Protein AF-0000000087810406 (afdb_homodimer)

Organism: Mandrillus leucophaeus (NCBI:txid9568)

InterPro domains:
  IPR002495 Glycosyl transferase, family 8 [PF01501] (15-250)
  IPR029044 Nucleotide-diphospho-sugar transferases [G3DSA:3.90.550.10] (6-270)
  IPR029044 Nucleotide-diphospho-sugar transferases [SSF53448] (5-276)
  IPR051292 Alpha-1,3-xylosyltransferase/Beta-1,3-glucuronyltransferase [PTHR12270] (10-615)

Sequence (1254 aa):
LLHVAIVCAGHNSSREVITLVKSMLFYRKNPLHLHLVTDAVARNILEMLFHTWMVPAVRVSFYNADELKSQVSWIPNKHYSGLYGLMKLVLPSALPAELAHVIVLDTDVTFASDISELWALFAHFSDTQAIGLVENQSDWYLGNLWKNHRPWPALGRGFNTGVILLRLDRLRQAGWEQMWRLTARRELLTLPATSLADQDIFNAVIKEHPGLVQPLPCVWNVQLSDHTLAERCYSAASDLKVIHWNSPKKLQVKNKHVEFFRNFYLTFLEYDGNLLRRELFGCPSQPPPGAEQLQQALAQLDEEDPCFEFRQQQLTVHRVHVTFLPHEPPPPRPHDVTLVAQLSMDRLQMLEALCRHWPGPMSLALYLTDAEAQQFLRFIEASPVLAARQDVAYHVVYREGPLYPVNQLRNVALAQALTPYVFLSDIDFLPAYSLYDYLRASIEQLGLGSQRKAALVVPAFETLHYRFSFPHSKVELLALLDVGALYTFRYHEWPRGHAPTDYARWREAQAPYRVQWAADYEPYVVVPRDCPRYDPRFVGFGWNKVAHIVELDAQEYELLVLPEAFTIHLPHAPSLDISRFRSSPTYRDCLQALKDEFHQDLSRHHGAAALKYLPALQQPQSPARDGLLHVAIVCAGHNSSREVITLVKSMLFYRKNPLHLHLVTDAVARNILEMLFHTWMVPAVRVSFYNADELKSQVSWIPNKHYSGLYGLMKLVLPSALPAELAHVIVLDTDVTFASDISELWALFAHFSDTQAIGLVENQSDWYLGNLWKNHRPWPALGRGFNTGVILLRLDRLRQAGWEQMWRLTARRELLTLPATSLADQDIFNAVIKEHPGLVQPLPCVWNVQLSDHTLAERCYSAASDLKVIHWNSPKKLQVKNKHVEFFRNFYLTFLEYDGNLLRRELFGCPSQPPPGAEQLQQALAQLDEEDPCFEFRQQQLTVHRVHVTFLPHEPPPPRPHDVTLVAQLSMDRLQMLEALCRHWPGPMSLALYLTDAEAQQFLRFIEASPVLAARQDVAYHVVYREGPLYPVNQLRNVALAQALTPYVFLSDIDFLPAYSLYDYLRASIEQLGLGSQRKAALVVPAFETLHYRFSFPHSKVELLALLDVGALYTFRYHEWPRGHAPTDYARWREAQAPYRVQWAADYEPYVVVPRDCPRYDPRFVGFGWNKVAHIVELDAQEYELLVLPEAFTIHLPHAPSLDISRFRSSPTYRDCLQALKDEFHQDLSRHHGAAALKYLPALQQPQSPARDG

Foldseek 3Di:
DAEAEEEAEDLVLLLLLQLAVLLQLVAAQAQYEYEYEYAPHSCVQVVQQCQLLQAFRYHYDYFYNVVVQVLQVVAAEPEPVPSSLQSVLCCLVRDDVPDFKYKYAYSQKGFPHHCVVVVVCVVVADPQAFKEFAAAQFQLQVQVPDDPRHAAHADGSATDVRIMMGRSNNCVVVVSSVQLVVQSVVSCVPPVHHHSHNSSSVRSSCVVVVSHYDYDQNLQEQEQEQRGNSCVRVVPDPDRTMYGQPYPCRLNHDDPPSVVVVVVSVCSLQDFSSVSSDDNPPDDGDGRPPVVVLVVQLVPQDPPDLCSQLSNQLSRRWRKRKQSDAADADDADALAEEEFEEDEPQLLVLVLLQVQQDVHAYFYEYAEGSNVSVVSVVVQVVDPSNVPDRRYIYMYTYDDGDFAQGLVSRQVRLVPDDYQKYWYDYSQKHWASCQRVVSSVLCVVVVCPPPAFAWEFFFEKEAPDQDDDDDNWLVRVVVCVVVPRMGRPCVPNCCQQDCQLPVVCLNVDPAKDWTDDDQNHQTTTMGTSPQDGFNSSDTFDDCRRVLSVLVSVLVPHTYIYGNTIHMYGYDDDDDPRVVCVVPPPSSVVSVVVVVVVSLVVSCVVRPPSSVCRDPVNNPPPPDPPDD/DAEAEEEAEDQVLLLLLQLAVLLQLVAAQAQYEYEYEYAPHSCVQVVQQCQLLQAFRYHYDYFYNVVQQVLQVVFAEPEPVPSSLQSVLCCLVRDDVPDFKYKYAYSQKGFPHHCVVVVVCVVVADPQAFKEFAAAQFQLQVQVPDDPRHAAHADGSATDVRIMMGRSNNCVVVVSSVQLVVQSVVSCVPPVHHHSHNSSSVRSSCVVVVSHYDYDQNLQEQEQEQRGNSCVRVVPDPDRTMYGQPYPCRLNHDDPPSVVVVVVSVCSLQDFSSVSSDDNPPDDGDGRPPVVVLVVQLVPQDPPDLCSQLSNQLSRRWRKRKQSDAADADDADALAEEEFEEDEPQLLVLVLLQVQQAVHAYFYEYAEGSNVSVVSVVVQVVDPSNVVDRRYIYMYTYDDGDFAQGLVSRQVRLVPDDYQKYWYDYSQKHWASCQRVVSSVLCVVVVCPPPAFAWEFFFEKEAPDQDDDDDNWLVRVVVCVVVPRMGRPCVPNCCQQDCQLPVVCLNVDPAKDWTDDDQNHQTTTMGTSPQDGFNSSDTFDDCRRVLSVLVSVLVPHTYIYGSTIHMYGYDDDDDPRVVCVVPPPSSVVSVVVVVVVSLVVSCVVRPPSSVCRDPVNNDDPPDPPDD

Nearest PDB structures (foldseek):
  7zvj-assembly1_B  TM=9.824E-01  e=1.538E-93  Homo sapiens
  7ui7-assembly1_B  TM=9.796E-01  e=6.333E-95  Homo sapiens
  7zvj-assembly1_A  TM=9.728E-01  e=2.092E-92  Homo sapiens
  4wnh-assembly1_A  TM=7.777E-01  e=7.224E-18  Mus musculus
  4wlg-assembly1_A  TM=7.661E-01  e=1.290E-17  Mus musculus

Radius of gyration: 34.07 Å; Cα contacts (8 Å, |Δi|>4): 2274; chains: 2; bounding box: 94×104×87 Å

Solvent-accessible surface area (backbone atoms only — not comparable to full-atom values): 66733 Å² total; per-residue (Å²): 124,44,43,38,35,35,68,34,54,40,41,68,38,51,56,42,33,49,34,22,49,46,23,37,62,71,42,42,81,64,43,39,37,38,40,36,35,16,36,73,63,18,40,55,28,49,51,48,24,54,62,35,49,50,40,45,42,56,44,79,44,81,40,62,38,72,79,51,41,78,80,51,67,83,56,51,56,69,29,93,61,44,73,64,41,37,49,72,71,48,41,71,75,72,46,65,87,84,50,44,61,35,38,36,41,46,42,55,34,38,40,65,40,39,57,64,66,63,59,54,51,62,76,72,50,54,95,65,31,32,38,32,29,22,61,30,46,35,54,60,37,64,30,70,77,49,91,88,41,78,54,57,58,35,54,68,43,25,48,37,66,53,38,31,40,36,32,31,52,55,35,60,74,70,38,45,68,59,51,48,51,53,48,44,55,57,50,48,74,80,36,87,52,33,66,58,31,31,36,34,46,54,21,38,41,35,50,78,40,60,62,31,54,38,82,42,65,50,40,58,47,36,41,47,34,89,66,43,51,33,63,68,47,51,55,70,32,79,63,69,32,20,42,25,48,70,27,98,56,40,87,66,46,86,49,99,56,38,65,44,55,43,28,56,52,47,52,37,51,38,39,60,68,76,50,60,51,34,75,56,56,76,49,92,56,70,65,40,89,65,45,61,61,49,50,54,56,56,67,67,55,51,86,82,41,88,47,32,68,56,57,52,55,51,67,56,72,57,35,33,39,53,45,61,46,73,62,53,74,70,79,89,53,88,55,31,52,23,41,27,24,41,46,44,78,92,49,56,77,39,52,59,58,39,55,71,26,41,86,55,40,34,18,33,14,32,51,28,47,45,47,48,49,52,53,48,51,52,51,38,68,72,29,68,69,52,58,67,51,39,35,46,35,39,24,39,35,40,64,71,79,92,59,52,52,52,22,49,34,40,39,57,12,50,72,66,53,84,39,58,22,28,33,51,52,58,55,57,42,42,52,32,66,57,34,61,64,48,50,32,50,49,42,60,72,66,56,59,52,95,83,49,57,51,30,40,32,39,50,56,25,28,35,81,53,88,78,71,85,80,54,87,42,63,68,48,42,50,53,35,41,73,73,62,60,33,40,59,41,49,56,90,78,46,38,55,32,49,50,59,71,38,65,75,55,41,76,71,36,87,53,68,44,77,48,66,90,52,82,61,34,45,74,35,35,35,32,52,57,84,52,84,71,48,55,48,75,32,44,44,59,61,61,39,57,26,55,36,45,51,50,42,48,71,72,59,37,41,39,31,39,40,44,80,39,40,31,36,33,55,68,63,49,83,52,72,44,51,53,43,48,74,70,29,67,64,51,48,50,39,51,51,52,51,50,52,51,47,52,52,51,42,30,71,74,56,40,76,74,35,52,72,74,40,70,90,65,51,65,77,77,73,80,78,76,81,125,123,45,43,38,34,35,66,34,53,39,42,67,40,53,55,42,32,48,34,23,50,47,24,37,60,72,42,43,80,65,42,39,37,40,38,35,35,16,37,72,63,18,41,57,28,49,52,47,24,54,63,36,49,50,40,46,42,57,44,80,45,81,40,63,38,73,79,52,41,78,79,52,67,85,56,51,55,69,29,92,61,44,73,65,43,39,47,72,72,48,42,72,75,72,46,64,87,85,51,43,63,36,36,36,39,47,42,55,32,39,42,64,40,39,59,64,64,64,59,56,52,62,75,72,51,55,94,66,34,32,37,31,28,22,61,32,48,35,55,60,39,64,30,70,77,48,93,89,42,77,52,56,58,36,55,68,42,25,47,38,66,53,38,30,40,37,31,32,54,55,35,59,72,69,38,46,68,59,49,49,52,54,47,45,55,57,50,47,73,79,35,86,52,33,66,59,32,31,35,37,47,53,21,38,42,35,52,77,40,58,62,31,55,38,82,43,65,50,41,58,45,36,42,47,33,90,66,42,50,34,61,69,46,53,55,72,31,77,63,70,34,21,43,25,48,70,26,98,55,40,88,67,46,87,47,98,58,39,65,44,54,44,28,55,52,48,52,39,50,39,40,60,69,75,50,60,50,35,75,58,57,76,49,91,55,70,66,39,89,64,44,61,60,48,50,54,56,55,66,67,55,52,83,82,40,88,46,32,68,55,56,52,55,51,68,57,72,58,34,33,40,52,45,63,47,73,62,52,73,71,79,89,54,89,55,30,50,25,40,28,23,41,44,43,78,93,48,57,76,40,51,58,56,38,54,72,25,41,84,56,40,34,18,34,16,32,51,28,47,45,45,48,49,53,53,49,51,52,52,37,68,71,30,71,70,53,58,67,50,38,37,46,36,38,24,40,34,40,64,74,79,92,59,51,54,52,22,50,33,39,39,57,12,49,72,68,50,82,40,60,22,29,32,51,52,57,55,59,43,42,52,30,68,58,35,61,64,48,49,31,50,48,43,62,72,67,57,54,56,96,82,48,55,51,30,39,32,39,49,55,25,27,34,82,53,89,77,74,87,80,55,86,42,64,71,48,41,51,52,34,40,73,74,62,62,33,39,60,40,49,55,88,79,45,39,54,31,50,52,61,72,38,64,74,55,40,76,70,36,86,55,68,44,77,47,67,92,53,81,62,34,46,76,36,35,34,33,51,58,85,51,85,72,48,55,49,72,34,43,43,58,62,62,41,57,27,55,38,44,52,51,42,47,72,72,58,38,42,38,31,37,41,43,80,40,39,31,36,34,55,67,63,48,81,50,72,44,51,53,42,47,73,70,30,67,66,50,48,50,40,52,50,52,51,52,52,52,48,53,51,52,43,30,70,74,55,41,76,75,36,53,72,73,39,71,90,63,50,68,78,78,73,79,78,79,77,126

Secondary structure (DSSP, 8-state):
-EEEEEEE-HHHHHHHHHHHHHHHHHH--S-EEEEEEE-HHHHHHHHHHHHHH--TTEEEEEEEHHHHGGGTTTS-B-STTGGGGGGGGGHHHHS-TT--EEEEE-TTEEESS-HHHHHGGGGG--SS--EEEEEPSSSGGGT-SSTT--PPP-STT-EEEEEEEEEHHHHHHHTHHHHHHHHHHHHHTT-SSBSSTHHHHHHHHHHH-GGGEEEEPGGGSEE--TT--THHHHHH-S---EEE--STTGGGS--TTHHHHHHHHHHHHHS-GGGG----TT---PPPTTHHHHHHHHHT--TT-TTHHHHHHHH----EESS-S---PPPP-TT-EEEEEEE-GGGTTHHHHHHHH--S-EEEEEEE-HHHHHHHHHHHHH-HHHHH--SEEEEEEE--SSS--HHHHHHHHHHT--SSEEEE--TTEEE-TTHHHHHHHHHHHHT-SSS--EEEEE-EEE-S-SS-PPPSSHHHHHHHHHTTS-EETTTTT-GGGTGGG-HHHHHH-SS-EEE---TT---EEEEETTSPPPPTT--SSSSTTHHHHHHHHHTT-EEEE-TT--EEEPP-PPPHHHHHHHH-HHHHHHHHHHHHHHHHHHHHHHGGGGGGGSGGG----------/-EEEEEEE-HHHHHHHHHHHHHHHHHH--S-EEEEEEE-HHHHHHHHHHHHHH--TTEEEEEEEHHHHGGGTTTS-B-STTGGGGGGGGGHHHHS-TT--EEEEE-TTEEESS-HHHHHGGGGG--SS--EEEEEPSSSGGGT-SSTT--PPP-STT-EEEEEEEEEHHHHHHHTHHHHHHHHHHHHHTT-SSBSSTHHHHHHHHHHH-GGGEEEEPGGGSEE--TT--THHHHHH-S---EEE--STTGGGS--TTHHHHHHHHHHHHHS-GGGG--PPTT---PPPTTHHHHHHHHHT--TT-TTHHHHHHHH----EESS-S---PPPP-TT-EEEEEEE-GGGTTHHHHHHHH--S-EEEEEEE-HHHHHHHHHHHHH-HHHHH--SEEEEEEE--SSS--HHHHHHHHHHT--SSEEEE--TTEEE-TTHHHHHHHHHHHHT-SSS--EEEEE-EEE-S-SS-PPPSSHHHHHHHHHTTS-EETTTTT-GGGTGGG-HHHHHH-SS-EEE---TT---EEEEETTSPPPPTT--SSSSTTHHHHHHHHHTT-EEEE-TT--EEEPP-PPPHHHHHHHH-HHHHHHHHHHHHHHHHHHHHHHGGGGGGGSGGG----------

Structure (mmCIF, N/CA/C/O backbone):
data_AF-0000000087810406-model_v1
#
loop_
_entity.id
_entity.type
_entity.pdbx_description
1 polymer 'LARGE xylosyl- and glucuronyltransferase 2'
#
loop_
_atom_site.group_PDB
_atom_site.id
_atom_site.type_symbol
_atom_site.label_atom_id
_atom_site.label_alt_id
_atom_site.label_comp_id
_atom_site.label_asym_id
_atom_site.label_entity_id
_atom_site.label_seq_id
_atom_site.pdbx_PDB_ins_code
_atom_site.Cartn_x
_atom_site.Cartn_y
_atom_site.Cartn_z
_atom_site.occupancy
_atom_site.B_iso_or_equiv
_atom_site.auth_seq_id
_atom_site.auth_comp_id
_atom_site.auth_asym_id
_atom_site.auth_atom_id
_atom_site.pdbx_PDB_model_num
ATOM 1 N N . LEU A 1 1 ? 4.438 -32.656 -3.123 1 94.06 1 LEU A N 1
ATOM 2 C CA . LEU A 1 1 ? 5.574 -31.75 -3.322 1 94.06 1 LEU A CA 1
ATOM 3 C C . LEU A 1 1 ? 5.812 -31.5 -4.805 1 94.06 1 LEU A C 1
ATOM 5 O O . LEU A 1 1 ? 5.945 -32.438 -5.59 1 94.06 1 LEU A O 1
ATOM 9 N N . LEU A 1 2 ? 5.691 -30.219 -5.152 1 97.31 2 LEU A N 1
ATOM 10 C CA . LEU A 1 2 ? 5.926 -29.844 -6.539 1 97.31 2 LEU A CA 1
ATOM 11 C C . LEU A 1 2 ? 7.289 -29.172 -6.699 1 97.31 2 LEU A C 1
ATOM 13 O O . LEU A 1 2 ? 7.734 -28.438 -5.812 1 97.31 2 LEU A O 1
ATOM 17 N N . HIS A 1 3 ? 7.961 -29.469 -7.793 1 98.62 3 HIS A N 1
ATOM 18 C CA . HIS A 1 3 ? 9.297 -28.938 -8.055 1 98.62 3 HIS A CA 1
ATOM 19 C C . HIS A 1 3 ? 9.266 -27.906 -9.188 1 98.62 3 HIS A C 1
ATOM 21 O O . HIS A 1 3 ? 8.695 -28.172 -10.25 1 98.62 3 HIS A O 1
ATOM 27 N N . VAL A 1 4 ? 9.859 -26.75 -8.953 1 98.88 4 VAL A N 1
ATOM 28 C CA . VAL A 1 4 ? 9.898 -25.672 -9.922 1 98.88 4 VAL A CA 1
ATOM 29 C C . VAL A 1 4 ? 11.336 -25.188 -10.109 1 98.88 4 VAL A C 1
ATOM 31 O O . VAL A 1 4 ? 12.031 -24.891 -9.133 1 98.88 4 VAL A O 1
ATOM 34 N N . ALA A 1 5 ? 11.805 -25.078 -11.344 1 98.81 5 ALA A N 1
ATOM 35 C CA . ALA A 1 5 ? 13.148 -24.562 -11.641 1 98.81 5 ALA A CA 1
ATOM 36 C C . ALA A 1 5 ? 13.078 -23.219 -12.336 1 98.81 5 ALA A C 1
ATOM 38 O O . ALA A 1 5 ? 12.25 -23 -13.219 1 98.81 5 ALA A O 1
ATOM 39 N N . ILE A 1 6 ? 13.945 -22.297 -11.938 1 98.44 6 ILE A N 1
ATOM 40 C CA . ILE A 1 6 ? 14.016 -20.953 -12.508 1 98.44 6 ILE A CA 1
ATOM 41 C C . ILE A 1 6 ? 15.477 -20.516 -12.648 1 98.44 6 ILE A C 1
ATOM 43 O O . ILE A 1 6 ? 16.266 -20.688 -11.719 1 98.44 6 ILE A O 1
ATOM 47 N N . VAL A 1 7 ? 15.82 -20.047 -13.805 1 97.38 7 VAL A N 1
ATOM 48 C CA . VAL A 1 7 ? 17.125 -19.422 -14.016 1 97.38 7 VAL A CA 1
ATOM 49 C C . VAL A 1 7 ? 17.047 -17.938 -13.727 1 97.38 7 VAL A C 1
ATOM 51 O O . VAL A 1 7 ? 16.25 -17.219 -14.328 1 97.38 7 VAL A O 1
ATOM 54 N N . CYS A 1 8 ? 17.75 -17.484 -12.773 1 94.81 8 CYS A N 1
ATOM 55 C CA . CYS A 1 8 ? 17.734 -16.078 -12.344 1 94.81 8 CYS A CA 1
ATOM 56 C C . CYS A 1 8 ? 19.141 -15.547 -12.148 1 94.81 8 CYS A C 1
ATOM 58 O O . CYS A 1 8 ? 19.891 -16.031 -11.289 1 94.81 8 CYS A O 1
ATOM 60 N N . ALA A 1 9 ? 19.531 -14.562 -12.898 1 93.44 9 ALA A N 1
ATOM 61 C CA . ALA A 1 9 ? 20.875 -14 -12.789 1 93.44 9 ALA A CA 1
ATOM 62 C C . ALA A 1 9 ? 20.828 -12.477 -12.773 1 93.44 9 ALA A C 1
ATOM 64 O O . ALA A 1 9 ? 20.094 -11.859 -13.555 1 93.44 9 ALA A O 1
ATOM 65 N N . GLY A 1 10 ? 21.625 -11.945 -11.875 1 92.88 10 GLY A N 1
ATOM 66 C CA . GLY A 1 10 ? 21.75 -10.5 -11.812 1 92.88 10 GLY A CA 1
ATOM 67 C C . GLY A 1 10 ? 20.688 -9.852 -10.945 1 92.88 10 GLY A C 1
ATOM 68 O O . GLY A 1 10 ? 19.828 -10.539 -10.375 1 92.88 10 GLY A O 1
ATOM 69 N N . HIS A 1 11 ? 20.75 -8.477 -10.836 1 93.81 11 HIS A N 1
ATOM 70 C CA . HIS A 1 11 ? 19.875 -7.699 -9.961 1 93.81 11 HIS A CA 1
ATOM 71 C C . HIS A 1 11 ? 18.453 -7.613 -10.539 1 93.81 11 HIS A C 1
ATOM 73 O O . HIS A 1 11 ? 17.469 -7.816 -9.82 1 93.81 11 HIS A O 1
ATOM 79 N N . ASN A 1 12 ? 18.344 -7.387 -11.781 1 92.19 12 ASN A N 1
ATOM 80 C CA . ASN A 1 12 ? 17.031 -7.168 -12.414 1 92.19 12 ASN A CA 1
ATOM 81 C C . ASN A 1 12 ? 16.172 -8.422 -12.359 1 92.19 12 ASN A C 1
ATOM 83 O O . ASN A 1 12 ? 15 -8.359 -12 1 92.19 12 ASN A O 1
ATOM 87 N N . SER A 1 13 ? 16.812 -9.531 -12.703 1 93.75 13 SER A N 1
ATOM 88 C CA . SER A 1 13 ? 16.062 -10.789 -12.68 1 93.75 13 SER A CA 1
ATOM 89 C C . SER A 1 13 ? 15.648 -11.156 -11.258 1 93.75 13 SER A C 1
ATOM 91 O O . SER A 1 13 ? 14.594 -11.758 -11.055 1 93.75 13 SER A O 1
ATOM 93 N N . SER A 1 14 ? 16.516 -10.805 -10.305 1 96.19 14 SER A N 1
ATOM 94 C CA . SER A 1 14 ? 16.203 -11.086 -8.906 1 96.19 14 SER A CA 1
ATOM 95 C C . SER A 1 14 ? 15 -10.289 -8.43 1 96.19 14 SER A C 1
ATOM 97 O O . SER A 1 14 ? 14.242 -10.75 -7.582 1 96.19 14 SER A O 1
ATOM 99 N N . ARG A 1 15 ? 14.789 -9.117 -8.984 1 95.19 15 ARG A N 1
ATOM 100 C CA . ARG A 1 15 ? 13.609 -8.328 -8.672 1 95.19 15 ARG A CA 1
ATOM 101 C C . ARG A 1 15 ? 12.375 -8.875 -9.375 1 95.19 15 ARG A C 1
ATOM 103 O O . ARG A 1 15 ? 11.297 -8.961 -8.773 1 95.19 15 ARG A O 1
ATOM 110 N N . GLU A 1 16 ? 12.57 -9.328 -10.586 1 93.25 16 GLU A N 1
ATOM 111 C CA . GLU A 1 16 ? 11.461 -9.773 -11.422 1 93.25 16 GLU A CA 1
ATOM 112 C C . GLU A 1 16 ? 10.883 -11.086 -10.906 1 93.25 16 GLU A C 1
ATOM 114 O O . GLU A 1 16 ? 9.664 -11.289 -10.938 1 93.25 16 GLU A O 1
ATOM 119 N N . VAL A 1 17 ? 11.719 -11.938 -10.461 1 97.44 17 VAL A N 1
ATOM 120 C CA . VAL A 1 17 ? 11.289 -13.273 -10.07 1 97.44 17 VAL A CA 1
ATOM 121 C C . VAL A 1 17 ? 10.367 -13.18 -8.859 1 97.44 17 VAL A C 1
ATOM 123 O O . VAL A 1 17 ? 9.555 -14.078 -8.609 1 97.44 17 VAL A O 1
ATOM 126 N N . ILE A 1 18 ? 10.445 -12.102 -8.094 1 97.44 18 ILE A N 1
ATOM 127 C CA . ILE A 1 18 ? 9.656 -11.945 -6.875 1 97.44 18 ILE A CA 1
ATOM 128 C C . ILE A 1 18 ? 8.172 -11.883 -7.223 1 97.44 18 ILE A C 1
ATOM 130 O O . ILE A 1 18 ? 7.34 -12.484 -6.531 1 97.44 18 ILE A O 1
ATOM 134 N N . THR A 1 19 ? 7.789 -11.156 -8.289 1 97.06 19 THR A N 1
ATOM 135 C CA . THR A 1 19 ? 6.398 -11.07 -8.719 1 97.06 19 THR A CA 1
ATOM 136 C C . THR A 1 19 ? 5.875 -12.445 -9.125 1 97.06 19 THR A C 1
ATOM 138 O O . THR A 1 19 ? 4.746 -12.812 -8.789 1 97.06 19 THR A O 1
ATOM 141 N N . LEU A 1 20 ? 6.711 -13.195 -9.82 1 98.06 20 LEU A N 1
ATOM 142 C CA . LEU A 1 20 ? 6.367 -14.57 -10.18 1 98.06 20 LEU A CA 1
ATOM 143 C C . LEU A 1 20 ? 6.117 -15.414 -8.93 1 98.06 20 LEU A C 1
ATOM 145 O O . LEU A 1 20 ? 5.09 -16.078 -8.828 1 98.06 20 LEU A O 1
ATOM 149 N N . VAL A 1 21 ? 7.023 -15.328 -8.016 1 98.5 21 VAL A N 1
ATOM 150 C CA . VAL A 1 21 ? 6.938 -16.141 -6.816 1 98.5 21 VAL A CA 1
ATOM 151 C C . VAL A 1 21 ? 5.691 -15.773 -6.02 1 98.5 21 VAL A C 1
ATOM 153 O O . VAL A 1 21 ? 4.984 -16.641 -5.512 1 98.5 21 VAL A O 1
ATOM 156 N N . LYS A 1 22 ? 5.398 -14.484 -5.902 1 98.25 22 LYS A N 1
ATOM 157 C CA . LYS A 1 22 ? 4.207 -14.031 -5.184 1 98.25 22 LYS A CA 1
ATOM 158 C C . LYS A 1 22 ? 2.938 -14.602 -5.816 1 98.25 22 LYS A C 1
ATOM 160 O O . LYS A 1 22 ? 2.062 -15.109 -5.109 1 98.25 22 LYS A O 1
ATOM 165 N N . SER A 1 23 ? 2.84 -14.477 -7.141 1 98.19 23 SER A N 1
ATOM 166 C CA . SER A 1 23 ? 1.651 -14.977 -7.824 1 98.19 23 SER A CA 1
ATOM 167 C C . SER A 1 23 ? 1.507 -16.484 -7.652 1 98.19 23 SER A C 1
ATOM 169 O O . SER A 1 23 ? 0.401 -16.984 -7.445 1 98.19 23 SER A O 1
ATOM 171 N N . MET A 1 24 ? 2.613 -17.203 -7.703 1 98.12 24 MET A N 1
ATOM 172 C CA . MET A 1 24 ? 2.615 -18.641 -7.523 1 98.12 24 MET A CA 1
ATOM 173 C C . MET A 1 24 ? 2.18 -19.016 -6.109 1 98.12 24 MET A C 1
ATOM 175 O O . MET A 1 24 ? 1.326 -19.891 -5.926 1 98.12 24 MET A O 1
ATOM 179 N N . LEU A 1 25 ? 2.748 -18.328 -5.098 1 97.31 25 LEU A N 1
ATOM 180 C CA . LEU A 1 25 ? 2.449 -18.609 -3.699 1 97.31 25 LEU A CA 1
ATOM 181 C C . LEU A 1 25 ? 1.004 -18.25 -3.369 1 97.31 25 LEU A C 1
ATOM 183 O O . LEU A 1 25 ? 0.372 -18.906 -2.537 1 97.31 25 LEU A O 1
ATOM 187 N N . PHE A 1 26 ? 0.492 -17.25 -4 1 96.5 26 PHE A N 1
ATOM 188 C CA . PHE A 1 26 ? -0.864 -16.797 -3.725 1 96.5 26 PHE A CA 1
ATOM 189 C C . PHE A 1 26 ? -1.877 -17.891 -4.008 1 96.5 26 PHE A C 1
ATOM 191 O O . PHE A 1 26 ? -2.82 -18.094 -3.242 1 96.5 26 PHE A O 1
ATOM 198 N N . TYR A 1 27 ? -1.645 -18.641 -5.09 1 94.88 27 TYR A N 1
ATOM 199 C CA . TYR A 1 27 ? -2.646 -19.609 -5.539 1 94.88 27 TYR A CA 1
ATOM 200 C C . TYR A 1 27 ? -2.281 -21.016 -5.098 1 94.88 27 TYR A C 1
ATOM 202 O O . TYR A 1 27 ? -3.09 -21.938 -5.223 1 94.88 27 TYR A O 1
ATOM 210 N N . ARG A 1 28 ? -1.14 -21.219 -4.578 1 93.25 28 ARG A N 1
ATOM 211 C CA . ARG A 1 28 ? -0.635 -22.578 -4.375 1 93.25 28 ARG A CA 1
ATOM 212 C C . ARG A 1 28 ? -1.446 -23.312 -3.314 1 93.25 28 ARG A C 1
ATOM 214 O O . ARG A 1 28 ? -1.893 -22.703 -2.338 1 93.25 28 ARG A O 1
ATOM 221 N N . LYS A 1 29 ? -1.551 -24.578 -3.5 1 90.56 29 LYS A N 1
ATOM 222 C CA . LYS A 1 29 ? -2.209 -25.438 -2.523 1 90.56 29 LYS A CA 1
ATOM 223 C C . LYS A 1 29 ? -1.301 -26.594 -2.115 1 90.56 29 LYS A C 1
ATOM 225 O O . LYS A 1 29 ? -1.695 -27.453 -1.317 1 90.56 29 LYS A O 1
ATOM 230 N N . ASN A 1 30 ? -0.065 -26.562 -2.656 1 92.88 30 ASN A N 1
ATOM 231 C CA . ASN A 1 30 ? 0.911 -27.609 -2.398 1 92.88 30 ASN A CA 1
ATOM 232 C C . ASN A 1 30 ? 2.256 -27.047 -1.966 1 92.88 30 ASN A C 1
ATOM 234 O O . ASN A 1 30 ? 2.562 -25.875 -2.254 1 92.88 30 ASN A O 1
ATOM 238 N N . PRO A 1 31 ? 3.012 -27.812 -1.147 1 94.69 31 PRO A N 1
ATOM 239 C CA . PRO A 1 31 ? 4.391 -27.391 -0.899 1 94.69 31 PRO A CA 1
ATOM 240 C C . PRO A 1 31 ? 5.219 -27.297 -2.18 1 94.69 31 PRO A C 1
ATOM 242 O O . PRO A 1 31 ? 4.961 -28.016 -3.145 1 94.69 31 PRO A O 1
ATOM 245 N N . LEU A 1 32 ? 6.176 -26.438 -2.158 1 96.75 32 LEU A N 1
ATOM 246 C CA . LEU A 1 32 ? 7.004 -26.203 -3.334 1 96.75 32 LEU A CA 1
ATOM 247 C C . LEU A 1 32 ? 8.484 -26.344 -2.996 1 96.75 32 LEU A C 1
ATOM 249 O O . LEU A 1 32 ? 8.906 -26.031 -1.882 1 96.75 32 LEU A O 1
ATOM 253 N N . HIS A 1 33 ? 9.211 -26.922 -3.842 1 97.5 33 HIS A N 1
ATOM 254 C CA . HIS A 1 33 ? 10.672 -26.859 -3.842 1 97.5 33 HIS A CA 1
ATOM 255 C C . HIS A 1 33 ? 11.195 -26.094 -5.047 1 97.5 33 HIS A C 1
ATOM 257 O O . HIS A 1 33 ? 11.086 -26.547 -6.184 1 97.5 33 HIS A O 1
ATOM 263 N N . LEU A 1 34 ? 11.742 -24.938 -4.789 1 98.5 34 LEU A N 1
ATOM 264 C CA . LEU A 1 34 ? 12.297 -24.078 -5.84 1 98.5 34 LEU A CA 1
ATOM 265 C C . LEU A 1 34 ? 13.766 -24.422 -6.098 1 98.5 34 LEU A C 1
ATOM 267 O O . LEU A 1 34 ? 14.57 -24.438 -5.168 1 98.5 34 LEU A O 1
ATOM 271 N N . HIS A 1 35 ? 14.039 -24.766 -7.301 1 98.69 35 HIS A N 1
ATOM 272 C CA . HIS A 1 35 ? 15.406 -24.969 -7.773 1 98.69 35 HIS A CA 1
ATOM 273 C C . HIS A 1 35 ? 15.898 -23.766 -8.57 1 98.69 35 HIS A C 1
ATOM 275 O O . HIS A 1 35 ? 15.578 -23.625 -9.758 1 98.69 35 HIS A O 1
ATOM 281 N N . LEU A 1 36 ? 16.766 -22.938 -7.934 1 98.56 36 LEU A N 1
ATOM 282 C CA . LEU A 1 36 ? 17.172 -21.672 -8.555 1 98.56 36 LEU A CA 1
ATOM 283 C C . LEU A 1 36 ? 18.609 -21.766 -9.086 1 98.56 36 LEU A C 1
ATOM 285 O O . LEU A 1 36 ? 19.547 -22.031 -8.328 1 98.56 36 LEU A O 1
ATOM 289 N N . VAL A 1 37 ? 18.734 -21.625 -10.398 1 98 37 VAL A N 1
ATOM 290 C CA . VAL A 1 37 ? 20.062 -21.5 -11.016 1 98 37 VAL A CA 1
ATOM 291 C C . VAL A 1 37 ? 20.469 -20.016 -11.039 1 98 37 VAL A C 1
ATOM 293 O O . VAL A 1 37 ? 19.875 -19.219 -11.773 1 98 37 VAL A O 1
ATOM 296 N N . THR A 1 38 ? 21.469 -19.672 -10.258 1 97.44 38 THR A N 1
ATOM 297 C CA . THR A 1 38 ? 21.75 -18.25 -10.047 1 97.44 38 THR A CA 1
ATOM 298 C C . THR A 1 38 ? 23.25 -17.969 -10.195 1 97.44 38 THR A C 1
ATOM 300 O O . THR A 1 38 ? 24.062 -18.891 -10.086 1 97.44 38 THR A O 1
ATOM 303 N N . ASP A 1 39 ? 23.625 -16.75 -10.578 1 95.75 39 ASP A N 1
ATOM 304 C CA . ASP A 1 39 ? 24.984 -16.281 -10.367 1 95.75 39 ASP A CA 1
ATOM 305 C C . ASP A 1 39 ? 25.188 -15.836 -8.922 1 95.75 39 ASP A C 1
ATOM 307 O O . ASP A 1 39 ? 24.312 -16.031 -8.07 1 95.75 39 ASP A O 1
ATOM 311 N N . ALA A 1 40 ? 26.344 -15.32 -8.641 1 95.19 40 ALA A N 1
ATOM 312 C CA . ALA A 1 40 ? 26.688 -14.961 -7.262 1 95.19 40 ALA A CA 1
ATOM 313 C C . ALA A 1 40 ? 25.781 -13.836 -6.75 1 95.19 40 ALA A C 1
ATOM 315 O O . ALA A 1 40 ? 25.359 -13.859 -5.598 1 95.19 40 ALA A O 1
ATOM 316 N N . VAL A 1 41 ? 25.516 -12.883 -7.547 1 95.06 41 VAL A N 1
ATOM 317 C CA . VAL A 1 41 ? 24.719 -11.719 -7.184 1 95.06 41 VAL A CA 1
ATOM 318 C C . VAL A 1 41 ? 23.297 -12.156 -6.824 1 95.06 41 VAL A C 1
ATOM 320 O O . VAL A 1 41 ? 22.812 -11.836 -5.742 1 95.06 41 VAL A O 1
ATOM 323 N N . ALA A 1 42 ? 22.672 -12.859 -7.691 1 97.19 42 ALA A N 1
ATOM 324 C CA . ALA A 1 42 ? 21.312 -13.312 -7.473 1 97.19 42 ALA A CA 1
ATOM 325 C C . ALA A 1 42 ? 21.234 -14.25 -6.27 1 97.19 42 ALA A C 1
ATOM 327 O O . ALA A 1 42 ? 20.25 -14.219 -5.516 1 97.19 42 ALA A O 1
ATOM 328 N N . ARG A 1 43 ? 22.203 -15.086 -6.145 1 97.88 43 ARG A N 1
ATOM 329 C CA . ARG A 1 43 ? 22.219 -16 -5.004 1 97.88 43 ARG A CA 1
ATOM 330 C C . ARG A 1 43 ? 22.188 -15.234 -3.688 1 97.88 43 ARG A C 1
ATOM 332 O O . ARG A 1 43 ? 21.391 -15.562 -2.797 1 97.88 43 ARG A O 1
ATOM 339 N N . ASN A 1 44 ? 23.047 -14.25 -3.598 1 96.69 44 ASN A N 1
ATOM 340 C CA . ASN A 1 44 ? 23.094 -13.453 -2.377 1 96.69 44 ASN A CA 1
ATOM 341 C C . ASN A 1 44 ? 21.766 -12.781 -2.088 1 96.69 44 ASN A C 1
ATOM 343 O O . ASN A 1 44 ? 21.281 -12.789 -0.95 1 96.69 44 ASN A O 1
ATOM 347 N N . ILE A 1 45 ? 21.172 -12.219 -3.045 1 98.12 45 ILE A N 1
ATOM 348 C CA . ILE A 1 45 ? 19.922 -11.484 -2.912 1 98.12 45 ILE A CA 1
ATOM 349 C C . ILE A 1 45 ? 18.797 -12.445 -2.518 1 98.12 45 ILE A C 1
ATOM 351 O O . ILE A 1 45 ? 18.109 -12.219 -1.528 1 98.12 45 ILE A O 1
ATOM 355 N N . LEU A 1 46 ? 18.672 -13.555 -3.268 1 98.56 46 LEU A N 1
ATOM 356 C CA . LEU A 1 46 ? 17.531 -14.445 -3.109 1 98.56 46 LEU A CA 1
ATOM 357 C C . LEU A 1 46 ? 17.672 -15.297 -1.854 1 98.56 46 LEU A C 1
ATOM 359 O O . LEU A 1 46 ? 16.672 -15.633 -1.207 1 98.56 46 LEU A O 1
ATOM 363 N N . GLU A 1 47 ? 18.891 -15.641 -1.549 1 97.81 47 GLU A N 1
ATOM 364 C CA . GLU A 1 47 ? 19.094 -16.359 -0.293 1 97.81 47 GLU A CA 1
ATOM 365 C C . GLU A 1 47 ? 18.641 -15.523 0.899 1 97.81 47 GLU A C 1
ATOM 367 O O . GLU A 1 47 ? 17.922 -16.016 1.774 1 97.81 47 GLU A O 1
ATOM 372 N N . MET A 1 48 ? 19.047 -14.273 0.918 1 97.62 48 MET A N 1
ATOM 373 C CA . MET A 1 48 ? 18.625 -13.367 1.979 1 97.62 48 MET A CA 1
ATOM 374 C C . MET A 1 48 ? 17.109 -13.188 1.969 1 97.62 48 MET A C 1
ATOM 376 O O . MET A 1 48 ? 16.469 -13.25 3.018 1 97.62 48 MET A O 1
ATOM 380 N N . LEU A 1 49 ? 16.578 -13.016 0.833 1 98.31 49 LEU A N 1
ATOM 381 C CA . LEU A 1 49 ? 15.148 -12.758 0.693 1 98.31 49 LEU A CA 1
ATOM 382 C C . LEU A 1 49 ? 14.328 -13.938 1.205 1 98.31 49 LEU A C 1
ATOM 384 O O . LEU A 1 49 ? 13.43 -13.766 2.029 1 98.31 49 LEU A O 1
ATOM 388 N N . PHE A 1 50 ? 14.602 -15.148 0.757 1 97.81 50 PHE A N 1
ATOM 389 C CA . PHE A 1 50 ? 13.805 -16.312 1.13 1 97.81 50 PHE A CA 1
ATOM 390 C C . PHE A 1 50 ? 14.023 -16.672 2.594 1 97.81 50 PHE A C 1
ATOM 392 O O . PHE A 1 50 ? 13.094 -17.125 3.273 1 97.81 50 PHE A O 1
ATOM 399 N N . HIS A 1 51 ? 15.258 -16.453 3.025 1 96.25 51 HIS A N 1
ATOM 400 C CA . HIS A 1 51 ? 15.539 -16.734 4.43 1 96.25 51 HIS A CA 1
ATOM 401 C C . HIS A 1 51 ? 14.703 -15.836 5.344 1 96.25 51 HIS A C 1
ATOM 403 O O . HIS A 1 51 ? 14.148 -16.312 6.336 1 96.25 51 HIS A O 1
ATOM 409 N N . THR A 1 52 ? 14.625 -14.609 5.016 1 96.88 52 THR A N 1
ATOM 410 C CA . THR A 1 52 ? 13.906 -13.656 5.855 1 96.88 52 THR A CA 1
ATOM 411 C C . THR A 1 52 ? 12.406 -13.711 5.574 1 96.88 52 THR A C 1
ATOM 413 O O . THR A 1 52 ? 11.594 -13.328 6.418 1 96.88 52 THR A O 1
ATOM 416 N N . TRP A 1 53 ? 11.977 -14.148 4.379 1 96.5 53 TRP A N 1
ATOM 417 C CA . TRP A 1 53 ? 10.57 -14.242 4.004 1 96.5 53 TRP A CA 1
ATOM 418 C C . TRP A 1 53 ? 9.867 -15.336 4.793 1 96.5 53 TRP A C 1
ATOM 420 O O . TRP A 1 53 ? 8.695 -15.203 5.141 1 96.5 53 TRP A O 1
ATOM 430 N N . MET A 1 54 ? 10.531 -16.391 5.082 1 94.12 54 MET A N 1
ATOM 431 C CA . MET A 1 54 ? 10.094 -17.484 5.949 1 94.12 54 MET A CA 1
ATOM 432 C C . MET A 1 54 ? 8.734 -18.016 5.52 1 94.12 54 MET A C 1
ATOM 434 O O . MET A 1 54 ? 7.824 -18.141 6.344 1 94.12 54 MET A O 1
ATOM 438 N N . VAL A 1 55 ? 8.523 -18.234 4.27 1 94.56 55 VAL A N 1
ATOM 439 C CA . VAL A 1 55 ? 7.273 -18.812 3.785 1 94.56 55 VAL A CA 1
ATOM 440 C C . VAL A 1 55 ? 7.219 -20.297 4.137 1 94.56 55 VAL A C 1
ATOM 442 O O . VAL A 1 55 ? 8.117 -21.047 3.781 1 94.56 55 VAL A O 1
ATOM 445 N N . PRO A 1 56 ? 6.184 -20.688 4.828 1 91.94 56 PRO A N 1
ATOM 446 C CA . PRO A 1 56 ? 6.082 -22.094 5.18 1 91.94 56 PRO A CA 1
ATOM 447 C C . PRO A 1 56 ? 5.945 -23 3.957 1 91.94 56 PRO A C 1
ATOM 449 O O . PRO A 1 56 ? 5.352 -22.594 2.953 1 91.94 56 PRO A O 1
ATOM 452 N N . ALA A 1 57 ? 6.484 -24.188 4.035 1 93.25 57 ALA A N 1
ATOM 453 C CA . ALA A 1 57 ? 6.32 -25.25 3.047 1 93.25 57 ALA A CA 1
ATOM 454 C C . ALA A 1 57 ? 6.945 -24.859 1.71 1 93.25 57 ALA A C 1
ATOM 456 O O . ALA A 1 57 ? 6.414 -25.188 0.649 1 93.25 57 ALA A O 1
ATOM 457 N N . VAL A 1 58 ? 7.98 -24.016 1.732 1 95.5 58 VAL A N 1
ATOM 458 C CA . VAL A 1 58 ? 8.773 -23.688 0.554 1 95.5 58 VAL A CA 1
ATOM 459 C C . VAL A 1 58 ? 10.25 -23.969 0.826 1 95.5 58 VAL A C 1
ATOM 461 O O . VAL A 1 58 ? 10.82 -23.453 1.781 1 95.5 58 VAL A O 1
ATOM 464 N N . ARG A 1 59 ? 10.766 -24.797 0.067 1 95.31 59 ARG A N 1
ATOM 465 C CA . ARG A 1 59 ? 12.195 -25.062 0.106 1 95.31 59 ARG A CA 1
ATOM 466 C C . ARG A 1 59 ? 12.898 -24.469 -1.109 1 95.31 59 ARG A C 1
ATOM 468 O O . ARG A 1 59 ? 12.352 -24.484 -2.215 1 95.31 59 ARG A O 1
ATOM 475 N N . VAL A 1 60 ? 14.125 -23.969 -0.842 1 97.25 60 VAL A N 1
ATOM 476 C CA . VAL A 1 60 ? 14.867 -23.344 -1.937 1 97.25 60 VAL A CA 1
ATOM 477 C C . VAL A 1 60 ? 16.266 -23.953 -2.029 1 97.25 60 VAL A C 1
ATOM 479 O O . VAL A 1 60 ? 16.969 -24.031 -1.027 1 97.25 60 VAL A O 1
ATOM 482 N N . SER A 1 61 ? 16.578 -24.438 -3.178 1 98.19 61 SER A N 1
ATOM 483 C CA . SER A 1 61 ? 17.922 -24.906 -3.482 1 98.19 61 SER A CA 1
ATOM 484 C C . SER A 1 61 ? 18.578 -24.047 -4.559 1 98.19 61 SER A C 1
ATOM 486 O O . SER A 1 61 ? 17.922 -23.625 -5.508 1 98.19 61 SER A O 1
ATOM 488 N N . PHE A 1 62 ? 19.844 -23.797 -4.348 1 98.25 62 PHE A N 1
ATOM 489 C CA . PHE A 1 62 ? 20.562 -22.953 -5.281 1 98.25 62 PHE A CA 1
ATOM 490 C C . PHE A 1 62 ? 21.594 -23.75 -6.07 1 98.25 62 PHE A C 1
ATOM 492 O O . PHE A 1 62 ? 22.25 -24.641 -5.523 1 98.25 62 PHE A O 1
ATOM 499 N N . TYR A 1 63 ? 21.672 -23.469 -7.355 1 97.94 63 TYR A N 1
ATOM 500 C CA . TYR A 1 63 ? 22.656 -24.047 -8.273 1 97.94 63 TYR A CA 1
ATOM 501 C C . TYR A 1 63 ? 23.5 -22.953 -8.93 1 97.94 63 TYR A C 1
ATOM 503 O O . TYR A 1 63 ? 22.953 -21.953 -9.414 1 97.94 63 TYR A O 1
ATOM 511 N N . ASN A 1 64 ? 24.766 -23.156 -8.953 1 96.62 64 ASN A N 1
ATOM 512 C CA . ASN A 1 64 ? 25.688 -22.141 -9.43 1 96.62 64 ASN A CA 1
ATOM 513 C C . ASN A 1 64 ? 25.734 -22.078 -10.953 1 96.62 64 ASN A C 1
ATOM 515 O O . ASN A 1 64 ? 26.312 -22.969 -11.586 1 96.62 64 ASN A O 1
ATOM 519 N N . ALA A 1 65 ? 25.266 -21.016 -11.484 1 95.38 65 ALA A N 1
ATOM 520 C CA . ALA A 1 65 ? 25.203 -20.859 -12.938 1 95.38 65 ALA A CA 1
ATOM 521 C C . ALA A 1 65 ? 26.609 -20.828 -13.539 1 95.38 65 ALA A C 1
ATOM 523 O O . ALA A 1 65 ? 26.812 -21.266 -14.672 1 95.38 65 ALA A O 1
ATOM 524 N N . ASP A 1 66 ? 27.578 -20.312 -12.812 1 92.25 66 ASP A N 1
ATOM 525 C CA . ASP A 1 66 ? 28.938 -20.188 -13.32 1 92.25 66 ASP A CA 1
ATOM 526 C C . ASP A 1 66 ? 29.547 -21.562 -13.609 1 92.25 66 ASP A C 1
ATOM 528 O O . ASP A 1 66 ? 30.359 -21.703 -14.523 1 92.25 66 ASP A O 1
ATOM 532 N N . GLU A 1 67 ? 29.141 -22.484 -12.922 1 93.56 67 GLU A N 1
ATOM 533 C CA . GLU A 1 67 ? 29.625 -23.844 -13.133 1 93.56 67 GLU A CA 1
ATOM 534 C C . GLU A 1 67 ? 29.016 -24.469 -14.391 1 93.56 67 GLU A C 1
ATOM 536 O O . GLU A 1 67 ? 29.562 -25.422 -14.953 1 93.56 67 GLU A O 1
ATOM 541 N N . LEU A 1 68 ? 27.922 -23.938 -14.828 1 94.75 68 LEU A N 1
ATOM 542 C CA . LEU A 1 68 ? 27.188 -24.484 -15.969 1 94.75 68 LEU A CA 1
ATOM 543 C C . LEU A 1 68 ? 27.516 -23.719 -17.25 1 94.75 68 LEU A C 1
ATOM 545 O O . LEU A 1 68 ? 27.234 -24.188 -18.344 1 94.75 68 LEU A O 1
ATOM 549 N N . LYS A 1 69 ? 28.156 -22.578 -17.125 1 92.75 69 LYS A N 1
ATOM 550 C CA . LYS A 1 69 ? 28.406 -21.672 -18.234 1 92.75 69 LYS A CA 1
ATOM 551 C C . LYS A 1 69 ? 29.219 -22.344 -19.328 1 92.75 69 LYS A C 1
ATOM 553 O O . LYS A 1 69 ? 28.984 -22.125 -20.516 1 92.75 69 LYS A O 1
ATOM 558 N N . SER A 1 70 ? 30.156 -23.156 -18.969 1 92.81 70 SER A N 1
ATOM 559 C CA . SER A 1 70 ? 31.062 -23.781 -19.922 1 92.81 70 SER A CA 1
ATOM 560 C C . SER A 1 70 ? 30.297 -24.734 -20.859 1 92.81 70 SER A C 1
ATOM 562 O O . SER A 1 70 ? 30.75 -24.984 -21.969 1 92.81 70 SER A O 1
ATOM 564 N N . GLN A 1 71 ? 29.203 -25.188 -20.453 1 94.94 71 GLN A N 1
ATOM 565 C CA . GLN A 1 71 ? 28.438 -26.141 -21.234 1 94.94 71 GLN A CA 1
ATOM 566 C C . GLN A 1 71 ? 27.688 -25.453 -22.375 1 94.94 71 GLN A C 1
ATOM 568 O O . GLN A 1 71 ? 27.312 -26.094 -23.359 1 94.94 71 GLN A O 1
ATOM 573 N N . VAL A 1 72 ? 27.5 -24.125 -22.266 1 95.69 72 VAL A N 1
ATOM 574 C CA . VAL A 1 72 ? 26.656 -23.484 -23.266 1 95.69 72 VAL A CA 1
ATOM 575 C C . VAL A 1 72 ? 27.391 -22.297 -23.891 1 95.69 72 VAL A C 1
ATOM 577 O O . VAL A 1 72 ? 26.953 -21.734 -24.891 1 95.69 72 VAL A O 1
ATOM 580 N N . SER A 1 73 ? 28.547 -21.891 -23.422 1 94.31 73 SER A N 1
ATOM 581 C CA . SER A 1 73 ? 29.25 -20.656 -23.812 1 94.31 73 SER A CA 1
ATOM 582 C C . SER A 1 73 ? 29.688 -20.719 -25.266 1 94.31 73 SER A C 1
ATOM 584 O O . SER A 1 73 ? 29.953 -19.688 -25.891 1 94.31 73 SER A O 1
ATOM 586 N N . TRP A 1 74 ? 29.734 -21.922 -25.812 1 94.69 74 TRP A N 1
ATOM 587 C CA . TRP A 1 74 ? 30.188 -22.078 -27.203 1 94.69 74 TRP A CA 1
ATOM 588 C C . TRP A 1 74 ? 29.078 -21.703 -28.172 1 94.69 74 TRP A C 1
ATOM 590 O O . TRP A 1 74 ? 29.328 -21.578 -29.375 1 94.69 74 TRP A O 1
ATOM 600 N N . ILE A 1 75 ? 27.922 -21.484 -27.766 1 96.38 75 ILE A N 1
ATOM 601 C CA . ILE A 1 75 ? 26.781 -21.141 -28.609 1 96.38 75 ILE A CA 1
ATOM 602 C C . ILE A 1 75 ? 26.656 -19.625 -28.719 1 96.38 75 ILE A C 1
ATOM 604 O O . ILE A 1 75 ? 26.297 -18.953 -27.75 1 96.38 75 ILE A O 1
ATOM 608 N N . PRO A 1 76 ? 26.891 -19.047 -29.828 1 94.75 76 PRO A N 1
ATOM 609 C CA . PRO A 1 76 ? 26.625 -17.625 -30 1 94.75 76 PRO A CA 1
ATOM 610 C C . PRO A 1 76 ? 25.141 -17.281 -29.859 1 94.75 76 PRO A C 1
ATOM 612 O O . PRO A 1 76 ? 24.297 -18.016 -30.375 1 94.75 76 PRO A O 1
ATOM 615 N N . ASN A 1 77 ? 24.859 -16.203 -29.141 1 91.88 77 ASN A N 1
ATOM 616 C CA . ASN A 1 77 ? 23.469 -15.859 -28.828 1 91.88 77 ASN A CA 1
ATOM 617 C C . ASN A 1 77 ? 23.234 -14.352 -28.906 1 91.88 77 ASN A C 1
ATOM 619 O O . ASN A 1 77 ? 24 -13.57 -28.344 1 91.88 77 ASN A O 1
ATOM 623 N N . LYS A 1 78 ? 22.219 -13.891 -29.562 1 87.38 78 LYS A N 1
ATOM 624 C CA . LYS A 1 78 ? 21.891 -12.477 -29.734 1 87.38 78 LYS A CA 1
ATOM 625 C C . LYS A 1 78 ? 20.781 -12.055 -28.766 1 87.38 78 LYS A C 1
ATOM 627 O O . LYS A 1 78 ? 20.438 -10.875 -28.703 1 87.38 78 LYS A O 1
ATOM 632 N N . HIS A 1 79 ? 20.266 -12.969 -28.078 1 85.56 79 HIS A N 1
ATOM 633 C CA . HIS A 1 79 ? 19.172 -12.695 -27.141 1 85.56 79 HIS A CA 1
ATOM 634 C C . HIS A 1 79 ? 19.641 -11.82 -25.984 1 85.56 79 HIS A C 1
ATOM 636 O O . HIS A 1 79 ? 20.781 -11.938 -25.531 1 85.56 79 HIS A O 1
ATOM 642 N N . TYR A 1 80 ? 18.766 -10.977 -25.469 1 75.5 80 TYR A N 1
ATOM 643 C CA . TYR A 1 80 ? 19.094 -10.016 -24.422 1 75.5 80 TYR A CA 1
ATOM 644 C C . TYR A 1 80 ? 19.438 -10.719 -23.125 1 75.5 80 TYR A C 1
ATOM 646 O O . TYR A 1 80 ? 20.094 -10.133 -22.25 1 75.5 80 TYR A O 1
ATOM 654 N N . SER A 1 81 ? 19.016 -11.984 -22.922 1 77.38 81 SER A N 1
ATOM 655 C CA . SER A 1 81 ? 19.297 -12.727 -21.703 1 77.38 81 SER A CA 1
ATOM 656 C C . SER A 1 81 ? 20.719 -13.273 -21.688 1 77.38 81 SER A C 1
ATOM 658 O O . SER A 1 81 ? 21.172 -13.82 -20.688 1 77.38 81 SER A O 1
ATOM 660 N N . GLY A 1 82 ? 21.391 -13.219 -22.797 1 80.88 82 GLY A N 1
ATOM 661 C CA . GLY A 1 82 ? 22.766 -13.688 -22.875 1 80.88 82 GLY A CA 1
ATOM 662 C C . GLY A 1 82 ? 22.891 -15.188 -22.656 1 80.88 82 GLY A C 1
ATOM 663 O O . GLY A 1 82 ? 22.078 -15.961 -23.156 1 80.88 82 GLY A O 1
ATOM 664 N N . LEU A 1 83 ? 23.875 -15.531 -21.969 1 87.12 83 LEU A N 1
ATOM 665 C CA . LEU A 1 83 ? 24.188 -16.938 -21.75 1 87.12 83 LEU A CA 1
ATOM 666 C C . LEU A 1 83 ? 23.141 -17.594 -20.859 1 87.12 83 LEU A C 1
ATOM 668 O O . LEU A 1 83 ? 22.875 -18.797 -20.969 1 87.12 83 LEU A O 1
ATOM 672 N N . TYR A 1 84 ? 22.5 -16.828 -20.047 1 88.44 84 TYR A N 1
ATOM 673 C CA . TYR A 1 84 ? 21.547 -17.375 -19.078 1 88.44 84 TYR A CA 1
ATOM 674 C C . TYR A 1 84 ? 20.281 -17.859 -19.766 1 88.44 84 TYR A C 1
ATOM 676 O O . TYR A 1 84 ? 19.594 -18.75 -19.25 1 88.44 84 TYR A O 1
ATOM 684 N N . GLY A 1 85 ? 20.047 -17.328 -20.922 1 90.5 85 GLY A N 1
ATOM 685 C CA . GLY A 1 85 ? 18.906 -17.781 -21.703 1 90.5 85 GLY A CA 1
ATOM 686 C C . GLY A 1 85 ? 19.078 -19.188 -22.25 1 90.5 85 GLY A C 1
ATOM 687 O O . GLY A 1 85 ? 18.109 -19.828 -22.641 1 90.5 85 GLY A O 1
ATOM 688 N N . LEU A 1 86 ? 20.328 -19.688 -22.25 1 95.81 86 LEU A N 1
ATOM 689 C CA . LEU A 1 86 ? 20.641 -21 -22.781 1 95.81 86 LEU A CA 1
ATOM 690 C C . LEU A 1 86 ? 20.656 -22.047 -21.688 1 95.81 86 LEU A C 1
ATOM 692 O O . LEU A 1 86 ? 20.688 -23.25 -21.953 1 95.81 86 LEU A O 1
ATOM 696 N N . MET A 1 87 ? 20.5 -21.641 -20.469 1 95.56 87 MET A N 1
ATOM 697 C CA . MET A 1 87 ? 20.812 -22.5 -19.328 1 95.56 87 MET A CA 1
ATOM 698 C C . MET A 1 87 ? 19.719 -23.547 -19.125 1 95.56 87 MET A C 1
ATOM 700 O O . MET A 1 87 ? 19.922 -24.562 -18.453 1 95.56 87 MET A O 1
ATOM 704 N N . LYS A 1 88 ? 18.562 -23.312 -19.672 1 97.25 88 LYS A N 1
ATOM 705 C CA . LYS A 1 88 ? 17.5 -24.312 -19.531 1 97.25 88 LYS A CA 1
ATOM 706 C C . LYS A 1 88 ? 17.906 -25.625 -20.203 1 97.25 88 LYS A C 1
ATOM 708 O O . LYS A 1 88 ? 17.406 -26.688 -19.844 1 97.25 88 LYS A O 1
ATOM 713 N N . LEU A 1 89 ? 18.828 -25.547 -21.188 1 97.94 89 LEU A N 1
ATOM 714 C CA . LEU A 1 89 ? 19.297 -26.719 -21.922 1 97.94 89 LEU A CA 1
ATOM 715 C C . LEU A 1 89 ? 20.016 -27.703 -21 1 97.94 89 LEU A C 1
ATOM 717 O O . LEU A 1 89 ? 19.984 -28.922 -21.234 1 97.94 89 LEU A O 1
ATOM 721 N N . VAL A 1 90 ? 20.594 -27.156 -19.953 1 97.62 90 VAL A N 1
ATOM 722 C CA . VAL A 1 90 ? 21.484 -28 -19.156 1 97.62 90 VAL A CA 1
ATOM 723 C C . VAL A 1 90 ? 20.797 -28.375 -17.859 1 97.62 90 VAL A C 1
ATOM 725 O O . VAL A 1 90 ? 21.391 -29.062 -17.016 1 97.62 90 VAL A O 1
ATOM 728 N N . LEU A 1 91 ? 19.531 -28.031 -17.625 1 97.94 91 LEU A N 1
ATOM 729 C CA . LEU A 1 91 ? 18.812 -28.312 -16.391 1 97.94 91 LEU A CA 1
ATOM 730 C C . LEU A 1 91 ? 18.75 -29.812 -16.109 1 97.94 91 LEU A C 1
ATOM 732 O O . LEU A 1 91 ? 18.938 -30.234 -14.969 1 97.94 91 LEU A O 1
ATOM 736 N N . PRO A 1 92 ? 18.5 -30.672 -17.125 1 97.69 92 PRO A N 1
ATOM 737 C CA . PRO A 1 92 ? 18.438 -32.125 -16.844 1 97.69 92 PRO A CA 1
ATOM 738 C C . PRO A 1 92 ? 19.719 -32.656 -16.234 1 97.69 92 PRO A C 1
ATOM 740 O O . PRO A 1 92 ? 19.672 -33.594 -15.438 1 97.69 92 PRO A O 1
ATOM 743 N N . SER A 1 93 ? 20.828 -32.094 -16.594 1 95.81 93 SER A N 1
ATOM 744 C CA . SER A 1 93 ? 22.094 -32.562 -16.031 1 95.81 93 SER A CA 1
ATOM 745 C C . SER A 1 93 ? 22.406 -31.828 -14.727 1 95.81 93 SER A C 1
ATOM 747 O O . SER A 1 93 ? 23.078 -32.375 -13.844 1 95.81 93 SER A O 1
ATOM 749 N N . ALA A 1 94 ? 22.016 -30.594 -14.547 1 96.81 94 ALA A N 1
ATOM 750 C CA . ALA A 1 94 ? 22.375 -29.75 -13.414 1 96.81 94 ALA A CA 1
ATOM 751 C C . ALA A 1 94 ? 21.547 -30.125 -12.18 1 96.81 94 ALA A C 1
ATOM 753 O O . ALA A 1 94 ? 22.047 -30.031 -11.047 1 96.81 94 ALA A O 1
ATOM 754 N N . LEU A 1 95 ? 20.281 -30.531 -12.312 1 98.25 95 LEU A N 1
ATOM 755 C CA . LEU A 1 95 ? 19.375 -30.812 -11.203 1 98.25 95 LEU A CA 1
ATOM 756 C C . LEU A 1 95 ? 19.641 -32.188 -10.633 1 98.25 95 LEU A C 1
ATOM 758 O O . LEU A 1 95 ? 20.25 -33.031 -11.305 1 98.25 95 LEU A O 1
ATOM 762 N N . PRO A 1 96 ? 19.219 -32.5 -9.43 1 97.62 96 PRO A N 1
ATOM 763 C CA . PRO A 1 96 ? 19.484 -33.781 -8.789 1 97.62 96 PRO A CA 1
ATOM 764 C C . PRO A 1 96 ? 18.969 -34.969 -9.609 1 97.62 96 PRO A C 1
ATOM 766 O O . PRO A 1 96 ? 17.891 -34.906 -10.188 1 97.62 96 PRO A O 1
ATOM 769 N N . ALA A 1 97 ? 19.656 -36.062 -9.562 1 96.19 97 ALA A N 1
ATOM 770 C CA . ALA A 1 97 ? 19.375 -37.25 -10.383 1 96.19 97 ALA A CA 1
ATOM 771 C C . ALA A 1 97 ? 18.047 -37.875 -9.961 1 96.19 97 ALA A C 1
ATOM 773 O O . ALA A 1 97 ? 17.359 -38.5 -10.781 1 96.19 97 ALA A O 1
ATOM 774 N N . GLU A 1 98 ? 17.672 -37.656 -8.766 1 96.5 98 GLU A N 1
ATOM 775 C CA . GLU A 1 98 ? 16.469 -38.312 -8.242 1 96.5 98 GLU A CA 1
ATOM 776 C C . GLU A 1 98 ? 15.219 -37.562 -8.672 1 96.5 98 GLU A C 1
ATOM 778 O O . GLU A 1 98 ? 14.102 -38.094 -8.562 1 96.5 98 GLU A O 1
ATOM 783 N N . LEU A 1 99 ? 15.406 -36.344 -9.133 1 97.62 99 LEU A N 1
ATOM 784 C CA . LEU A 1 99 ? 14.258 -35.531 -9.547 1 97.62 99 LEU A CA 1
ATOM 785 C C . LEU A 1 99 ? 13.727 -36.031 -10.891 1 97.62 99 LEU A C 1
ATOM 787 O O . LEU A 1 99 ? 14.43 -35.969 -11.898 1 97.62 99 LEU A O 1
ATOM 791 N N . ALA A 1 100 ? 12.508 -36.438 -10.969 1 97.44 100 ALA A N 1
ATOM 792 C CA . ALA A 1 100 ? 11.938 -37 -12.188 1 97.44 100 ALA A CA 1
ATOM 793 C C . ALA A 1 100 ? 11.172 -35.969 -12.977 1 97.44 100 ALA A C 1
ATOM 795 O O . ALA A 1 100 ? 11.117 -36 -14.211 1 97.44 100 ALA A O 1
ATOM 796 N N . HIS A 1 101 ? 10.43 -35.062 -12.305 1 97.44 101 HIS A N 1
ATOM 797 C CA . HIS A 1 101 ? 9.594 -34.031 -12.898 1 97.44 101 HIS A CA 1
ATOM 798 C C . HIS A 1 101 ? 9.984 -32.656 -12.398 1 97.44 101 HIS A C 1
ATOM 800 O O . HIS A 1 101 ? 10.344 -32.469 -11.234 1 97.44 101 HIS A O 1
ATOM 806 N N . VAL A 1 102 ? 9.891 -31.75 -13.312 1 98.81 102 VAL A N 1
ATOM 807 C CA . VAL A 1 102 ? 10.109 -30.375 -12.875 1 98.81 102 VAL A CA 1
ATOM 808 C C . VAL A 1 102 ? 9.383 -29.406 -13.805 1 98.81 102 VAL A C 1
ATOM 810 O O . VAL A 1 102 ? 9.281 -29.672 -15.008 1 98.81 102 VAL A O 1
ATOM 813 N N . ILE A 1 103 ? 8.75 -28.391 -13.273 1 98.88 103 ILE A N 1
ATOM 814 C CA . ILE A 1 103 ? 8.242 -27.266 -14.047 1 98.88 103 ILE A CA 1
ATOM 815 C C . ILE A 1 103 ? 9.312 -26.188 -14.164 1 98.88 103 ILE A C 1
ATOM 817 O O . ILE A 1 103 ? 9.93 -25.797 -13.164 1 98.88 103 ILE A O 1
ATOM 821 N N . VAL A 1 104 ? 9.617 -25.766 -15.383 1 98.81 104 VAL A N 1
ATOM 822 C CA . VAL A 1 104 ? 10.602 -24.703 -15.617 1 98.81 104 VAL A CA 1
ATOM 823 C C . VAL A 1 104 ? 9.891 -23.406 -16.016 1 98.81 104 VAL A C 1
ATOM 825 O O . VAL A 1 104 ? 9.055 -23.406 -16.922 1 98.81 104 VAL A O 1
ATOM 828 N N . LEU A 1 105 ? 10.242 -22.312 -15.328 1 98.56 105 LEU A N 1
ATOM 829 C CA . LEU A 1 105 ? 9.555 -21.047 -15.57 1 98.56 105 LEU A CA 1
ATOM 830 C C . LEU A 1 105 ? 10.555 -19.938 -15.867 1 98.56 105 LEU A C 1
ATOM 832 O O . LEU A 1 105 ? 11.625 -19.875 -15.258 1 98.56 105 LEU A O 1
ATOM 836 N N . ASP A 1 106 ? 10.211 -19.047 -16.859 1 96.38 106 ASP A N 1
ATOM 837 C CA . ASP A 1 106 ? 10.891 -17.75 -16.969 1 96.38 106 ASP A CA 1
ATOM 838 C C . ASP A 1 106 ? 10.586 -16.875 -15.758 1 96.38 106 ASP A C 1
ATOM 840 O O . ASP A 1 106 ? 9.641 -17.125 -15.016 1 96.38 106 ASP A O 1
ATOM 844 N N . THR A 1 107 ? 11.383 -15.875 -15.57 1 95.62 107 THR A N 1
ATOM 845 C CA . THR A 1 107 ? 11.211 -14.984 -14.43 1 95.62 107 THR A CA 1
ATOM 846 C C . THR A 1 107 ? 10.047 -14.023 -14.664 1 95.62 107 THR A C 1
ATOM 848 O O . THR A 1 107 ? 9.508 -13.453 -13.719 1 95.62 107 THR A O 1
ATOM 851 N N . ASP A 1 108 ? 9.641 -13.812 -15.938 1 93.94 108 ASP A N 1
ATOM 852 C CA . ASP A 1 108 ? 8.648 -12.789 -16.25 1 93.94 108 ASP A CA 1
ATOM 853 C C . ASP A 1 108 ? 7.293 -13.422 -16.562 1 93.94 108 ASP A C 1
ATOM 855 O O . ASP A 1 108 ? 6.629 -13.031 -17.516 1 93.94 108 ASP A O 1
ATOM 859 N N . VAL A 1 109 ? 6.906 -14.438 -15.852 1 96.44 109 VAL A N 1
ATOM 860 C CA . VAL A 1 109 ? 5.566 -15.008 -15.93 1 96.44 109 VAL A CA 1
ATOM 861 C C . VAL A 1 109 ? 4.812 -14.75 -14.625 1 96.44 109 VAL A C 1
ATOM 863 O O . VAL A 1 109 ? 5.43 -14.562 -13.578 1 96.44 109 VAL A O 1
ATOM 866 N N . THR A 1 110 ? 3.514 -14.625 -14.68 1 96.62 110 THR A N 1
ATOM 867 C CA . THR A 1 110 ? 2.643 -14.445 -13.523 1 96.62 110 THR A CA 1
ATOM 868 C C . THR A 1 110 ? 1.523 -15.484 -13.523 1 96.62 110 THR A C 1
ATOM 870 O O . THR A 1 110 ? 0.865 -15.695 -14.547 1 96.62 110 THR A O 1
ATOM 873 N N . PHE A 1 111 ? 1.333 -16.125 -12.414 1 97.69 111 PHE A N 1
ATOM 874 C CA . PHE A 1 111 ? 0.31 -17.156 -12.281 1 97.69 111 PHE A CA 1
ATOM 875 C C . PHE A 1 111 ? -1.049 -16.531 -11.977 1 97.69 111 PHE A C 1
ATOM 877 O O . PHE A 1 111 ? -1.137 -15.555 -11.242 1 97.69 111 PHE A O 1
ATOM 884 N N . ALA A 1 112 ? -2.076 -17.094 -12.523 1 94.81 112 ALA A N 1
ATOM 885 C CA . ALA A 1 112 ? -3.463 -16.75 -12.219 1 94.81 112 ALA A CA 1
ATOM 886 C C . ALA A 1 112 ? -4.238 -17.969 -11.742 1 94.81 112 ALA A C 1
ATOM 888 O O . ALA A 1 112 ? -5.473 -17.984 -11.75 1 94.81 112 ALA A O 1
ATOM 889 N N . SER A 1 113 ? -3.543 -19.031 -11.477 1 94.62 113 SER A N 1
ATOM 890 C CA . SER A 1 113 ? -4.125 -20.281 -11.016 1 94.62 113 SER A CA 1
ATOM 891 C C . SER A 1 113 ? -3.121 -21.094 -10.211 1 94.62 113 SER A C 1
ATOM 893 O O . SER A 1 113 ? -1.945 -20.75 -10.125 1 94.62 113 SER A O 1
ATOM 895 N N . ASP A 1 114 ? -3.611 -22.141 -9.586 1 95.19 114 ASP A N 1
ATOM 896 C CA . ASP A 1 114 ? -2.764 -23.031 -8.797 1 95.19 114 ASP A CA 1
ATOM 897 C C . ASP A 1 114 ? -1.786 -23.797 -9.688 1 95.19 114 ASP A C 1
ATOM 899 O O . ASP A 1 114 ? -2.195 -24.453 -10.641 1 95.19 114 ASP A O 1
ATOM 903 N N . ILE A 1 115 ? -0.55 -23.75 -9.398 1 97.94 115 ILE A N 1
ATOM 904 C CA . ILE A 1 115 ? 0.506 -24.391 -10.18 1 97.94 115 ILE A CA 1
ATOM 905 C C . ILE A 1 115 ? 0.299 -25.906 -10.188 1 97.94 115 ILE A C 1
ATOM 907 O O . ILE A 1 115 ? 0.81 -26.609 -11.07 1 97.94 115 ILE A O 1
ATOM 911 N N . SER A 1 116 ? -0.448 -26.453 -9.242 1 96.62 116 SER A N 1
ATOM 912 C CA . SER A 1 116 ? -0.708 -27.891 -9.203 1 96.62 116 SER A CA 1
ATOM 913 C C . SER A 1 116 ? -1.512 -28.344 -10.422 1 96.62 116 SER A C 1
ATOM 915 O O . SER A 1 116 ? -1.404 -29.484 -10.852 1 96.62 116 SER A O 1
ATOM 917 N N . GLU A 1 117 ? -2.344 -27.391 -10.961 1 96.94 117 GLU A N 1
ATOM 918 C CA . GLU A 1 117 ? -3.076 -27.703 -12.188 1 96.94 117 GLU A CA 1
ATOM 919 C C . GLU A 1 117 ? -2.123 -27.922 -13.359 1 96.94 117 GLU A C 1
ATOM 921 O O . GLU A 1 117 ? -2.361 -28.781 -14.211 1 96.94 117 GLU A O 1
ATOM 926 N N . LEU A 1 118 ? -1.111 -27.109 -13.43 1 98.25 118 LEU A N 1
ATOM 927 C CA . LEU A 1 118 ? -0.083 -27.281 -14.453 1 98.25 118 LEU A CA 1
ATOM 928 C C . LEU A 1 118 ? 0.68 -28.594 -14.234 1 98.25 118 LEU A C 1
ATOM 930 O O . LEU A 1 118 ? 0.937 -29.328 -15.18 1 98.25 118 LEU A O 1
ATOM 934 N N . TRP A 1 119 ? 1.042 -28.891 -12.992 1 98.44 119 TRP A N 1
ATOM 935 C CA . TRP A 1 119 ? 1.746 -30.109 -12.617 1 98.44 119 TRP A CA 1
ATOM 936 C C . TRP A 1 119 ? 0.948 -31.344 -13.023 1 98.44 119 TRP A C 1
ATOM 938 O O . TRP A 1 119 ? 1.521 -32.344 -13.445 1 98.44 119 TRP A O 1
ATOM 948 N N . ALA A 1 120 ? -0.331 -31.25 -12.953 1 97.88 120 ALA A N 1
ATOM 949 C CA . ALA A 1 120 ? -1.219 -32.375 -13.234 1 97.88 120 ALA A CA 1
ATOM 950 C C . ALA A 1 120 ? -1.154 -32.781 -14.703 1 97.88 120 ALA A C 1
ATOM 952 O O . ALA A 1 120 ? -1.499 -33.906 -15.07 1 97.88 120 ALA A O 1
ATOM 953 N N . LEU A 1 121 ? -0.67 -31.906 -15.516 1 98.25 121 LEU A N 1
ATOM 954 C CA . LEU A 1 121 ? -0.618 -32.188 -16.938 1 98.25 121 LEU A CA 1
ATOM 955 C C . LEU A 1 121 ? 0.456 -33.219 -17.266 1 98.25 121 LEU A C 1
ATOM 957 O O . LEU A 1 121 ? 0.467 -33.812 -18.344 1 98.25 121 LEU A O 1
ATOM 961 N N . PHE A 1 122 ? 1.415 -33.531 -16.375 1 98.19 122 PHE A N 1
ATOM 962 C CA . PHE A 1 122 ? 2.395 -34.594 -16.562 1 98.19 122 PHE A CA 1
ATOM 963 C C . PHE A 1 122 ? 1.702 -35.938 -16.797 1 98.19 122 PHE A C 1
ATOM 965 O O . PHE A 1 122 ? 2.217 -36.812 -17.531 1 98.19 122 PHE A O 1
ATOM 972 N N . ALA A 1 123 ? 0.547 -36.031 -16.219 1 97.06 123 ALA A N 1
ATOM 973 C CA . ALA A 1 123 ? -0.192 -37.281 -16.297 1 97.06 123 ALA A CA 1
ATOM 974 C C . ALA A 1 123 ? -0.653 -37.562 -17.719 1 97.06 123 ALA A C 1
ATOM 976 O O . ALA A 1 123 ? -0.972 -38.719 -18.078 1 97.06 123 ALA A O 1
ATOM 977 N N . HIS A 1 124 ? -0.645 -36.562 -18.531 1 97.06 124 HIS A N 1
ATOM 978 C CA . HIS A 1 124 ? -1.15 -36.719 -19.891 1 97.06 124 HIS A CA 1
ATOM 979 C C . HIS A 1 124 ? -0.025 -37.031 -20.859 1 97.06 124 HIS A C 1
ATOM 981 O O . HIS A 1 124 ? -0.263 -37.219 -22.062 1 97.06 124 HIS A O 1
ATOM 987 N N . PHE A 1 125 ? 1.225 -37.156 -20.375 1 97.62 125 PHE A N 1
ATOM 988 C CA . PHE A 1 125 ? 2.357 -37.5 -21.234 1 97.62 125 PHE A CA 1
ATOM 989 C C . PHE A 1 125 ? 2.295 -38.938 -21.656 1 97.62 125 PHE A C 1
ATOM 991 O O . PHE A 1 125 ? 1.974 -39.812 -20.844 1 97.62 125 PHE A O 1
ATOM 998 N N . SER A 1 126 ? 2.516 -39.156 -22.938 1 95.62 126 SER A N 1
ATOM 999 C CA . SER A 1 126 ? 2.752 -40.531 -23.359 1 95.62 126 SER A CA 1
ATOM 1000 C C . SER A 1 126 ? 4.121 -41.031 -22.906 1 95.62 126 SER A C 1
ATOM 1002 O O . SER A 1 126 ? 4.875 -40.281 -22.266 1 95.62 126 SER A O 1
ATOM 1004 N N . ASP A 1 127 ? 4.449 -42.25 -23.266 1 92.38 127 ASP A N 1
ATOM 1005 C CA . ASP A 1 127 ? 5.695 -42.875 -22.828 1 92.38 127 ASP A CA 1
ATOM 1006 C C . ASP A 1 127 ? 6.898 -42.25 -23.547 1 92.38 127 ASP A C 1
ATOM 1008 O O . ASP A 1 127 ? 8.023 -42.344 -23.047 1 92.38 127 ASP A O 1
ATOM 1012 N N . THR A 1 128 ? 6.625 -41.625 -24.641 1 93.25 128 THR A N 1
ATOM 1013 C CA . THR A 1 128 ? 7.734 -41.094 -25.422 1 93.25 128 THR A CA 1
ATOM 1014 C C . THR A 1 128 ? 7.895 -39.594 -25.172 1 93.25 128 THR A C 1
ATOM 1016 O O . THR A 1 128 ? 8.961 -39.031 -25.406 1 93.25 128 THR A O 1
ATOM 1019 N N . GLN A 1 129 ? 6.828 -38.969 -24.688 1 97.81 129 GLN A N 1
ATOM 1020 C CA . GLN A 1 129 ? 6.855 -37.531 -24.5 1 97.81 129 GLN A CA 1
ATOM 1021 C C . GLN A 1 129 ? 7.633 -37.156 -23.234 1 97.81 129 GLN A C 1
ATOM 1023 O O . GLN A 1 129 ? 7.543 -37.844 -22.219 1 97.81 129 GLN A O 1
ATOM 1028 N N . ALA A 1 130 ? 8.461 -36.094 -23.344 1 98.44 130 ALA A N 1
ATOM 1029 C CA . ALA A 1 130 ? 9.312 -35.719 -22.219 1 98.44 130 ALA A CA 1
ATOM 1030 C C . ALA A 1 130 ? 9.32 -34.219 -22 1 98.44 130 ALA A C 1
ATOM 1032 O O . ALA A 1 130 ? 9.789 -33.719 -20.969 1 98.44 130 ALA A O 1
ATOM 1033 N N . ILE A 1 131 ? 8.82 -33.469 -22.938 1 98.75 131 ILE A N 1
ATOM 1034 C CA . ILE A 1 131 ? 8.844 -32 -22.859 1 98.75 131 ILE A CA 1
ATOM 1035 C C . ILE A 1 131 ? 7.441 -31.453 -23.109 1 98.75 131 ILE A C 1
ATOM 1037 O O . ILE A 1 131 ? 6.863 -31.688 -24.188 1 98.75 131 ILE A O 1
ATOM 1041 N N . GLY A 1 132 ? 6.871 -30.781 -22.125 1 98.81 132 GLY A N 1
ATOM 1042 C CA . GLY A 1 132 ? 5.621 -30.062 -22.328 1 98.81 132 GLY A CA 1
ATOM 1043 C C . GLY A 1 132 ? 5.816 -28.578 -22.594 1 98.81 132 GLY A C 1
ATOM 1044 O O . GLY A 1 132 ? 6.48 -27.891 -21.812 1 98.81 132 GLY A O 1
ATOM 1045 N N . LEU A 1 133 ? 5.25 -28.109 -23.719 1 98.69 133 LEU A N 1
ATOM 1046 C CA . LEU A 1 133 ? 5.426 -26.703 -24.094 1 98.69 133 LEU A CA 1
ATOM 1047 C C . LEU A 1 133 ? 4.137 -26.141 -24.688 1 98.69 133 LEU A C 1
ATOM 1049 O O . LEU A 1 133 ? 3.275 -26.891 -25.141 1 98.69 133 LEU A O 1
ATOM 1053 N N . VAL A 1 134 ? 4.047 -24.812 -24.594 1 97.94 134 VAL A N 1
ATOM 1054 C CA . VAL A 1 134 ? 2.967 -24.094 -25.266 1 97.94 134 VAL A CA 1
ATOM 1055 C C . VAL A 1 134 ? 3.461 -23.562 -26.609 1 97.94 134 VAL A C 1
ATOM 1057 O O . VAL A 1 134 ? 4.586 -23.078 -26.719 1 97.94 134 VAL A O 1
ATOM 1060 N N . GLU A 1 135 ? 2.648 -23.688 -27.625 1 97.12 135 GLU A N 1
ATOM 1061 C CA . GLU A 1 135 ? 2.994 -23.172 -28.953 1 97.12 135 GLU A CA 1
ATOM 1062 C C . GLU A 1 135 ? 3.371 -21.703 -28.891 1 97.12 135 GLU A C 1
ATOM 1064 O O . GLU A 1 135 ? 2.779 -20.938 -28.125 1 97.12 135 GLU A O 1
ATOM 1069 N N . ASN A 1 136 ? 4.359 -21.391 -29.641 1 95.75 136 ASN A N 1
ATOM 1070 C CA . ASN A 1 136 ? 4.734 -19.984 -29.781 1 95.75 136 ASN A CA 1
ATOM 1071 C C . ASN A 1 136 ? 3.602 -19.156 -30.391 1 95.75 136 ASN A C 1
ATOM 1073 O O . ASN A 1 136 ? 3.066 -19.516 -31.438 1 95.75 136 ASN A O 1
ATOM 1077 N N . GLN A 1 137 ? 3.227 -18.109 -29.781 1 93.12 137 GLN A N 1
ATOM 1078 C CA . GLN A 1 137 ? 2.07 -17.328 -30.219 1 93.12 137 GLN A CA 1
ATOM 1079 C C . GLN A 1 137 ? 2.494 -16.156 -31.078 1 93.12 137 GLN A C 1
ATOM 1081 O O . GLN A 1 137 ? 2.066 -15.016 -30.844 1 93.12 137 GLN A O 1
ATOM 1086 N N . SER A 1 138 ? 3.383 -16.359 -31.953 1 91.69 138 SER A N 1
ATOM 1087 C CA . SER A 1 138 ? 3.801 -15.484 -33.031 1 91.69 138 SER A CA 1
ATOM 1088 C C . SER A 1 138 ? 4.27 -16.281 -34.25 1 91.69 138 SER A C 1
ATOM 1090 O O . SER A 1 138 ? 4.504 -17.484 -34.156 1 91.69 138 SER A O 1
ATOM 1092 N N . ASP A 1 139 ? 4.438 -15.664 -35.375 1 92.56 139 ASP A N 1
ATOM 1093 C CA . ASP A 1 139 ? 4.852 -16.359 -36.594 1 92.56 139 ASP A CA 1
ATOM 1094 C C . ASP A 1 139 ? 6.367 -16.312 -36.781 1 92.56 139 ASP A C 1
ATOM 1096 O O . ASP A 1 139 ? 6.879 -16.375 -37.906 1 92.56 139 ASP A O 1
ATOM 1100 N N . TRP A 1 140 ? 7.059 -16.188 -35.656 1 93 140 TRP A N 1
ATOM 1101 C CA . TRP A 1 140 ? 8.516 -16.062 -35.656 1 93 140 TRP A CA 1
ATOM 1102 C C . TRP A 1 140 ? 9.156 -17.219 -36.438 1 93 140 TRP A C 1
ATOM 1104 O O . TRP A 1 140 ? 9.961 -16.984 -37.344 1 93 140 TRP A O 1
ATOM 1114 N N . TYR A 1 141 ? 8.812 -18.453 -36.219 1 95.38 141 TYR A N 1
ATOM 1115 C CA . TYR A 1 141 ? 9.5 -19.625 -36.75 1 95.38 141 TYR A CA 1
ATOM 1116 C C . TYR A 1 141 ? 9.016 -19.938 -38.156 1 95.38 141 TYR A C 1
ATOM 1118 O O . TYR A 1 141 ? 9.609 -20.781 -38.875 1 95.38 141 TYR A O 1
ATOM 1126 N N . LEU A 1 142 ? 7.992 -19.234 -38.562 1 94 142 LEU A N 1
ATOM 1127 C CA . LEU A 1 142 ? 7.504 -19.438 -39.938 1 94 142 LEU A CA 1
ATOM 1128 C C . LEU A 1 142 ? 8.352 -18.656 -40.938 1 94 142 LEU A C 1
ATOM 1130 O O . LEU A 1 142 ? 8.289 -18.906 -42.125 1 94 142 LEU A O 1
ATOM 1134 N N . GLY A 1 143 ? 9.125 -17.719 -40.438 1 91.19 143 GLY A N 1
ATOM 1135 C CA . GLY A 1 143 ? 10.078 -17 -41.25 1 91.19 143 GLY A CA 1
ATOM 1136 C C . GLY A 1 143 ? 9.445 -15.891 -42.062 1 91.19 143 GLY A C 1
ATOM 1137 O O . GLY A 1 143 ? 10.047 -15.398 -43.031 1 91.19 143 GLY A O 1
ATOM 1138 N N . ASN A 1 144 ? 8.227 -15.484 -41.719 1 86.31 144 ASN A N 1
ATOM 1139 C CA . ASN A 1 144 ? 7.52 -14.516 -42.562 1 86.31 144 ASN A CA 1
ATOM 1140 C C . ASN A 1 144 ? 7.258 -13.219 -41.812 1 86.31 144 ASN A C 1
ATOM 1142 O O . ASN A 1 144 ? 6.363 -12.445 -42.156 1 86.31 144 ASN A O 1
ATOM 1146 N N . LEU A 1 145 ? 7.918 -12.977 -40.688 1 85.5 145 LEU A N 1
ATOM 1147 C CA . LEU A 1 145 ? 7.707 -11.742 -39.938 1 85.5 145 LEU A CA 1
ATOM 1148 C C . LEU A 1 145 ? 8.289 -10.547 -40.656 1 85.5 145 LEU A C 1
ATOM 1150 O O . LEU A 1 145 ? 7.68 -9.469 -40.688 1 85.5 145 LEU A O 1
ATOM 1154 N N . TRP A 1 146 ? 9.508 -10.703 -41.156 1 85.56 146 TRP A N 1
ATOM 1155 C CA . TRP A 1 146 ? 10.125 -9.656 -41.969 1 85.56 146 TRP A CA 1
ATOM 1156 C C . TRP A 1 146 ? 10.852 -10.25 -43.156 1 85.56 146 TRP A C 1
ATOM 1158 O O . TRP A 1 146 ? 11.016 -11.469 -43.25 1 85.56 146 TRP A O 1
ATOM 1168 N N . LYS A 1 147 ? 11.258 -9.297 -44.094 1 84.5 147 LYS A N 1
ATOM 1169 C CA . LYS A 1 147 ? 12 -9.703 -45.281 1 84.5 147 LYS A CA 1
ATOM 1170 C C . LYS A 1 147 ? 13.336 -10.328 -44.906 1 84.5 147 LYS A C 1
ATOM 1172 O O . LYS A 1 147 ? 14.062 -9.797 -44.062 1 84.5 147 LYS A O 1
ATOM 1177 N N . ASN A 1 148 ? 13.789 -11.555 -45.312 1 84.19 148 ASN A N 1
ATOM 1178 C CA . ASN A 1 148 ? 15.055 -12.25 -45.125 1 84.19 148 ASN A CA 1
ATOM 1179 C C . ASN A 1 148 ? 15.156 -12.836 -43.719 1 84.19 148 ASN A C 1
ATOM 1181 O O . ASN A 1 148 ? 16.266 -13.031 -43.219 1 84.19 148 ASN A O 1
ATOM 1185 N N . HIS A 1 149 ? 14.016 -12.859 -43.094 1 88.12 149 HIS A N 1
ATOM 1186 C CA . HIS A 1 149 ? 13.977 -13.5 -41.781 1 88.12 149 HIS A CA 1
ATOM 1187 C C . HIS A 1 149 ? 14.227 -15 -41.875 1 88.12 149 HIS A C 1
ATOM 1189 O O . HIS A 1 149 ? 13.5 -15.703 -42.562 1 88.12 149 HIS A O 1
ATOM 1195 N N . ARG A 1 150 ? 15.344 -15.461 -41.375 1 89.94 150 ARG A N 1
ATOM 1196 C CA . ARG A 1 150 ? 15.672 -16.891 -41.375 1 89.94 150 ARG A CA 1
ATOM 1197 C C . ARG A 1 150 ? 15.711 -17.422 -39.938 1 89.94 150 ARG A C 1
ATOM 1199 O O . ARG A 1 150 ? 16.766 -17.422 -39.312 1 89.94 150 ARG A O 1
ATOM 1206 N N . PRO A 1 151 ? 14.602 -17.938 -39.438 1 94.62 151 PRO A N 1
ATOM 1207 C CA . PRO A 1 151 ? 14.57 -18.469 -38.062 1 94.62 151 PRO A CA 1
ATOM 1208 C C . PRO A 1 151 ? 15.172 -19.875 -37.969 1 94.62 151 PRO A C 1
ATOM 1210 O O . PRO A 1 151 ? 15.406 -20.516 -39 1 94.62 151 PRO A O 1
ATOM 1213 N N . TRP A 1 152 ? 15.516 -20.312 -36.812 1 97 152 TRP A N 1
ATOM 1214 C CA . TRP A 1 152 ? 15.875 -21.703 -36.531 1 97 152 TRP A CA 1
ATOM 1215 C C . TRP A 1 152 ? 14.727 -22.641 -36.875 1 97 152 TRP A C 1
ATOM 1217 O O . TRP A 1 152 ? 13.57 -22.234 -36.938 1 97 152 TRP A O 1
ATOM 1227 N N . PRO A 1 153 ? 15.047 -23.906 -37.219 1 96.75 153 PRO A N 1
ATOM 1228 C CA . PRO A 1 153 ? 13.992 -24.844 -37.562 1 96.75 153 PRO A CA 1
ATOM 1229 C C . PRO A 1 153 ? 13.023 -25.109 -36.438 1 96.75 153 PRO A C 1
ATOM 1231 O O . PRO A 1 153 ? 13.438 -25.172 -35.25 1 96.75 153 PRO A O 1
ATOM 1234 N N . ALA A 1 154 ? 11.781 -25.297 -36.781 1 98 154 ALA A N 1
ATOM 1235 C CA . ALA A 1 154 ? 10.75 -25.594 -35.781 1 98 154 ALA A CA 1
ATOM 1236 C C . ALA A 1 154 ? 9.562 -26.312 -36.406 1 98 154 ALA A C 1
ATOM 1238 O O . ALA A 1 154 ? 9.367 -26.234 -37.625 1 98 154 ALA A O 1
ATOM 1239 N N . LEU A 1 155 ? 8.906 -27.062 -35.688 1 96.94 155 LEU A N 1
ATOM 1240 C CA . LEU A 1 155 ? 7.633 -27.641 -36.094 1 96.94 155 LEU A CA 1
ATOM 1241 C C . LEU A 1 155 ? 6.523 -26.594 -36.094 1 96.94 155 LEU A C 1
ATOM 1243 O O . LEU A 1 155 ? 6.18 -26.062 -35.031 1 96.94 155 LEU A O 1
ATOM 1247 N N . GLY A 1 156 ? 6 -26.297 -37.281 1 95.25 156 GLY A N 1
ATOM 1248 C CA . GLY A 1 156 ? 4.969 -25.281 -37.344 1 95.25 156 GLY A CA 1
ATOM 1249 C C . GLY A 1 156 ? 5.434 -23.938 -36.812 1 95.25 156 GLY A C 1
ATOM 1250 O O . GLY A 1 156 ? 6.465 -23.422 -37.219 1 95.25 156 GLY A O 1
ATOM 1251 N N . ARG A 1 157 ? 4.703 -23.328 -35.812 1 95.5 157 ARG A N 1
ATOM 1252 C CA . ARG A 1 157 ? 5.051 -22.047 -35.188 1 95.5 157 ARG A CA 1
ATOM 1253 C C . ARG A 1 157 ? 6.066 -22.234 -34.094 1 95.5 157 ARG A C 1
ATOM 1255 O O . ARG A 1 157 ? 6.512 -21.25 -33.469 1 95.5 157 ARG A O 1
ATOM 1262 N N . GLY A 1 158 ? 6.418 -23.453 -33.875 1 97.75 158 GLY A N 1
ATOM 1263 C CA . GLY A 1 158 ? 7.336 -23.719 -32.781 1 97.75 158 GLY A CA 1
ATOM 1264 C C . GLY A 1 158 ? 6.684 -23.625 -31.422 1 97.75 158 GLY A C 1
ATOM 1265 O O . GLY A 1 158 ? 5.461 -23.5 -31.312 1 97.75 158 GLY A O 1
ATOM 1266 N N . PHE A 1 159 ? 7.523 -23.688 -30.391 1 98.25 159 PHE A N 1
ATOM 1267 C CA . PHE A 1 159 ? 7.066 -23.641 -29.016 1 98.25 159 PHE A CA 1
ATOM 1268 C C . PHE A 1 159 ? 7.844 -22.594 -28.219 1 98.25 159 PHE A C 1
ATOM 1270 O O . PHE A 1 159 ? 8.992 -22.281 -28.547 1 98.25 159 PHE A O 1
ATOM 1277 N N . ASN A 1 160 ? 7.145 -21.969 -27.266 1 97.31 160 ASN A N 1
ATOM 1278 C CA . ASN A 1 160 ? 7.773 -21 -26.375 1 97.31 160 ASN A CA 1
ATOM 1279 C C . ASN A 1 160 ? 8.273 -21.656 -25.094 1 97.31 160 ASN A C 1
ATOM 1281 O O . ASN A 1 160 ? 7.598 -22.5 -24.531 1 97.31 160 ASN A O 1
ATOM 1285 N N . THR A 1 161 ? 9.391 -21.266 -24.641 1 97.81 161 THR A N 1
ATOM 1286 C CA . THR A 1 161 ? 10.023 -21.953 -23.516 1 97.81 161 THR A CA 1
ATOM 1287 C C . THR A 1 161 ? 9.875 -21.141 -22.234 1 97.81 161 THR A C 1
ATOM 1289 O O . THR A 1 161 ? 10.688 -21.281 -21.312 1 97.81 161 THR A O 1
ATOM 1292 N N . GLY A 1 162 ? 8.898 -20.266 -22.141 1 97.25 162 GLY A N 1
ATOM 1293 C CA . GLY A 1 162 ? 8.664 -19.531 -20.906 1 97.25 162 GLY A CA 1
ATOM 1294 C C . GLY A 1 162 ? 8.07 -20.375 -19.797 1 97.25 162 GLY A C 1
ATOM 1295 O O . GLY A 1 162 ? 8.25 -20.062 -18.609 1 97.25 162 GLY A O 1
ATOM 1296 N N . VAL A 1 163 ? 7.324 -21.375 -20.203 1 98.62 163 VAL A N 1
ATOM 1297 C CA . VAL A 1 163 ? 6.758 -22.391 -19.312 1 98.62 163 VAL A CA 1
ATOM 1298 C C . VAL A 1 163 ? 7.027 -23.781 -19.875 1 98.62 163 VAL A C 1
ATOM 1300 O O . VAL A 1 163 ? 6.59 -24.109 -20.984 1 98.62 163 VAL A O 1
ATOM 1303 N N . ILE A 1 164 ? 7.746 -24.625 -19.109 1 98.81 164 ILE A N 1
ATOM 1304 C CA . ILE A 1 164 ? 8.125 -25.953 -19.609 1 98.81 164 ILE A CA 1
ATOM 1305 C C . ILE A 1 164 ? 7.797 -27.016 -18.562 1 98.81 164 ILE A C 1
ATOM 1307 O O . ILE A 1 164 ? 8.031 -26.812 -17.375 1 98.81 164 ILE A O 1
ATOM 1311 N N . LEU A 1 165 ? 7.215 -28.062 -18.969 1 98.88 165 LEU A N 1
ATOM 1312 C CA . LEU A 1 165 ? 7.191 -29.297 -18.188 1 98.88 165 LEU A CA 1
ATOM 1313 C C . LEU A 1 165 ? 8.281 -30.25 -18.656 1 98.88 165 LEU A C 1
ATOM 1315 O O . LEU A 1 165 ? 8.312 -30.641 -19.828 1 98.88 165 LEU A O 1
ATOM 1319 N N . LEU A 1 166 ? 9.164 -30.703 -17.766 1 98.75 166 LEU A N 1
ATOM 1320 C CA . LEU A 1 166 ? 10.242 -31.609 -18.141 1 98.75 166 LEU A CA 1
ATOM 1321 C C . LEU A 1 166 ? 10.148 -32.906 -17.359 1 98.75 166 LEU A C 1
ATOM 1323 O O . LEU A 1 166 ? 10.141 -32.906 -16.125 1 98.75 166 LEU A O 1
ATOM 1327 N N . ARG A 1 167 ? 10.031 -33.938 -18.078 1 98.5 167 ARG A N 1
ATOM 1328 C CA . ARG A 1 167 ? 10.32 -35.25 -17.516 1 98.5 167 ARG A CA 1
ATOM 1329 C C . ARG A 1 167 ? 11.82 -35.531 -17.531 1 98.5 167 ARG A C 1
ATOM 1331 O O . ARG A 1 167 ? 12.336 -36.125 -18.469 1 98.5 167 ARG A O 1
ATOM 1338 N N . LEU A 1 168 ? 12.422 -35.281 -16.422 1 98.31 168 LEU A N 1
ATOM 1339 C CA . LEU A 1 168 ? 13.875 -35.312 -16.344 1 98.31 168 LEU A CA 1
ATOM 1340 C C . LEU A 1 168 ? 14.375 -36.75 -16.484 1 98.31 168 LEU A C 1
ATOM 1342 O O . LEU A 1 168 ? 15.398 -37 -17.141 1 98.31 168 LEU A O 1
ATOM 1346 N N . ASP A 1 169 ? 13.766 -37.656 -15.93 1 97.06 169 ASP A N 1
ATOM 1347 C CA . ASP A 1 169 ? 14.148 -39.062 -16.016 1 97.06 169 ASP A CA 1
ATOM 1348 C C . ASP A 1 169 ? 14.188 -39.562 -17.469 1 97.06 169 ASP A C 1
ATOM 1350 O O . ASP A 1 169 ? 15.172 -40.156 -17.906 1 97.06 169 ASP A O 1
ATOM 1354 N N . ARG A 1 170 ? 13.195 -39.125 -18.234 1 97.5 170 ARG A N 1
ATOM 1355 C CA . ARG A 1 170 ? 13.094 -39.562 -19.625 1 97.5 170 ARG A CA 1
ATOM 1356 C C . ARG A 1 170 ? 14.125 -38.844 -20.484 1 97.5 170 ARG A C 1
ATOM 1358 O O . ARG A 1 170 ? 14.695 -39.406 -21.406 1 97.5 170 ARG A O 1
ATOM 1365 N N . LEU A 1 171 ? 14.312 -37.625 -20.203 1 98 171 LEU A N 1
ATOM 1366 C CA . LEU A 1 171 ? 15.297 -36.844 -20.953 1 98 171 LEU A CA 1
ATOM 1367 C C . LEU A 1 171 ? 16.703 -37.406 -20.719 1 98 171 LEU A C 1
ATOM 1369 O O . LEU A 1 171 ? 17.5 -37.5 -21.672 1 98 171 LEU A O 1
ATOM 1373 N N . ARG A 1 172 ? 16.969 -37.719 -19.5 1 97.38 172 ARG A N 1
ATOM 1374 C CA . ARG A 1 172 ? 18.266 -38.312 -19.172 1 97.38 172 ARG A CA 1
ATOM 1375 C C . ARG A 1 172 ? 18.438 -39.656 -19.859 1 97.38 172 ARG A C 1
ATOM 1377 O O . ARG A 1 172 ? 19.5 -39.938 -20.438 1 97.38 172 ARG A O 1
ATOM 1384 N N . GLN A 1 173 ? 17.469 -40.438 -19.828 1 95.88 173 GLN A N 1
ATOM 1385 C CA . GLN A 1 173 ? 17.516 -41.75 -20.469 1 95.88 173 GLN A CA 1
ATOM 1386 C C . GLN A 1 173 ? 17.672 -41.625 -21.984 1 95.88 173 GLN A C 1
ATOM 1388 O O . GLN A 1 173 ? 18.375 -42.438 -22.594 1 95.88 173 GLN A O 1
ATOM 1393 N N . ALA A 1 174 ? 17.078 -40.625 -22.562 1 95.75 174 ALA A N 1
ATOM 1394 C CA . ALA A 1 174 ? 17.109 -40.406 -24.016 1 95.75 174 ALA A CA 1
ATOM 1395 C C . ALA A 1 174 ? 18.422 -39.781 -24.438 1 95.75 174 ALA A C 1
ATOM 1397 O O . ALA A 1 174 ? 18.688 -39.656 -25.641 1 95.75 174 ALA A O 1
ATOM 1398 N N . GLY A 1 175 ? 19.25 -39.344 -23.516 1 96.44 175 GLY A N 1
ATOM 1399 C CA . GLY A 1 175 ? 20.5 -38.688 -23.844 1 96.44 175 GLY A CA 1
ATOM 1400 C C . GLY A 1 175 ? 20.312 -37.281 -24.328 1 96.44 175 GLY A C 1
ATOM 1401 O O . GLY A 1 175 ? 20.844 -36.875 -25.375 1 96.44 175 GLY A O 1
ATOM 1402 N N . TRP A 1 176 ? 19.516 -36.531 -23.688 1 97.75 176 TRP A N 1
ATOM 1403 C CA . TRP A 1 176 ? 19.156 -35.156 -24.031 1 97.75 176 TRP A CA 1
ATOM 1404 C C . TRP A 1 176 ? 20.406 -34.312 -24.281 1 97.75 176 TRP A C 1
ATOM 1406 O O . TRP A 1 176 ? 20.469 -33.531 -25.234 1 97.75 176 TRP A O 1
ATOM 1416 N N . GLU A 1 177 ? 21.438 -34.406 -23.453 1 96.69 177 GLU A N 1
ATOM 1417 C CA . GLU A 1 177 ? 22.656 -33.594 -23.578 1 96.69 177 GLU A CA 1
ATOM 1418 C C . GLU A 1 177 ? 23.312 -33.812 -24.938 1 96.69 177 GLU A C 1
ATOM 1420 O O . GLU A 1 177 ? 23.688 -32.812 -25.594 1 96.69 177 GLU A O 1
ATOM 1425 N N . GLN A 1 178 ? 23.422 -35 -25.297 1 97.19 178 GLN A N 1
ATOM 1426 C CA . GLN A 1 178 ? 24 -35.281 -26.594 1 97.19 178 GLN A CA 1
ATOM 1427 C C . GLN A 1 178 ? 23.094 -34.844 -27.734 1 97.19 178 GLN A C 1
ATOM 1429 O O . GLN A 1 178 ? 23.562 -34.281 -28.734 1 97.19 178 GLN A O 1
ATOM 1434 N N . MET A 1 179 ? 21.875 -35.031 -27.5 1 97.31 179 MET A N 1
ATOM 1435 C CA . MET A 1 179 ? 20.875 -34.719 -28.516 1 97.31 179 MET A CA 1
ATOM 1436 C C . MET A 1 179 ? 20.891 -33.25 -28.859 1 97.31 179 MET A C 1
ATOM 1438 O O . MET A 1 179 ? 21 -32.875 -30.016 1 97.31 179 MET A O 1
ATOM 1442 N N . TRP A 1 180 ? 20.734 -32.344 -27.844 1 98.25 180 TRP A N 1
ATOM 1443 C CA . TRP A 1 180 ? 20.609 -30.906 -28.141 1 98.25 180 TRP A CA 1
ATOM 1444 C C . TRP A 1 180 ? 21.953 -30.344 -28.594 1 98.25 180 TRP A C 1
ATOM 1446 O O . TRP A 1 180 ? 21.984 -29.422 -29.422 1 98.25 180 TRP A O 1
ATOM 1456 N N . ARG A 1 181 ? 23.125 -30.891 -28.109 1 97.75 181 ARG A N 1
ATOM 1457 C CA . ARG A 1 181 ? 24.438 -30.422 -28.531 1 97.75 181 ARG A CA 1
ATOM 1458 C C . ARG A 1 181 ? 24.672 -30.703 -30.016 1 97.75 181 ARG A C 1
ATOM 1460 O O . ARG A 1 181 ? 25.156 -29.844 -30.75 1 97.75 181 ARG A O 1
ATOM 1467 N N . LEU A 1 182 ? 24.328 -31.922 -30.406 1 98 182 LEU A N 1
ATOM 1468 C CA . LEU A 1 182 ? 24.5 -32.312 -31.797 1 98 182 LEU A CA 1
ATOM 1469 C C . LEU A 1 182 ? 23.625 -31.453 -32.719 1 98 182 LEU A C 1
ATOM 1471 O O . LEU A 1 182 ? 24.078 -31 -33.75 1 98 182 LEU A O 1
ATOM 1475 N N . THR A 1 183 ? 22.422 -31.312 -32.281 1 98.19 183 THR A N 1
ATOM 1476 C CA . THR A 1 183 ? 21.5 -30.516 -33.094 1 98.19 183 THR A CA 1
ATOM 1477 C C . THR A 1 183 ? 21.969 -29.078 -33.188 1 98.19 183 THR A C 1
ATOM 1479 O O . THR A 1 183 ? 21.953 -28.484 -34.281 1 98.19 183 THR A O 1
ATOM 1482 N N . ALA A 1 184 ? 22.391 -28.469 -32.062 1 97.94 184 ALA A N 1
ATOM 1483 C CA . ALA A 1 184 ? 22.875 -27.094 -32.062 1 97.94 184 ALA A CA 1
ATOM 1484 C C . ALA A 1 184 ? 24.094 -26.922 -32.969 1 97.94 184 ALA A C 1
ATOM 1486 O O . ALA A 1 184 ? 24.156 -25.969 -33.75 1 97.94 184 ALA A O 1
ATOM 1487 N N . ARG A 1 185 ? 25.016 -27.859 -32.906 1 97.12 185 ARG A N 1
ATOM 1488 C CA . ARG A 1 185 ? 26.219 -27.797 -33.719 1 97.12 185 ARG A CA 1
ATOM 1489 C C . ARG A 1 185 ? 25.875 -27.859 -35.219 1 97.12 185 ARG A C 1
ATOM 1491 O O . ARG A 1 185 ? 26.453 -27.141 -36.031 1 97.12 185 ARG A O 1
ATOM 1498 N N . ARG A 1 186 ? 25.016 -28.688 -35.5 1 97.5 186 ARG A N 1
ATOM 1499 C CA . ARG A 1 186 ? 24.609 -28.844 -36.906 1 97.5 186 ARG A CA 1
ATOM 1500 C C . ARG A 1 186 ? 23.969 -27.578 -37.438 1 97.5 186 ARG A C 1
ATOM 1502 O O . ARG A 1 186 ? 24.297 -27.109 -38.531 1 97.5 186 ARG A O 1
ATOM 1509 N N . GLU A 1 187 ? 23.016 -27.062 -36.656 1 97.06 187 GLU A N 1
ATOM 1510 C CA . GLU A 1 187 ? 22.297 -25.875 -37.094 1 97.06 187 GLU A CA 1
ATOM 1511 C C . GLU A 1 187 ? 23.234 -24.656 -37.188 1 97.06 187 GLU A C 1
ATOM 1513 O O . GLU A 1 187 ? 23.062 -23.781 -38.031 1 97.06 187 GLU A O 1
ATOM 1518 N N . LEU A 1 188 ? 24.219 -24.625 -36.281 1 96.38 188 LEU A N 1
ATOM 1519 C CA . LEU A 1 188 ? 25.141 -23.5 -36.219 1 96.38 188 LEU A CA 1
ATOM 1520 C C . LEU A 1 188 ? 26.062 -23.484 -37.438 1 96.38 188 LEU A C 1
ATOM 1522 O O . LEU A 1 188 ? 26.734 -22.484 -37.688 1 96.38 188 LEU A O 1
ATOM 1526 N N . LEU A 1 189 ? 26.094 -24.5 -38.219 1 95.62 189 LEU A N 1
ATOM 1527 C CA . LEU A 1 189 ? 26.844 -24.516 -39.469 1 95.62 189 LEU A CA 1
ATOM 1528 C C . LEU A 1 189 ? 26.219 -23.578 -40.469 1 95.62 189 LEU A C 1
ATOM 1530 O O . LEU A 1 189 ? 26.922 -23.016 -41.312 1 95.62 189 LEU A O 1
ATOM 1534 N N . THR A 1 190 ? 24.984 -23.422 -40.375 1 93.56 190 THR A N 1
ATOM 1535 C CA . THR A 1 190 ? 24.266 -22.609 -41.375 1 93.56 190 THR A CA 1
ATOM 1536 C C . THR A 1 190 ? 23.734 -21.344 -40.719 1 93.56 190 THR A C 1
ATOM 1538 O O . THR A 1 190 ? 23.5 -20.344 -41.406 1 93.56 190 THR A O 1
ATOM 1541 N N . LEU A 1 191 ? 23.484 -21.359 -39.5 1 93.88 191 LEU A N 1
ATOM 1542 C CA . LEU A 1 191 ? 22.984 -20.203 -38.75 1 93.88 191 LEU A CA 1
ATOM 1543 C C . LEU A 1 191 ? 24.031 -19.672 -37.781 1 93.88 191 LEU A C 1
ATOM 1545 O O . LEU A 1 191 ? 24.594 -20.422 -36.969 1 93.88 191 LEU A O 1
ATOM 1549 N N . PRO A 1 192 ? 24.312 -18.469 -37.844 1 91.25 192 PRO A N 1
ATOM 1550 C CA . PRO A 1 192 ? 25.453 -17.906 -37.125 1 91.25 192 PRO A CA 1
ATOM 1551 C C . PRO A 1 192 ? 25.219 -17.875 -35.594 1 91.25 192 PRO A C 1
ATOM 1553 O O . PRO A 1 192 ? 26.172 -17.906 -34.812 1 91.25 192 PRO A O 1
ATOM 1556 N N . ALA A 1 193 ? 23.984 -17.641 -35.125 1 95.19 193 ALA A N 1
ATOM 1557 C CA . ALA A 1 193 ? 23.672 -17.531 -33.688 1 95.19 193 ALA A CA 1
ATOM 1558 C C . ALA A 1 193 ? 22.219 -17.859 -33.438 1 95.19 193 ALA A C 1
ATOM 1560 O O . ALA A 1 193 ? 21.422 -17.969 -34.375 1 95.19 193 ALA A O 1
ATOM 1561 N N . THR A 1 194 ? 21.938 -18.125 -32.219 1 95.94 194 THR A N 1
ATOM 1562 C CA . THR A 1 194 ? 20.531 -18.172 -31.828 1 95.94 194 THR A CA 1
ATOM 1563 C C . THR A 1 194 ? 19.953 -16.766 -31.703 1 95.94 194 THR A C 1
ATOM 1565 O O . THR A 1 194 ? 20.688 -15.805 -31.469 1 95.94 194 THR A O 1
ATOM 1568 N N . SER A 1 195 ? 18.719 -16.656 -31.938 1 92.94 195 SER A N 1
ATOM 1569 C CA . SER A 1 195 ? 18 -15.398 -31.75 1 92.94 195 SER A CA 1
ATOM 1570 C C . SER A 1 195 ? 17.125 -15.43 -30.5 1 92.94 195 SER A C 1
ATOM 1572 O O . SER A 1 195 ? 16.938 -14.406 -29.844 1 92.94 195 SER A O 1
ATOM 1574 N N . LEU A 1 196 ? 16.578 -16.609 -30.234 1 94.31 196 LEU A N 1
ATOM 1575 C CA . LEU A 1 196 ? 15.719 -16.766 -29.062 1 94.31 196 LEU A CA 1
ATOM 1576 C C . LEU A 1 196 ? 16.328 -17.766 -28.078 1 94.31 196 LEU A C 1
ATOM 1578 O O . LEU A 1 196 ? 15.594 -18.531 -27.453 1 94.31 196 LEU A O 1
ATOM 1582 N N . ALA A 1 197 ? 17.594 -17.828 -28.016 1 95.5 197 ALA A N 1
ATOM 1583 C CA . ALA A 1 197 ? 18.375 -18.547 -27.016 1 95.5 197 ALA A CA 1
ATOM 1584 C C . ALA A 1 197 ? 18 -20.031 -26.984 1 95.5 197 ALA A C 1
ATOM 1586 O O . ALA A 1 197 ? 18.031 -20.703 -28.016 1 95.5 197 ALA A O 1
ATOM 1587 N N . ASP A 1 198 ? 17.641 -20.531 -25.828 1 97.19 198 ASP A N 1
ATOM 1588 C CA . ASP A 1 198 ? 17.344 -21.953 -25.656 1 97.19 198 ASP A CA 1
ATOM 1589 C C . ASP A 1 198 ? 16.141 -22.359 -26.484 1 97.19 198 ASP A C 1
ATOM 1591 O O . ASP A 1 198 ? 16.062 -23.5 -26.969 1 97.19 198 ASP A O 1
ATOM 1595 N N . GLN A 1 199 ? 15.203 -21.453 -26.641 1 97.38 199 GLN A N 1
ATOM 1596 C CA . GLN A 1 199 ? 13.984 -21.75 -27.375 1 97.38 199 GLN A CA 1
ATOM 1597 C C . GLN A 1 199 ? 14.305 -22.234 -28.797 1 97.38 199 GLN A C 1
ATOM 1599 O O . GLN A 1 199 ? 13.664 -23.156 -29.297 1 97.38 199 GLN A O 1
ATOM 1604 N N . ASP A 1 200 ? 15.289 -21.594 -29.453 1 97.88 200 ASP A N 1
ATOM 1605 C CA . ASP A 1 200 ? 15.719 -22 -30.797 1 97.88 200 ASP A CA 1
ATOM 1606 C C . ASP A 1 200 ? 16.188 -23.453 -30.797 1 97.88 200 ASP A C 1
ATOM 1608 O O . ASP A 1 200 ? 15.805 -24.234 -31.672 1 97.88 200 ASP A O 1
ATOM 1612 N N . ILE A 1 201 ? 16.938 -23.781 -29.844 1 98.25 201 ILE A N 1
ATOM 1613 C CA . ILE A 1 201 ? 17.547 -25.109 -29.797 1 98.25 201 ILE A CA 1
ATOM 1614 C C . ILE A 1 201 ? 16.484 -26.141 -29.406 1 98.25 201 ILE A C 1
ATOM 1616 O O . ILE A 1 201 ? 16.453 -27.234 -29.984 1 98.25 201 ILE A O 1
ATOM 1620 N N . PHE A 1 202 ? 15.609 -25.844 -28.438 1 98.56 202 PHE A N 1
ATOM 1621 C CA . PHE A 1 202 ? 14.5 -26.719 -28.109 1 98.56 202 PHE A CA 1
ATOM 1622 C C . PHE A 1 202 ? 13.68 -27.047 -29.359 1 98.56 202 PHE A C 1
ATOM 1624 O O . PHE A 1 202 ? 13.352 -28.203 -29.594 1 98.56 202 PHE A O 1
ATOM 1631 N N . ASN A 1 203 ? 13.359 -26 -30.109 1 98.5 203 ASN A N 1
ATOM 1632 C CA . ASN A 1 203 ? 12.523 -26.188 -31.281 1 98.5 203 ASN A CA 1
ATOM 1633 C C . ASN A 1 203 ? 13.242 -27.016 -32.344 1 98.5 203 ASN A C 1
ATOM 1635 O O . ASN A 1 203 ? 12.625 -27.828 -33.031 1 98.5 203 ASN A O 1
ATOM 1639 N N . ALA A 1 204 ? 14.547 -26.797 -32.531 1 98.44 204 ALA A N 1
ATOM 1640 C CA . ALA A 1 204 ? 15.32 -27.578 -33.5 1 98.44 204 ALA A CA 1
ATOM 1641 C C . ALA A 1 204 ? 15.336 -29.047 -33.125 1 98.44 204 ALA A C 1
ATOM 1643 O O . ALA A 1 204 ? 15.203 -29.922 -34 1 98.44 204 ALA A O 1
ATOM 1644 N N . VAL A 1 205 ? 15.523 -29.312 -31.875 1 98.38 205 VAL A N 1
ATOM 1645 C CA . VAL A 1 205 ? 15.523 -30.703 -31.406 1 98.38 205 VAL A CA 1
ATOM 1646 C C . VAL A 1 205 ? 14.148 -31.328 -31.625 1 98.38 205 VAL A C 1
ATOM 1648 O O . VAL A 1 205 ? 14.039 -32.469 -32.094 1 98.38 205 VAL A O 1
ATOM 1651 N N . ILE A 1 206 ? 13.094 -30.609 -31.281 1 97.88 206 ILE A N 1
ATOM 1652 C CA . ILE A 1 206 ? 11.727 -31.094 -31.406 1 97.88 206 ILE A CA 1
ATOM 1653 C C . ILE A 1 206 ? 11.391 -31.359 -32.875 1 97.88 206 ILE A C 1
ATOM 1655 O O . ILE A 1 206 ? 10.688 -32.312 -33.188 1 97.88 206 ILE A O 1
ATOM 1659 N N . LYS A 1 207 ? 11.906 -30.531 -33.719 1 97.81 207 LYS A N 1
ATOM 1660 C CA . LYS A 1 207 ? 11.695 -30.766 -35.125 1 97.81 207 LYS A CA 1
ATOM 1661 C C . LYS A 1 207 ? 12.273 -32.094 -35.594 1 97.81 207 LYS A C 1
ATOM 1663 O O . LYS A 1 207 ? 11.672 -32.812 -36.375 1 97.81 207 LYS A O 1
ATOM 1668 N N . GLU A 1 208 ? 13.391 -32.438 -35.031 1 96.88 208 GLU A N 1
ATOM 1669 C CA . GLU A 1 208 ? 14.055 -33.719 -35.344 1 96.88 208 GLU A CA 1
ATOM 1670 C C . GLU A 1 208 ? 13.383 -34.875 -34.625 1 96.88 208 GLU A C 1
ATOM 1672 O O . GLU A 1 208 ? 13.383 -36 -35.125 1 96.88 208 GLU A O 1
ATOM 1677 N N . HIS A 1 209 ? 12.883 -34.594 -33.469 1 96.69 209 HIS A N 1
ATOM 1678 C CA . HIS A 1 209 ? 12.242 -35.625 -32.625 1 96.69 209 HIS A CA 1
ATOM 1679 C C . HIS A 1 209 ? 10.875 -35.156 -32.156 1 96.69 209 HIS A C 1
ATOM 1681 O O . HIS A 1 209 ? 10.648 -35 -30.953 1 96.69 209 HIS A O 1
ATOM 1687 N N . PRO A 1 210 ? 9.898 -35.094 -33.031 1 96.81 210 PRO A N 1
ATOM 1688 C CA . PRO A 1 210 ? 8.586 -34.531 -32.688 1 96.81 210 PRO A CA 1
ATOM 1689 C C . PRO A 1 210 ? 7.855 -35.344 -31.625 1 96.81 210 PRO A C 1
ATOM 1691 O O . PRO A 1 210 ? 6.973 -34.812 -30.938 1 96.81 210 PRO A O 1
ATOM 1694 N N . GLY A 1 211 ? 8.219 -36.562 -31.422 1 96.25 211 GLY A N 1
ATOM 1695 C CA . GLY A 1 211 ? 7.578 -37.406 -30.438 1 96.25 211 GLY A CA 1
ATOM 1696 C C . GLY A 1 211 ? 7.898 -37.031 -29 1 96.25 211 GLY A C 1
ATOM 1697 O O . GLY A 1 211 ? 7.219 -37.438 -28.078 1 96.25 211 GLY A O 1
ATOM 1698 N N . LEU A 1 212 ? 8.828 -36.156 -28.812 1 97.06 212 LEU A N 1
ATOM 1699 C CA . LEU A 1 212 ? 9.289 -35.75 -27.484 1 97.06 212 LEU A CA 1
ATOM 1700 C C . LEU A 1 212 ? 8.32 -34.75 -26.859 1 97.06 212 LEU A C 1
ATOM 1702 O O . LEU A 1 212 ? 8.25 -34.625 -25.641 1 97.06 212 LEU A O 1
ATOM 1706 N N . VAL A 1 213 ? 7.539 -34.062 -27.688 1 98.12 213 VAL A N 1
ATOM 1707 C CA . VAL A 1 213 ? 6.855 -32.875 -27.188 1 98.12 213 VAL A CA 1
ATOM 1708 C C . VAL A 1 213 ? 5.387 -33.188 -26.922 1 98.12 213 VAL A C 1
ATOM 1710 O O . VAL A 1 213 ? 4.77 -33.969 -27.656 1 98.12 213 VAL A O 1
ATOM 1713 N N . GLN A 1 214 ? 4.863 -32.781 -25.828 1 98.12 214 GLN A N 1
ATOM 1714 C CA . GLN A 1 214 ? 3.443 -32.688 -25.516 1 98.12 214 GLN A CA 1
ATOM 1715 C C . GLN A 1 214 ? 2.947 -31.25 -25.531 1 98.12 214 GLN A C 1
ATOM 1717 O O . GLN A 1 214 ? 3.244 -30.484 -24.625 1 98.12 214 GLN A O 1
ATOM 1722 N N . PRO A 1 215 ? 2.184 -30.891 -26.578 1 97.81 215 PRO A N 1
ATOM 1723 C CA . PRO A 1 215 ? 1.653 -29.516 -26.594 1 97.81 215 PRO A CA 1
ATOM 1724 C C . PRO A 1 215 ? 0.709 -29.234 -25.422 1 97.81 215 PRO A C 1
ATOM 1726 O O . PRO A 1 215 ? -0.155 -30.062 -25.109 1 97.81 215 PRO A O 1
ATOM 1729 N N . LEU A 1 216 ? 0.911 -28.156 -24.75 1 97.88 216 LEU A N 1
ATOM 1730 C CA . LEU A 1 216 ? 0.087 -27.719 -23.641 1 97.88 216 LEU A CA 1
ATOM 1731 C C . LEU A 1 216 ? -0.934 -26.672 -24.078 1 97.88 216 LEU A C 1
ATOM 1733 O O . LEU A 1 216 ? -0.743 -26.016 -25.094 1 97.88 216 LEU A O 1
ATOM 1737 N N . PRO A 1 217 ? -2.033 -26.547 -23.312 1 95.88 217 PRO A N 1
ATOM 1738 C CA . PRO A 1 217 ? -2.992 -25.484 -23.641 1 95.88 217 PRO A CA 1
ATOM 1739 C C . PRO A 1 217 ? -2.371 -24.094 -23.594 1 95.88 217 PRO A C 1
ATOM 1741 O O . PRO A 1 217 ? -1.549 -23.797 -22.719 1 95.88 217 PRO A O 1
ATOM 1744 N N . CYS A 1 218 ? -2.799 -23.219 -24.5 1 95.88 218 CYS A N 1
ATOM 1745 C CA . CYS A 1 218 ? -2.189 -21.906 -24.688 1 95.88 218 CYS A CA 1
ATOM 1746 C C . CYS A 1 218 ? -2.344 -21.047 -23.438 1 95.88 218 CYS A C 1
ATOM 1748 O O . CYS A 1 218 ? -1.523 -20.156 -23.172 1 95.88 218 CYS A O 1
ATOM 1750 N N . VAL A 1 219 ? -3.342 -21.328 -22.562 1 95.56 219 VAL A N 1
ATOM 1751 C CA . VAL A 1 219 ? -3.664 -20.5 -21.406 1 95.56 219 VAL A CA 1
ATOM 1752 C C . VAL A 1 219 ? -2.549 -20.609 -20.375 1 95.56 219 VAL A C 1
ATOM 1754 O O . VAL A 1 219 ? -2.461 -19.781 -19.453 1 95.56 219 VAL A O 1
ATOM 1757 N N . TRP A 1 220 ? -1.665 -21.594 -20.5 1 97.56 220 TRP A N 1
ATOM 1758 C CA . TRP A 1 220 ? -0.6 -21.812 -19.531 1 97.56 220 TRP A CA 1
ATOM 1759 C C . TRP A 1 220 ? 0.639 -21 -19.875 1 97.56 220 TRP A C 1
ATOM 1761 O O . TRP A 1 220 ? 1.636 -21.031 -19.156 1 97.56 220 TRP A O 1
ATOM 1771 N N . ASN A 1 221 ? 0.628 -20.266 -20.922 1 96.88 221 ASN A N 1
ATOM 1772 C CA . ASN A 1 221 ? 1.698 -19.391 -21.391 1 96.88 221 ASN A CA 1
ATOM 1773 C C . ASN A 1 221 ? 1.178 -18.328 -22.359 1 96.88 221 ASN A C 1
ATOM 1775 O O . ASN A 1 221 ? 1.565 -18.312 -23.531 1 96.88 221 ASN A O 1
ATOM 1779 N N . VAL A 1 222 ? 0.36 -17.453 -21.875 1 94.56 222 VAL A N 1
ATOM 1780 C CA . VAL A 1 222 ? -0.174 -16.375 -22.688 1 94.56 222 VAL A CA 1
ATOM 1781 C C . VAL A 1 222 ? 0.915 -15.336 -22.953 1 94.56 222 VAL A C 1
ATOM 1783 O O . VAL A 1 222 ? 1.235 -14.523 -22.078 1 94.56 222 VAL A O 1
ATOM 1786 N N . GLN A 1 223 ? 1.389 -15.297 -24.172 1 93.81 223 GLN A N 1
ATOM 1787 C CA . GLN A 1 223 ? 2.586 -14.547 -24.531 1 93.81 223 GLN A CA 1
ATOM 1788 C C . GLN A 1 223 ? 2.234 -13.133 -24.984 1 93.81 223 GLN A C 1
ATOM 1790 O O . GLN A 1 223 ? 1.546 -12.953 -25.984 1 93.81 223 GLN A O 1
ATOM 1795 N N . LEU A 1 224 ? 2.717 -12.141 -24.219 1 90 224 LEU A N 1
ATOM 1796 C CA . LEU A 1 224 ? 2.426 -10.742 -24.547 1 90 224 LEU A CA 1
ATOM 1797 C C . LEU A 1 224 ? 3.629 -10.078 -25.203 1 90 224 LEU A C 1
ATOM 1799 O O . LEU A 1 224 ? 4.422 -9.414 -24.531 1 90 224 LEU A O 1
ATOM 1803 N N . SER A 1 225 ? 3.891 -10.344 -26.422 1 83.75 225 SER A N 1
ATOM 1804 C CA . SER A 1 225 ? 4.988 -9.742 -27.172 1 83.75 225 SER A CA 1
ATOM 1805 C C . SER A 1 225 ? 4.469 -8.758 -28.219 1 83.75 225 SER A C 1
ATOM 1807 O O . SER A 1 225 ? 3.26 -8.578 -28.359 1 83.75 225 SER A O 1
ATOM 1809 N N . ASP A 1 226 ? 5.285 -8.109 -28.953 1 77.19 226 ASP A N 1
ATOM 1810 C CA . ASP A 1 226 ? 4.938 -7.102 -29.953 1 77.19 226 ASP A CA 1
ATOM 1811 C C . ASP A 1 226 ? 4.152 -7.723 -31.109 1 77.19 226 ASP A C 1
ATOM 1813 O O . ASP A 1 226 ? 3.246 -7.094 -31.656 1 77.19 226 ASP A O 1
ATOM 1817 N N . HIS A 1 227 ? 4.496 -8.969 -31.453 1 80.5 227 HIS A N 1
ATOM 1818 C CA . HIS A 1 227 ? 3.842 -9.633 -32.562 1 80.5 227 HIS A CA 1
ATOM 1819 C C . HIS A 1 227 ? 2.994 -10.812 -32.094 1 80.5 227 HIS A C 1
ATOM 1821 O O . HIS A 1 227 ? 2.861 -11.812 -32.812 1 80.5 227 HIS A O 1
ATOM 1827 N N . THR A 1 228 ? 2.465 -10.523 -31 1 85.62 228 THR A N 1
ATOM 1828 C CA . THR A 1 228 ? 1.766 -11.633 -30.375 1 85.62 228 THR A CA 1
ATOM 1829 C C . THR A 1 228 ? 0.427 -11.891 -31.062 1 85.62 228 THR A C 1
ATOM 1831 O O . THR A 1 228 ? -0.218 -10.961 -31.547 1 85.62 228 THR A O 1
ATOM 1834 N N . LEU A 1 229 ? 0.071 -13.133 -31.125 1 84.5 229 LEU A N 1
ATOM 1835 C CA . LEU A 1 229 ? -1.247 -13.586 -31.562 1 84.5 229 LEU A CA 1
ATOM 1836 C C . LEU A 1 229 ? -2.033 -14.172 -30.391 1 84.5 229 LEU A C 1
ATOM 1838 O O . LEU A 1 229 ? -2.941 -14.977 -30.594 1 84.5 229 LEU A O 1
ATOM 1842 N N . ALA A 1 230 ? -1.679 -13.719 -29.219 1 86.25 230 ALA A N 1
ATOM 1843 C CA . ALA A 1 230 ? -2.215 -14.305 -28 1 86.25 230 ALA A CA 1
ATOM 1844 C C . ALA A 1 230 ? -3.709 -14.023 -27.859 1 86.25 230 ALA A C 1
ATOM 1846 O O . ALA A 1 230 ? -4.402 -14.68 -27.094 1 86.25 230 ALA A O 1
ATOM 1847 N N . GLU A 1 231 ? -4.219 -13.055 -28.594 1 84.69 231 GLU A N 1
ATOM 1848 C CA . GLU A 1 231 ? -5.637 -12.719 -28.516 1 84.69 231 GLU A CA 1
ATOM 1849 C C . GLU A 1 231 ? -6.508 -13.93 -28.875 1 84.69 231 GLU A C 1
ATOM 1851 O O . GLU A 1 231 ? -7.598 -14.094 -28.312 1 84.69 231 GLU A O 1
ATOM 1856 N N . ARG A 1 232 ? -5.965 -14.75 -29.734 1 85 232 ARG A N 1
ATOM 1857 C CA . ARG A 1 232 ? -6.691 -15.953 -30.109 1 85 232 ARG A CA 1
ATOM 1858 C C . ARG A 1 232 ? -6.848 -16.891 -28.922 1 85 232 ARG A C 1
ATOM 1860 O O . ARG A 1 232 ? -7.867 -17.578 -28.797 1 85 232 ARG A O 1
ATOM 1867 N N . CYS A 1 233 ? -5.891 -16.859 -28.078 1 88.81 233 CYS A N 1
ATOM 1868 C CA . CYS A 1 233 ? -5.883 -17.719 -26.906 1 88.81 233 CYS A CA 1
ATOM 1869 C C . CYS A 1 233 ? -6.828 -17.188 -25.828 1 88.81 233 CYS A C 1
ATOM 1871 O O . CYS A 1 233 ? -7.746 -17.891 -25.406 1 88.81 233 CYS A O 1
ATOM 1873 N N . TYR A 1 234 ? -6.691 -15.906 -25.438 1 84.25 234 TYR A N 1
ATOM 1874 C CA . TYR A 1 234 ? -7.41 -15.445 -24.266 1 84.25 234 TYR A CA 1
ATOM 1875 C C . TYR A 1 234 ? -8.82 -14.992 -24.625 1 84.25 234 TYR A C 1
ATOM 1877 O O . TYR A 1 234 ? -9.68 -14.867 -23.75 1 84.25 234 TYR A O 1
ATOM 1885 N N . SER A 1 235 ? -9.07 -14.719 -25.891 1 81.25 235 SER A N 1
ATOM 1886 C CA . SER A 1 235 ? -10.438 -14.391 -26.266 1 81.25 235 SER A CA 1
ATOM 1887 C C . SER A 1 235 ? -11.328 -15.633 -26.234 1 81.25 235 SER A C 1
ATOM 1889 O O . SER A 1 235 ? -12.539 -15.531 -26.016 1 81.25 235 SER A O 1
ATOM 1891 N N . ALA A 1 236 ? -10.633 -16.703 -26.406 1 75.94 236 ALA A N 1
ATOM 1892 C CA . ALA A 1 236 ? -11.398 -17.953 -26.484 1 75.94 236 ALA A CA 1
ATOM 1893 C C . ALA A 1 236 ? -11.461 -18.625 -25.125 1 75.94 236 ALA A C 1
ATOM 1895 O O . ALA A 1 236 ? -12.25 -19.547 -24.922 1 75.94 236 ALA A O 1
ATOM 1896 N N . ALA A 1 237 ? -10.672 -18.094 -24.297 1 71.56 237 ALA A N 1
ATOM 1897 C CA . ALA A 1 237 ? -10.547 -18.797 -23.016 1 71.56 237 ALA A CA 1
ATOM 1898 C C . ALA A 1 237 ? -11.25 -18.031 -21.906 1 71.56 237 ALA A C 1
ATOM 1900 O O . ALA A 1 237 ? -11.25 -16.797 -21.891 1 71.56 237 ALA A O 1
ATOM 1901 N N . SER A 1 238 ? -12.008 -18.797 -21.172 1 64.69 238 SER A N 1
ATOM 1902 C CA . SER A 1 238 ? -12.695 -18.188 -20.047 1 64.69 238 SER A CA 1
ATOM 1903 C C . SER A 1 238 ? -11.758 -18 -18.859 1 64.69 238 SER A C 1
ATOM 1905 O O . SER A 1 238 ? -12.016 -17.188 -17.969 1 64.69 238 SER A O 1
ATOM 1907 N N . ASP A 1 239 ? -10.57 -18.734 -18.938 1 82.06 239 ASP A N 1
ATOM 1908 C CA . ASP A 1 239 ? -9.758 -18.766 -17.734 1 82.06 239 ASP A CA 1
ATOM 1909 C C . ASP A 1 239 ? -8.273 -18.734 -18.062 1 82.06 239 ASP A C 1
ATOM 1911 O O . ASP A 1 239 ? -7.691 -19.75 -18.438 1 82.06 239 ASP A O 1
ATOM 1915 N N . LEU A 1 240 ? -7.68 -17.594 -17.906 1 90.25 240 LEU A N 1
ATOM 1916 C CA . LEU A 1 240 ? -6.234 -17.469 -18.062 1 90.25 240 LEU A CA 1
ATOM 1917 C C . LEU A 1 240 ? -5.5 -18.078 -16.875 1 90.25 240 LEU A C 1
ATOM 1919 O O . LEU A 1 240 ? -5.945 -17.953 -15.734 1 90.25 240 LEU A O 1
ATOM 1923 N N . LYS A 1 241 ? -4.422 -18.828 -17.188 1 95.81 241 LYS A N 1
ATOM 1924 C CA . LYS A 1 241 ? -3.727 -19.547 -16.125 1 95.81 241 LYS A CA 1
ATOM 1925 C C . LYS A 1 241 ? -2.355 -18.922 -15.859 1 95.81 241 LYS A C 1
ATOM 1927 O O . LYS A 1 241 ? -1.983 -18.719 -14.703 1 95.81 241 LYS A O 1
ATOM 1932 N N . VAL A 1 242 ? -1.54 -18.672 -16.859 1 96.94 242 VAL A N 1
ATOM 1933 C CA . VAL A 1 242 ? -0.223 -18.062 -16.719 1 96.94 242 VAL A CA 1
ATOM 1934 C C . VAL A 1 242 ? -0.019 -17.016 -17.797 1 96.94 242 VAL A C 1
ATOM 1936 O O . VAL A 1 242 ? -0.238 -17.281 -18.984 1 96.94 242 VAL A O 1
ATOM 1939 N N . ILE A 1 243 ? 0.347 -15.836 -17.422 1 95.06 243 ILE A N 1
ATOM 1940 C CA . ILE A 1 243 ? 0.63 -14.742 -18.344 1 95.06 243 ILE A CA 1
ATOM 1941 C C . ILE A 1 243 ? 2.141 -14.555 -18.484 1 95.06 243 ILE A C 1
ATOM 1943 O O . ILE A 1 243 ? 2.859 -14.539 -17.469 1 95.06 243 ILE A O 1
ATOM 1947 N N . HIS A 1 244 ? 2.641 -14.484 -19.641 1 95 244 HIS A N 1
ATOM 1948 C CA . HIS A 1 244 ? 4.062 -14.359 -19.938 1 95 244 HIS A CA 1
ATOM 1949 C C . HIS A 1 244 ? 4.387 -12.984 -20.531 1 95 244 HIS A C 1
ATOM 1951 O O . HIS A 1 244 ? 3.949 -12.656 -21.625 1 95 244 HIS A O 1
ATOM 1957 N N . TRP A 1 245 ? 5.141 -12.227 -19.844 1 90.75 245 TRP A N 1
ATOM 1958 C CA . TRP A 1 245 ? 5.52 -10.875 -20.25 1 90.75 245 TRP A CA 1
ATOM 1959 C C . TRP A 1 245 ? 6.797 -10.891 -21.078 1 90.75 245 TRP A C 1
ATOM 1961 O O . TRP A 1 245 ? 7.812 -10.32 -20.672 1 90.75 245 TRP A O 1
ATOM 1971 N N . ASN A 1 246 ? 6.684 -11.406 -22.25 1 84.19 246 ASN A N 1
ATOM 1972 C CA . ASN A 1 246 ? 7.871 -11.75 -23.031 1 84.19 246 ASN A CA 1
ATOM 1973 C C . ASN A 1 246 ? 8.25 -10.641 -24 1 84.19 246 ASN A C 1
ATOM 1975 O O . ASN A 1 246 ? 8.641 -10.906 -25.141 1 84.19 246 ASN A O 1
ATOM 1979 N N . SER A 1 247 ? 8.008 -9.414 -23.703 1 77.5 247 SER A N 1
ATOM 1980 C CA . SER A 1 247 ? 8.523 -8.258 -24.438 1 77.5 247 SER A CA 1
ATOM 1981 C C . SER A 1 247 ? 9.445 -7.422 -23.562 1 77.5 247 SER A C 1
ATOM 1983 O O . SER A 1 247 ? 9.258 -7.332 -22.344 1 77.5 247 SER A O 1
ATOM 1985 N N . PRO A 1 248 ? 10.414 -6.949 -24.297 1 66.25 248 PRO A N 1
ATOM 1986 C CA . PRO A 1 248 ? 11.258 -6.035 -23.531 1 66.25 248 PRO A CA 1
ATOM 1987 C C . PRO A 1 248 ? 10.484 -4.832 -22.984 1 66.25 248 PRO A C 1
ATOM 1989 O O . PRO A 1 248 ? 10.914 -4.203 -22.016 1 66.25 248 PRO A O 1
ATOM 1992 N N . LYS A 1 249 ? 9.344 -4.566 -23.641 1 69.62 249 LYS A N 1
ATOM 1993 C CA . LYS A 1 249 ? 8.523 -3.422 -23.25 1 69.62 249 LYS A CA 1
ATOM 1994 C C . LYS A 1 249 ? 7.605 -3.771 -22.078 1 69.62 249 LYS A C 1
ATOM 1996 O O . LYS A 1 249 ? 7.051 -2.883 -21.438 1 69.62 249 LYS A O 1
ATOM 2001 N N . LYS A 1 250 ? 7.543 -4.922 -21.891 1 63.94 250 LYS A N 1
ATOM 2002 C CA . LYS A 1 250 ? 6.742 -5.434 -20.781 1 63.94 250 LYS A CA 1
ATOM 2003 C C . LYS A 1 250 ? 5.359 -4.793 -20.766 1 63.94 250 LYS A C 1
ATOM 2005 O O . LYS A 1 250 ? 4.57 -4.977 -21.703 1 63.94 250 LYS A O 1
ATOM 2010 N N . LEU A 1 251 ? 5.141 -3.848 -19.875 1 59.41 251 LEU A N 1
ATOM 2011 C CA . LEU A 1 251 ? 3.822 -3.256 -19.672 1 59.41 251 LEU A CA 1
ATOM 2012 C C . LEU A 1 251 ? 3.527 -2.211 -20.75 1 59.41 251 LEU A C 1
ATOM 2014 O O . LEU A 1 251 ? 2.383 -1.774 -20.891 1 59.41 251 LEU A O 1
ATOM 2018 N N . GLN A 1 252 ? 4.453 -2.018 -21.609 1 60.25 252 GLN A N 1
ATOM 2019 C CA . GLN A 1 252 ? 4.281 -0.945 -22.578 1 60.25 252 GLN A CA 1
ATOM 2020 C C . GLN A 1 252 ? 3.91 -1.5 -23.953 1 60.25 252 GLN A C 1
ATOM 2022 O O . GLN A 1 252 ? 3.811 -0.75 -24.922 1 60.25 252 GLN A O 1
ATOM 2027 N N . VAL A 1 253 ? 3.701 -2.775 -23.969 1 66.44 253 VAL A N 1
ATOM 2028 C CA . VAL A 1 253 ? 3.324 -3.396 -25.234 1 66.44 253 VAL A CA 1
ATOM 2029 C C . VAL A 1 253 ? 1.937 -2.914 -25.656 1 66.44 253 VAL A C 1
ATOM 2031 O O . VAL A 1 253 ? 1.039 -2.783 -24.812 1 66.44 253 VAL A O 1
ATOM 2034 N N . LYS A 1 254 ? 1.81 -2.574 -26.891 1 68.69 254 LYS A N 1
ATOM 2035 C CA . LYS A 1 254 ? 0.509 -2.186 -27.438 1 68.69 254 LYS A CA 1
ATOM 2036 C C . LYS A 1 254 ? -0.425 -3.387 -27.547 1 68.69 254 LYS A C 1
ATOM 2038 O O . LYS A 1 254 ? -0.123 -4.355 -28.234 1 68.69 254 LYS A O 1
ATOM 2043 N N . ASN A 1 255 ? -1.33 -3.465 -26.766 1 73.88 255 ASN A N 1
ATOM 2044 C CA . ASN A 1 255 ? -2.35 -4.508 -26.703 1 73.88 255 ASN A CA 1
ATOM 2045 C C . ASN A 1 255 ? -3.732 -3.922 -26.438 1 73.88 255 ASN A C 1
ATOM 2047 O O . ASN A 1 255 ? -3.867 -2.957 -25.672 1 73.88 255 ASN A O 1
ATOM 2051 N N . LYS A 1 256 ? -4.684 -4.418 -27.203 1 73.94 256 LYS A N 1
ATOM 2052 C CA . LYS A 1 256 ? -6.062 -3.961 -27.078 1 73.94 256 LYS A CA 1
ATOM 2053 C C . LYS A 1 256 ? -6.535 -4.055 -25.625 1 73.94 256 LYS A C 1
ATOM 2055 O O . LYS A 1 256 ? -7.352 -3.248 -25.172 1 73.94 256 LYS A O 1
ATOM 2060 N N . HIS A 1 257 ? -6.004 -5.035 -24.922 1 81.88 257 HIS A N 1
ATOM 2061 C CA . HIS A 1 257 ? -6.438 -5.277 -23.547 1 81.88 257 HIS A CA 1
ATOM 2062 C C . HIS A 1 257 ? -5.32 -4.973 -22.547 1 81.88 257 HIS A C 1
ATOM 2064 O O . HIS A 1 257 ? -5.168 -5.676 -21.547 1 81.88 257 HIS A O 1
ATOM 2070 N N . VAL A 1 258 ? -4.602 -4.012 -22.875 1 80.69 258 VAL A N 1
ATOM 2071 C CA . VAL A 1 258 ? -3.391 -3.678 -22.125 1 80.69 258 VAL A CA 1
ATOM 2072 C C . VAL A 1 258 ? -3.746 -3.332 -20.688 1 80.69 258 VAL A C 1
ATOM 2074 O O . VAL A 1 258 ? -3 -3.656 -19.766 1 80.69 258 VAL A O 1
ATOM 2077 N N . GLU A 1 259 ? -4.867 -2.717 -20.484 1 82.25 259 GLU A N 1
ATOM 2078 C CA . GLU A 1 259 ? -5.25 -2.301 -19.141 1 82.25 259 GLU A CA 1
ATOM 2079 C C . GLU A 1 259 ? -5.52 -3.506 -18.25 1 82.25 259 GLU A C 1
ATOM 2081 O O . GLU A 1 259 ? -5.164 -3.504 -17.062 1 82.25 259 GLU A O 1
ATOM 2086 N N . PHE A 1 260 ? -6.129 -4.52 -18.828 1 85.38 260 PHE A N 1
ATOM 2087 C CA . PHE A 1 260 ? -6.387 -5.746 -18.094 1 85.38 260 PHE A CA 1
ATOM 2088 C C . PHE A 1 260 ? -5.082 -6.371 -17.609 1 85.38 260 PHE A C 1
ATOM 2090 O O . PHE A 1 260 ? -4.941 -6.699 -16.422 1 85.38 260 PHE A O 1
ATOM 2097 N N . PHE A 1 261 ? -4.219 -6.527 -18.5 1 89.44 261 PHE A N 1
ATOM 2098 C CA . PHE A 1 261 ? -2.969 -7.211 -18.188 1 89.44 261 PHE A CA 1
ATOM 2099 C C . PHE A 1 261 ? -2.113 -6.383 -17.25 1 89.44 261 PHE A C 1
ATOM 2101 O O . PHE A 1 261 ? -1.44 -6.93 -16.359 1 89.44 261 PHE A O 1
ATOM 2108 N N . ARG A 1 262 ? -2.17 -5.145 -17.438 1 89.19 262 ARG A N 1
ATOM 2109 C CA . ARG A 1 262 ? -1.443 -4.254 -16.531 1 89.19 262 ARG A CA 1
ATOM 2110 C C . ARG A 1 262 ? -1.964 -4.375 -15.102 1 89.19 262 ARG A C 1
ATOM 2112 O O . ARG A 1 262 ? -1.181 -4.5 -14.156 1 89.19 262 ARG A O 1
ATOM 2119 N N . ASN A 1 263 ? -3.246 -4.312 -14.953 1 91 263 ASN A N 1
ATOM 2120 C CA . ASN A 1 263 ? -3.852 -4.438 -13.633 1 91 263 ASN A CA 1
ATOM 2121 C C . ASN A 1 263 ? -3.508 -5.773 -12.984 1 91 263 ASN A C 1
ATOM 2123 O O . ASN A 1 263 ? -3.254 -5.832 -11.773 1 91 263 ASN A O 1
ATOM 2127 N N . PHE A 1 264 ? -3.496 -6.754 -13.797 1 92.06 264 PHE A N 1
ATOM 2128 C CA . PHE A 1 264 ? -3.162 -8.078 -13.289 1 92.06 264 PHE A CA 1
ATOM 2129 C C . PHE A 1 264 ? -1.719 -8.125 -12.805 1 92.06 264 PHE A C 1
ATOM 2131 O O . PHE A 1 264 ? -1.441 -8.641 -11.719 1 92.06 264 PHE A O 1
ATOM 2138 N N . TYR A 1 265 ? -0.863 -7.594 -13.594 1 92.75 265 TYR A N 1
ATOM 2139 C CA . TYR A 1 265 ? 0.55 -7.566 -13.234 1 92.75 265 TYR A CA 1
ATOM 2140 C C . TYR A 1 265 ? 0.771 -6.762 -11.961 1 92.75 265 TYR A C 1
ATOM 2142 O O . TYR A 1 265 ? 1.48 -7.203 -11.055 1 92.75 265 TYR A O 1
ATOM 2150 N N . LEU A 1 266 ? 0.123 -5.582 -11.844 1 93.38 266 LEU A N 1
ATOM 2151 C CA . LEU A 1 266 ? 0.289 -4.684 -10.703 1 93.38 266 LEU A CA 1
ATOM 2152 C C . LEU A 1 266 ? -0.245 -5.316 -9.422 1 93.38 266 LEU A C 1
ATOM 2154 O O . LEU A 1 266 ? 0.26 -5.043 -8.336 1 93.38 266 LEU A O 1
ATOM 2158 N N . THR A 1 267 ? -1.246 -6.203 -9.555 1 95.94 267 THR A N 1
ATOM 2159 C CA . THR A 1 267 ? -1.812 -6.895 -8.398 1 95.94 267 THR A CA 1
ATOM 2160 C C . THR A 1 267 ? -0.718 -7.594 -7.598 1 95.94 267 THR A C 1
ATOM 2162 O O . THR A 1 267 ? -0.618 -7.41 -6.383 1 95.94 267 THR A O 1
ATOM 2165 N N . PHE A 1 268 ? 0.121 -8.266 -8.312 1 96.88 268 PHE A N 1
ATOM 2166 C CA . PHE A 1 268 ? 1.105 -9.062 -7.586 1 96.88 268 PHE A CA 1
ATOM 2167 C C . PHE A 1 268 ? 2.4 -8.273 -7.398 1 96.88 268 PHE A C 1
ATOM 2169 O O . PHE A 1 268 ? 3.148 -8.523 -6.449 1 96.88 268 PHE A O 1
ATOM 2176 N N . LEU A 1 269 ? 2.613 -7.324 -8.281 1 95.5 269 LEU A N 1
ATOM 2177 C CA . LEU A 1 269 ? 3.77 -6.453 -8.094 1 95.5 269 LEU A CA 1
ATOM 2178 C C . LEU A 1 269 ? 3.648 -5.672 -6.789 1 95.5 269 LEU A C 1
ATOM 2180 O O . LEU A 1 269 ? 4.617 -5.562 -6.031 1 95.5 269 LEU A O 1
ATOM 2184 N N . GLU A 1 270 ? 2.465 -5.223 -6.477 1 94.5 270 GLU A N 1
ATOM 2185 C CA . GLU A 1 270 ? 2.242 -4.363 -5.316 1 94.5 270 GLU A CA 1
ATOM 2186 C C . GLU A 1 270 ? 1.798 -5.18 -4.105 1 94.5 270 GLU A C 1
ATOM 2188 O O . GLU A 1 270 ? 1.754 -4.66 -2.986 1 94.5 270 GLU A O 1
ATOM 2193 N N . TYR A 1 271 ? 1.503 -6.426 -4.281 1 96.25 271 TYR A N 1
ATOM 2194 C CA . TYR A 1 271 ? 0.997 -7.289 -3.219 1 96.25 271 TYR A CA 1
ATOM 2195 C C . TYR A 1 271 ? 1.996 -7.379 -2.07 1 96.25 271 TYR A C 1
ATOM 2197 O O . TYR A 1 271 ? 3.195 -7.555 -2.297 1 96.25 271 TYR A O 1
ATOM 2205 N N . ASP A 1 272 ? 1.542 -7.223 -0.844 1 96.19 272 ASP A N 1
ATOM 2206 C CA . ASP A 1 272 ? 2.377 -7.387 0.341 1 96.19 272 ASP A CA 1
ATOM 2207 C C . ASP A 1 272 ? 2.836 -8.836 0.495 1 96.19 272 ASP A C 1
ATOM 2209 O O . ASP A 1 272 ? 2.068 -9.688 0.941 1 96.19 272 ASP A O 1
ATOM 2213 N N . GLY A 1 273 ? 4.094 -9.094 0.219 1 97.31 273 GLY A N 1
ATOM 2214 C CA . GLY A 1 273 ? 4.621 -10.445 0.267 1 97.31 273 GLY A CA 1
ATOM 2215 C C . GLY A 1 273 ? 4.527 -11.078 1.646 1 97.31 273 GLY A C 1
ATOM 2216 O O . GLY A 1 273 ? 4.477 -12.297 1.773 1 97.31 273 GLY A O 1
ATOM 2217 N N . ASN A 1 274 ? 4.52 -10.281 2.729 1 96 274 ASN A N 1
ATOM 2218 C CA . ASN A 1 274 ? 4.441 -10.805 4.09 1 96 274 ASN A CA 1
ATOM 2219 C C . ASN A 1 274 ? 3.15 -11.578 4.32 1 96 274 ASN A C 1
ATOM 2221 O O . ASN A 1 274 ? 3.111 -12.5 5.141 1 96 274 ASN A O 1
ATOM 2225 N N . LEU A 1 275 ? 2.123 -11.25 3.605 1 95.81 275 LEU A N 1
ATOM 2226 C CA . LEU A 1 275 ? 0.818 -11.875 3.791 1 95.81 275 LEU A CA 1
ATOM 2227 C C . LEU A 1 275 ? 0.807 -13.289 3.217 1 95.81 275 LEU A C 1
ATOM 2229 O O . LEU A 1 275 ? -0.134 -14.047 3.451 1 95.81 275 LEU A O 1
ATOM 2233 N N . LEU A 1 276 ? 1.845 -13.664 2.486 1 96.5 276 LEU A N 1
ATOM 2234 C CA . LEU A 1 276 ? 1.944 -14.992 1.881 1 96.5 276 LEU A CA 1
ATOM 2235 C C . LEU A 1 276 ? 2.564 -15.984 2.854 1 96.5 276 LEU A C 1
ATOM 2237 O O . LEU A 1 276 ? 2.67 -17.172 2.547 1 96.5 276 LEU A O 1
ATOM 2241 N N . ARG A 1 277 ? 3 -15.477 4.055 1 92.88 277 ARG A N 1
ATOM 2242 C CA . ARG A 1 277 ? 3.416 -16.391 5.117 1 92.88 277 ARG A CA 1
ATOM 2243 C C . ARG A 1 277 ? 2.23 -17.188 5.648 1 92.88 277 ARG A C 1
ATOM 2245 O O . ARG A 1 277 ? 1.8 -16.984 6.789 1 92.88 277 ARG A O 1
ATOM 2252 N N . ARG A 1 278 ? 1.755 -18.109 4.871 1 86.69 278 ARG A N 1
ATOM 2253 C CA . ARG A 1 278 ? 0.557 -18.875 5.199 1 86.69 278 ARG A CA 1
ATOM 2254 C C . ARG A 1 278 ? 0.857 -20.359 5.234 1 86.69 278 ARG A C 1
ATOM 2256 O O . ARG A 1 278 ? 1.531 -20.891 4.348 1 86.69 278 ARG A O 1
ATOM 2263 N N . GLU A 1 279 ? 0.37 -20.938 6.203 1 84.12 279 GLU A N 1
ATOM 2264 C CA . GLU A 1 279 ? 0.498 -22.391 6.293 1 84.12 279 GLU A CA 1
ATOM 2265 C C . GLU A 1 279 ? -0.458 -23.078 5.328 1 84.12 279 GLU A C 1
ATOM 2267 O O . GLU A 1 279 ? -1.464 -22.5 4.914 1 84.12 279 GLU A O 1
ATOM 2272 N N . LEU A 1 280 ? -0.091 -24.25 4.902 1 86 280 LEU A N 1
ATOM 2273 C CA . LEU A 1 280 ? -0.958 -25.094 4.086 1 86 280 LEU A CA 1
ATOM 2274 C C . LEU A 1 280 ? -1.666 -26.141 4.945 1 86 280 LEU A C 1
ATOM 2276 O O . LEU A 1 280 ? -1.02 -27 5.535 1 86 280 LEU A O 1
ATOM 2280 N N . PHE A 1 281 ? -2.965 -25.984 4.969 1 82.62 281 PHE A N 1
ATOM 2281 C CA . PHE A 1 281 ? -3.721 -26.938 5.77 1 82.62 281 PHE A CA 1
ATOM 2282 C C . PHE A 1 281 ? -3.66 -28.328 5.152 1 82.62 281 PHE A C 1
ATOM 2284 O O . PHE A 1 281 ? -3.762 -28.469 3.932 1 82.62 281 PHE A O 1
ATOM 2291 N N . GLY A 1 282 ? -3.436 -29.281 5.906 1 74.88 282 GLY A N 1
ATOM 2292 C CA . GLY A 1 282 ? -3.43 -30.672 5.441 1 74.88 282 GLY A CA 1
ATOM 2293 C C . GLY A 1 282 ? -2.062 -31.125 4.98 1 74.88 282 GLY A C 1
ATOM 2294 O O . GLY A 1 282 ? -1.882 -32.312 4.645 1 74.88 282 GLY A O 1
ATOM 2295 N N . CYS A 1 283 ? -1.164 -30.156 4.883 1 78.06 283 CYS A N 1
ATOM 2296 C CA . CYS A 1 283 ? 0.177 -30.547 4.457 1 78.06 283 CYS A CA 1
ATOM 2297 C C . CYS A 1 283 ? 1.198 -30.281 5.555 1 78.06 283 CYS A C 1
ATOM 2299 O O . CYS A 1 283 ? 1.736 -29.172 5.648 1 78.06 283 CYS A O 1
ATOM 2301 N N . PRO A 1 284 ? 1.31 -31.234 6.371 1 70.38 284 PRO A N 1
ATOM 2302 C CA . PRO A 1 284 ? 2.307 -31 7.418 1 70.38 284 PRO A CA 1
ATOM 2303 C C . PRO A 1 284 ? 3.701 -30.734 6.855 1 70.38 284 PRO A C 1
ATOM 2305 O O . PRO A 1 284 ? 4.145 -31.406 5.93 1 70.38 284 PRO A O 1
ATOM 2308 N N . SER A 1 285 ? 4.199 -29.547 7.035 1 76.31 285 SER A N 1
ATOM 2309 C CA . SER A 1 285 ? 5.547 -29.219 6.582 1 76.31 285 SER A CA 1
ATOM 2310 C C . SER A 1 285 ? 6.406 -28.703 7.73 1 76.31 285 SER A C 1
ATOM 2312 O O . SER A 1 285 ? 5.883 -28.234 8.742 1 76.31 285 SER A O 1
ATOM 2314 N N . GLN A 1 286 ? 7.711 -28.984 7.582 1 77.94 286 GLN A N 1
ATOM 2315 C CA . GLN A 1 286 ? 8.664 -28.469 8.555 1 77.94 286 GLN A CA 1
ATOM 2316 C C . GLN A 1 286 ? 8.727 -26.938 8.5 1 77.94 286 GLN A C 1
ATOM 2318 O O . GLN A 1 286 ? 8.789 -26.359 7.414 1 77.94 286 GLN A O 1
ATOM 2323 N N . PRO A 1 287 ? 8.609 -26.406 9.617 1 81.94 287 PRO A N 1
ATOM 2324 C CA . PRO A 1 287 ? 8.727 -24.938 9.625 1 81.94 287 PRO A CA 1
ATOM 2325 C C . PRO A 1 287 ? 10.094 -24.453 9.148 1 81.94 287 PRO A C 1
ATOM 2327 O O . PRO A 1 287 ? 11.086 -25.172 9.281 1 81.94 287 PRO A O 1
ATOM 2330 N N . PRO A 1 288 ? 10.102 -23.344 8.578 1 82.44 288 PRO A N 1
ATOM 2331 C CA . PRO A 1 288 ? 11.391 -22.766 8.195 1 82.44 288 PRO A CA 1
ATOM 2332 C C . PRO A 1 288 ? 12.328 -22.578 9.383 1 82.44 288 PRO A C 1
ATOM 2334 O O . PRO A 1 288 ? 11.875 -22.531 10.531 1 82.44 288 PRO A O 1
ATOM 2337 N N . PRO A 1 289 ? 13.586 -22.578 9.078 1 80.69 289 PRO A N 1
ATOM 2338 C CA . PRO A 1 289 ? 14.539 -22.375 10.172 1 80.69 289 PRO A CA 1
ATOM 2339 C C . PRO A 1 289 ? 14.242 -21.125 10.984 1 80.69 289 PRO A C 1
ATOM 2341 O O . PRO A 1 289 ? 14.023 -20.047 10.414 1 80.69 289 PRO A O 1
ATOM 2344 N N . GLY A 1 290 ? 14.164 -21.219 12.211 1 82.38 290 GLY A N 1
ATOM 2345 C CA . GLY A 1 290 ? 13.961 -20.094 13.109 1 82.38 290 GLY A CA 1
ATOM 2346 C C . GLY A 1 290 ? 12.5 -19.797 13.375 1 82.38 290 GLY A C 1
ATOM 2347 O O . GLY A 1 290 ? 12.172 -19.047 14.297 1 82.38 290 GLY A O 1
ATOM 2348 N N . ALA A 1 291 ? 11.648 -20.391 12.586 1 82.5 291 ALA A N 1
ATOM 2349 C CA . ALA A 1 291 ? 10.227 -20.062 12.672 1 82.5 291 ALA A CA 1
ATOM 2350 C C . ALA A 1 291 ? 9.633 -20.578 13.984 1 82.5 291 ALA A C 1
ATOM 2352 O O . ALA A 1 291 ? 8.812 -19.906 14.602 1 82.5 291 ALA A O 1
ATOM 2353 N N . GLU A 1 292 ? 10.086 -21.75 14.32 1 82.69 292 GLU A N 1
ATOM 2354 C CA . GLU A 1 292 ? 9.555 -22.328 15.547 1 82.69 292 GLU A CA 1
ATOM 2355 C C . GLU A 1 292 ? 9.93 -21.484 16.766 1 82.69 292 GLU A C 1
ATOM 2357 O O . GLU A 1 292 ? 9.102 -21.25 17.641 1 82.69 292 GLU A O 1
ATOM 2362 N N . GLN A 1 293 ? 11.133 -21.125 16.734 1 85.62 293 GLN A N 1
ATOM 2363 C CA . GLN A 1 293 ? 11.602 -20.281 17.844 1 85.62 293 GLN A CA 1
ATOM 2364 C C . GLN A 1 293 ? 10.859 -18.953 17.875 1 85.62 293 GLN A C 1
ATOM 2366 O O . GLN A 1 293 ? 10.5 -18.469 18.953 1 85.62 293 GLN A O 1
ATOM 2371 N N . LEU A 1 294 ? 10.695 -18.406 16.797 1 86.62 294 LEU A N 1
ATOM 2372 C CA . LEU A 1 294 ? 9.984 -17.141 16.688 1 86.62 294 LEU A CA 1
ATOM 2373 C C . LEU A 1 294 ? 8.547 -17.281 17.172 1 86.62 294 LEU A C 1
ATOM 2375 O O . LEU A 1 294 ? 8.055 -16.438 17.922 1 86.62 294 LEU A O 1
ATOM 2379 N N . GLN A 1 295 ? 7.91 -18.344 16.781 1 82.62 295 GLN A N 1
ATOM 2380 C CA . GLN A 1 295 ? 6.523 -18.578 17.172 1 82.62 295 GLN A CA 1
ATOM 2381 C C . GLN A 1 295 ? 6.398 -18.75 18.688 1 82.62 295 GLN A C 1
ATOM 2383 O O . GLN A 1 295 ? 5.441 -18.266 19.297 1 82.62 295 GLN A O 1
ATOM 2388 N N . GLN A 1 296 ? 7.34 -19.453 19.219 1 85 296 GLN A N 1
ATOM 2389 C CA . GLN A 1 296 ? 7.34 -19.641 20.656 1 85 296 GLN A CA 1
ATOM 2390 C C . GLN A 1 296 ? 7.531 -18.328 21.391 1 85 296 GLN A C 1
ATOM 2392 O O . GLN A 1 296 ? 6.855 -18.062 22.391 1 85 296 GLN A O 1
ATOM 2397 N N . ALA A 1 297 ? 8.383 -17.562 20.859 1 88.5 297 ALA A N 1
ATOM 2398 C CA . ALA A 1 297 ? 8.641 -16.266 21.469 1 88.5 297 ALA A CA 1
ATOM 2399 C C . ALA A 1 297 ? 7.41 -15.359 21.375 1 88.5 297 ALA A C 1
ATOM 2401 O O . ALA A 1 297 ? 7.066 -14.672 22.344 1 88.5 297 ALA A O 1
ATOM 2402 N N . LEU A 1 298 ? 6.754 -15.414 20.297 1 85.31 298 LEU A N 1
ATOM 2403 C CA . LEU A 1 298 ? 5.57 -14.586 20.078 1 85.31 298 LEU A CA 1
ATOM 2404 C C . LEU A 1 298 ? 4.414 -15.055 20.953 1 85.31 298 LEU A C 1
ATOM 2406 O O . LEU A 1 298 ? 3.637 -14.234 21.453 1 85.31 298 LEU A O 1
ATOM 2410 N N . ALA A 1 299 ? 4.32 -16.359 21.141 1 82.56 299 ALA A N 1
ATOM 2411 C CA . ALA A 1 299 ? 3.246 -16.938 21.938 1 82.56 299 ALA A CA 1
ATOM 2412 C C . ALA A 1 299 ? 3.383 -16.531 23.406 1 82.56 299 ALA A C 1
ATOM 2414 O O . ALA A 1 299 ? 2.395 -16.5 24.141 1 82.56 299 ALA A O 1
ATOM 2415 N N . GLN A 1 300 ? 4.559 -16.172 23.75 1 86.81 300 GLN A N 1
ATOM 2416 C CA . GLN A 1 300 ? 4.828 -15.82 25.141 1 86.81 300 GLN A CA 1
ATOM 2417 C C . GLN A 1 300 ? 4.453 -14.367 25.422 1 86.81 300 GLN A C 1
ATOM 2419 O O . GLN A 1 300 ? 4.336 -13.961 26.578 1 86.81 300 GLN A O 1
ATOM 2424 N N . LEU A 1 301 ? 4.199 -13.672 24.375 1 88.12 301 LEU A N 1
ATOM 2425 C CA . LEU A 1 301 ? 3.842 -12.273 24.562 1 88.12 301 LEU A CA 1
ATOM 2426 C C . LEU A 1 301 ? 2.422 -12.141 25.109 1 88.12 301 LEU A C 1
ATOM 2428 O O . LEU A 1 301 ? 1.527 -12.891 24.703 1 88.12 301 LEU A O 1
ATOM 2432 N N . ASP A 1 302 ? 2.266 -11.289 26.062 1 86.19 302 ASP A N 1
ATOM 2433 C CA . ASP A 1 302 ? 0.958 -10.977 26.641 1 86.19 302 ASP A CA 1
ATOM 2434 C C . ASP A 1 302 ? 0.295 -9.828 25.875 1 86.19 302 ASP A C 1
ATOM 2436 O O . ASP A 1 302 ? 0.762 -8.688 25.922 1 86.19 302 ASP A O 1
ATOM 2440 N N . GLU A 1 303 ? -0.803 -10.078 25.281 1 80.94 303 GLU A N 1
ATOM 2441 C CA . GLU A 1 303 ? -1.496 -9.078 24.469 1 80.94 303 GLU A CA 1
ATOM 2442 C C . GLU A 1 303 ? -2.021 -7.938 25.344 1 80.94 303 GLU A C 1
ATOM 2444 O O . GLU A 1 303 ? -2.271 -6.836 24.844 1 80.94 303 GLU A O 1
ATOM 2449 N N . GLU A 1 304 ? -2.111 -8.211 26.594 1 85.38 304 GLU A N 1
ATOM 2450 C CA . GLU A 1 304 ? -2.602 -7.184 27.516 1 85.38 304 GLU A CA 1
ATOM 2451 C C . GLU A 1 304 ? -1.458 -6.316 28.031 1 85.38 304 GLU A C 1
ATOM 2453 O O . GLU A 1 304 ? -1.692 -5.266 28.625 1 85.38 304 GLU A O 1
ATOM 2458 N N . ASP A 1 305 ? -0.295 -6.723 27.656 1 90.44 305 ASP A N 1
ATOM 2459 C CA . ASP A 1 305 ? 0.863 -5.902 28 1 90.44 305 ASP A CA 1
ATOM 2460 C C . ASP A 1 305 ? 0.816 -4.555 27.297 1 90.44 305 ASP A C 1
ATOM 2462 O O . ASP A 1 305 ? 0.701 -4.5 26.062 1 90.44 305 ASP A O 1
ATOM 2466 N N . PRO A 1 306 ? 0.92 -3.523 28.062 1 90.88 306 PRO A N 1
ATOM 2467 C CA . PRO A 1 306 ? 0.904 -2.201 27.438 1 90.88 306 PRO A CA 1
ATOM 2468 C C . PRO A 1 306 ? 2.025 -2.02 26.406 1 90.88 306 PRO A C 1
ATOM 2470 O O . PRO A 1 306 ? 1.897 -1.213 25.484 1 90.88 306 PRO A O 1
ATOM 2473 N N . CYS A 1 307 ? 3.086 -2.742 26.625 1 93.75 307 CYS A N 1
ATOM 2474 C CA . CYS A 1 307 ? 4.223 -2.607 25.719 1 93.75 307 CYS A CA 1
ATOM 2475 C C . CYS A 1 307 ? 4.219 -3.711 24.672 1 93.75 307 CYS A C 1
ATOM 2477 O O . CYS A 1 307 ? 5.262 -4.039 24.109 1 93.75 307 CYS A O 1
ATOM 2479 N N . PHE A 1 308 ? 3.1 -4.293 24.438 1 91.81 308 PHE A N 1
ATOM 2480 C CA . PHE A 1 308 ? 2.959 -5.422 23.531 1 91.81 308 PHE A CA 1
ATOM 2481 C C . PHE A 1 308 ? 3.5 -5.074 22.156 1 91.81 308 PHE A C 1
ATOM 2483 O O . PHE A 1 308 ? 4.234 -5.863 21.547 1 91.81 308 PHE A O 1
ATOM 2490 N N . GLU A 1 309 ? 3.195 -3.889 21.656 1 90.06 309 GLU A N 1
ATOM 2491 C CA . GLU A 1 309 ? 3.604 -3.482 20.312 1 90.06 309 GLU A CA 1
ATOM 2492 C C . GLU A 1 309 ? 5.125 -3.406 20.203 1 90.06 309 GLU A C 1
ATOM 2494 O O . GLU A 1 309 ? 5.695 -3.777 19.172 1 90.06 309 GLU A O 1
ATOM 2499 N N . PHE A 1 310 ? 5.758 -2.967 21.25 1 93.38 310 PHE A N 1
ATOM 2500 C CA . PHE A 1 310 ? 7.215 -2.865 21.266 1 93.38 310 PHE A CA 1
ATOM 2501 C C . PHE A 1 310 ? 7.852 -4.25 21.25 1 93.38 310 PHE A C 1
ATOM 2503 O O . PHE A 1 310 ? 8.789 -4.504 20.484 1 93.38 310 PHE A O 1
ATOM 2510 N N . ARG A 1 311 ? 7.309 -5.086 22.078 1 92.94 311 ARG A N 1
ATOM 2511 C CA . ARG A 1 311 ? 7.836 -6.441 22.203 1 92.94 311 ARG A CA 1
ATOM 2512 C C . ARG A 1 311 ? 7.641 -7.227 20.906 1 92.94 311 ARG A C 1
ATOM 2514 O O . ARG A 1 311 ? 8.547 -7.922 20.453 1 92.94 311 ARG A O 1
ATOM 2521 N N . GLN A 1 312 ? 6.48 -7.09 20.359 1 90.94 312 GLN A N 1
ATOM 2522 C CA . GLN A 1 312 ? 6.176 -7.77 19.109 1 90.94 312 GLN A CA 1
ATOM 2523 C C . GLN A 1 312 ? 7.098 -7.293 17.984 1 90.94 312 GLN A C 1
ATOM 2525 O O . GLN A 1 312 ? 7.594 -8.102 17.203 1 90.94 312 GLN A O 1
ATOM 2530 N N . GLN A 1 313 ? 7.301 -5.973 17.891 1 90.94 313 GLN A N 1
ATOM 2531 C CA . GLN A 1 313 ? 8.141 -5.414 16.828 1 90.94 313 GLN A CA 1
ATOM 2532 C C . GLN A 1 313 ? 9.578 -5.898 16.969 1 90.94 313 GLN A C 1
ATOM 2534 O O . GLN A 1 313 ? 10.25 -6.137 15.961 1 90.94 313 GLN A O 1
ATOM 2539 N N . GLN A 1 314 ? 10.008 -6.059 18.141 1 89.81 314 GLN A N 1
ATOM 2540 C CA . GLN A 1 314 ? 11.367 -6.531 18.391 1 89.81 314 GLN A CA 1
ATOM 2541 C C . GLN A 1 314 ? 11.57 -7.941 17.844 1 89.81 314 GLN A C 1
ATOM 2543 O O . GLN A 1 314 ? 12.656 -8.281 17.375 1 89.81 314 GLN A O 1
ATOM 2548 N N . LEU A 1 315 ? 10.531 -8.695 17.859 1 90.81 315 LEU A N 1
ATOM 2549 C CA . LEU A 1 315 ? 10.617 -10.094 17.469 1 90.81 315 LEU A CA 1
ATOM 2550 C C . LEU A 1 315 ? 10.344 -10.258 15.977 1 90.81 315 LEU A C 1
ATOM 2552 O O . LEU A 1 315 ? 10.625 -11.312 15.398 1 90.81 315 LEU A O 1
ATOM 2556 N N . THR A 1 316 ? 9.898 -9.203 15.328 1 91.88 316 THR A N 1
ATOM 2557 C CA . THR A 1 316 ? 9.477 -9.281 13.93 1 91.88 316 THR A CA 1
ATOM 2558 C C . THR A 1 316 ? 10.68 -9.523 13.023 1 91.88 316 THR A C 1
ATOM 2560 O O . THR A 1 316 ? 11.688 -8.828 13.117 1 91.88 316 THR A O 1
ATOM 2563 N N . VAL A 1 317 ? 10.602 -10.547 12.211 1 93.81 317 VAL A N 1
ATOM 2564 C CA . VAL A 1 317 ? 11.586 -10.781 11.156 1 93.81 317 VAL A CA 1
ATOM 2565 C C . VAL A 1 317 ? 11.117 -10.141 9.852 1 93.81 317 VAL A C 1
ATOM 2567 O O . VAL A 1 317 ? 10.172 -10.625 9.219 1 93.81 317 VAL A O 1
ATOM 2570 N N . HIS A 1 318 ? 11.812 -9.102 9.438 1 96.69 318 HIS A N 1
ATOM 2571 C CA . HIS A 1 318 ? 11.414 -8.375 8.234 1 96.69 318 HIS A CA 1
ATOM 2572 C C . HIS A 1 318 ? 11.961 -9.039 6.98 1 96.69 318 HIS A C 1
ATOM 2574 O O . HIS A 1 318 ? 13.094 -9.539 6.977 1 96.69 318 HIS A O 1
ATOM 2580 N N . ARG A 1 319 ? 11.125 -9.102 5.926 1 97.94 319 ARG A N 1
ATOM 2581 C CA . ARG A 1 319 ? 11.594 -9.5 4.602 1 97.94 319 ARG A CA 1
ATOM 2582 C C . ARG A 1 319 ? 12.586 -8.492 4.035 1 97.94 319 ARG A C 1
ATOM 2584 O O . ARG A 1 319 ? 12.328 -7.285 4.062 1 97.94 319 ARG A O 1
ATOM 2591 N N . VAL A 1 320 ? 13.75 -8.984 3.551 1 98.69 320 VAL A N 1
ATOM 2592 C CA . VAL A 1 320 ? 14.797 -8.062 3.125 1 98.69 320 VAL A CA 1
ATOM 2593 C C . VAL A 1 320 ? 15.242 -8.406 1.704 1 98.69 320 VAL A C 1
ATOM 2595 O O . VAL A 1 320 ? 15.461 -9.578 1.382 1 98.69 320 VAL A O 1
ATOM 2598 N N . HIS A 1 321 ? 15.25 -7.48 0.825 1 98.69 321 HIS A N 1
ATOM 2599 C CA . HIS A 1 321 ? 15.852 -7.555 -0.501 1 98.69 321 HIS A CA 1
ATOM 2600 C C . HIS A 1 321 ? 17.109 -6.695 -0.584 1 98.69 321 HIS A C 1
ATOM 2602 O O . HIS A 1 321 ? 17.016 -5.473 -0.734 1 98.69 321 HIS A O 1
ATOM 2608 N N . VAL A 1 322 ? 18.281 -7.266 -0.502 1 98.38 322 VAL A N 1
ATOM 2609 C CA . VAL A 1 322 ? 19.531 -6.516 -0.511 1 98.38 322 VAL A CA 1
ATOM 2610 C C . VAL A 1 322 ? 19.891 -6.125 -1.942 1 98.38 322 VAL A C 1
ATOM 2612 O O . VAL A 1 322 ? 19.578 -6.848 -2.889 1 98.38 322 VAL A O 1
ATOM 2615 N N . THR A 1 323 ? 20.531 -4.984 -2.09 1 97.38 323 THR A N 1
ATOM 2616 C CA . THR A 1 323 ? 20.984 -4.465 -3.375 1 97.38 323 THR A CA 1
ATOM 2617 C C . THR A 1 323 ? 19.875 -4.531 -4.41 1 97.38 323 THR A C 1
ATOM 2619 O O . THR A 1 323 ? 20.016 -5.184 -5.449 1 97.38 323 THR A O 1
ATOM 2622 N N . PHE A 1 324 ? 18.844 -3.84 -4.156 1 97.62 324 PHE A N 1
ATOM 2623 C CA . PHE A 1 324 ? 17.594 -3.812 -4.918 1 97.62 324 PHE A CA 1
ATOM 2624 C C . PHE A 1 324 ? 17.844 -3.338 -6.344 1 97.62 324 PHE A C 1
ATOM 2626 O O . PHE A 1 324 ? 17.141 -3.75 -7.273 1 97.62 324 PHE A O 1
ATOM 2633 N N . LEU A 1 325 ? 18.891 -2.514 -6.539 1 96.56 325 LEU A N 1
ATOM 2634 C CA . LEU A 1 325 ? 19.328 -1.993 -7.832 1 96.56 325 LEU A CA 1
ATOM 2635 C C . LEU A 1 325 ? 20.75 -2.426 -8.141 1 96.56 325 LEU A C 1
ATOM 2637 O O . LEU A 1 325 ? 21.5 -2.838 -7.242 1 96.56 325 LEU A O 1
ATOM 2641 N N . PRO A 1 326 ? 21.078 -2.363 -9.43 1 93.88 326 PRO A N 1
ATOM 2642 C CA . PRO A 1 326 ? 22.453 -2.707 -9.773 1 93.88 326 PRO A CA 1
ATOM 2643 C C . PRO A 1 326 ? 23.484 -1.917 -8.961 1 93.88 326 PRO A C 1
ATOM 2645 O O . PRO A 1 326 ? 23.328 -0.706 -8.781 1 93.88 326 PRO A O 1
ATOM 2648 N N . HIS A 1 327 ? 24.438 -2.564 -8.422 1 92.88 327 HIS A N 1
ATOM 2649 C CA . HIS A 1 327 ? 25.453 -2.02 -7.512 1 92.88 327 HIS A CA 1
ATOM 2650 C C . HIS A 1 327 ? 26.859 -2.438 -7.93 1 92.88 327 HIS A C 1
ATOM 2652 O O . HIS A 1 327 ? 27.141 -3.631 -8.055 1 92.88 327 HIS A O 1
ATOM 2658 N N . GLU A 1 328 ? 27.641 -1.494 -8.219 1 91.31 328 GLU A N 1
ATOM 2659 C CA . GLU A 1 328 ? 29.047 -1.717 -8.516 1 91.31 328 GLU A CA 1
ATOM 2660 C C . GLU A 1 328 ? 29.938 -1.001 -7.512 1 91.31 328 GLU A C 1
ATOM 2662 O O . GLU A 1 328 ? 30.281 0.169 -7.703 1 91.31 328 GLU A O 1
ATOM 2667 N N . PRO A 1 329 ? 30.438 -1.756 -6.566 1 87.94 329 PRO A N 1
ATOM 2668 C CA . PRO A 1 329 ? 31.312 -1.134 -5.57 1 87.94 329 PRO A CA 1
ATOM 2669 C C . PRO A 1 329 ? 32.656 -0.673 -6.156 1 87.94 329 PRO A C 1
ATOM 2671 O O . PRO A 1 329 ? 33.156 -1.302 -7.082 1 87.94 329 PRO A O 1
ATOM 2674 N N . PRO A 1 330 ? 33.094 0.432 -5.625 1 87 330 PRO A N 1
ATOM 2675 C CA . PRO A 1 330 ? 34.438 0.861 -6.082 1 87 330 PRO A CA 1
ATOM 2676 C C . PRO A 1 330 ? 35.531 -0.087 -5.637 1 87 330 PRO A C 1
ATOM 2678 O O . PRO A 1 330 ? 35.344 -0.875 -4.707 1 87 330 PRO A O 1
ATOM 2681 N N . PRO A 1 331 ? 36.594 0.031 -6.398 1 89.19 331 PRO A N 1
ATOM 2682 C CA . PRO A 1 331 ? 37.75 -0.781 -5.949 1 89.19 331 PRO A CA 1
ATOM 2683 C C . PRO A 1 331 ? 38.156 -0.481 -4.508 1 89.19 331 PRO A C 1
ATOM 2685 O O . PRO A 1 331 ? 38.125 0.677 -4.082 1 89.19 331 PRO A O 1
ATOM 2688 N N . PRO A 1 332 ? 38.469 -1.489 -3.883 1 86.69 332 PRO A N 1
ATOM 2689 C CA . PRO A 1 332 ? 38.812 -1.313 -2.473 1 86.69 332 PRO A CA 1
ATOM 2690 C C . PRO A 1 332 ? 40 -0.375 -2.271 1 86.69 332 PRO A C 1
ATOM 2692 O O . PRO A 1 332 ? 40.969 -0.432 -3.029 1 86.69 332 PRO A O 1
ATOM 2695 N N . ARG A 1 333 ? 39.875 0.555 -1.513 1 89.12 333 ARG A N 1
ATOM 2696 C CA . ARG A 1 333 ? 40.906 1.457 -1.065 1 89.12 333 ARG A CA 1
ATOM 2697 C C . ARG A 1 333 ? 41.062 1.405 0.451 1 89.12 333 ARG A C 1
ATOM 2699 O O . ARG A 1 333 ? 40.094 1.237 1.177 1 89.12 333 ARG A O 1
ATOM 2706 N N . PRO A 1 334 ? 42.406 1.709 0.768 1 89.25 334 PRO A N 1
ATOM 2707 C CA . PRO A 1 334 ? 42.594 1.74 2.221 1 89.25 334 PRO A CA 1
ATOM 2708 C C . PRO A 1 334 ? 41.844 2.91 2.883 1 89.25 334 PRO A C 1
ATOM 2710 O O . PRO A 1 334 ? 41.688 3.961 2.26 1 89.25 334 PRO A O 1
ATOM 2713 N N . HIS A 1 335 ? 41.25 2.838 3.916 1 92.31 335 HIS A N 1
ATOM 2714 C CA . HIS A 1 335 ? 40.656 3.846 4.781 1 92.31 335 HIS A CA 1
ATOM 2715 C C . HIS A 1 335 ? 39.344 4.367 4.191 1 92.31 335 HIS A C 1
ATOM 2717 O O . HIS A 1 335 ? 38.906 5.461 4.543 1 92.31 335 HIS A O 1
ATOM 2723 N N . ASP A 1 336 ? 38.844 3.688 3.109 1 95.44 336 ASP A N 1
ATOM 2724 C CA . ASP A 1 336 ? 37.594 4.121 2.504 1 95.44 336 ASP A CA 1
ATOM 2725 C C . ASP A 1 336 ? 36.438 4.082 3.518 1 95.44 336 ASP A C 1
ATOM 2727 O O . ASP A 1 336 ? 36.469 3.301 4.469 1 95.44 336 ASP A O 1
ATOM 2731 N N . VAL A 1 337 ? 35.469 4.977 3.293 1 97.56 337 VAL A N 1
ATOM 2732 C CA . VAL A 1 337 ? 34.344 5.141 4.234 1 97.56 337 VAL A CA 1
ATOM 2733 C C . VAL A 1 337 ? 33.031 5.035 3.492 1 97.56 337 VAL A C 1
ATOM 2735 O O . VAL A 1 337 ? 32.781 5.766 2.529 1 97.56 337 VAL A O 1
ATOM 2738 N N . THR A 1 338 ? 32.156 4.09 3.857 1 98.25 338 THR A N 1
ATOM 2739 C CA . THR A 1 338 ? 30.797 3.994 3.348 1 98.25 338 THR A CA 1
ATOM 2740 C C . THR A 1 338 ? 29.828 4.766 4.238 1 98.25 338 THR A C 1
ATOM 2742 O O . THR A 1 338 ? 29.828 4.59 5.461 1 98.25 338 THR A O 1
ATOM 2745 N N . LEU A 1 339 ? 29.078 5.699 3.697 1 98.75 339 LEU A N 1
ATOM 2746 C CA . LEU A 1 339 ? 28 6.34 4.445 1 98.75 339 LEU A CA 1
ATOM 2747 C C . LEU A 1 339 ? 26.828 5.383 4.645 1 98.75 339 LEU A C 1
ATOM 2749 O O . LEU A 1 339 ? 26.328 4.812 3.678 1 98.75 339 LEU A O 1
ATOM 2753 N N . VAL A 1 340 ? 26.453 5.113 5.863 1 98.81 340 VAL A N 1
ATOM 2754 C CA . VAL A 1 340 ? 25.375 4.184 6.219 1 98.81 340 VAL A CA 1
ATOM 2755 C C . VAL A 1 340 ? 24.203 4.949 6.801 1 98.81 340 VAL A C 1
ATOM 2757 O O . VAL A 1 340 ? 24.359 5.711 7.762 1 98.81 340 VAL A O 1
ATOM 2760 N N . ALA A 1 341 ? 23.031 4.777 6.203 1 98.56 341 ALA A N 1
ATOM 2761 C CA . ALA A 1 341 ? 21.812 5.453 6.68 1 98.56 341 ALA A CA 1
ATOM 2762 C C . ALA A 1 341 ? 20.562 4.652 6.328 1 98.56 341 ALA A C 1
ATOM 2764 O O . ALA A 1 341 ? 20.656 3.539 5.805 1 98.56 341 ALA A O 1
ATOM 2765 N N . GLN A 1 342 ? 19.469 5.066 6.805 1 98.25 342 GLN A N 1
ATOM 2766 C CA . GLN A 1 342 ? 18.172 4.453 6.52 1 98.25 342 GLN A CA 1
ATOM 2767 C C . GLN A 1 342 ? 17.109 5.512 6.227 1 98.25 342 GLN A C 1
ATOM 2769 O O . GLN A 1 342 ? 17.25 6.664 6.645 1 98.25 342 GLN A O 1
ATOM 2774 N N . LEU A 1 343 ? 16.078 5.141 5.43 1 96.44 343 LEU A N 1
ATOM 2775 C CA . LEU A 1 343 ? 15.023 6.098 5.098 1 96.44 343 LEU A CA 1
ATOM 2776 C C . LEU A 1 343 ? 13.734 5.379 4.73 1 96.44 343 LEU A C 1
ATOM 2778 O O . LEU A 1 343 ? 13.734 4.168 4.496 1 96.44 343 LEU A O 1
ATOM 2782 N N . SER A 1 344 ? 12.648 6.105 4.77 1 93 344 SER A N 1
ATOM 2783 C CA . SER A 1 344 ? 11.359 5.727 4.199 1 93 344 SER A CA 1
ATOM 2784 C C . SER A 1 344 ? 10.977 6.633 3.033 1 93 344 SER A C 1
ATOM 2786 O O . SER A 1 344 ? 11.773 7.484 2.621 1 93 344 SER A O 1
ATOM 2788 N N . MET A 1 345 ? 9.844 6.445 2.473 1 87.25 345 MET A N 1
ATOM 2789 C CA . MET A 1 345 ? 9.414 7.125 1.253 1 87.25 345 MET A CA 1
ATOM 2790 C C . MET A 1 345 ? 9.398 8.641 1.449 1 87.25 345 MET A C 1
ATOM 2792 O O . MET A 1 345 ? 9.664 9.391 0.512 1 87.25 345 MET A O 1
ATOM 2796 N N . ASP A 1 346 ? 9.156 9.055 2.592 1 81.5 346 ASP A N 1
ATOM 2797 C CA . ASP A 1 346 ? 8.953 10.477 2.852 1 81.5 346 ASP A CA 1
ATOM 2798 C C . ASP A 1 346 ? 10.289 11.227 2.852 1 81.5 346 ASP A C 1
ATOM 2800 O O . ASP A 1 346 ? 10.312 12.453 2.955 1 81.5 346 ASP A O 1
ATOM 2804 N N . ARG A 1 347 ? 11.406 10.484 2.666 1 88.12 347 ARG A N 1
ATOM 2805 C CA . ARG A 1 347 ? 12.719 11.133 2.682 1 88.12 347 ARG A CA 1
ATOM 2806 C C . ARG A 1 347 ? 13.445 10.93 1.357 1 88.12 347 ARG A C 1
ATOM 2808 O O . ARG A 1 347 ? 14.648 11.188 1.258 1 88.12 347 ARG A O 1
ATOM 2815 N N . LEU A 1 348 ? 12.75 10.531 0.344 1 87.19 348 LEU A N 1
ATOM 2816 C CA . LEU A 1 348 ? 13.359 10.195 -0.936 1 87.19 348 LEU A CA 1
ATOM 2817 C C . LEU A 1 348 ? 14.055 11.406 -1.543 1 87.19 348 LEU A C 1
ATOM 2819 O O . LEU A 1 348 ? 15.062 11.266 -2.24 1 87.19 348 LEU A O 1
ATOM 2823 N N . GLN A 1 349 ? 13.594 12.523 -1.247 1 80.31 349 GLN A N 1
ATOM 2824 C CA . GLN A 1 349 ? 14.109 13.742 -1.858 1 80.31 349 GLN A CA 1
ATOM 2825 C C . GLN A 1 349 ? 15.523 14.047 -1.376 1 80.31 349 GLN A C 1
ATOM 2827 O O . GLN A 1 349 ? 16.266 14.797 -2.02 1 80.31 349 GLN A O 1
ATOM 2832 N N . MET A 1 350 ? 15.906 13.453 -0.279 1 89.19 350 MET A N 1
ATOM 2833 C CA . MET A 1 350 ? 17.234 13.703 0.297 1 89.19 350 MET A CA 1
ATOM 2834 C C . MET A 1 350 ? 18.312 13.008 -0.514 1 89.19 350 MET A C 1
ATOM 2836 O O . MET A 1 350 ? 19.484 13.383 -0.438 1 89.19 350 MET A O 1
ATOM 2840 N N . LEU A 1 351 ? 17.938 12.062 -1.294 1 92.94 351 LEU A N 1
ATOM 2841 C CA . LEU A 1 351 ? 18.906 11.188 -1.936 1 92.94 351 LEU A CA 1
ATOM 2842 C C . LEU A 1 351 ? 19.734 11.953 -2.959 1 92.94 351 LEU A C 1
ATOM 2844 O O . LEU A 1 351 ? 20.953 11.781 -3.031 1 92.94 351 LEU A O 1
ATOM 2848 N N . GLU A 1 352 ? 19.141 12.773 -3.734 1 89.69 352 GLU A N 1
ATOM 2849 C CA . GLU A 1 352 ? 19.859 13.531 -4.75 1 89.69 352 GLU A CA 1
ATOM 2850 C C . GLU A 1 352 ? 20.891 14.469 -4.113 1 89.69 352 GLU A C 1
ATOM 2852 O O . GLU A 1 352 ? 22.031 14.539 -4.559 1 89.69 352 GLU A O 1
ATOM 2857 N N . ALA A 1 353 ? 20.375 15.18 -3.066 1 90.19 353 ALA A N 1
ATOM 2858 C CA . ALA A 1 353 ? 21.281 16.094 -2.367 1 90.19 353 ALA A CA 1
ATOM 2859 C C . ALA A 1 353 ? 22.438 15.336 -1.733 1 90.19 353 ALA A C 1
ATOM 2861 O O . ALA A 1 353 ? 23.578 15.781 -1.788 1 90.19 353 ALA A O 1
ATOM 2862 N N . LEU A 1 354 ? 22.172 14.281 -1.155 1 95.5 354 LEU A N 1
ATOM 2863 C CA . LEU A 1 354 ? 23.188 13.469 -0.508 1 95.5 354 LEU A CA 1
ATOM 2864 C C . LEU A 1 354 ? 24.234 13 -1.519 1 95.5 354 LEU A C 1
ATOM 2866 O O . LEU A 1 354 ? 25.438 12.992 -1.224 1 95.5 354 LEU A O 1
ATOM 2870 N N . CYS A 1 355 ? 23.797 12.609 -2.713 1 94.25 355 CYS A N 1
ATOM 2871 C CA . CYS A 1 355 ? 24.703 12.148 -3.768 1 94.25 355 CYS A CA 1
ATOM 2872 C C . CYS A 1 355 ? 25.625 13.273 -4.215 1 94.25 355 CYS A C 1
ATOM 2874 O O . CYS A 1 355 ? 26.766 13.023 -4.59 1 94.25 355 CYS A O 1
ATOM 2876 N N . ARG A 1 356 ? 25.172 14.43 -4.105 1 92.31 356 ARG A N 1
ATOM 2877 C CA . ARG A 1 356 ? 26 15.578 -4.5 1 92.31 356 ARG A CA 1
ATOM 2878 C C . ARG A 1 356 ? 27.031 15.906 -3.428 1 92.31 356 ARG A C 1
ATOM 2880 O O . ARG A 1 356 ? 28.125 16.375 -3.736 1 92.31 356 ARG A O 1
ATOM 2887 N N . HIS A 1 357 ? 26.688 15.672 -2.238 1 96.19 357 HIS A N 1
ATOM 2888 C CA . HIS A 1 357 ? 27.531 16.062 -1.12 1 96.19 357 HIS A CA 1
ATOM 2889 C C . HIS A 1 357 ? 28.531 14.969 -0.78 1 96.19 357 HIS A C 1
ATOM 2891 O O . HIS A 1 357 ? 29.625 15.242 -0.274 1 96.19 357 HIS A O 1
ATOM 2897 N N . TRP A 1 358 ? 28.188 13.75 -0.999 1 97.81 358 TRP A N 1
ATOM 2898 C CA . TRP A 1 358 ? 29.016 12.602 -0.607 1 97.81 358 TRP A CA 1
ATOM 2899 C C . TRP A 1 358 ? 29.469 11.812 -1.83 1 97.81 358 TRP A C 1
ATOM 2901 O O . TRP A 1 358 ? 28.719 10.992 -2.359 1 97.81 358 TRP A O 1
ATOM 2911 N N . PRO A 1 359 ? 30.703 11.969 -2.219 1 95.69 359 PRO A N 1
ATOM 2912 C CA . PRO A 1 359 ? 31.172 11.297 -3.432 1 95.69 359 PRO A CA 1
ATOM 2913 C C . PRO A 1 359 ? 31.547 9.836 -3.189 1 95.69 359 PRO A C 1
ATOM 2915 O O . PRO A 1 359 ? 31.75 9.078 -4.145 1 95.69 359 PRO A O 1
ATOM 2918 N N . GLY A 1 360 ? 31.609 9.375 -1.954 1 96 360 GLY A N 1
ATOM 2919 C CA . GLY A 1 360 ? 31.969 7.996 -1.642 1 96 360 GLY A CA 1
ATOM 2920 C C . GLY A 1 360 ? 30.781 7.051 -1.702 1 96 360 GLY A C 1
ATOM 2921 O O . GLY A 1 360 ? 29.672 7.465 -2.039 1 96 360 GLY A O 1
ATOM 2922 N N . PRO A 1 361 ? 31.047 5.723 -1.428 1 97.12 361 PRO A N 1
ATOM 2923 C CA . PRO A 1 361 ? 29.953 4.734 -1.456 1 97.12 361 PRO A CA 1
ATOM 2924 C C . PRO A 1 361 ? 28.953 4.934 -0.329 1 97.12 361 PRO A C 1
ATOM 2926 O O . PRO A 1 361 ? 29.281 5.531 0.7 1 97.12 361 PRO A O 1
ATOM 2929 N N . MET A 1 362 ? 27.781 4.5 -0.556 1 98.19 362 MET A N 1
ATOM 2930 C CA . MET A 1 362 ? 26.734 4.543 0.455 1 98.19 362 MET A CA 1
ATOM 2931 C C . MET A 1 362 ? 26.031 3.191 0.576 1 98.19 362 MET A C 1
ATOM 2933 O O . MET A 1 362 ? 26.016 2.41 -0.377 1 98.19 362 MET A O 1
ATOM 2937 N N . SER A 1 363 ? 25.594 2.822 1.692 1 98.5 363 SER A N 1
ATOM 2938 C CA . SER A 1 363 ? 24.719 1.699 1.998 1 98.5 363 SER A CA 1
ATOM 2939 C C . SER A 1 363 ? 23.453 2.166 2.705 1 98.5 363 SER A C 1
ATOM 2941 O O . SER A 1 363 ? 23.5 2.584 3.863 1 98.5 363 SER A O 1
ATOM 2943 N N . LEU A 1 364 ? 22.312 2.068 2.018 1 98.75 364 LEU A N 1
ATOM 2944 C CA . LEU A 1 364 ? 21.078 2.67 2.502 1 98.75 364 LEU A CA 1
ATOM 2945 C C . LEU A 1 364 ? 19.984 1.617 2.65 1 98.75 364 LEU A C 1
ATOM 2947 O O . LEU A 1 364 ? 19.656 0.904 1.694 1 98.75 364 LEU A O 1
ATOM 2951 N N . ALA A 1 365 ? 19.422 1.478 3.842 1 98.81 365 ALA A N 1
ATOM 2952 C CA . ALA A 1 365 ? 18.266 0.625 4.066 1 98.81 365 ALA A CA 1
ATOM 2953 C C . ALA A 1 365 ? 16.969 1.407 3.887 1 98.81 365 ALA A C 1
ATOM 2955 O O . ALA A 1 365 ? 16.781 2.477 4.477 1 98.81 365 ALA A O 1
ATOM 2956 N N . LEU A 1 366 ? 16.094 0.914 3.057 1 98.5 366 LEU A N 1
ATOM 2957 C CA . LEU A 1 366 ? 14.82 1.551 2.768 1 98.5 366 LEU A CA 1
ATOM 2958 C C . LEU A 1 366 ? 13.664 0.759 3.375 1 98.5 366 LEU A C 1
ATOM 2960 O O . LEU A 1 366 ? 13.5 -0.428 3.084 1 98.5 366 LEU A O 1
ATOM 2964 N N . TYR A 1 367 ? 12.891 1.345 4.266 1 97.69 367 TYR A N 1
ATOM 2965 C CA . TYR A 1 367 ? 11.695 0.729 4.828 1 97.69 367 TYR A CA 1
ATOM 2966 C C . TYR A 1 367 ? 10.469 1.03 3.975 1 97.69 367 TYR A C 1
ATOM 2968 O O . TYR A 1 367 ? 9.82 2.066 4.148 1 97.69 367 TYR A O 1
ATOM 2976 N N . LEU A 1 368 ? 10.109 0.078 3.123 1 97.38 368 LEU A N 1
ATOM 2977 C CA . LEU A 1 368 ? 9.109 0.335 2.09 1 97.38 368 LEU A CA 1
ATOM 2978 C C . LEU A 1 368 ? 8.094 -0.802 2.02 1 97.38 368 LEU A C 1
ATOM 2980 O O . LEU A 1 368 ? 8.414 -1.943 2.365 1 97.38 368 LEU A O 1
ATOM 2984 N N . THR A 1 369 ? 6.844 -0.437 1.623 1 95.31 369 THR A N 1
ATOM 2985 C CA . THR A 1 369 ? 5.922 -1.471 1.166 1 95.31 369 THR A CA 1
ATOM 2986 C C . THR A 1 369 ? 6.328 -1.989 -0.21 1 95.31 369 THR A C 1
ATOM 2988 O O . THR A 1 369 ? 7.188 -1.401 -0.872 1 95.31 369 THR A O 1
ATOM 2991 N N . ASP A 1 370 ? 5.75 -3.094 -0.654 1 96.62 370 ASP A N 1
ATOM 2992 C CA . ASP A 1 370 ? 6.023 -3.621 -1.987 1 96.62 370 ASP A CA 1
ATOM 2993 C C . ASP A 1 370 ? 5.66 -2.602 -3.064 1 96.62 370 ASP A C 1
ATOM 2995 O O . ASP A 1 370 ? 6.398 -2.43 -4.039 1 96.62 370 ASP A O 1
ATOM 2999 N N . ALA A 1 371 ? 4.617 -1.915 -2.889 1 92.69 371 ALA A N 1
ATOM 3000 C CA . ALA A 1 371 ? 4.203 -0.885 -3.84 1 92.69 371 ALA A CA 1
ATOM 3001 C C . ALA A 1 371 ? 5.191 0.277 -3.852 1 92.69 371 ALA A C 1
ATOM 3003 O O . ALA A 1 371 ? 5.543 0.792 -4.918 1 92.69 371 ALA A O 1
ATOM 3004 N N . GLU A 1 372 ? 5.582 0.678 -2.684 1 93 372 GLU A N 1
ATOM 3005 C CA . GLU A 1 372 ? 6.52 1.79 -2.564 1 93 372 GLU A CA 1
ATOM 3006 C C . GLU A 1 372 ? 7.871 1.439 -3.176 1 93 372 GLU A C 1
ATOM 3008 O O . GLU A 1 372 ? 8.562 2.309 -3.715 1 93 372 GLU A O 1
ATOM 3013 N N . ALA A 1 373 ? 8.273 0.199 -3.09 1 96.25 373 ALA A N 1
ATOM 3014 C CA . ALA A 1 373 ? 9.531 -0.225 -3.697 1 96.25 373 ALA A CA 1
ATOM 3015 C C . ALA A 1 373 ? 9.531 0.036 -5.203 1 96.25 373 ALA A C 1
ATOM 3017 O O . ALA A 1 373 ? 10.555 0.406 -5.773 1 96.25 373 ALA A O 1
ATOM 3018 N N . GLN A 1 374 ? 8.398 -0.145 -5.793 1 91.38 374 GLN A N 1
ATOM 3019 C CA . GLN A 1 374 ? 8.281 0.13 -7.219 1 91.38 374 GLN A CA 1
ATOM 3020 C C . GLN A 1 374 ? 8.336 1.629 -7.5 1 91.38 374 GLN A C 1
ATOM 3022 O O . GLN A 1 374 ? 8.922 2.059 -8.492 1 91.38 374 GLN A O 1
ATOM 3027 N N . GLN A 1 375 ? 7.633 2.334 -6.672 1 87.88 375 GLN A N 1
ATOM 3028 C CA . GLN A 1 375 ? 7.703 3.785 -6.797 1 87.88 375 GLN A CA 1
ATOM 3029 C C . GLN A 1 375 ? 9.141 4.281 -6.648 1 87.88 375 GLN A C 1
ATOM 3031 O O . GLN A 1 375 ? 9.562 5.199 -7.359 1 87.88 375 GLN A O 1
ATOM 3036 N N . PHE A 1 376 ? 9.82 3.664 -5.738 1 93.38 376 PHE A N 1
ATOM 3037 C CA . PHE A 1 376 ? 11.227 3.99 -5.516 1 93.38 376 PHE A CA 1
ATOM 3038 C C . PHE A 1 376 ? 12.047 3.729 -6.773 1 93.38 376 PHE A C 1
ATOM 3040 O O . PHE A 1 376 ? 12.859 4.566 -7.176 1 93.38 376 PHE A O 1
ATOM 3047 N N . LEU A 1 377 ? 11.812 2.621 -7.375 1 92.75 377 LEU A N 1
ATOM 3048 C CA . LEU A 1 377 ? 12.508 2.264 -8.609 1 92.75 377 LEU A CA 1
ATOM 3049 C C . LEU A 1 377 ? 12.289 3.32 -9.688 1 92.75 377 LEU A C 1
ATOM 3051 O O . LEU A 1 377 ? 13.242 3.775 -10.32 1 92.75 377 LEU A O 1
ATOM 3055 N N . ARG A 1 378 ? 11.117 3.701 -9.844 1 85.06 378 ARG A N 1
ATOM 3056 C CA . ARG A 1 378 ? 10.789 4.715 -10.836 1 85.06 378 ARG A CA 1
ATOM 3057 C C . ARG A 1 378 ? 11.445 6.047 -10.508 1 85.06 378 ARG A C 1
ATOM 3059 O O . ARG A 1 378 ? 11.898 6.762 -11.406 1 85.06 378 ARG A O 1
ATOM 3066 N N . PHE A 1 379 ? 11.469 6.352 -9.258 1 87 379 PHE A N 1
ATOM 3067 C CA . PHE A 1 379 ? 12.086 7.594 -8.805 1 87 379 PHE A CA 1
ATOM 3068 C C . PHE A 1 379 ? 13.562 7.633 -9.172 1 87 379 PHE A C 1
ATOM 3070 O O . PHE A 1 379 ? 14.055 8.648 -9.672 1 87 379 PHE A O 1
ATOM 3077 N N . ILE A 1 380 ? 14.25 6.57 -8.938 1 91 380 ILE A N 1
ATOM 3078 C CA . ILE A 1 380 ? 15.68 6.504 -9.219 1 91 380 ILE A CA 1
ATOM 3079 C C . ILE A 1 380 ? 15.922 6.586 -10.727 1 91 380 ILE A C 1
ATOM 3081 O O . ILE A 1 380 ? 16.828 7.293 -11.18 1 91 380 ILE A O 1
ATOM 3085 N N . GLU A 1 381 ? 15.094 5.898 -11.445 1 85.75 381 GLU A N 1
ATOM 3086 C CA . GLU A 1 381 ? 15.258 5.859 -12.898 1 85.75 381 GLU A CA 1
ATOM 3087 C C . GLU A 1 381 ? 15 7.23 -13.516 1 85.75 381 GLU A C 1
ATOM 3089 O O . GLU A 1 381 ? 15.602 7.582 -14.531 1 85.75 381 GLU A O 1
ATOM 3094 N N . ALA A 1 382 ? 14.188 7.973 -12.914 1 79 382 ALA A N 1
ATOM 3095 C CA . ALA A 1 382 ? 1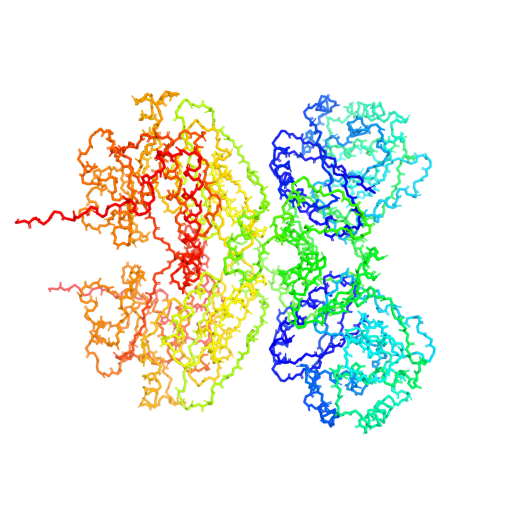3.789 9.273 -13.453 1 79 382 ALA A CA 1
ATOM 3096 C C . ALA A 1 382 ? 14.82 10.344 -13.102 1 79 382 ALA A C 1
ATOM 3098 O O . ALA A 1 382 ? 14.844 11.414 -13.711 1 79 382 ALA A O 1
ATOM 3099 N N . SER A 1 383 ? 15.688 10.062 -12.117 1 85.38 383 SER A N 1
ATOM 3100 C CA . SER A 1 383 ? 16.703 11.023 -11.695 1 85.38 383 SER A CA 1
ATOM 3101 C C . SER A 1 383 ? 18.047 10.734 -12.352 1 85.38 383 SER A C 1
ATOM 3103 O O . SER A 1 383 ? 18.703 9.734 -12.031 1 85.38 383 SER A O 1
ATOM 3105 N N . PRO A 1 384 ? 18.5 11.609 -13.203 1 85.94 384 PRO A N 1
ATOM 3106 C CA . PRO A 1 384 ? 19.797 11.383 -13.836 1 85.94 384 PRO A CA 1
ATOM 3107 C C . PRO A 1 384 ? 20.938 11.289 -12.82 1 85.94 384 PRO A C 1
ATOM 3109 O O . PRO A 1 384 ? 21.875 10.508 -13.008 1 85.94 384 PRO A O 1
ATOM 3112 N N . VAL A 1 385 ? 20.781 12.023 -11.766 1 89.25 385 VAL A N 1
ATOM 3113 C CA . VAL A 1 385 ? 21.812 12.031 -10.734 1 89.25 385 VAL A CA 1
ATOM 3114 C C . VAL A 1 385 ? 21.875 10.672 -10.047 1 89.25 385 VAL A C 1
ATOM 3116 O O . VAL A 1 385 ? 22.938 10.094 -9.891 1 89.25 385 VAL A O 1
ATOM 3119 N N . LEU A 1 386 ? 20.781 10.18 -9.703 1 92.81 386 LEU A N 1
ATOM 3120 C CA . LEU A 1 386 ? 20.734 8.938 -8.953 1 92.81 386 LEU A CA 1
ATOM 3121 C C . LEU A 1 386 ? 21 7.738 -9.859 1 92.81 386 LEU A C 1
ATOM 3123 O O . LEU A 1 386 ? 21.625 6.766 -9.445 1 92.81 386 LEU A O 1
ATOM 3127 N N . ALA A 1 387 ? 20.547 7.863 -11.109 1 89.56 387 ALA A N 1
ATOM 3128 C CA . ALA A 1 387 ? 20.734 6.77 -12.062 1 89.56 387 ALA A CA 1
ATOM 3129 C C . ALA A 1 387 ? 22.203 6.598 -12.422 1 89.56 387 ALA A C 1
ATOM 3131 O O . ALA A 1 387 ? 22.656 5.488 -12.727 1 89.56 387 ALA A O 1
ATOM 3132 N N . ALA A 1 388 ? 22.938 7.621 -12.305 1 91.19 388 ALA A N 1
ATOM 3133 C CA . ALA A 1 388 ? 24.344 7.598 -12.703 1 91.19 388 ALA A CA 1
ATOM 3134 C C . ALA A 1 388 ? 25.219 7.055 -11.578 1 91.19 388 ALA A C 1
ATOM 3136 O O . ALA A 1 388 ? 26.359 6.629 -11.82 1 91.19 388 ALA A O 1
ATOM 3137 N N . ARG A 1 389 ? 24.781 7.129 -10.391 1 93.94 389 ARG A N 1
ATOM 3138 C CA . ARG A 1 389 ? 25.578 6.703 -9.242 1 93.94 389 ARG A CA 1
ATOM 3139 C C . ARG A 1 389 ? 25.484 5.191 -9.047 1 93.94 389 ARG A C 1
ATOM 3141 O O . ARG A 1 389 ? 24.469 4.684 -8.578 1 93.94 389 ARG A O 1
ATOM 3148 N N . GLN A 1 390 ? 26.562 4.473 -9.219 1 92.56 390 GLN A N 1
ATOM 3149 C CA . GLN A 1 390 ? 26.516 3.014 -9.18 1 92.56 390 GLN A CA 1
ATOM 3150 C C . GLN A 1 390 ? 27.109 2.488 -7.867 1 92.56 390 GLN A C 1
ATOM 3152 O O . GLN A 1 390 ? 27.047 1.287 -7.598 1 92.56 390 GLN A O 1
ATOM 3157 N N . ASP A 1 391 ? 27.609 3.293 -7.031 1 95.81 391 ASP A N 1
ATOM 3158 C CA . ASP A 1 391 ? 28.25 2.844 -5.801 1 95.81 391 ASP A CA 1
ATOM 3159 C C . ASP A 1 391 ? 27.344 3.061 -4.594 1 95.81 391 ASP A C 1
ATOM 3161 O O . ASP A 1 391 ? 27.828 3.125 -3.457 1 95.81 391 ASP A O 1
ATOM 3165 N N . VAL A 1 392 ? 26.094 3.287 -4.824 1 96.94 392 VAL A N 1
ATOM 3166 C CA . VAL A 1 392 ? 25.094 3.336 -3.754 1 96.94 392 VAL A CA 1
ATOM 3167 C C . VAL A 1 392 ? 24.328 2.016 -3.699 1 96.94 392 VAL A C 1
ATOM 3169 O O . VAL A 1 392 ? 23.703 1.615 -4.684 1 96.94 392 VAL A O 1
ATOM 3172 N N . ALA A 1 393 ? 24.453 1.32 -2.627 1 97.75 393 ALA A N 1
ATOM 3173 C CA . ALA A 1 393 ? 23.688 0.089 -2.422 1 97.75 393 ALA A CA 1
ATOM 3174 C C . ALA A 1 393 ? 22.359 0.372 -1.722 1 97.75 393 ALA A C 1
ATOM 3176 O O . ALA A 1 393 ? 22.344 0.943 -0.629 1 97.75 393 ALA A O 1
ATOM 3177 N N . TYR A 1 394 ? 21.281 0.025 -2.359 1 98.19 394 TYR A N 1
ATOM 3178 C CA . TYR A 1 394 ? 19.953 0.196 -1.804 1 98.19 394 TYR A CA 1
ATOM 3179 C C . TYR A 1 394 ? 19.391 -1.132 -1.31 1 98.19 394 TYR A C 1
ATOM 3181 O O . TYR A 1 394 ? 19.281 -2.094 -2.076 1 98.19 394 TYR A O 1
ATOM 3189 N N . HIS A 1 395 ? 19.031 -1.224 -0.036 1 98.69 395 HIS A N 1
ATOM 3190 C CA . HIS A 1 395 ? 18.469 -2.434 0.552 1 98.69 395 HIS A CA 1
ATOM 3191 C C . HIS A 1 395 ? 17.031 -2.207 1.006 1 98.69 395 HIS A C 1
ATOM 3193 O O . HIS A 1 395 ? 16.781 -1.373 1.878 1 98.69 395 HIS A O 1
ATOM 3199 N N . VAL A 1 396 ? 16.109 -2.965 0.498 1 98.69 396 VAL A N 1
ATOM 3200 C CA . VAL A 1 396 ? 14.695 -2.797 0.851 1 98.69 396 VAL A CA 1
ATOM 3201 C C . VAL A 1 396 ? 14.344 -3.709 2.023 1 98.69 396 VAL A C 1
ATOM 3203 O O . VAL A 1 396 ? 14.586 -4.918 1.972 1 98.69 396 VAL A O 1
ATOM 3206 N N . VAL A 1 397 ? 13.938 -3.152 3.055 1 98.69 397 VAL A N 1
ATOM 3207 C CA . VAL A 1 397 ? 13.312 -3.848 4.18 1 98.69 397 VAL A CA 1
ATOM 3208 C C . VAL A 1 397 ? 11.805 -3.633 4.152 1 98.69 397 VAL A C 1
ATOM 3210 O O . VAL A 1 397 ? 11.328 -2.523 4.395 1 98.69 397 VAL A O 1
ATOM 3213 N N . TYR A 1 398 ? 11.078 -4.684 3.857 1 98.31 398 TYR A N 1
ATOM 3214 C CA . TYR A 1 398 ? 9.641 -4.527 3.615 1 98.31 398 TYR A CA 1
ATOM 3215 C C . TYR A 1 398 ? 8.898 -4.266 4.914 1 98.31 398 TYR A C 1
ATOM 3217 O O . TYR A 1 398 ? 9.102 -4.961 5.91 1 98.31 398 TYR A O 1
ATOM 3225 N N . ARG A 1 399 ? 8.07 -3.34 4.863 1 95.62 399 ARG A N 1
ATOM 3226 C CA . ARG A 1 399 ? 7.371 -2.816 6.031 1 95.62 399 ARG A CA 1
ATOM 3227 C C . ARG A 1 399 ? 6.504 -3.891 6.676 1 95.62 399 ARG A C 1
ATOM 3229 O O . ARG A 1 399 ? 5.793 -4.621 5.984 1 95.62 399 ARG A O 1
ATOM 3236 N N . GLU A 1 400 ? 6.617 -3.959 7.98 1 92.5 400 GLU A N 1
ATOM 3237 C CA . GLU A 1 400 ? 5.809 -4.859 8.797 1 92.5 400 GLU A CA 1
ATOM 3238 C C . GLU A 1 400 ? 5.707 -4.355 10.234 1 92.5 400 GLU A C 1
ATOM 3240 O O . GLU A 1 400 ? 6.723 -4.102 10.883 1 92.5 400 GLU A O 1
ATOM 3245 N N . GLY A 1 401 ? 4.398 -4.117 10.68 1 85.12 401 GLY A N 1
ATOM 3246 C CA . GLY A 1 401 ? 4.172 -3.699 12.055 1 85.12 401 GLY A CA 1
ATOM 3247 C C . GLY A 1 401 ? 3.922 -2.209 12.188 1 85.12 401 GLY A C 1
ATOM 3248 O O . GLY A 1 401 ? 4.047 -1.462 11.219 1 85.12 401 GLY A O 1
ATOM 3249 N N . PRO A 1 402 ? 3.678 -1.812 13.359 1 83 402 PRO A N 1
ATOM 3250 C CA . PRO A 1 402 ? 3.223 -0.438 13.578 1 83 402 PRO A CA 1
ATOM 3251 C C . PRO A 1 402 ? 4.371 0.526 13.867 1 83 402 PRO A C 1
ATOM 3253 O O . PRO A 1 402 ? 4.211 1.741 13.727 1 83 402 PRO A O 1
ATOM 3256 N N . LEU A 1 403 ? 5.52 0.025 14.312 1 92.19 403 LEU A N 1
ATOM 3257 C CA . LEU A 1 403 ? 6.613 0.902 14.719 1 92.19 403 LEU A CA 1
ATOM 3258 C C . LEU A 1 403 ? 7.762 0.835 13.719 1 92.19 403 LEU A C 1
ATOM 3260 O O . LEU A 1 403 ? 7.996 -0.207 13.109 1 92.19 403 LEU A O 1
ATOM 3264 N N . TYR A 1 404 ? 8.398 1.962 13.57 1 95 404 TYR A N 1
ATOM 3265 C CA . TYR A 1 404 ? 9.547 2.068 12.68 1 95 404 TYR A CA 1
ATOM 3266 C C . TYR A 1 404 ? 10.766 1.365 13.273 1 95 404 TYR A C 1
ATOM 3268 O O . TYR A 1 404 ? 11.25 1.746 14.336 1 95 404 TYR A O 1
ATOM 3276 N N . PRO A 1 405 ? 11.289 0.276 12.633 1 97.12 405 PRO A N 1
ATOM 3277 C CA . PRO A 1 405 ? 12.43 -0.464 13.18 1 97.12 405 PRO A CA 1
ATOM 3278 C C . PRO A 1 405 ? 13.773 0.181 12.844 1 97.12 405 PRO A C 1
ATOM 3280 O O . PRO A 1 405 ? 14.602 -0.427 12.156 1 97.12 405 PRO A O 1
ATOM 3283 N N . VAL A 1 406 ? 14.031 1.265 13.352 1 97 406 VAL A N 1
ATOM 3284 C CA . VAL A 1 406 ? 15.125 2.148 12.969 1 97 406 VAL A CA 1
ATOM 3285 C C . VAL A 1 406 ? 16.453 1.419 13.125 1 97 406 VAL A C 1
ATOM 3287 O O . VAL A 1 406 ? 17.297 1.432 12.219 1 97 406 VAL A O 1
ATOM 3290 N N . ASN A 1 407 ? 16.719 0.771 14.234 1 98 407 ASN A N 1
ATOM 3291 C CA . ASN A 1 407 ? 18.016 0.137 14.484 1 98 407 ASN A CA 1
ATOM 3292 C C . ASN A 1 407 ? 18.188 -1.126 13.648 1 98 407 ASN A C 1
ATOM 3294 O O . ASN A 1 407 ? 19.297 -1.459 13.242 1 98 407 ASN A O 1
ATOM 3298 N N . GLN A 1 408 ? 17.094 -1.829 13.383 1 97.88 408 GLN A N 1
ATOM 3299 C CA . GLN A 1 408 ? 17.188 -2.955 12.453 1 97.88 408 GLN A CA 1
ATOM 3300 C C . GLN A 1 408 ? 17.547 -2.482 11.055 1 97.88 408 GLN A C 1
ATOM 3302 O O . GLN A 1 408 ? 18.328 -3.135 10.352 1 97.88 408 GLN A O 1
ATOM 3307 N N . LEU A 1 409 ? 16.938 -1.404 10.648 1 98.5 409 LEU A N 1
ATOM 3308 C CA . LEU A 1 409 ? 17.266 -0.83 9.352 1 98.5 409 LEU A CA 1
ATOM 3309 C C . LEU A 1 409 ? 18.75 -0.442 9.281 1 98.5 409 LEU A C 1
ATOM 3311 O O . LEU A 1 409 ? 19.422 -0.739 8.297 1 98.5 409 LEU A O 1
ATOM 3315 N N . ARG A 1 410 ? 19.234 0.191 10.297 1 98.62 410 ARG A N 1
ATOM 3316 C CA . ARG A 1 410 ? 20.656 0.542 10.375 1 98.62 410 ARG A CA 1
ATOM 3317 C C . ARG A 1 410 ? 21.531 -0.697 10.242 1 98.62 410 ARG A C 1
ATOM 3319 O O . ARG A 1 410 ? 22.531 -0.685 9.516 1 98.62 410 ARG A O 1
ATOM 3326 N N . ASN A 1 411 ? 21.172 -1.69 10.945 1 98.5 411 ASN A N 1
ATOM 3327 C CA . ASN A 1 411 ? 21.953 -2.92 10.945 1 98.5 411 ASN A CA 1
ATOM 3328 C C . ASN A 1 411 ? 21.969 -3.574 9.57 1 98.5 411 ASN A C 1
ATOM 3330 O O . ASN A 1 411 ? 22.984 -4.125 9.148 1 98.5 411 ASN A O 1
ATOM 3334 N N . VAL A 1 412 ? 20.812 -3.564 8.867 1 98.44 412 VAL A N 1
ATOM 3335 C CA . VAL A 1 412 ? 20.75 -4.141 7.527 1 98.44 412 VAL A CA 1
ATOM 3336 C C . VAL A 1 412 ? 21.719 -3.398 6.602 1 98.44 412 VAL A C 1
ATOM 3338 O O . VAL A 1 412 ? 22.469 -4.023 5.859 1 98.44 412 VAL A O 1
ATOM 3341 N N . ALA A 1 413 ? 21.672 -2.104 6.672 1 98.69 413 ALA A N 1
ATOM 3342 C CA . ALA A 1 413 ? 22.562 -1.298 5.848 1 98.69 413 ALA A CA 1
ATOM 3343 C C . ALA A 1 413 ? 24.031 -1.525 6.234 1 98.69 413 ALA A C 1
ATOM 3345 O O . ALA A 1 413 ? 24.891 -1.683 5.367 1 98.69 413 ALA A O 1
ATOM 3346 N N . LEU A 1 414 ? 24.328 -1.544 7.5 1 98.62 414 LEU A N 1
ATOM 3347 C CA . LEU A 1 414 ? 25.672 -1.71 8.023 1 98.62 414 LEU A CA 1
ATOM 3348 C C . LEU A 1 414 ? 26.266 -3.055 7.602 1 98.62 414 LEU A C 1
ATOM 3350 O O . LEU A 1 414 ? 27.422 -3.137 7.223 1 98.62 414 LEU A O 1
ATOM 3354 N N . ALA A 1 415 ? 25.453 -4.055 7.625 1 97.81 415 ALA A N 1
ATOM 3355 C CA . ALA A 1 415 ? 25.891 -5.41 7.312 1 97.81 415 ALA A CA 1
ATOM 3356 C C . ALA A 1 415 ? 26.328 -5.527 5.855 1 97.81 415 ALA A C 1
ATOM 3358 O O . ALA A 1 415 ? 27.062 -6.441 5.488 1 97.81 415 ALA A O 1
ATOM 3359 N N . GLN A 1 416 ? 25.891 -4.582 5.023 1 96.75 416 GLN A N 1
ATOM 3360 C CA . GLN A 1 416 ? 26.156 -4.688 3.594 1 96.75 416 GLN A CA 1
ATOM 3361 C C . GLN A 1 416 ? 27.297 -3.758 3.184 1 96.75 416 GLN A C 1
ATOM 3363 O O . GLN A 1 416 ? 27.688 -3.717 2.014 1 96.75 416 GLN A O 1
ATOM 3368 N N . ALA A 1 417 ? 27.812 -2.973 4.156 1 96.56 417 ALA A N 1
ATOM 3369 C CA . ALA A 1 417 ? 28.938 -2.088 3.848 1 96.56 417 ALA A CA 1
ATOM 3370 C C . ALA A 1 417 ? 30.203 -2.889 3.52 1 96.56 417 ALA A C 1
ATOM 3372 O O . ALA A 1 417 ? 30.484 -3.904 4.16 1 96.56 417 ALA A O 1
ATOM 3373 N N . LEU A 1 418 ? 31 -2.422 2.555 1 94.81 418 LEU A N 1
ATOM 3374 C CA . LEU A 1 418 ? 32.125 -3.201 2.068 1 94.81 418 LEU A CA 1
ATOM 3375 C C . LEU A 1 418 ? 33.438 -2.512 2.4 1 94.81 418 LEU A C 1
ATOM 3377 O O . LEU A 1 418 ? 34.531 -3.133 2.342 1 94.81 418 LEU A O 1
ATOM 3381 N N . THR A 1 419 ? 33.406 -1.229 2.789 1 96.44 419 THR A N 1
ATOM 3382 C CA . THR A 1 419 ? 34.625 -0.47 3.09 1 96.44 419 THR A CA 1
ATOM 3383 C C . THR A 1 419 ? 35.094 -0.75 4.516 1 96.44 419 THR A C 1
ATOM 3385 O O . THR A 1 419 ? 34.312 -1.219 5.352 1 96.44 419 THR A O 1
ATOM 3388 N N . PRO A 1 420 ? 36.375 -0.491 4.797 1 95.06 420 PRO A N 1
ATOM 3389 C CA . PRO A 1 420 ? 36.875 -0.755 6.141 1 95.06 420 PRO A CA 1
ATOM 3390 C C . PRO A 1 420 ? 36.219 0.099 7.211 1 95.06 420 PRO A C 1
ATOM 3392 O O . PRO A 1 420 ? 36.094 -0.327 8.367 1 95.06 420 PRO A O 1
ATOM 3395 N N . TYR A 1 421 ? 35.781 1.319 6.812 1 96.75 421 TYR A N 1
ATOM 3396 C CA . TYR A 1 421 ? 35.125 2.205 7.762 1 96.75 421 TYR A CA 1
ATOM 3397 C C . TYR A 1 421 ? 33.719 2.574 7.285 1 96.75 421 TYR A C 1
ATOM 3399 O O . TYR A 1 421 ? 33.406 2.443 6.102 1 96.75 421 TYR A O 1
ATOM 3407 N N . VAL A 1 422 ? 32.906 2.932 8.266 1 98.31 422 VAL A N 1
ATOM 3408 C CA . VAL A 1 422 ? 31.562 3.361 7.957 1 98.31 422 VAL A CA 1
ATOM 3409 C C . VAL A 1 422 ? 31.266 4.672 8.68 1 98.31 422 VAL A C 1
ATOM 3411 O O . VAL A 1 422 ? 31.703 4.887 9.805 1 98.31 422 VAL A O 1
ATOM 3414 N N . PHE A 1 423 ? 30.609 5.574 7.996 1 98.88 423 PHE A N 1
ATOM 3415 C CA . PHE A 1 423 ? 30.031 6.777 8.594 1 98.88 423 PHE A CA 1
ATOM 3416 C C . PHE A 1 423 ? 28.562 6.555 8.938 1 98.88 423 PHE A C 1
ATOM 3418 O O . PHE A 1 423 ? 27.703 6.496 8.039 1 98.88 423 PHE A O 1
ATOM 3425 N N . LEU A 1 424 ? 28.25 6.367 10.211 1 98.81 424 LEU A N 1
ATOM 3426 C CA . LEU A 1 424 ? 26.891 6.121 10.695 1 98.81 424 LEU A CA 1
ATOM 3427 C C . LEU A 1 424 ? 26.109 7.426 10.797 1 98.81 424 LEU A C 1
ATOM 3429 O O . LEU A 1 424 ? 26.203 8.133 11.805 1 98.81 424 LEU A O 1
ATOM 3433 N N . SER A 1 425 ? 25.219 7.699 9.797 1 98.12 425 SER A N 1
ATOM 3434 C CA . SER A 1 425 ? 24.516 8.969 9.68 1 98.12 425 SER A CA 1
ATOM 3435 C C . SER A 1 425 ? 23.016 8.766 9.609 1 98.12 425 SER A C 1
ATOM 3437 O O . SER A 1 425 ? 22.531 7.641 9.758 1 98.12 425 SER A O 1
ATOM 3439 N N . ASP A 1 426 ? 22.297 9.82 9.617 1 96.38 426 ASP A N 1
ATOM 3440 C CA . ASP A 1 426 ? 20.859 9.852 9.328 1 96.38 426 ASP A CA 1
ATOM 3441 C C . ASP A 1 426 ? 20.594 10.492 7.973 1 96.38 426 ASP A C 1
ATOM 3443 O O . ASP A 1 426 ? 21.375 11.344 7.516 1 96.38 426 ASP A O 1
ATOM 3447 N N . ILE A 1 427 ? 19.531 10.117 7.391 1 96.12 427 ILE A N 1
ATOM 3448 C CA . ILE A 1 427 ? 19.281 10.461 5.996 1 96.12 427 ILE A CA 1
ATOM 3449 C C . ILE A 1 427 ? 18.984 11.953 5.875 1 96.12 427 ILE A C 1
ATOM 3451 O O . ILE A 1 427 ? 19.172 12.547 4.809 1 96.12 427 ILE A O 1
ATOM 3455 N N . ASP A 1 428 ? 18.609 12.617 6.93 1 91.94 428 ASP A N 1
ATOM 3456 C CA . ASP A 1 428 ? 18.188 14.016 6.875 1 91.94 428 ASP A CA 1
ATOM 3457 C C . ASP A 1 428 ? 19.391 14.945 7.066 1 91.94 428 ASP A C 1
ATOM 3459 O O . ASP A 1 428 ? 19.219 16.156 7.242 1 91.94 428 ASP A O 1
ATOM 3463 N N . PHE A 1 429 ? 20.594 14.461 7.059 1 96.06 429 PHE A N 1
ATOM 3464 C CA . PHE A 1 429 ? 21.797 15.258 7.211 1 96.06 429 PHE A CA 1
ATOM 3465 C C . PHE A 1 429 ? 22.562 15.336 5.891 1 96.06 429 PHE A C 1
ATOM 3467 O O . PHE A 1 429 ? 22.656 14.352 5.16 1 96.06 429 PHE A O 1
ATOM 3474 N N . LEU A 1 430 ? 23.031 16.5 5.613 1 96.62 430 LEU A N 1
ATOM 3475 C CA . LEU A 1 430 ? 23.969 16.672 4.5 1 96.62 430 LEU A CA 1
ATOM 3476 C C . LEU A 1 430 ? 25.391 16.859 5.008 1 96.62 430 LEU A C 1
ATOM 3478 O O . LEU A 1 430 ? 25.656 17.781 5.793 1 96.62 430 LEU A O 1
ATOM 3482 N N . PRO A 1 431 ? 26.281 16 4.566 1 98.31 431 PRO A N 1
ATOM 3483 C CA . PRO A 1 431 ? 27.672 16.172 4.965 1 98.31 431 PRO A CA 1
ATOM 3484 C C . PRO A 1 431 ? 28.359 17.328 4.242 1 98.31 431 PRO A C 1
ATOM 3486 O O . PRO A 1 431 ? 27.938 17.719 3.15 1 98.31 431 PRO A O 1
ATOM 3489 N N . ALA A 1 432 ? 29.406 17.797 4.926 1 98.25 432 ALA A N 1
ATOM 3490 C CA . ALA A 1 432 ? 30.266 18.766 4.234 1 98.25 432 ALA A CA 1
ATOM 3491 C C . ALA A 1 432 ? 30.781 18.188 2.918 1 98.25 432 ALA A C 1
ATOM 3493 O O . ALA A 1 432 ? 31.062 16.984 2.82 1 98.25 432 ALA A O 1
ATOM 3494 N N . TYR A 1 433 ? 30.984 19.094 1.935 1 97.38 433 TYR A N 1
ATOM 3495 C CA . TYR A 1 433 ? 31.422 18.656 0.613 1 97.38 433 TYR A CA 1
ATOM 3496 C C . TYR A 1 433 ? 32.781 17.953 0.691 1 97.38 433 TYR A C 1
ATOM 3498 O O . TYR A 1 433 ? 33.031 17.047 -0.093 1 97.38 433 TYR A O 1
ATOM 3506 N N . SER A 1 434 ? 33.562 18.359 1.635 1 97.12 434 SER A N 1
ATOM 3507 C CA . SER A 1 434 ? 34.906 17.844 1.75 1 97.12 434 SER A CA 1
ATOM 3508 C C . SER A 1 434 ? 34.969 16.656 2.715 1 97.12 434 SER A C 1
ATOM 3510 O O . SER A 1 434 ? 36.031 16.078 2.922 1 97.12 434 SER A O 1
ATOM 3512 N N . LEU A 1 435 ? 33.875 16.312 3.305 1 98.44 435 LEU A N 1
ATOM 3513 C CA . LEU A 1 435 ? 33.906 15.422 4.453 1 98.44 435 LEU A CA 1
ATOM 3514 C C . LEU A 1 435 ? 34.469 14.062 4.074 1 98.44 435 LEU A C 1
ATOM 3516 O O . LEU A 1 435 ? 35.281 13.5 4.812 1 98.44 435 LEU A O 1
ATOM 3520 N N . TYR A 1 436 ? 34.094 13.461 2.938 1 97.75 436 TYR A N 1
ATOM 3521 C CA . TYR A 1 436 ? 34.562 12.133 2.527 1 97.75 436 TYR A CA 1
ATOM 3522 C C . TYR A 1 436 ? 36.062 12.07 2.451 1 97.75 436 TYR A C 1
ATOM 3524 O O . TYR A 1 436 ? 36.688 11.219 3.088 1 97.75 436 TYR A O 1
ATOM 3532 N N . ASP A 1 437 ? 36.656 12.969 1.737 1 96.94 437 ASP A N 1
ATOM 3533 C CA . ASP A 1 437 ? 38.094 13 1.581 1 96.94 437 ASP A CA 1
ATOM 3534 C C . ASP A 1 437 ? 38.781 13.312 2.906 1 96.94 437 ASP A C 1
ATOM 3536 O O . ASP A 1 437 ? 39.844 12.75 3.211 1 96.94 437 ASP A O 1
ATOM 3540 N N . TYR A 1 438 ? 38.188 14.172 3.594 1 97.88 438 TYR A N 1
ATOM 3541 C CA . TYR A 1 438 ? 38.75 14.555 4.883 1 97.88 438 TYR A CA 1
ATOM 3542 C C . TYR A 1 438 ? 38.781 13.367 5.836 1 97.88 438 TYR A C 1
ATOM 3544 O O . TYR A 1 438 ? 39.75 13.188 6.574 1 97.88 438 TYR A O 1
ATOM 3552 N N . LEU A 1 439 ? 37.719 12.602 5.875 1 97.94 439 LEU A N 1
ATOM 3553 C CA . LEU A 1 439 ? 37.656 11.43 6.742 1 97.94 439 LEU A CA 1
ATOM 3554 C C . LEU A 1 439 ? 38.75 10.422 6.367 1 97.94 439 LEU A C 1
ATOM 3556 O O . LEU A 1 439 ? 39.438 9.898 7.242 1 97.94 439 LEU A O 1
ATOM 3560 N N . ARG A 1 440 ? 38.875 10.133 5.109 1 96.31 440 ARG A N 1
ATOM 3561 C CA . ARG A 1 440 ? 39.906 9.195 4.648 1 96.31 440 ARG A CA 1
ATOM 3562 C C . ARG A 1 440 ? 41.281 9.656 5.062 1 96.31 440 ARG A C 1
ATOM 3564 O O . ARG A 1 440 ? 42.094 8.859 5.559 1 96.31 440 ARG A O 1
ATOM 3571 N N . ALA A 1 441 ? 41.531 10.906 4.902 1 95.69 441 ALA A N 1
ATOM 3572 C CA . ALA A 1 441 ? 42.812 11.469 5.273 1 95.69 441 ALA A CA 1
ATOM 3573 C C . ALA A 1 441 ? 43.031 11.398 6.781 1 95.69 441 ALA A C 1
ATOM 3575 O O . ALA A 1 441 ? 44.156 11.102 7.238 1 95.69 441 ALA A O 1
ATOM 3576 N N . SER A 1 442 ? 42.031 11.75 7.512 1 95.94 442 SER A N 1
ATOM 3577 C CA . SER A 1 442 ? 42.125 11.742 8.969 1 95.94 442 SER A CA 1
ATOM 3578 C C . SER A 1 442 ? 42.406 10.344 9.5 1 95.94 442 SER A C 1
ATOM 3580 O O . SER A 1 442 ? 43.188 10.164 10.422 1 95.94 442 SER A O 1
ATOM 3582 N N . ILE A 1 443 ? 41.75 9.359 8.93 1 95.31 443 ILE A N 1
ATOM 3583 C CA . ILE A 1 443 ? 41.938 7.969 9.336 1 95.31 443 ILE A CA 1
ATOM 3584 C C . ILE A 1 443 ? 43.375 7.551 9.094 1 95.31 443 ILE A C 1
ATOM 3586 O O . ILE A 1 443 ? 44 6.902 9.945 1 95.31 443 ILE A O 1
ATOM 3590 N N . GLU A 1 444 ? 43.875 7.898 7.973 1 92.56 444 GLU A N 1
ATOM 3591 C CA . GLU A 1 444 ? 45.281 7.59 7.637 1 92.56 444 GLU A CA 1
ATOM 3592 C C . GLU A 1 444 ? 46.25 8.273 8.594 1 92.56 444 GLU A C 1
ATOM 3594 O O . GLU A 1 444 ? 47.156 7.648 9.102 1 92.56 444 GLU A O 1
ATOM 3599 N N . GLN A 1 445 ? 46 9.477 8.883 1 92.56 445 GLN A N 1
ATOM 3600 C CA . GLN A 1 445 ? 46.906 10.281 9.688 1 92.56 445 GLN A CA 1
ATOM 3601 C C . GLN A 1 445 ? 46.906 9.828 11.141 1 92.56 445 GLN A C 1
ATOM 3603 O O . GLN A 1 445 ? 47.938 9.898 11.828 1 92.56 445 GLN A O 1
ATOM 3608 N N . LEU A 1 446 ? 45.75 9.5 11.609 1 91.75 446 LEU A N 1
ATOM 3609 C CA . LEU A 1 446 ? 45.625 9.109 13.008 1 91.75 446 LEU A CA 1
ATOM 3610 C C . LEU A 1 446 ? 46.094 7.676 13.219 1 91.75 446 LEU A C 1
ATOM 3612 O O . LEU A 1 446 ? 46.25 7.227 14.352 1 91.75 446 LEU A O 1
ATOM 3616 N N . GLY A 1 447 ? 46.344 7.008 12.195 1 86 447 GLY A N 1
ATOM 3617 C CA . GLY A 1 447 ? 46.844 5.641 12.305 1 86 447 GLY A CA 1
ATOM 3618 C C . GLY A 1 447 ? 45.844 4.711 12.969 1 86 447 GLY A C 1
ATOM 3619 O O . GLY A 1 447 ? 46.188 3.922 13.844 1 86 447 GLY A O 1
ATOM 3620 N N . LEU A 1 448 ? 44.562 4.91 12.719 1 81.5 448 LEU A N 1
ATOM 3621 C CA . LEU A 1 448 ? 43.5 4.152 13.375 1 81.5 448 LEU A CA 1
ATOM 3622 C C . LEU A 1 448 ? 43.469 2.717 12.867 1 81.5 448 LEU A C 1
ATOM 3624 O O . LEU A 1 448 ? 43.219 2.484 11.68 1 81.5 448 LEU A O 1
ATOM 3628 N N . GLY A 1 449 ? 44.5 1.965 12.812 1 64.62 449 GLY A N 1
ATOM 3629 C CA . GLY A 1 449 ? 44.562 0.559 12.445 1 64.62 449 GLY A CA 1
ATOM 3630 C C . GLY A 1 449 ? 43.906 -0.352 13.461 1 64.62 449 GLY A C 1
ATOM 3631 O O . GLY A 1 449 ? 43 0.073 14.195 1 64.62 449 GLY A O 1
ATOM 3632 N N . SER A 1 450 ? 44.188 -1.631 13.594 1 61.5 450 SER A N 1
ATOM 3633 C CA . SER A 1 450 ? 43.625 -2.688 14.43 1 61.5 450 SER A CA 1
ATOM 3634 C C . SER A 1 450 ? 43.906 -2.432 15.906 1 61.5 450 SER A C 1
ATOM 3636 O O . SER A 1 450 ? 43.188 -2.934 16.766 1 61.5 450 SER A O 1
ATOM 3638 N N . GLN A 1 451 ? 44.75 -1.471 16.234 1 65.06 451 GLN A N 1
ATOM 3639 C CA . GLN A 1 451 ? 45.125 -1.455 17.641 1 65.06 451 GLN A CA 1
ATOM 3640 C C . GLN A 1 451 ? 44.438 -0.331 18.391 1 65.06 451 GLN A C 1
ATOM 3642 O O . GLN A 1 451 ? 44.188 -0.434 19.594 1 65.06 451 GLN A O 1
ATOM 3647 N N . ARG A 1 452 ? 44 0.724 17.734 1 81.19 452 ARG A N 1
ATOM 3648 C CA . ARG A 1 452 ? 43.312 1.843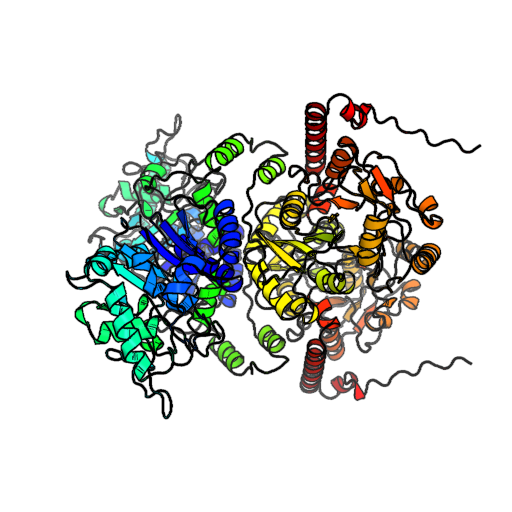 18.391 1 81.19 452 ARG A CA 1
ATOM 3649 C C . ARG A 1 452 ? 41.844 1.916 18 1 81.19 452 ARG A C 1
ATOM 3651 O O . ARG A 1 452 ? 41.531 2.141 16.828 1 81.19 452 ARG A O 1
ATOM 3658 N N . LYS A 1 453 ? 41.031 1.563 19.031 1 88.5 453 LYS A N 1
ATOM 3659 C CA . LYS A 1 453 ? 39.594 1.656 18.797 1 88.5 453 LYS A CA 1
ATOM 3660 C C . LYS A 1 453 ? 39.094 3.092 18.969 1 88.5 453 LYS A C 1
ATOM 3662 O O . LYS A 1 453 ? 39.094 3.625 20.078 1 88.5 453 LYS A O 1
ATOM 3667 N N . ALA A 1 454 ? 38.844 3.725 17.875 1 94.75 454 ALA A N 1
ATOM 3668 C CA . ALA A 1 454 ? 38.406 5.109 17.938 1 94.75 454 ALA A CA 1
ATOM 3669 C C . ALA A 1 454 ? 37.094 5.293 17.141 1 94.75 454 ALA A C 1
ATOM 3671 O O . ALA A 1 454 ? 36.875 4.617 16.141 1 94.75 454 ALA A O 1
ATOM 3672 N N . ALA A 1 455 ? 36.25 6.047 17.672 1 97.5 455 ALA A N 1
ATOM 3673 C CA . ALA A 1 455 ? 35.094 6.57 16.969 1 97.5 455 ALA A CA 1
ATOM 3674 C C . ALA A 1 455 ? 35.25 8.055 16.656 1 97.5 455 ALA A C 1
ATOM 3676 O O . ALA A 1 455 ? 35.312 8.883 17.562 1 97.5 455 ALA A O 1
ATOM 3677 N N . LEU A 1 456 ? 35.375 8.375 15.367 1 98.31 456 LEU A N 1
ATOM 3678 C CA . LEU A 1 456 ? 35.531 9.766 14.961 1 98.31 456 LEU A CA 1
ATOM 3679 C C . LEU A 1 456 ? 34.188 10.492 14.953 1 98.31 456 LEU A C 1
ATOM 3681 O O . LEU A 1 456 ? 33.281 10.086 14.242 1 98.31 456 LEU A O 1
ATOM 3685 N N . VAL A 1 457 ? 34.125 11.523 15.719 1 98.62 457 VAL A N 1
ATOM 3686 C CA . VAL A 1 457 ? 32.875 12.258 15.867 1 98.62 457 VAL A CA 1
ATOM 3687 C C . VAL A 1 457 ? 32.781 13.344 14.797 1 98.62 457 VAL A C 1
ATOM 3689 O O . VAL A 1 457 ? 33.719 14.125 14.609 1 98.62 457 VAL A O 1
ATOM 3692 N N . VAL A 1 458 ? 31.656 13.367 14.102 1 98.75 458 VAL A N 1
ATOM 3693 C CA . VAL A 1 458 ? 31.328 14.414 13.133 1 98.75 458 VAL A CA 1
ATOM 3694 C C . VAL A 1 458 ? 30.328 15.383 13.742 1 98.75 458 VAL A C 1
ATOM 3696 O O . VAL A 1 458 ? 29.141 15.062 13.875 1 98.75 458 VAL A O 1
ATOM 3699 N N . PRO A 1 459 ? 30.766 16.578 14.062 1 98.44 459 PRO A N 1
ATOM 3700 C CA . PRO A 1 459 ? 29.844 17.547 14.68 1 98.44 459 PRO A CA 1
ATOM 3701 C C . PRO A 1 459 ? 28.609 17.812 13.812 1 98.44 459 PRO A C 1
ATOM 3703 O O . PRO A 1 459 ? 28.734 17.922 12.586 1 98.44 459 PRO A O 1
ATOM 3706 N N . ALA A 1 460 ? 27.484 17.953 14.453 1 98.25 460 ALA A N 1
ATOM 3707 C CA . ALA A 1 460 ? 26.203 18.109 13.766 1 98.25 460 ALA A CA 1
ATOM 3708 C C . ALA A 1 460 ? 25.609 19.484 13.992 1 98.25 460 ALA A C 1
ATOM 3710 O O . ALA A 1 460 ? 25.641 20.016 15.109 1 98.25 460 ALA A O 1
ATOM 3711 N N . PHE A 1 461 ? 25.125 20.078 12.977 1 97.25 461 PHE A N 1
ATOM 3712 C CA . PHE A 1 461 ? 24.469 21.391 12.992 1 97.25 461 PHE A CA 1
ATOM 3713 C C . PHE A 1 461 ? 23.094 21.312 12.328 1 97.25 461 PHE A C 1
ATOM 3715 O O . PHE A 1 461 ? 22.688 20.25 11.859 1 97.25 461 PHE A O 1
ATOM 3722 N N . GLU A 1 462 ? 22.297 22.391 12.367 1 93 462 GLU A N 1
ATOM 3723 C CA . GLU A 1 462 ? 20.969 22.359 11.75 1 93 462 GLU A CA 1
ATOM 3724 C C . GLU A 1 462 ? 20.578 23.734 11.219 1 93 462 GLU A C 1
ATOM 3726 O O . GLU A 1 462 ? 21.047 24.766 11.719 1 93 462 GLU A O 1
ATOM 3731 N N . THR A 1 463 ? 19.875 23.719 10.156 1 87.75 463 THR A N 1
ATOM 3732 C CA . THR A 1 463 ? 19.219 24.922 9.648 1 87.75 463 THR A CA 1
ATOM 3733 C C . THR A 1 463 ? 17.703 24.797 9.781 1 87.75 463 THR A C 1
ATOM 3735 O O . THR A 1 463 ? 17.156 23.703 9.703 1 87.75 463 THR A O 1
ATOM 3738 N N . LEU A 1 464 ? 17.078 25.891 9.961 1 76.69 464 LEU A N 1
ATOM 3739 C CA . LEU A 1 464 ? 15.625 25.906 10.055 1 76.69 464 LEU A CA 1
ATOM 3740 C C . LEU A 1 464 ? 15.008 26.328 8.727 1 76.69 464 LEU A C 1
ATOM 3742 O O . LEU A 1 464 ? 13.781 26.281 8.562 1 76.69 464 LEU A O 1
ATOM 3746 N N . HIS A 1 465 ? 15.867 26.609 7.816 1 71.62 465 HIS A N 1
ATOM 3747 C CA . HIS A 1 465 ? 15.391 27.109 6.531 1 71.62 465 HIS A CA 1
ATOM 3748 C C . HIS A 1 465 ? 15.398 26 5.477 1 71.62 465 HIS A C 1
ATOM 3750 O O . HIS A 1 465 ? 16.328 25.203 5.426 1 71.62 465 HIS A O 1
ATOM 3756 N N . TYR A 1 466 ? 14.445 26.078 4.633 1 66.5 466 TYR A N 1
ATOM 3757 C CA . TYR A 1 466 ? 14.367 25.094 3.566 1 66.5 466 TYR A CA 1
ATOM 3758 C C . TYR A 1 466 ? 15.344 25.422 2.443 1 66.5 466 TYR A C 1
ATOM 3760 O O . TYR A 1 466 ? 15.875 24.516 1.794 1 66.5 466 TYR A O 1
ATOM 3768 N N . ARG A 1 467 ? 15.391 26.656 2.172 1 68.94 467 ARG A N 1
ATOM 3769 C CA . ARG A 1 467 ? 16.359 27.094 1.172 1 68.94 467 ARG A CA 1
ATOM 3770 C C . ARG A 1 467 ? 17.516 27.859 1.824 1 68.94 467 ARG A C 1
ATOM 3772 O O . ARG A 1 467 ? 17.281 28.766 2.629 1 68.94 467 ARG A O 1
ATOM 3779 N N . PHE A 1 468 ? 18.672 27.203 1.789 1 76.19 468 PHE A N 1
ATOM 3780 C CA . PHE A 1 468 ? 19.828 27.922 2.312 1 76.19 468 PHE A CA 1
ATOM 3781 C C . PHE A 1 468 ? 21.078 27.547 1.533 1 76.19 468 PHE A C 1
ATOM 3783 O O . PHE A 1 468 ? 21.109 26.547 0.825 1 76.19 468 PHE A O 1
ATOM 3790 N N . SER A 1 469 ? 22.031 28.438 1.612 1 86.25 469 SER A N 1
ATOM 3791 C CA . SER A 1 469 ? 23.328 28.188 0.981 1 86.25 469 SER A CA 1
ATOM 3792 C C . SER A 1 469 ? 24.219 27.344 1.884 1 86.25 469 SER A C 1
ATOM 3794 O O . SER A 1 469 ? 24.625 27.797 2.959 1 86.25 469 SER A O 1
ATOM 3796 N N . PHE A 1 470 ? 24.578 26.172 1.446 1 94.5 470 PHE A N 1
ATOM 3797 C CA . PHE A 1 470 ? 25.375 25.25 2.236 1 94.5 470 PHE A CA 1
ATOM 3798 C C . PHE A 1 470 ? 26.828 25.719 2.326 1 94.5 470 PHE A C 1
ATOM 3800 O O . PHE A 1 470 ? 27.438 26.047 1.308 1 94.5 470 PHE A O 1
ATOM 3807 N N . PRO A 1 471 ? 27.391 25.812 3.508 1 96.69 471 PRO A N 1
ATOM 3808 C CA . PRO A 1 471 ? 28.781 26.281 3.658 1 96.69 471 PRO A CA 1
ATOM 3809 C C . PRO A 1 471 ? 29.797 25.312 3.064 1 96.69 471 PRO A C 1
ATOM 3811 O O . PRO A 1 471 ? 29.641 24.094 3.178 1 96.69 471 PRO A O 1
ATOM 3814 N N . HIS A 1 472 ? 30.938 25.844 2.535 1 95.94 472 HIS A N 1
ATOM 3815 C CA . HIS A 1 472 ? 31.938 25.016 1.875 1 95.94 472 HIS A CA 1
ATOM 3816 C C . HIS A 1 472 ? 33.125 24.766 2.797 1 95.94 472 HIS A C 1
ATOM 3818 O O . HIS A 1 472 ? 34.031 24 2.445 1 95.94 472 HIS A O 1
ATOM 3824 N N . SER A 1 473 ? 33.125 25.422 3.924 1 96.19 473 SER A N 1
ATOM 3825 C CA . SER A 1 473 ? 34.219 25.281 4.859 1 96.19 473 SER A CA 1
ATOM 3826 C C . SER A 1 473 ? 33.781 25.562 6.293 1 96.19 473 SER A C 1
ATOM 3828 O O . SER A 1 473 ? 32.688 26.078 6.516 1 96.19 473 SER A O 1
ATOM 3830 N N . LYS A 1 474 ? 34.656 25.172 7.191 1 97.19 474 LYS A N 1
ATOM 3831 C CA . LYS A 1 474 ? 34.406 25.469 8.594 1 97.19 474 LYS A CA 1
ATOM 3832 C C . LYS A 1 474 ? 34.281 26.984 8.82 1 97.19 474 LYS A C 1
ATOM 3834 O O . LYS A 1 474 ? 33.406 27.422 9.586 1 97.19 474 LYS A O 1
ATOM 3839 N N . VAL A 1 475 ? 35.062 27.734 8.102 1 96.81 475 VAL A N 1
ATOM 3840 C CA . VAL A 1 475 ? 35.031 29.188 8.234 1 96.81 475 VAL A CA 1
ATOM 3841 C C . VAL A 1 475 ? 33.688 29.719 7.828 1 96.81 475 VAL A C 1
ATOM 3843 O O . VAL A 1 475 ? 33.094 30.562 8.523 1 96.81 475 VAL A O 1
ATOM 3846 N N . GLU A 1 476 ? 33.188 29.219 6.797 1 97.12 476 GLU A N 1
ATOM 3847 C CA . GLU A 1 476 ? 31.875 29.641 6.328 1 97.12 476 GLU A CA 1
ATOM 3848 C C . GLU A 1 476 ? 30.781 29.188 7.281 1 97.12 476 GLU A C 1
ATOM 3850 O O . GLU A 1 476 ? 29.797 29.906 7.504 1 97.12 476 GLU A O 1
ATOM 3855 N N . LEU A 1 477 ? 30.969 27.984 7.789 1 97.62 477 LEU A N 1
ATOM 3856 C CA . LEU A 1 477 ? 30 27.469 8.75 1 97.62 477 LEU A CA 1
ATOM 3857 C C . LEU A 1 477 ? 29.938 28.344 9.992 1 97.62 477 LEU A C 1
ATOM 3859 O O . LEU A 1 477 ? 28.859 28.672 10.477 1 97.62 477 LEU A O 1
ATOM 3863 N N . LEU A 1 478 ? 31.156 28.734 10.438 1 97.44 478 LEU A N 1
ATOM 3864 C CA . LEU A 1 478 ? 31.234 29.562 11.633 1 97.44 478 LEU A CA 1
ATOM 3865 C C . LEU A 1 478 ? 30.594 30.922 11.398 1 97.44 478 LEU A C 1
ATOM 3867 O O . LEU A 1 478 ? 29.953 31.484 12.289 1 97.44 478 LEU A O 1
ATOM 3871 N N . ALA A 1 479 ? 30.703 31.438 10.242 1 96.19 479 ALA A N 1
ATOM 3872 C CA . ALA A 1 479 ? 30.078 32.719 9.891 1 96.19 479 ALA A CA 1
ATOM 3873 C C . ALA A 1 479 ? 28.547 32.594 9.953 1 96.19 479 ALA A C 1
ATOM 3875 O O . ALA A 1 479 ? 27.875 33.5 10.438 1 96.19 479 ALA A O 1
ATOM 3876 N N . LEU A 1 480 ? 28.047 31.5 9.445 1 95 480 LEU A N 1
ATOM 3877 C CA . LEU A 1 480 ? 26.609 31.266 9.445 1 95 480 LEU A CA 1
ATOM 3878 C C . LEU A 1 480 ? 26.094 31.047 10.867 1 95 480 LEU A C 1
ATOM 3880 O O . LEU A 1 480 ? 24.969 31.438 11.188 1 95 480 LEU A O 1
ATOM 3884 N N . LEU A 1 481 ? 26.906 30.406 11.672 1 94.69 481 LEU A N 1
ATOM 3885 C CA . LEU A 1 481 ? 26.547 30.219 13.078 1 94.69 481 LEU A CA 1
ATOM 3886 C C . LEU A 1 481 ? 26.453 31.562 13.797 1 94.69 481 LEU A C 1
ATOM 3888 O O . LEU A 1 481 ? 25.531 31.797 14.586 1 94.69 481 LEU A O 1
ATOM 3892 N N . ASP A 1 482 ? 27.375 32.406 13.469 1 93.88 482 ASP A N 1
ATOM 3893 C CA . ASP A 1 482 ? 27.469 33.688 14.164 1 93.88 482 ASP A CA 1
ATOM 3894 C C . ASP A 1 482 ? 26.312 34.625 13.805 1 93.88 482 ASP A C 1
ATOM 3896 O O . ASP A 1 482 ? 25.859 35.406 14.633 1 93.88 482 ASP A O 1
ATOM 3900 N N . VAL A 1 483 ? 25.781 34.5 12.609 1 88.75 483 VAL A N 1
ATOM 3901 C CA . VAL A 1 483 ? 24.688 35.375 12.188 1 88.75 483 VAL A CA 1
ATOM 3902 C C . VAL A 1 483 ? 23.344 34.719 12.516 1 88.75 483 VAL A C 1
ATOM 3904 O O . VAL A 1 483 ? 22.297 35.281 12.281 1 88.75 483 VAL A O 1
ATOM 3907 N N . GLY A 1 484 ? 23.438 33.5 12.977 1 84.69 484 GLY A N 1
ATOM 3908 C CA . GLY A 1 484 ? 22.219 32.844 13.43 1 84.69 484 GLY A CA 1
ATOM 3909 C C . GLY A 1 484 ? 21.484 32.125 12.312 1 84.69 484 GLY A C 1
ATOM 3910 O O . GLY A 1 484 ? 20.281 31.859 12.422 1 84.69 484 GLY A O 1
ATOM 3911 N N . ALA A 1 485 ? 22.156 31.828 11.266 1 85.44 485 ALA A N 1
ATOM 3912 C CA . ALA A 1 485 ? 21.578 31.078 10.156 1 85.44 485 ALA A CA 1
ATOM 3913 C C . ALA A 1 485 ? 21.672 29.578 10.398 1 85.44 485 ALA A C 1
ATOM 3915 O O . ALA A 1 485 ? 20.922 28.797 9.805 1 85.44 485 ALA A O 1
ATOM 3916 N N . LEU A 1 486 ? 22.578 29.203 11.188 1 92.25 486 LEU A N 1
ATOM 3917 C CA . LEU A 1 486 ? 22.766 27.812 11.617 1 92.25 486 LEU A CA 1
ATOM 3918 C C . LEU A 1 486 ? 22.828 27.719 13.133 1 92.25 486 LEU A C 1
ATOM 3920 O O . LEU A 1 486 ? 23.141 28.703 13.812 1 92.25 486 LEU A O 1
ATOM 3924 N N . TYR A 1 487 ? 22.484 26.531 13.586 1 90.88 487 TYR A N 1
ATOM 3925 C CA . TYR A 1 487 ? 22.594 26.203 15 1 90.88 487 TYR A CA 1
ATOM 3926 C C . TYR A 1 487 ? 23.266 24.844 15.195 1 90.88 487 TYR A C 1
ATOM 3928 O O . TYR A 1 487 ? 23.312 24.031 14.266 1 90.88 487 TYR A O 1
ATOM 3936 N N . THR A 1 488 ? 23.812 24.781 16.438 1 94 488 THR A N 1
ATOM 3937 C CA . THR A 1 488 ? 24.156 23.406 16.812 1 94 488 THR A CA 1
ATOM 3938 C C . THR A 1 488 ? 22.906 22.531 16.828 1 94 488 THR A C 1
ATOM 3940 O O . THR A 1 488 ? 21.812 23 17.172 1 94 488 THR A O 1
ATOM 3943 N N . PHE A 1 489 ? 23.078 21.344 16.375 1 93.56 489 PHE A N 1
ATOM 3944 C CA . PHE A 1 489 ? 21.938 20.469 16.188 1 93.56 489 PHE A CA 1
ATOM 3945 C C . PHE A 1 489 ? 21.156 20.297 17.484 1 93.56 489 PHE A C 1
ATOM 3947 O O . PHE A 1 489 ? 21.719 19.891 18.516 1 93.56 489 PHE A O 1
ATOM 3954 N N . ARG A 1 490 ? 19.875 20.609 17.469 1 86.31 490 ARG A N 1
ATOM 3955 C CA . ARG A 1 490 ? 18.875 20.469 18.531 1 86.31 490 ARG A CA 1
ATOM 3956 C C . ARG A 1 490 ? 19.297 21.25 19.781 1 86.31 490 ARG A C 1
ATOM 3958 O O . ARG A 1 490 ? 19.031 20.812 20.906 1 86.31 490 ARG A O 1
ATOM 3965 N N . TYR A 1 491 ? 19.953 22.297 19.609 1 81.88 491 TYR A N 1
ATOM 3966 C CA . TYR A 1 491 ? 20.422 23.125 20.719 1 81.88 491 TYR A CA 1
ATOM 3967 C C . TYR A 1 491 ? 19.266 23.578 21.594 1 81.88 491 TYR A C 1
ATOM 3969 O O . TYR A 1 491 ? 19.375 23.578 22.828 1 81.88 491 TYR A O 1
ATOM 3977 N N . HIS A 1 492 ? 18.156 23.812 21.047 1 77.06 492 HIS A N 1
ATOM 3978 C CA . HIS A 1 492 ? 17.031 24.344 21.812 1 77.06 492 HIS A CA 1
ATOM 3979 C C . HIS A 1 492 ? 16.109 23.234 22.297 1 77.06 492 HIS A C 1
ATOM 3981 O O . HIS A 1 492 ? 15.359 23.406 23.25 1 77.06 492 HIS A O 1
ATOM 3987 N N . GLU A 1 493 ? 16.219 22.094 21.734 1 78.75 493 GLU A N 1
ATOM 3988 C CA . GLU A 1 493 ? 15.25 21.031 22 1 78.75 493 GLU A CA 1
ATOM 3989 C C . GLU A 1 493 ? 15.852 19.922 22.859 1 78.75 493 GLU A C 1
ATOM 3991 O O . GLU A 1 493 ? 15.211 19.422 23.781 1 78.75 493 GLU A O 1
ATOM 3996 N N . TRP A 1 494 ? 17.047 19.562 22.516 1 86.94 494 TRP A N 1
ATOM 3997 C CA . TRP A 1 494 ? 17.688 18.422 23.156 1 86.94 494 TRP A CA 1
ATOM 3998 C C . TRP A 1 494 ? 19.203 18.594 23.203 1 86.94 494 TRP A C 1
ATOM 4000 O O . TRP A 1 494 ? 19.938 17.812 22.609 1 86.94 494 TRP A O 1
ATOM 4010 N N . PRO A 1 495 ? 19.703 19.516 23.984 1 89.31 495 PRO A N 1
ATOM 4011 C CA . PRO A 1 495 ? 21.125 19.844 24.031 1 89.31 495 PRO A CA 1
ATOM 4012 C C . PRO A 1 495 ? 21.984 18.688 24.547 1 89.31 495 PRO A C 1
ATOM 4014 O O . PRO A 1 495 ? 23.141 18.547 24.156 1 89.31 495 PRO A O 1
ATOM 4017 N N . ARG A 1 496 ? 21.453 17.844 25.375 1 91.44 496 ARG A N 1
ATOM 4018 C CA . ARG A 1 496 ? 22.219 16.75 25.969 1 91.44 496 ARG A CA 1
ATOM 4019 C C . ARG A 1 496 ? 22.719 15.781 24.906 1 91.44 496 ARG A C 1
ATOM 4021 O O . ARG A 1 496 ? 23.719 15.086 25.094 1 91.44 496 ARG A O 1
ATOM 4028 N N . GLY A 1 497 ? 22.062 15.75 23.828 1 94.56 497 GLY A N 1
ATOM 4029 C CA . GLY A 1 497 ? 22.375 14.805 22.766 1 94.56 497 GLY A CA 1
ATOM 4030 C C . GLY A 1 497 ? 23.703 15.102 22.094 1 94.56 497 GLY A C 1
ATOM 4031 O O . GLY A 1 497 ? 24.375 14.188 21.578 1 94.56 497 GLY A O 1
ATOM 4032 N N . HIS A 1 498 ? 24.125 16.406 22.094 1 96.19 498 HIS A N 1
ATOM 4033 C CA . HIS A 1 498 ? 25.297 16.719 21.297 1 96.19 498 HIS A CA 1
ATOM 4034 C C . HIS A 1 498 ? 26.234 17.656 22.062 1 96.19 498 HIS A C 1
ATOM 4036 O O . HIS A 1 498 ? 27.359 17.906 21.609 1 96.19 498 HIS A O 1
ATOM 4042 N N . ALA A 1 499 ? 25.906 18 23.25 1 94.5 499 ALA A N 1
ATOM 4043 C CA . ALA A 1 499 ? 26.688 18.953 24.047 1 94.5 499 ALA A CA 1
ATOM 4044 C C . ALA A 1 499 ? 28.078 18.391 24.359 1 94.5 499 ALA A C 1
ATOM 4046 O O . ALA A 1 499 ? 29.062 19.141 24.375 1 94.5 499 ALA A O 1
ATOM 4047 N N . PRO A 1 500 ? 28.156 17.141 24.609 1 96.5 500 PRO A N 1
ATOM 4048 C CA . PRO A 1 500 ? 29.484 16.609 24.969 1 96.5 500 PRO A CA 1
ATOM 4049 C C . PRO A 1 500 ? 30.516 16.812 23.859 1 96.5 500 PRO A C 1
ATOM 4051 O O . PRO A 1 500 ? 31.719 16.688 24.109 1 96.5 500 PRO A O 1
ATOM 4054 N N . THR A 1 501 ? 30.094 17.047 22.656 1 97.88 501 THR A N 1
ATOM 4055 C CA . THR A 1 501 ? 31 17.312 21.547 1 97.88 501 THR A CA 1
ATOM 4056 C C . THR A 1 501 ? 31.828 18.562 21.812 1 97.88 501 THR A C 1
ATOM 4058 O O . THR A 1 501 ? 32.844 18.781 21.156 1 97.88 501 THR A O 1
ATOM 4061 N N . ASP A 1 502 ? 31.438 19.406 22.719 1 96.88 502 ASP A N 1
ATOM 4062 C CA . ASP A 1 502 ? 32.156 20.625 23.109 1 96.88 502 ASP A CA 1
ATOM 4063 C C . ASP A 1 502 ? 32.375 21.547 21.906 1 96.88 502 ASP A C 1
ATOM 4065 O O . ASP A 1 502 ? 33.5 21.797 21.516 1 96.88 502 ASP A O 1
ATOM 4069 N N . TYR A 1 503 ? 31.281 22.141 21.469 1 97.06 503 TYR A N 1
ATOM 4070 C CA . TYR A 1 503 ? 31.281 22.922 20.25 1 97.06 503 TYR A CA 1
ATOM 4071 C C . TYR A 1 503 ? 32.125 24.188 20.406 1 97.06 503 TYR A C 1
ATOM 4073 O O . TYR A 1 503 ? 32.656 24.719 19.438 1 97.06 503 TYR A O 1
ATOM 4081 N N . ALA A 1 504 ? 32.281 24.703 21.625 1 95.94 504 ALA A N 1
ATOM 4082 C CA . ALA A 1 504 ? 33.156 25.828 21.859 1 95.94 504 AL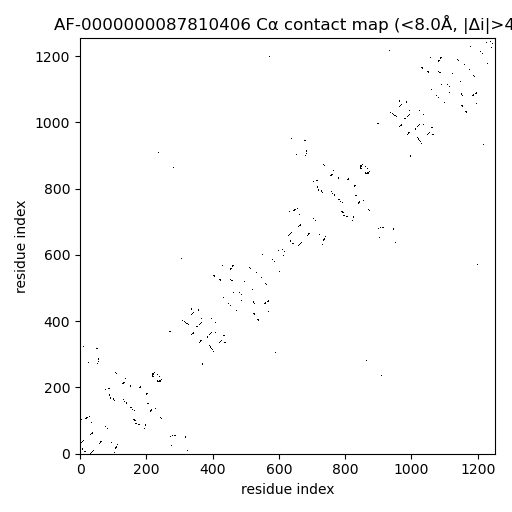A A CA 1
ATOM 4083 C C . ALA A 1 504 ? 34.594 25.484 21.516 1 95.94 504 ALA A C 1
ATOM 4085 O O . ALA A 1 504 ? 35.312 26.297 20.922 1 95.94 504 ALA A O 1
ATOM 4086 N N . ARG A 1 505 ? 34.969 24.359 21.953 1 97.5 505 ARG A N 1
ATOM 4087 C CA . ARG A 1 505 ? 36.312 23.891 21.609 1 97.5 505 ARG A CA 1
ATOM 4088 C C . ARG A 1 505 ? 36.438 23.609 20.125 1 97.5 505 ARG A C 1
ATOM 4090 O O . ARG A 1 505 ? 37.469 23.891 19.516 1 97.5 505 ARG A O 1
ATOM 4097 N N . TRP A 1 506 ? 35.469 23.078 19.547 1 97.94 506 TRP A N 1
ATOM 4098 C CA . TRP A 1 506 ? 35.469 22.734 18.125 1 97.94 506 TRP A CA 1
ATOM 4099 C C . TRP A 1 506 ? 35.719 23.969 17.266 1 97.94 506 TRP A C 1
ATOM 4101 O O . TRP A 1 506 ? 36.406 23.891 16.25 1 97.94 506 TRP A O 1
ATOM 4111 N N . ARG A 1 507 ? 35.125 25.109 17.641 1 97.19 507 ARG A N 1
ATOM 4112 C CA . ARG A 1 507 ? 35.25 26.344 16.875 1 97.19 507 ARG A CA 1
ATOM 4113 C C . ARG A 1 507 ? 36.719 26.734 16.672 1 97.19 507 ARG A C 1
ATOM 4115 O O . ARG A 1 507 ? 37.094 27.25 15.617 1 97.19 507 ARG A O 1
ATOM 4122 N N . GLU A 1 508 ? 37.531 26.359 17.688 1 96.81 508 GLU A N 1
ATOM 4123 C CA . GLU A 1 508 ? 38.906 26.812 17.672 1 96.81 508 GLU A CA 1
ATOM 4124 C C . GLU A 1 508 ? 39.875 25.672 17.359 1 96.81 508 GLU A C 1
ATOM 4126 O O . GLU A 1 508 ? 41.062 25.891 17.125 1 96.81 508 GLU A O 1
ATOM 4131 N N . ALA A 1 509 ? 39.344 24.516 17.344 1 97.62 509 ALA A N 1
ATOM 4132 C CA . ALA A 1 509 ? 40.219 23.328 17.266 1 97.62 509 ALA A CA 1
ATOM 4133 C C . ALA A 1 509 ? 40.844 23.219 15.883 1 97.62 509 ALA A C 1
ATOM 4135 O O . ALA A 1 509 ? 40.219 23.469 14.867 1 97.62 509 ALA A O 1
ATOM 4136 N N . GLN A 1 510 ? 42.156 22.891 15.852 1 95.81 510 GLN A N 1
ATOM 4137 C CA . GLN A 1 510 ? 42.906 22.656 14.625 1 95.81 510 GLN A CA 1
ATOM 4138 C C . GLN A 1 510 ? 43.344 21.188 14.531 1 95.81 510 GLN A C 1
ATOM 4140 O O . GLN A 1 510 ? 43.781 20.75 13.469 1 95.81 510 GLN A O 1
ATOM 4145 N N . ALA A 1 511 ? 43.188 20.484 15.641 1 96.5 511 ALA A N 1
ATOM 4146 C CA . ALA A 1 511 ? 43.5 19.062 15.719 1 96.5 511 ALA A CA 1
ATOM 4147 C C . ALA A 1 511 ? 42.375 18.297 16.391 1 96.5 511 ALA A C 1
ATOM 4149 O O . ALA A 1 511 ? 41.625 18.859 17.172 1 96.5 511 ALA A O 1
ATOM 4150 N N . PRO A 1 512 ? 42.344 16.969 16.047 1 97.12 512 PRO A N 1
ATOM 4151 C CA . PRO A 1 512 ? 41.312 16.156 16.719 1 97.12 512 PRO A CA 1
ATOM 4152 C C . PRO A 1 512 ? 41.469 16.172 18.234 1 97.12 512 PRO A C 1
ATOM 4154 O O . PRO A 1 512 ? 42.562 16.234 18.766 1 97.12 512 PRO A O 1
ATOM 4157 N N . TYR A 1 513 ? 40.375 16.141 18.906 1 97.81 513 TYR A N 1
ATOM 4158 C CA . TYR A 1 513 ? 40.438 16.125 20.359 1 97.81 513 TYR A CA 1
ATOM 4159 C C . TYR A 1 513 ? 39.469 15.078 20.922 1 97.81 513 TYR A C 1
ATOM 4161 O O . TYR A 1 513 ? 38.469 14.758 20.297 1 97.81 513 TYR A O 1
ATOM 4169 N N . ARG A 1 514 ? 39.812 14.57 22.078 1 96.94 514 ARG A N 1
ATOM 4170 C CA . ARG A 1 514 ? 39.031 13.516 22.734 1 96.94 514 ARG A CA 1
ATOM 4171 C C . ARG A 1 514 ? 37.938 14.109 23.609 1 96.94 514 ARG A C 1
ATOM 4173 O O . ARG A 1 514 ? 38.125 15.133 24.266 1 96.94 514 ARG A O 1
ATOM 4180 N N . VAL A 1 515 ? 36.812 13.5 23.547 1 97.56 515 VAL A N 1
ATOM 4181 C CA . VAL A 1 515 ? 35.719 13.859 24.469 1 97.56 515 VAL A CA 1
ATOM 4182 C C . VAL A 1 515 ? 35.281 12.625 25.25 1 97.56 515 VAL A C 1
ATOM 4184 O O . VAL A 1 515 ? 35.562 11.492 24.844 1 97.56 515 VAL A O 1
ATOM 4187 N N . GLN A 1 516 ? 34.625 12.914 26.375 1 94.81 516 GLN A N 1
ATOM 4188 C CA . GLN A 1 516 ? 34.125 11.828 27.219 1 94.81 516 GLN A CA 1
ATOM 4189 C C . GLN A 1 516 ? 32.656 11.586 26.984 1 94.81 516 GLN A C 1
ATOM 4191 O O . GLN A 1 516 ? 31.906 12.516 26.688 1 94.81 516 GLN A O 1
ATOM 4196 N N . TRP A 1 517 ? 32.344 10.328 27.141 1 95.06 517 TRP A N 1
ATOM 4197 C CA . TRP A 1 517 ? 30.922 9.961 27.062 1 95.06 517 TRP A CA 1
ATOM 4198 C C . TRP A 1 517 ? 30.125 10.633 28.188 1 95.06 517 TRP A C 1
ATOM 4200 O O . TRP A 1 517 ? 30.625 10.789 29.297 1 95.06 517 TRP A O 1
ATOM 4210 N N . ALA A 1 518 ? 28.953 11.086 27.844 1 94.94 518 ALA A N 1
ATOM 4211 C CA . ALA A 1 518 ? 27.969 11.57 28.812 1 94.94 518 ALA A CA 1
ATOM 4212 C C . ALA A 1 518 ? 26.578 11.023 28.5 1 94.94 518 ALA A C 1
ATOM 4214 O O . ALA A 1 518 ? 26.312 10.594 27.375 1 94.94 518 ALA A O 1
ATOM 4215 N N . ALA A 1 519 ? 25.766 11.07 29.562 1 93.31 519 ALA A N 1
ATOM 4216 C CA . ALA A 1 519 ? 24.422 10.531 29.406 1 93.31 519 ALA A CA 1
ATOM 4217 C C . ALA A 1 519 ? 23.688 11.211 28.25 1 93.31 519 ALA A C 1
ATOM 4219 O O . ALA A 1 519 ? 23.719 12.438 28.125 1 93.31 519 ALA A O 1
ATOM 4220 N N . ASP A 1 520 ? 23.078 10.375 27.344 1 94.44 520 ASP A N 1
ATOM 4221 C CA . ASP A 1 520 ? 22.203 10.789 26.25 1 94.44 520 ASP A CA 1
ATOM 4222 C C . ASP A 1 520 ? 23.016 11.289 25.047 1 94.44 520 ASP A C 1
ATOM 4224 O O . ASP A 1 520 ? 22.438 11.758 24.062 1 94.44 520 ASP A O 1
ATOM 4228 N N . TYR A 1 521 ? 24.359 11.227 25.203 1 96.31 521 TYR A N 1
ATOM 4229 C CA . TYR A 1 521 ? 25.203 11.625 24.078 1 96.31 521 TYR A CA 1
ATOM 4230 C C . TYR A 1 521 ? 24.906 10.781 22.844 1 96.31 521 TYR A C 1
ATOM 4232 O O . TYR A 1 521 ? 24.906 9.555 22.906 1 96.31 521 TYR A O 1
ATOM 4240 N N . GLU A 1 522 ? 24.609 11.375 21.719 1 96.94 522 GLU A N 1
ATOM 4241 C CA . GLU A 1 522 ? 24.25 10.648 20.5 1 96.94 522 GLU A CA 1
ATOM 4242 C C . GLU A 1 522 ? 24.875 11.281 19.266 1 96.94 522 GLU A C 1
ATOM 4244 O O . GLU A 1 522 ? 24.172 11.656 18.328 1 96.94 522 GLU A O 1
ATOM 4249 N N . PRO A 1 523 ? 26.172 11.359 19.219 1 97.81 523 PRO A N 1
ATOM 4250 C CA . PRO A 1 523 ? 26.875 11.922 18.062 1 97.81 523 PRO A CA 1
ATOM 4251 C C . PRO A 1 523 ? 26.797 11.031 16.828 1 97.81 523 PRO A C 1
ATOM 4253 O O . PRO A 1 523 ? 26.375 9.875 16.922 1 97.81 523 PRO A O 1
ATOM 4256 N N . TYR A 1 524 ? 27.062 11.609 15.688 1 98.5 524 TYR A N 1
ATOM 4257 C CA . TYR A 1 524 ? 27.328 10.852 14.469 1 98.5 524 TYR A CA 1
ATOM 4258 C C . TYR A 1 524 ? 28.797 10.484 14.367 1 98.5 524 TYR A C 1
ATOM 4260 O O . TYR A 1 524 ? 29.672 11.328 14.586 1 98.5 524 TYR A O 1
ATOM 4268 N N . VAL A 1 525 ? 29.062 9.219 14.047 1 98.62 525 VAL A N 1
ATOM 4269 C CA . VAL A 1 525 ? 30.438 8.773 14.227 1 98.62 525 VAL A CA 1
ATOM 4270 C C . VAL A 1 525 ? 30.891 7.992 12.992 1 98.62 525 VAL A C 1
ATOM 4272 O O . VAL A 1 525 ? 30.062 7.484 12.234 1 98.62 525 VAL A O 1
ATOM 4275 N N . VAL A 1 526 ? 32.156 7.973 12.781 1 98.38 526 VAL A N 1
ATOM 4276 C CA . VAL A 1 526 ? 32.875 7.098 11.844 1 98.38 526 VAL A CA 1
ATOM 4277 C C . VAL A 1 526 ? 33.625 6.023 12.609 1 98.38 526 VAL A C 1
ATOM 4279 O O . VAL A 1 526 ? 34.438 6.332 13.484 1 98.38 526 VAL A O 1
ATOM 4282 N N . VAL A 1 527 ? 33.344 4.77 12.297 1 97.31 527 VAL A N 1
ATOM 4283 C CA . VAL A 1 527 ? 33.906 3.633 13.016 1 97.31 527 VAL A CA 1
ATOM 4284 C C . VAL A 1 527 ? 34.281 2.531 12.023 1 97.31 527 VAL A C 1
ATOM 4286 O O . VAL A 1 527 ? 33.875 2.564 10.867 1 97.31 527 VAL A O 1
ATOM 4289 N N . PRO A 1 528 ? 35.094 1.623 12.477 1 95.81 528 PRO A N 1
ATOM 4290 C CA . PRO A 1 528 ? 35.312 0.45 11.625 1 95.81 528 PRO A CA 1
ATOM 4291 C C . PRO A 1 528 ? 34.031 -0.335 11.352 1 95.81 528 PRO A C 1
ATOM 4293 O O . PRO A 1 528 ? 33.125 -0.339 12.172 1 95.81 528 PRO A O 1
ATOM 4296 N N . ARG A 1 529 ? 33.969 -1.003 10.258 1 94.12 529 ARG A N 1
ATOM 4297 C CA . ARG A 1 529 ? 32.781 -1.693 9.805 1 94.12 529 ARG A CA 1
ATOM 4298 C C . ARG A 1 529 ? 32.344 -2.771 10.797 1 94.12 529 ARG A C 1
ATOM 4300 O O . ARG A 1 529 ? 31.156 -3.098 10.898 1 94.12 529 ARG A O 1
ATOM 4307 N N . ASP A 1 530 ? 33.281 -3.342 11.555 1 93.75 530 ASP A N 1
ATOM 4308 C CA . ASP A 1 530 ? 32.969 -4.418 12.492 1 93.75 530 ASP A CA 1
ATOM 4309 C C . ASP A 1 530 ? 32.562 -3.865 13.852 1 93.75 530 ASP A C 1
ATOM 4311 O O . ASP A 1 530 ? 32.625 -4.57 14.859 1 93.75 530 ASP A O 1
ATOM 4315 N N . CYS A 1 531 ? 32.188 -2.621 13.891 1 95.69 531 CYS A N 1
ATOM 4316 C CA . CYS A 1 531 ? 31.688 -2.002 15.109 1 95.69 531 CYS A CA 1
ATOM 4317 C C . CYS A 1 531 ? 30.469 -2.75 15.641 1 95.69 531 CYS A C 1
ATOM 4319 O O . CYS A 1 531 ? 29.906 -3.584 14.938 1 95.69 531 CYS A O 1
ATOM 4321 N N . PRO A 1 532 ? 30.125 -2.523 16.922 1 95.75 532 PRO A N 1
ATOM 4322 C CA . PRO A 1 532 ? 28.922 -3.156 17.453 1 95.75 532 PRO A CA 1
ATOM 4323 C C . PRO A 1 532 ? 27.656 -2.779 16.672 1 95.75 532 PRO A C 1
ATOM 4325 O O . PRO A 1 532 ? 27.531 -1.641 16.219 1 95.75 532 PRO A O 1
ATOM 4328 N N . ARG A 1 533 ? 26.75 -3.688 16.625 1 97.56 533 ARG A N 1
ATOM 4329 C CA . ARG A 1 533 ? 25.484 -3.432 15.938 1 97.56 533 ARG A CA 1
ATOM 4330 C C . ARG A 1 533 ? 24.547 -2.635 16.828 1 97.56 533 ARG A C 1
ATOM 4332 O O . ARG A 1 533 ? 24.734 -2.566 18.047 1 97.56 533 ARG A O 1
ATOM 4339 N N . TYR A 1 534 ? 23.609 -1.967 16.188 1 98.06 534 TYR A N 1
ATOM 4340 C CA . TYR A 1 534 ? 22.578 -1.262 16.938 1 98.06 534 TYR A CA 1
ATOM 4341 C C . TYR A 1 534 ? 21.656 -2.242 17.656 1 98.06 534 TYR A C 1
ATOM 4343 O O . TYR A 1 534 ? 21.406 -3.342 17.156 1 98.06 534 TYR A O 1
ATOM 4351 N N . ASP A 1 535 ? 21.188 -1.899 18.781 1 97.31 535 ASP A N 1
ATOM 4352 C CA . ASP A 1 535 ? 20.25 -2.74 19.516 1 97.31 535 ASP A CA 1
ATOM 4353 C C . ASP A 1 535 ? 18.844 -2.656 18.922 1 97.31 535 ASP A C 1
ATOM 4355 O O . ASP A 1 535 ? 18.203 -1.611 19 1 97.31 535 ASP A O 1
ATOM 4359 N N . PRO A 1 536 ? 18.312 -3.734 18.453 1 95.75 536 PRO A N 1
ATOM 4360 C CA . PRO A 1 536 ? 17.031 -3.697 17.734 1 95.75 536 PRO A CA 1
ATOM 4361 C C . PRO A 1 536 ? 15.836 -3.518 18.656 1 95.75 536 PRO A C 1
ATOM 4363 O O . PRO A 1 536 ? 14.719 -3.281 18.188 1 95.75 536 PRO A O 1
ATOM 4366 N N . ARG A 1 537 ? 16.031 -3.592 20 1 95.25 537 ARG A N 1
ATOM 4367 C CA . ARG A 1 537 ? 14.906 -3.42 20.922 1 95.25 537 ARG A CA 1
ATOM 4368 C C . ARG A 1 537 ? 14.359 -1.999 20.859 1 95.25 537 ARG A C 1
ATOM 4370 O O . ARG A 1 537 ? 13.188 -1.765 21.172 1 95.25 537 ARG A O 1
ATOM 4377 N N . PHE A 1 538 ? 15.227 -1.041 20.5 1 96.81 538 PHE A N 1
ATOM 4378 C CA . PHE A 1 538 ? 14.805 0.35 20.406 1 96.81 538 PHE A CA 1
ATOM 4379 C C . PHE A 1 538 ? 14.211 0.649 19.031 1 96.81 538 PHE A C 1
ATOM 4381 O O . PHE A 1 538 ? 14.945 0.972 18.094 1 96.81 538 PHE A O 1
ATOM 4388 N N . VAL A 1 539 ? 12.891 0.597 18.984 1 95.31 539 VAL A N 1
ATOM 4389 C CA . VAL A 1 539 ? 12.117 0.896 17.781 1 95.31 539 VAL A CA 1
ATOM 4390 C C . VAL A 1 539 ? 11.453 2.264 17.922 1 95.31 539 VAL A C 1
ATOM 4392 O O . VAL A 1 539 ? 11.273 2.762 19.031 1 95.31 539 VAL A O 1
ATOM 4395 N N . GLY A 1 540 ? 11.203 2.84 16.781 1 93.31 540 GLY A N 1
ATOM 4396 C CA . GLY A 1 540 ? 10.539 4.133 16.812 1 93.31 540 GLY A CA 1
ATOM 4397 C C . GLY A 1 540 ? 11.438 5.258 17.281 1 93.31 540 GLY A C 1
ATOM 4398 O O . GLY A 1 540 ? 12.57 5.383 16.812 1 93.31 540 GLY A O 1
ATOM 4399 N N . PHE A 1 541 ? 10.828 6.023 18.125 1 91.75 541 PHE A N 1
ATOM 4400 C CA . PHE A 1 541 ? 11.539 7.215 18.562 1 91.75 541 PHE A CA 1
ATOM 4401 C C . PHE A 1 541 ? 12.117 7.016 19.969 1 91.75 541 PHE A C 1
ATOM 4403 O O . PHE A 1 541 ? 11.469 6.43 20.828 1 91.75 541 PHE A O 1
ATOM 4410 N N . GLY A 1 542 ? 13.414 7.383 20.047 1 92.44 542 GLY A N 1
ATOM 4411 C CA . GLY A 1 542 ? 13.992 7.469 21.391 1 92.44 542 GLY A CA 1
ATOM 4412 C C . GLY A 1 542 ? 15.102 6.465 21.625 1 92.44 542 GLY A C 1
ATOM 4413 O O . GLY A 1 542 ? 14.922 5.266 21.406 1 92.44 542 GLY A O 1
ATOM 4414 N N . TRP A 1 543 ? 16.141 6.918 22.016 1 94.12 543 TRP A N 1
ATOM 4415 C CA . TRP A 1 543 ? 17.281 6.199 22.578 1 94.12 543 TRP A CA 1
ATOM 4416 C C . TRP A 1 543 ? 17.891 5.258 21.547 1 94.12 543 TRP A C 1
ATOM 4418 O O . TRP A 1 543 ? 18.766 4.449 21.875 1 94.12 543 TRP A O 1
ATOM 4428 N N . ASN A 1 544 ? 17.406 5.281 20.328 1 94.56 544 ASN A N 1
ATOM 4429 C CA . ASN A 1 544 ? 17.844 4.344 19.297 1 94.56 544 ASN A CA 1
ATOM 4430 C C . ASN A 1 544 ? 19.328 4.52 18.984 1 94.56 544 ASN A C 1
ATOM 4432 O O . ASN A 1 544 ? 20.062 3.539 18.844 1 94.56 544 ASN A O 1
ATOM 4436 N N . LYS A 1 545 ? 19.828 5.73 18.984 1 96.69 545 LYS A N 1
ATOM 4437 C CA . LYS A 1 545 ? 21.234 5.977 18.734 1 96.69 545 LYS A CA 1
ATOM 4438 C C . LYS A 1 545 ? 22.031 5.969 20.047 1 96.69 545 LYS A C 1
ATOM 4440 O O . LYS A 1 545 ? 23.172 5.52 20.078 1 96.69 545 LYS A O 1
ATOM 4445 N N . VAL A 1 546 ? 21.438 6.473 21.109 1 97.06 546 VAL A N 1
ATOM 4446 C CA . VAL A 1 546 ? 22.094 6.602 22.422 1 97.06 546 VAL A CA 1
ATOM 4447 C C . VAL A 1 546 ? 22.609 5.234 22.875 1 97.06 546 VAL A C 1
ATOM 4449 O O . VAL A 1 546 ? 23.734 5.113 23.344 1 97.06 546 VAL A O 1
ATOM 4452 N N . ALA A 1 547 ? 21.797 4.258 22.703 1 97.25 547 ALA A N 1
ATOM 4453 C CA . ALA A 1 547 ? 22.172 2.912 23.125 1 97.25 547 ALA A CA 1
ATOM 4454 C C . ALA A 1 547 ? 23.422 2.438 22.406 1 97.25 547 ALA A C 1
ATOM 4456 O O . ALA A 1 547 ? 24.266 1.758 23 1 97.25 547 ALA A O 1
ATOM 4457 N N . HIS A 1 548 ? 23.516 2.752 21.172 1 98.06 548 HIS A N 1
ATOM 4458 C CA . HIS A 1 548 ? 24.688 2.35 20.391 1 98.06 548 HIS A CA 1
ATOM 4459 C C . HIS A 1 548 ? 25.953 3.033 20.891 1 98.06 548 HIS A C 1
ATOM 4461 O O . HIS A 1 548 ? 27 2.404 20.969 1 98.06 548 HIS A O 1
ATOM 4467 N N . ILE A 1 549 ? 25.875 4.301 21.234 1 97.56 549 ILE A N 1
ATOM 4468 C CA . ILE A 1 549 ? 27.016 5.066 21.719 1 97.56 549 ILE A CA 1
ATOM 4469 C C . ILE A 1 549 ? 27.453 4.543 23.094 1 97.56 549 ILE A C 1
ATOM 4471 O O . ILE A 1 549 ? 28.641 4.484 23.391 1 97.56 549 ILE A O 1
ATOM 4475 N N . VAL A 1 550 ? 26.469 4.223 23.906 1 96.44 550 VAL A N 1
ATOM 4476 C CA . VAL A 1 550 ? 26.781 3.605 25.188 1 96.44 550 VAL A CA 1
ATOM 4477 C C . VAL A 1 550 ? 27.609 2.338 24.969 1 96.44 550 VAL A C 1
ATOM 4479 O O . VAL A 1 550 ? 28.609 2.113 25.656 1 96.44 550 VAL A O 1
ATOM 4482 N N . GLU A 1 551 ? 27.203 1.549 24.031 1 96.06 551 GLU A N 1
ATOM 4483 C CA . GLU A 1 551 ? 27.906 0.31 23.719 1 96.06 551 GLU A CA 1
ATOM 4484 C C . GLU A 1 551 ? 29.312 0.592 23.219 1 96.06 551 GLU A C 1
ATOM 4486 O O . GLU A 1 551 ? 30.266 -0.121 23.578 1 96.06 551 GLU A O 1
ATOM 4491 N N . LEU A 1 552 ? 29.5 1.549 22.375 1 96.31 552 LEU A N 1
ATOM 4492 C CA . LEU A 1 552 ? 30.828 1.934 21.891 1 96.31 552 LEU A CA 1
ATOM 4493 C C . LEU A 1 552 ? 31.719 2.332 23.062 1 96.31 552 LEU A C 1
ATOM 4495 O O . LEU A 1 552 ? 32.875 1.916 23.125 1 96.31 552 LEU A O 1
ATOM 4499 N N . ASP A 1 553 ? 31.188 3.121 23.891 1 95.62 553 ASP A N 1
ATOM 4500 C CA . ASP A 1 553 ? 31.953 3.549 25.047 1 95.62 553 ASP A CA 1
ATOM 4501 C C . ASP A 1 553 ? 32.312 2.361 25.938 1 95.62 553 ASP A C 1
ATOM 4503 O O . ASP A 1 553 ? 33.438 2.268 26.453 1 95.62 553 ASP A O 1
ATOM 4507 N N . ALA A 1 554 ? 31.328 1.547 26.188 1 93.88 554 ALA A N 1
ATOM 4508 C CA . ALA A 1 554 ? 31.531 0.36 27 1 93.88 554 ALA A CA 1
ATOM 4509 C C . ALA A 1 554 ? 32.656 -0.515 26.438 1 93.88 554 ALA A C 1
ATOM 4511 O O . ALA A 1 554 ? 33.375 -1.177 27.172 1 93.88 554 ALA A O 1
ATOM 4512 N N . GLN A 1 555 ? 32.812 -0.493 25.156 1 92.81 555 GLN A N 1
ATOM 4513 C CA . GLN A 1 555 ? 33.844 -1.272 24.484 1 92.81 555 GLN A CA 1
ATOM 4514 C C . GLN A 1 555 ? 35.156 -0.464 24.344 1 92.81 555 GLN A C 1
ATOM 4516 O O . GLN A 1 555 ? 36.031 -0.837 23.594 1 92.81 555 GLN A O 1
ATOM 4521 N N . GLU A 1 556 ? 35.156 0.699 24.938 1 91.62 556 GLU A N 1
ATOM 4522 C CA . GLU A 1 556 ? 36.375 1.514 25.141 1 91.62 556 GLU A CA 1
ATOM 4523 C C . GLU A 1 556 ? 36.781 2.197 23.844 1 91.62 556 GLU A C 1
ATOM 4525 O O . GLU A 1 556 ? 38 2.35 23.594 1 91.62 556 GLU A O 1
ATOM 4530 N N . TYR A 1 557 ? 35.875 2.469 23.031 1 94.75 557 TYR A N 1
ATOM 4531 C CA . TYR A 1 557 ? 36.188 3.336 21.906 1 94.75 557 TYR A CA 1
ATOM 4532 C C . TYR A 1 557 ? 36.531 4.746 22.359 1 94.75 557 TYR A C 1
ATOM 4534 O O . TYR A 1 557 ? 35.812 5.32 23.203 1 94.75 557 TYR A O 1
ATOM 4542 N N . GLU A 1 558 ? 37.562 5.277 21.797 1 95.69 558 GLU A N 1
ATOM 4543 C CA . GLU A 1 558 ? 37.875 6.688 22.016 1 95.69 558 GLU A CA 1
ATOM 4544 C C . GLU A 1 558 ? 37 7.582 21.141 1 95.69 558 GLU A C 1
ATOM 4546 O O . GLU A 1 558 ? 36.906 7.367 19.938 1 95.69 558 GLU A O 1
ATOM 4551 N N . LEU A 1 559 ? 36.375 8.516 21.797 1 97.56 559 LEU A N 1
ATOM 4552 C CA . LEU A 1 559 ? 35.594 9.477 21.016 1 97.56 559 LEU A CA 1
ATOM 4553 C C . LEU A 1 559 ? 36.469 10.672 20.625 1 97.56 559 LEU A C 1
ATOM 4555 O O . LEU A 1 559 ? 36.812 11.492 21.469 1 97.56 559 LEU A O 1
ATOM 4559 N N . LEU A 1 560 ? 36.75 10.781 19.359 1 97.81 560 LEU A N 1
ATOM 4560 C CA . LEU A 1 560 ? 37.594 11.836 18.844 1 97.81 560 LEU A CA 1
ATOM 4561 C C . LEU A 1 560 ? 36.844 12.766 17.922 1 97.81 560 LEU A C 1
ATOM 4563 O O . LEU A 1 560 ? 36.312 12.336 16.891 1 97.81 560 LEU A O 1
ATOM 4567 N N . VAL A 1 561 ? 36.75 14.023 18.266 1 98.56 561 VAL A N 1
ATOM 4568 C CA . VAL A 1 561 ? 36.031 15.008 17.469 1 98.56 561 VAL A CA 1
ATOM 4569 C C . VAL A 1 561 ? 36.969 15.547 16.375 1 98.56 561 VAL A C 1
ATOM 4571 O O . VAL A 1 561 ? 38.094 15.945 16.641 1 98.56 561 VAL A O 1
ATOM 4574 N N . LEU A 1 562 ? 36.562 15.539 15.188 1 98.19 562 LEU A N 1
ATOM 4575 C CA . LEU A 1 562 ? 37.344 16.016 14.062 1 98.19 562 LEU A CA 1
ATOM 4576 C C . LEU A 1 562 ? 37.094 17.516 13.836 1 98.19 562 LEU A C 1
ATOM 4578 O O . LEU A 1 562 ? 35.969 17.953 13.688 1 98.19 562 LEU A O 1
ATOM 4582 N N . PRO A 1 563 ? 38.094 18.281 13.711 1 97.12 563 PRO A N 1
ATOM 4583 C CA . PRO A 1 563 ? 37.969 19.734 13.734 1 97.12 563 PRO A CA 1
ATOM 4584 C C . PRO A 1 563 ? 37.375 20.297 12.445 1 97.12 563 PRO A C 1
ATOM 4586 O O . PRO A 1 563 ? 36.781 21.375 12.453 1 97.12 563 PRO A O 1
ATOM 4589 N N . GLU A 1 564 ? 37.531 19.609 11.273 1 96.88 564 GLU A N 1
ATOM 4590 C CA . GLU A 1 564 ? 37.031 20.172 10.016 1 96.88 564 GLU A CA 1
ATOM 4591 C C . GLU A 1 564 ? 35.812 19.422 9.523 1 96.88 564 GLU A C 1
ATOM 4593 O O . GLU A 1 564 ? 35.281 19.719 8.445 1 96.88 564 GLU A O 1
ATOM 4598 N N . ALA A 1 565 ? 35.375 18.453 10.25 1 98.12 565 ALA A N 1
ATOM 4599 C CA . ALA A 1 565 ? 34.219 17.672 9.859 1 98.12 565 ALA A CA 1
ATOM 4600 C C . ALA A 1 565 ? 32.938 18.312 10.367 1 98.12 565 ALA A C 1
ATOM 4602 O O . ALA A 1 565 ? 32.875 18.844 11.477 1 98.12 565 ALA A O 1
ATOM 4603 N N . PHE A 1 566 ? 31.922 18.312 9.547 1 98.56 566 PHE A N 1
ATOM 4604 C CA . PHE A 1 566 ? 30.609 18.719 10.031 1 98.56 566 PHE A CA 1
ATOM 4605 C C . PHE A 1 566 ? 29.516 18.203 9.102 1 98.56 566 PHE A C 1
ATOM 4607 O O . PHE A 1 566 ? 29.781 17.812 7.969 1 98.56 566 PHE A O 1
ATOM 4614 N N . THR A 1 567 ? 28.312 18.078 9.547 1 98.38 567 THR A N 1
ATOM 4615 C CA . THR A 1 567 ? 27.094 17.734 8.828 1 98.38 567 THR A CA 1
ATOM 4616 C C . THR A 1 567 ? 25.938 18.625 9.281 1 98.38 567 THR A C 1
ATOM 4618 O O . THR A 1 567 ? 25.938 19.141 10.398 1 98.38 567 THR A O 1
ATOM 4621 N N . ILE A 1 568 ? 25.016 18.906 8.383 1 96.94 568 ILE A N 1
ATOM 4622 C CA . ILE A 1 568 ? 23.938 19.844 8.688 1 96.94 568 ILE A CA 1
ATOM 4623 C C . ILE A 1 568 ? 22.578 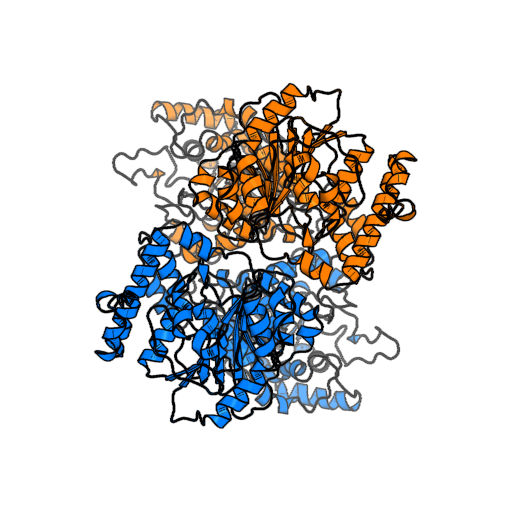19.156 8.461 1 96.94 568 ILE A C 1
ATOM 4625 O O . ILE A 1 568 ? 22.328 18.609 7.391 1 96.94 568 ILE A O 1
ATOM 4629 N N . HIS A 1 569 ? 21.766 19.203 9.461 1 94.31 569 HIS A N 1
ATOM 4630 C CA . HIS A 1 569 ? 20.422 18.656 9.422 1 94.31 569 HIS A CA 1
ATOM 4631 C C . HIS A 1 569 ? 19.484 19.578 8.656 1 94.31 569 HIS A C 1
ATOM 4633 O O . HIS A 1 569 ? 19.484 20.797 8.875 1 94.31 569 HIS A O 1
ATOM 4639 N N . LEU A 1 570 ? 18.656 19.016 7.809 1 86.88 570 LEU A N 1
ATOM 4640 C CA . LEU A 1 570 ? 17.625 19.766 7.09 1 86.88 570 LEU A CA 1
ATOM 4641 C C . LEU A 1 570 ? 16.266 19.562 7.738 1 86.88 570 LEU A C 1
ATOM 4643 O O . LEU A 1 570 ? 15.945 18.453 8.195 1 86.88 570 LEU A O 1
ATOM 4647 N N . PRO A 1 571 ? 15.539 20.625 7.703 1 78.31 571 PRO A N 1
ATOM 4648 C CA . PRO A 1 571 ? 14.227 20.531 8.336 1 78.31 571 PRO A CA 1
ATOM 4649 C C . PRO A 1 571 ? 13.305 19.531 7.621 1 78.31 571 PRO A C 1
ATOM 4651 O O . PRO A 1 571 ? 13.367 19.406 6.395 1 78.31 571 PRO A O 1
ATOM 4654 N N . HIS A 1 572 ? 12.484 18.828 8.445 1 74.75 572 HIS A N 1
ATOM 4655 C CA . HIS A 1 572 ? 11.477 17.906 7.926 1 74.75 572 HIS A CA 1
ATOM 4656 C C . HIS A 1 572 ? 10.305 17.781 8.891 1 74.75 572 HIS A C 1
ATOM 4658 O O . HIS A 1 572 ? 10.391 18.203 10.047 1 74.75 572 HIS A O 1
ATOM 4664 N N . ALA A 1 573 ? 9.227 17.219 8.383 1 68.19 573 ALA A N 1
ATOM 4665 C CA . ALA A 1 573 ? 8.055 17.016 9.227 1 68.19 573 ALA A CA 1
ATOM 4666 C C . ALA A 1 573 ? 8.312 15.945 10.289 1 68.19 573 ALA A C 1
ATOM 4668 O O . ALA A 1 573 ? 9.086 15.008 10.062 1 68.19 573 ALA A O 1
ATOM 4669 N N . PRO A 1 574 ? 7.637 16.125 11.422 1 73.19 574 PRO A N 1
ATOM 4670 C CA . PRO A 1 574 ? 7.777 15.086 12.445 1 73.19 574 PRO A CA 1
ATOM 4671 C C . PRO A 1 574 ? 7.254 13.727 11.977 1 73.19 574 PRO A C 1
ATOM 4673 O O . PRO A 1 574 ? 6.289 13.664 11.219 1 73.19 574 PRO A O 1
ATOM 4676 N N . SER A 1 575 ? 7.895 12.742 12.414 1 76.38 575 SER A N 1
ATOM 4677 C CA . SER A 1 575 ? 7.457 11.383 12.094 1 76.38 575 SER A CA 1
ATOM 4678 C C . SER A 1 575 ? 6.273 10.969 12.961 1 76.38 575 SER A C 1
ATOM 4680 O O . SER A 1 575 ? 5.961 11.633 13.961 1 76.38 575 SER A O 1
ATOM 4682 N N . LEU A 1 576 ? 5.59 9.922 12.562 1 74.25 576 LEU A N 1
ATOM 4683 C CA . LEU A 1 576 ? 4.48 9.383 13.344 1 74.25 576 LEU A CA 1
ATOM 4684 C C . LEU A 1 576 ? 4.953 8.922 14.719 1 74.25 576 LEU A C 1
ATOM 4686 O O . LEU A 1 576 ? 4.25 9.086 15.719 1 74.25 576 LEU A O 1
ATOM 4690 N N . ASP A 1 577 ? 6.121 8.391 14.805 1 79.25 577 ASP A N 1
ATOM 4691 C CA . ASP A 1 577 ? 6.629 7.836 16.062 1 79.25 577 ASP A CA 1
ATOM 4692 C C . ASP A 1 577 ? 6.945 8.945 17.062 1 79.25 577 ASP A C 1
ATOM 4694 O O . ASP A 1 577 ? 6.73 8.789 18.266 1 79.25 577 ASP A O 1
ATOM 4698 N N . ILE A 1 578 ? 7.473 10.016 16.594 1 81.62 578 ILE A N 1
ATOM 4699 C CA . ILE A 1 578 ? 7.742 11.117 17.516 1 81.62 578 ILE A CA 1
ATOM 4700 C C . ILE A 1 578 ? 6.426 11.703 18.016 1 81.62 578 ILE A C 1
ATOM 4702 O O . ILE A 1 578 ? 6.32 12.102 19.188 1 81.62 578 ILE A O 1
ATOM 4706 N N . SER A 1 579 ? 5.508 11.773 17.188 1 75 579 SER A N 1
ATOM 4707 C CA . SER A 1 579 ? 4.195 12.258 17.594 1 75 579 SER A CA 1
ATOM 4708 C C . SER A 1 579 ? 3.574 11.359 18.656 1 75 579 SER A C 1
ATOM 4710 O O . SER A 1 579 ? 2.988 11.852 19.625 1 75 579 SER A O 1
ATOM 4712 N N . ARG A 1 580 ? 3.729 10.102 18.484 1 79.06 580 ARG A N 1
ATOM 4713 C CA . ARG A 1 580 ? 3.227 9.148 19.469 1 79.06 580 ARG A CA 1
ATOM 4714 C C . ARG A 1 580 ? 3.977 9.281 20.797 1 79.06 580 ARG A C 1
ATOM 4716 O O . ARG A 1 580 ? 3.373 9.227 21.859 1 79.06 580 ARG A O 1
ATOM 4723 N N . PHE A 1 581 ? 5.266 9.414 20.719 1 85.62 581 PHE A N 1
ATOM 4724 C CA . PHE A 1 581 ? 6.086 9.586 21.906 1 85.62 581 PHE A CA 1
ATOM 4725 C C . PHE A 1 581 ? 5.621 10.789 22.719 1 85.62 581 PHE A C 1
ATOM 4727 O O . PHE A 1 581 ? 5.52 10.719 23.938 1 85.62 581 PHE A O 1
ATOM 4734 N N . ARG A 1 582 ? 5.328 11.828 22.016 1 77.81 582 ARG A N 1
ATOM 4735 C CA . ARG A 1 582 ? 4.941 13.07 22.672 1 77.81 582 ARG A CA 1
ATOM 4736 C C . ARG A 1 582 ? 3.553 12.953 23.297 1 77.81 582 ARG A C 1
ATOM 4738 O O . ARG A 1 582 ? 3.301 13.5 24.375 1 77.81 582 ARG A O 1
ATOM 4745 N N . SER A 1 583 ? 2.756 12.227 22.688 1 73.94 583 SER A N 1
ATOM 4746 C CA . SER A 1 583 ? 1.352 12.258 23.078 1 73.94 583 SER A CA 1
ATOM 4747 C C . SER A 1 583 ? 1.006 11.086 23.984 1 73.94 583 SER A C 1
ATOM 4749 O O . SER A 1 583 ? 0.041 11.148 24.75 1 73.94 583 SER A O 1
ATOM 4751 N N . SER A 1 584 ? 1.777 10.023 24.016 1 83.5 584 SER A N 1
ATOM 4752 C CA . SER A 1 584 ? 1.386 8.797 24.703 1 83.5 584 SER A CA 1
ATOM 4753 C C . SER A 1 584 ? 2.279 8.523 25.906 1 83.5 584 SER A C 1
ATOM 4755 O O . SER A 1 584 ? 3.451 8.18 25.75 1 83.5 584 SER A O 1
ATOM 4757 N N . PRO A 1 585 ? 1.704 8.57 27.078 1 88.69 585 PRO A N 1
ATOM 4758 C CA . PRO A 1 585 ? 2.477 8.172 28.266 1 88.69 585 PRO A CA 1
ATOM 4759 C C . PRO A 1 585 ? 2.893 6.703 28.234 1 88.69 585 PRO A C 1
ATOM 4761 O O . PRO A 1 585 ? 3.98 6.355 28.703 1 88.69 585 PRO A O 1
ATOM 4764 N N . THR A 1 586 ? 2.031 5.918 27.656 1 90.69 586 THR A N 1
ATOM 4765 C CA . THR A 1 586 ? 2.346 4.5 27.547 1 90.69 586 THR A CA 1
ATOM 4766 C C . THR A 1 586 ? 3.598 4.293 26.688 1 90.69 586 THR A C 1
ATOM 4768 O O . THR A 1 586 ? 4.441 3.453 27.016 1 90.69 586 THR A O 1
ATOM 4771 N N . TYR A 1 587 ? 3.668 5.059 25.672 1 91.75 587 TYR A N 1
ATOM 4772 C CA . TYR A 1 587 ? 4.848 4.984 24.812 1 91.75 587 TYR A CA 1
ATOM 4773 C C . TYR A 1 587 ? 6.113 5.293 25.609 1 91.75 587 TYR A C 1
ATOM 4775 O O . TYR A 1 587 ? 7.102 4.559 25.516 1 91.75 587 TYR A O 1
ATOM 4783 N N . ARG A 1 588 ? 6.133 6.281 26.406 1 94.25 588 ARG A N 1
ATOM 4784 C CA . ARG A 1 588 ? 7.285 6.707 27.203 1 94.25 588 ARG A CA 1
ATOM 4785 C C . ARG A 1 588 ? 7.609 5.691 28.281 1 94.25 588 ARG A C 1
ATOM 4787 O O . ARG A 1 588 ? 8.781 5.441 28.578 1 94.25 588 ARG A O 1
ATOM 4794 N N . ASP A 1 589 ? 6.578 5.172 28.812 1 96 589 ASP A N 1
ATOM 4795 C CA . ASP A 1 589 ? 6.777 4.148 29.828 1 96 589 ASP A CA 1
ATOM 4796 C C . ASP A 1 589 ? 7.438 2.904 29.234 1 96 589 ASP A C 1
ATOM 4798 O O . ASP A 1 589 ? 8.312 2.305 29.875 1 96 589 ASP A O 1
ATOM 4802 N N . CYS A 1 590 ? 6.973 2.553 28.125 1 96.12 590 CYS A N 1
ATOM 4803 C CA . CYS A 1 590 ? 7.562 1.397 27.453 1 96.12 590 CYS A CA 1
ATOM 4804 C C . CYS A 1 590 ? 9.023 1.655 27.109 1 96.12 590 CYS A C 1
ATOM 4806 O O . CYS A 1 590 ? 9.867 0.775 27.281 1 96.12 590 CYS A O 1
ATOM 4808 N N . LEU A 1 591 ? 9.344 2.828 26.672 1 96.19 591 LEU A N 1
ATOM 4809 C CA . LEU A 1 591 ? 10.719 3.189 26.359 1 96.19 591 LEU A CA 1
ATOM 4810 C C . LEU A 1 591 ? 11.594 3.096 27.609 1 96.19 591 LEU A C 1
ATOM 4812 O O . LEU A 1 591 ? 12.727 2.6 27.547 1 96.19 591 LEU A O 1
ATOM 4816 N N . GLN A 1 592 ? 11.047 3.551 28.703 1 95.88 592 GLN A N 1
ATOM 4817 C CA . GLN A 1 592 ? 11.789 3.479 29.953 1 95.88 592 GLN A CA 1
ATOM 4818 C C . GLN A 1 592 ? 12.062 2.031 30.359 1 95.88 592 GLN A C 1
ATOM 4820 O O . GLN A 1 592 ? 13.156 1.703 30.812 1 95.88 592 GLN A O 1
ATOM 4825 N N . ALA A 1 593 ? 11.07 1.26 30.156 1 95.81 593 ALA A N 1
ATOM 4826 C CA . ALA A 1 593 ? 11.242 -0.157 30.453 1 95.81 593 ALA A CA 1
ATOM 4827 C C . ALA A 1 593 ? 12.344 -0.775 29.594 1 95.81 593 ALA A C 1
ATOM 4829 O O . ALA A 1 593 ? 13.133 -1.589 30.078 1 95.81 593 ALA A O 1
ATOM 4830 N N . LEU A 1 594 ? 12.422 -0.442 28.391 1 96.31 594 LEU A N 1
ATOM 4831 C CA . LEU A 1 594 ? 13.422 -0.965 27.469 1 96.31 594 LEU A CA 1
ATOM 4832 C C . LEU A 1 594 ? 14.812 -0.46 27.844 1 96.31 594 LEU A C 1
ATOM 4834 O O . LEU A 1 594 ? 15.797 -1.197 27.734 1 96.31 594 LEU A O 1
ATOM 4838 N N . LYS A 1 595 ? 14.898 0.793 28.25 1 95.88 595 LYS A N 1
ATOM 4839 C CA . LYS A 1 595 ? 16.172 1.343 28.734 1 95.88 595 LYS A CA 1
ATOM 4840 C C . LYS A 1 595 ? 16.688 0.556 29.938 1 95.88 595 LYS A C 1
ATOM 4842 O O . LYS A 1 595 ? 17.875 0.22 29.984 1 95.88 595 LYS A O 1
ATOM 4847 N N . ASP A 1 596 ? 15.773 0.27 30.781 1 94.94 596 ASP A N 1
ATOM 4848 C CA . ASP A 1 596 ? 16.156 -0.487 31.969 1 94.94 596 ASP A CA 1
ATOM 4849 C C . ASP A 1 596 ? 16.656 -1.878 31.594 1 94.94 596 ASP A C 1
ATOM 4851 O O . ASP A 1 596 ? 17.656 -2.348 32.156 1 94.94 596 ASP A O 1
ATOM 4855 N N . GLU A 1 597 ? 15.977 -2.471 30.719 1 95 597 GLU A N 1
ATOM 4856 C CA . GLU A 1 597 ? 16.391 -3.789 30.25 1 95 597 GLU A CA 1
ATOM 4857 C C . GLU A 1 597 ? 17.766 -3.729 29.578 1 95 597 GLU A C 1
ATOM 4859 O O . GLU A 1 597 ? 18.578 -4.629 29.75 1 95 597 GLU A O 1
ATOM 4864 N N . PHE A 1 598 ? 17.969 -2.719 28.844 1 95.88 598 PHE A N 1
ATOM 4865 C CA . PHE A 1 598 ? 19.25 -2.523 28.172 1 95.88 598 PHE A CA 1
ATOM 4866 C C . PHE A 1 598 ? 20.375 -2.402 29.188 1 95.88 598 PHE A C 1
ATOM 4868 O O . PHE A 1 598 ? 21.422 -3.029 29.031 1 95.88 598 PHE A O 1
ATOM 4875 N N . HIS A 1 599 ? 20.203 -1.616 30.188 1 93.62 599 HIS A N 1
ATOM 4876 C CA . HIS A 1 599 ? 21.219 -1.418 31.203 1 93.62 599 HIS A CA 1
ATOM 4877 C C . HIS A 1 599 ? 21.5 -2.715 31.953 1 93.62 599 HIS A C 1
ATOM 4879 O O . HIS A 1 599 ? 22.656 -2.986 32.312 1 93.62 599 HIS A O 1
ATOM 4885 N N . GLN A 1 600 ? 20.469 -3.467 32.156 1 93.25 600 GLN A N 1
ATOM 4886 C CA . GLN A 1 600 ? 20.656 -4.766 32.812 1 93.25 600 GLN A CA 1
ATOM 4887 C C . GLN A 1 600 ? 21.516 -5.684 31.938 1 93.25 600 GLN A C 1
ATOM 4889 O O . GLN A 1 600 ? 22.422 -6.348 32.438 1 93.25 600 GLN A O 1
ATOM 4894 N N . ASP A 1 601 ? 21.203 -5.68 30.688 1 94.25 601 ASP A N 1
ATOM 4895 C CA . ASP A 1 601 ? 21.969 -6.504 29.766 1 94.25 601 ASP A CA 1
ATOM 4896 C C . ASP A 1 601 ? 23.422 -6.027 29.672 1 94.25 601 ASP A C 1
ATOM 4898 O O . ASP A 1 601 ? 24.344 -6.84 29.562 1 94.25 601 ASP A O 1
ATOM 4902 N N . LEU A 1 602 ? 23.562 -4.758 29.594 1 93.44 602 LEU A N 1
ATOM 4903 C CA . LEU A 1 602 ? 24.906 -4.172 29.547 1 93.44 602 LEU A CA 1
ATOM 4904 C C . LEU A 1 602 ? 25.734 -4.578 30.766 1 93.44 602 LEU A C 1
ATOM 4906 O O . LEU A 1 602 ? 26.906 -4.891 30.641 1 93.44 602 LEU A O 1
ATOM 4910 N N . SER A 1 603 ? 25.109 -4.555 31.922 1 90.88 603 SER A N 1
ATOM 4911 C CA . SER A 1 603 ? 25.766 -4.945 33.156 1 90.88 603 SER A CA 1
ATOM 4912 C C . SER A 1 603 ? 26.156 -6.422 33.156 1 90.88 603 SER A C 1
ATOM 4914 O O . SER A 1 603 ? 27.203 -6.797 33.656 1 90.88 603 SER A O 1
ATOM 4916 N N . ARG A 1 604 ? 25.359 -7.18 32.625 1 92.06 604 ARG A N 1
ATOM 4917 C CA . ARG A 1 604 ? 25.641 -8.609 32.531 1 92.06 604 ARG A CA 1
ATOM 4918 C C . ARG A 1 604 ? 26.828 -8.875 31.609 1 92.06 604 ARG A C 1
ATOM 4920 O O . ARG A 1 604 ? 27.625 -9.781 31.875 1 92.06 604 ARG A O 1
ATOM 4927 N N . HIS A 1 605 ? 26.906 -8.141 30.609 1 91 605 HIS A N 1
ATOM 4928 C CA . HIS A 1 605 ? 27.922 -8.383 29.594 1 91 605 HIS A CA 1
ATOM 4929 C C . HIS A 1 605 ? 29.266 -7.754 29.984 1 91 605 HIS A C 1
ATOM 4931 O O . HIS A 1 605 ? 30.328 -8.32 29.719 1 91 605 HIS A O 1
ATOM 4937 N N . HIS A 1 606 ? 29.234 -6.539 30.562 1 90.25 606 HIS A N 1
ATOM 4938 C CA . HIS A 1 606 ? 30.469 -5.793 30.766 1 90.25 606 HIS A CA 1
ATOM 4939 C C . HIS A 1 606 ? 30.797 -5.695 32.25 1 90.25 606 HIS A C 1
ATOM 4941 O O . HIS A 1 606 ? 31.875 -5.199 32.625 1 90.25 606 HIS A O 1
ATOM 4947 N N . GLY A 1 607 ? 29.922 -6.066 33.156 1 85.94 607 GLY A N 1
ATOM 4948 C CA . GLY A 1 607 ? 30.188 -6.09 34.594 1 85.94 607 GLY A CA 1
ATOM 4949 C C . GLY A 1 607 ? 30.234 -4.703 35.188 1 85.94 607 GLY A C 1
ATOM 4950 O O . GLY A 1 607 ? 29.359 -3.881 34.969 1 85.94 607 GLY A O 1
ATOM 4951 N N . ALA A 1 608 ? 31.312 -4.496 35.938 1 77.88 608 ALA A N 1
ATOM 4952 C CA . ALA A 1 608 ? 31.469 -3.275 36.719 1 77.88 608 ALA A CA 1
ATOM 4953 C C . ALA A 1 608 ? 31.656 -2.059 35.812 1 77.88 608 ALA A C 1
ATOM 4955 O O . ALA A 1 608 ? 31.25 -0.948 36.156 1 77.88 608 ALA A O 1
ATOM 4956 N N . ALA A 1 609 ? 32.156 -2.299 34.688 1 78.88 609 ALA A N 1
ATOM 4957 C CA . ALA A 1 609 ? 32.406 -1.207 33.75 1 78.88 609 ALA A CA 1
ATOM 4958 C C . ALA A 1 609 ? 31.094 -0.578 33.281 1 78.88 609 ALA A C 1
ATOM 4960 O O . ALA A 1 609 ? 31.078 0.568 32.812 1 78.88 609 ALA A O 1
ATOM 4961 N N . ALA A 1 610 ? 30.047 -1.285 33.438 1 83.25 610 ALA A N 1
ATOM 4962 C CA . ALA A 1 610 ? 28.75 -0.825 32.938 1 83.25 610 ALA A CA 1
ATOM 4963 C C . ALA A 1 610 ? 28.016 0.003 34 1 83.25 610 ALA A C 1
ATOM 4965 O O . ALA A 1 610 ? 27.016 0.651 33.688 1 83.25 610 ALA A O 1
ATOM 4966 N N . LEU A 1 611 ? 28.469 0.072 35.188 1 80.12 611 LEU A N 1
ATOM 4967 C CA . LEU A 1 611 ? 27.766 0.715 36.312 1 80.12 611 LEU A CA 1
ATOM 4968 C C . LEU A 1 611 ? 27.641 2.217 36.062 1 80.12 611 LEU A C 1
ATOM 4970 O O . LEU A 1 611 ? 26.688 2.844 36.531 1 80.12 611 LEU A O 1
ATOM 4974 N N . LYS A 1 612 ? 28.547 2.766 35.344 1 83.38 612 LYS A N 1
ATOM 4975 C CA . LYS A 1 612 ? 28.547 4.211 35.156 1 83.38 612 LYS A CA 1
ATOM 4976 C C . LYS A 1 612 ? 27.375 4.633 34.25 1 83.38 612 LYS A C 1
ATOM 4978 O O . LYS A 1 612 ? 27.016 5.816 34.219 1 83.38 612 LYS A O 1
ATOM 4983 N N . TYR A 1 613 ? 26.719 3.738 33.656 1 84.75 613 TYR A N 1
ATOM 4984 C CA . TYR A 1 613 ? 25.656 4.074 32.719 1 84.75 613 TYR A CA 1
ATOM 4985 C C . TYR A 1 613 ? 24.297 4.031 33.375 1 84.75 613 TYR A C 1
ATOM 4987 O O . TYR A 1 613 ? 23.281 4.398 32.781 1 84.75 613 TYR A O 1
ATOM 4995 N N . LEU A 1 614 ? 24.172 3.58 34.656 1 78.31 614 LEU A N 1
ATOM 4996 C CA . LEU A 1 614 ? 22.922 3.523 35.406 1 78.31 614 LEU A CA 1
ATOM 4997 C C . LEU A 1 614 ? 22.484 4.918 35.844 1 78.31 614 LEU A C 1
ATOM 4999 O O . LEU A 1 614 ? 23.297 5.711 36.312 1 78.31 614 LEU A O 1
ATOM 5003 N N . PRO A 1 615 ? 21.281 5.293 35.531 1 67.81 615 PRO A N 1
ATOM 5004 C CA . PRO A 1 615 ? 20.797 6.637 35.875 1 67.81 615 PRO A CA 1
ATOM 5005 C C . PRO A 1 615 ? 21.047 7.016 37.312 1 67.81 615 PRO A C 1
ATOM 5007 O O . PRO A 1 615 ? 21.312 8.188 37.625 1 67.81 615 PRO A O 1
ATOM 5010 N N . ALA A 1 616 ? 20.859 6.098 38.25 1 57.03 616 ALA A N 1
ATOM 5011 C CA . ALA A 1 616 ? 21 6.383 39.688 1 57.03 616 ALA A CA 1
ATOM 5012 C C . ALA A 1 616 ? 22.391 6.918 40 1 57.03 616 ALA A C 1
ATOM 5014 O O . ALA A 1 616 ? 22.578 7.641 40.969 1 57.03 616 ALA A O 1
ATOM 5015 N N . LEU A 1 617 ? 23.328 6.477 39.281 1 52.53 617 LEU A N 1
ATOM 5016 C CA . LEU A 1 617 ? 24.719 6.84 39.562 1 52.53 617 LEU A CA 1
ATOM 5017 C C . LEU A 1 617 ? 25.141 8.055 38.719 1 52.53 617 LEU A C 1
ATOM 5019 O O . LEU A 1 617 ? 26.25 8.547 38.875 1 52.53 617 LEU A O 1
ATOM 5023 N N . GLN A 1 618 ? 24.422 8.367 37.812 1 57.09 618 GLN A N 1
ATOM 5024 C CA . GLN A 1 618 ? 24.766 9.531 37 1 57.09 618 GLN A CA 1
ATOM 5025 C C . GLN A 1 618 ? 24.484 10.828 37.75 1 57.09 618 GLN A C 1
ATOM 5027 O O . GLN A 1 618 ? 23.344 11.094 38.125 1 57.09 618 GLN A O 1
ATOM 5032 N N . GLN A 1 619 ? 25.312 11.164 38.75 1 42.97 619 GLN A N 1
ATOM 5033 C CA . GLN A 1 619 ? 25.297 12.391 39.531 1 42.97 619 GLN A CA 1
ATOM 5034 C C . GLN A 1 619 ? 25.031 13.609 38.656 1 42.97 619 GLN A C 1
ATOM 5036 O O . GLN A 1 619 ? 25.609 13.734 37.594 1 42.97 619 GLN A O 1
ATOM 5041 N N . PRO A 1 620 ? 23.938 14.312 38.906 1 43.72 620 PRO A N 1
ATOM 5042 C CA . PRO A 1 620 ? 23.797 15.625 38.25 1 43.72 620 PRO A CA 1
ATOM 5043 C C . PRO A 1 620 ? 25.062 16.484 38.375 1 43.72 620 PRO A C 1
ATOM 5045 O O . PRO A 1 620 ? 25.672 16.547 39.438 1 43.72 620 PRO A O 1
ATOM 5048 N N . GLN A 1 621 ? 25.922 16.5 37.5 1 37.38 621 GLN A N 1
ATOM 5049 C CA . GLN A 1 621 ? 26.953 17.531 37.656 1 37.38 621 GLN A CA 1
ATOM 5050 C C . GLN A 1 621 ? 26.328 18.891 37.969 1 37.38 621 GLN A C 1
ATOM 5052 O O . GLN A 1 621 ? 25.406 19.344 37.281 1 37.38 621 GLN A O 1
ATOM 5057 N N . SER A 1 622 ? 26.297 19.297 39.25 1 34.28 622 SER A N 1
ATOM 5058 C CA . SER A 1 622 ? 25.938 20.609 39.719 1 34.28 622 SER A CA 1
ATOM 5059 C C . SER A 1 622 ? 26.484 21.719 38.844 1 34.28 622 SER A C 1
ATOM 5061 O O . SER A 1 622 ? 27.656 21.656 38.406 1 34.28 622 SER A O 1
ATOM 5063 N N . PRO A 1 623 ? 25.641 22.516 38.125 1 35.22 623 PRO A N 1
ATOM 5064 C CA . PRO A 1 623 ? 26.125 23.75 37.5 1 35.22 623 PRO A CA 1
ATOM 5065 C C . PRO A 1 623 ? 27.047 24.562 38.406 1 35.22 623 PRO A C 1
ATOM 5067 O O . PRO A 1 623 ? 26.859 24.578 39.625 1 35.22 623 PRO A O 1
ATOM 5070 N N . ALA A 1 624 ? 28.438 24.797 38.219 1 34.84 624 ALA A N 1
ATOM 5071 C CA . ALA A 1 624 ? 29.297 25.766 38.906 1 34.84 624 ALA A CA 1
ATOM 5072 C C . ALA A 1 624 ? 28.594 27.109 39 1 34.84 624 ALA A C 1
ATOM 5074 O O . ALA A 1 624 ? 28.109 27.656 38.031 1 34.84 624 ALA A O 1
ATOM 5075 N N . ARG A 1 625 ? 28.109 27.469 40.156 1 31.89 625 ARG A N 1
ATOM 5076 C CA . ARG A 1 625 ? 27.75 28.828 40.5 1 31.89 625 ARG A CA 1
ATOM 5077 C C . ARG A 1 625 ? 28.828 29.812 40.062 1 31.89 625 ARG A C 1
ATOM 5079 O O . ARG A 1 625 ? 29.984 29.719 40.469 1 31.89 625 ARG A O 1
ATOM 5086 N N . ASP A 1 626 ? 28.906 30.297 38.844 1 21.3 626 ASP A N 1
ATOM 5087 C CA . ASP A 1 626 ? 29.672 31.516 38.594 1 21.3 626 ASP A CA 1
ATOM 5088 C C . ASP A 1 626 ? 29.422 32.562 39.688 1 21.3 626 ASP A C 1
ATOM 5090 O O . ASP A 1 626 ? 28.266 32.906 39.969 1 21.3 626 ASP A O 1
ATOM 5094 N N . GLY A 1 627 ? 30.359 32.656 40.688 1 22.44 627 GLY A N 1
ATOM 5095 C CA . GLY A 1 627 ? 30.75 33.906 41.312 1 22.44 627 GLY A CA 1
ATOM 5096 C C . GLY A 1 627 ? 30.969 35.031 40.312 1 22.44 627 GLY A C 1
ATOM 5097 O O . GLY A 1 627 ? 31.391 34.781 39.188 1 22.44 627 GLY A O 1
ATOM 5098 N N . LEU B 1 1 ? -24.844 -14.57 -15.922 1 94.06 1 LEU B N 1
ATOM 5099 C CA . LEU B 1 1 ? -25.125 -13.523 -14.945 1 94.06 1 LEU B CA 1
ATOM 5100 C C . LEU B 1 1 ? -25.516 -14.117 -13.602 1 94.06 1 LEU B C 1
ATOM 5102 O O . LEU B 1 1 ? -26.438 -14.945 -13.523 1 94.06 1 LEU B O 1
ATOM 5106 N N . LEU B 1 2 ? -24.688 -13.797 -12.625 1 97.31 2 LEU B N 1
ATOM 5107 C CA . LEU B 1 2 ? -24.969 -14.281 -11.273 1 97.31 2 LEU B CA 1
ATOM 5108 C C . LEU B 1 2 ? -25.547 -13.172 -10.406 1 97.31 2 LEU B C 1
ATOM 5110 O O . LEU B 1 2 ? -25.141 -12.008 -10.539 1 97.31 2 LEU B O 1
ATOM 5114 N N . HIS B 1 3 ? -26.5 -13.516 -9.562 1 98.62 3 HIS B N 1
ATOM 5115 C CA . HIS B 1 3 ? -27.172 -12.547 -8.711 1 98.62 3 HIS B CA 1
ATOM 5116 C C . HIS B 1 3 ? -26.781 -12.742 -7.246 1 98.62 3 HIS B C 1
ATOM 5118 O O . HIS B 1 3 ? -26.797 -13.867 -6.738 1 98.62 3 HIS B O 1
ATOM 5124 N N . VAL B 1 4 ? -26.391 -11.672 -6.59 1 98.88 4 VAL B N 1
ATOM 5125 C CA . VAL B 1 4 ? -25.953 -11.695 -5.199 1 98.88 4 VAL B CA 1
ATOM 5126 C C . VAL B 1 4 ? -26.703 -10.633 -4.398 1 98.88 4 VAL B C 1
ATOM 5128 O O . VAL B 1 4 ? -26.766 -9.469 -4.801 1 98.88 4 VAL B O 1
ATOM 5131 N N . ALA B 1 5 ? -27.297 -10.992 -3.27 1 98.81 5 ALA B N 1
ATOM 5132 C CA . ALA B 1 5 ? -28 -10.055 -2.398 1 98.81 5 ALA B CA 1
ATOM 5133 C C . ALA B 1 5 ? -27.25 -9.859 -1.084 1 98.81 5 ALA B C 1
ATOM 5135 O O . ALA B 1 5 ? -26.75 -10.828 -0.501 1 98.81 5 ALA B O 1
ATOM 5136 N N . ILE B 1 6 ? -27.156 -8.625 -0.62 1 98.44 6 ILE B N 1
ATOM 5137 C CA . ILE B 1 6 ? -26.484 -8.281 0.623 1 98.44 6 ILE B CA 1
ATOM 5138 C C . ILE B 1 6 ? -27.281 -7.207 1.365 1 98.44 6 ILE B C 1
ATOM 5140 O O . ILE B 1 6 ? -27.703 -6.219 0.769 1 98.44 6 ILE B O 1
ATOM 5144 N N . VAL B 1 7 ? -27.5 -7.43 2.625 1 97.38 7 VAL B N 1
ATOM 5145 C CA . VAL B 1 7 ? -28.094 -6.406 3.482 1 97.38 7 VAL B CA 1
ATOM 5146 C C . VAL B 1 7 ? -26.984 -5.574 4.125 1 97.38 7 VAL B C 1
ATOM 5148 O O . VAL B 1 7 ? -26.109 -6.113 4.801 1 97.38 7 VAL B O 1
ATOM 5151 N N . CYS B 1 8 ? -26.953 -4.34 3.844 1 94.81 8 CYS B N 1
ATOM 5152 C CA . CYS B 1 8 ? -25.906 -3.436 4.328 1 94.81 8 CYS B CA 1
ATOM 5153 C C . CYS B 1 8 ? -26.516 -2.148 4.871 1 94.81 8 CYS B C 1
ATOM 5155 O O . CYS B 1 8 ? -27.141 -1.389 4.129 1 94.81 8 CYS B O 1
ATOM 5157 N N . ALA B 1 9 ? -26.328 -1.872 6.125 1 93.44 9 ALA B N 1
ATOM 5158 C CA . ALA B 1 9 ? -26.891 -0.664 6.719 1 93.44 9 ALA B CA 1
ATOM 5159 C C . ALA B 1 9 ? -25.859 0.045 7.598 1 93.44 9 ALA B C 1
ATOM 5161 O O . ALA B 1 9 ? -25.141 -0.599 8.359 1 93.44 9 ALA B O 1
ATOM 5162 N N . GLY B 1 10 ? -25.844 1.342 7.414 1 92.69 10 GLY B N 1
ATOM 5163 C CA . GLY B 1 10 ? -24.969 2.15 8.25 1 92.69 10 GLY B CA 1
ATOM 5164 C C . GLY B 1 10 ? -23.562 2.273 7.695 1 92.69 10 GLY B C 1
ATOM 5165 O O . GLY B 1 10 ? -23.266 1.726 6.633 1 92.69 10 GLY B O 1
ATOM 5166 N N . HIS B 1 11 ? -22.688 3.031 8.43 1 93.56 11 HIS B N 1
ATOM 5167 C CA . HIS B 1 11 ? -21.328 3.342 7.996 1 93.56 11 HIS B CA 1
ATOM 5168 C C . HIS B 1 11 ? -20.422 2.125 8.117 1 93.56 11 HIS B C 1
ATOM 5170 O O . HIS B 1 11 ? -19.672 1.81 7.195 1 93.56 11 HIS B O 1
ATOM 5176 N N . ASN B 1 12 ? -20.516 1.425 9.172 1 92.06 12 ASN B N 1
ATOM 5177 C CA . ASN B 1 12 ? -19.609 0.31 9.438 1 92.06 12 ASN B CA 1
ATOM 5178 C C . ASN B 1 12 ? -19.797 -0.822 8.438 1 92.06 12 ASN B C 1
ATOM 5180 O O . ASN B 1 12 ? -18.828 -1.345 7.891 1 92.06 12 ASN B O 1
ATOM 5184 N N . SER B 1 13 ? -21.062 -1.136 8.203 1 93.69 13 SER B N 1
ATOM 5185 C CA . SER B 1 13 ? -21.344 -2.203 7.254 1 93.69 13 SER B CA 1
ATOM 5186 C C . SER B 1 13 ? -20.922 -1.81 5.84 1 93.69 13 SER B C 1
ATOM 5188 O O . SER B 1 13 ? -20.516 -2.662 5.051 1 93.69 13 SER B O 1
ATOM 5190 N N . SER B 1 14 ? -21.062 -0.518 5.555 1 96.06 14 SER B N 1
ATOM 5191 C CA . SER B 1 14 ? -20.656 -0.031 4.238 1 96.06 14 SER B CA 1
ATOM 5192 C C . SER B 1 14 ? -19.156 -0.159 4.031 1 96.06 14 SER B C 1
ATOM 5194 O O . SER B 1 14 ? -18.703 -0.37 2.906 1 96.06 14 SER B O 1
ATOM 5196 N N . ARG B 1 15 ? -18.391 -0.076 5.086 1 95.12 15 ARG B N 1
ATOM 5197 C CA . ARG B 1 15 ? -16.953 -0.283 5 1 95.12 15 ARG B CA 1
ATOM 5198 C C . ARG B 1 15 ? -16.609 -1.767 4.898 1 95.12 15 ARG B C 1
ATOM 5200 O O . ARG B 1 15 ? -15.75 -2.16 4.105 1 95.12 15 ARG B O 1
ATOM 5207 N N . GLU B 1 16 ? -17.375 -2.564 5.609 1 93.25 16 GLU B N 1
ATOM 5208 C CA . GLU B 1 16 ? -17.094 -3.996 5.691 1 93.25 16 GLU B CA 1
ATOM 5209 C C . GLU B 1 16 ? -17.406 -4.691 4.367 1 93.25 16 GLU B C 1
ATOM 5211 O O . GLU B 1 16 ? -16.688 -5.602 3.955 1 93.25 16 GLU B O 1
ATOM 5216 N N . VAL B 1 17 ? -18.438 -4.285 3.752 1 97.44 17 VAL B N 1
ATOM 5217 C CA . VAL B 1 17 ? -18.891 -4.969 2.549 1 97.44 17 VAL B CA 1
ATOM 5218 C C . VAL B 1 17 ? -17.859 -4.809 1.436 1 97.44 17 VAL B C 1
ATOM 5220 O O . VAL B 1 17 ? -17.812 -5.617 0.507 1 97.44 17 VAL B O 1
ATOM 5223 N N . ILE B 1 18 ? -17.016 -3.795 1.51 1 97.44 18 ILE B N 1
ATOM 5224 C CA . ILE B 1 18 ? -16.047 -3.518 0.46 1 97.44 18 ILE B CA 1
ATOM 5225 C C . ILE B 1 18 ? -15.031 -4.664 0.378 1 97.44 18 ILE B C 1
ATOM 5227 O O . ILE B 1 18 ? -14.648 -5.082 -0.717 1 97.44 18 ILE B O 1
ATOM 5231 N N . THR B 1 19 ? -14.555 -5.191 1.526 1 97.06 19 THR B N 1
ATOM 5232 C CA . THR B 1 19 ? -13.625 -6.312 1.543 1 97.06 19 THR B CA 1
ATOM 5233 C C . THR B 1 19 ? -14.258 -7.551 0.909 1 97.06 19 THR B C 1
ATOM 5235 O O . THR B 1 19 ? -13.602 -8.266 0.143 1 97.06 19 THR B O 1
ATOM 5238 N N . LEU B 1 20 ? -15.523 -7.77 1.214 1 98.06 20 LEU B N 1
ATOM 5239 C CA . LEU B 1 20 ? -16.266 -8.859 0.592 1 98.06 20 LEU B CA 1
ATOM 5240 C C . LEU B 1 20 ? -16.312 -8.688 -0.923 1 98.06 20 LEU B C 1
ATOM 5242 O O . LEU B 1 20 ? -15.992 -9.617 -1.668 1 98.06 20 LEU B O 1
ATOM 5246 N N . VAL B 1 21 ? -16.672 -7.516 -1.332 1 98.5 21 VAL B N 1
ATOM 5247 C CA . VAL B 1 21 ? -16.828 -7.254 -2.758 1 98.5 21 VAL B CA 1
ATOM 5248 C C . VAL B 1 21 ? -15.484 -7.422 -3.471 1 98.5 21 VAL B C 1
ATOM 5250 O O . VAL B 1 21 ? -15.422 -8 -4.559 1 98.5 21 VAL B O 1
ATOM 5253 N N . LYS B 1 22 ? -14.414 -6.93 -2.885 1 98.25 22 LYS B N 1
ATOM 5254 C CA . LYS B 1 22 ? -13.086 -7.07 -3.475 1 98.25 22 LYS B CA 1
ATOM 5255 C C . LYS B 1 22 ? -12.711 -8.539 -3.656 1 98.25 22 LYS B C 1
ATOM 5257 O O . LYS B 1 22 ? -12.242 -8.938 -4.723 1 98.25 22 LYS B O 1
ATOM 5262 N N . SER B 1 23 ? -12.906 -9.328 -2.592 1 98.19 23 SER B N 1
ATOM 5263 C CA . SER B 1 23 ? -12.562 -10.742 -2.672 1 98.19 23 SER B CA 1
ATOM 5264 C C . SER B 1 23 ? -13.398 -11.453 -3.73 1 98.19 23 SER B C 1
ATOM 5266 O O . SER B 1 23 ? -12.883 -12.297 -4.473 1 98.19 23 SER B O 1
ATOM 5268 N N . MET B 1 24 ? -14.664 -11.102 -3.82 1 98.12 24 MET B N 1
ATOM 5269 C CA . MET B 1 24 ? -15.562 -11.688 -4.812 1 98.12 24 MET B CA 1
ATOM 5270 C C . MET B 1 24 ? -15.125 -11.312 -6.227 1 98.12 24 MET B C 1
ATOM 5272 O O . MET B 1 24 ? -15.039 -12.18 -7.098 1 98.12 24 MET B O 1
ATOM 5276 N N . LEU B 1 25 ? -14.828 -10.023 -6.449 1 97.31 25 LEU B N 1
ATOM 5277 C CA . LEU B 1 25 ? -14.43 -9.531 -7.762 1 97.31 25 LEU B CA 1
ATOM 5278 C C . LEU B 1 25 ? -13.086 -10.109 -8.18 1 97.31 25 LEU B C 1
ATOM 5280 O O . LEU B 1 25 ? -12.844 -10.344 -9.367 1 97.31 25 LEU B O 1
ATOM 5284 N N . PHE B 1 26 ? -12.227 -10.344 -7.246 1 96.56 26 PHE B N 1
ATOM 5285 C CA . PHE B 1 26 ? -10.891 -10.844 -7.539 1 96.56 26 PHE B CA 1
ATOM 5286 C C . PHE B 1 26 ? -10.961 -12.195 -8.234 1 96.56 26 PHE B C 1
ATOM 5288 O O . PHE B 1 26 ? -10.211 -12.453 -9.188 1 96.56 26 PHE B O 1
ATOM 5295 N N . TYR B 1 27 ? -11.898 -13.031 -7.781 1 94.88 27 TYR B N 1
ATOM 5296 C CA . TYR B 1 27 ? -11.93 -14.406 -8.266 1 94.88 27 TYR B CA 1
ATOM 5297 C C . TYR B 1 27 ? -12.992 -14.586 -9.344 1 94.88 27 TYR B C 1
ATOM 5299 O O . TYR B 1 27 ? -13.062 -15.625 -9.992 1 94.88 27 TYR B O 1
ATOM 5307 N N . ARG B 1 28 ? -13.797 -13.625 -9.57 1 93.25 28 ARG B N 1
ATOM 5308 C CA . ARG B 1 28 ? -14.984 -13.82 -10.391 1 93.25 28 ARG B CA 1
ATOM 5309 C C . ARG B 1 28 ? -14.617 -14.078 -11.844 1 93.25 28 ARG B C 1
ATOM 5311 O O . ARG B 1 28 ? -13.648 -13.508 -12.352 1 93.25 28 ARG B O 1
ATOM 5318 N N . LYS B 1 29 ? -15.422 -14.859 -12.469 1 90.62 29 LYS B N 1
ATOM 5319 C CA . LYS B 1 29 ? -15.266 -15.125 -13.891 1 90.62 29 LYS B CA 1
ATOM 5320 C C . LYS B 1 29 ? -16.562 -14.844 -14.648 1 90.62 29 LYS B C 1
ATOM 5322 O O . LYS B 1 29 ? -16.625 -15.031 -15.867 1 90.62 29 LYS B O 1
ATOM 5327 N N . ASN B 1 30 ? -17.562 -14.344 -13.891 1 92.94 30 ASN B N 1
ATOM 5328 C CA . ASN B 1 30 ? -18.875 -14.055 -14.453 1 92.94 30 ASN B CA 1
ATOM 5329 C C . ASN B 1 30 ? -19.344 -12.648 -14.094 1 92.94 30 ASN B C 1
ATOM 5331 O O . ASN B 1 30 ? -18.875 -12.062 -13.117 1 92.94 30 ASN B O 1
ATOM 5335 N N . PRO B 1 31 ? -20.188 -12.047 -14.984 1 94.69 31 PRO B N 1
ATOM 5336 C CA . PRO B 1 31 ? -20.828 -10.797 -14.562 1 94.69 31 PRO B CA 1
ATOM 5337 C C . PRO B 1 31 ? -21.672 -10.961 -13.312 1 94.69 31 PRO B C 1
ATOM 5339 O O . PRO B 1 31 ? -22.219 -12.039 -13.062 1 94.69 31 PRO B O 1
ATOM 5342 N N . LEU B 1 32 ? -21.797 -9.914 -12.578 1 96.75 32 LEU B N 1
ATOM 5343 C CA . LEU B 1 32 ? -22.531 -9.953 -11.32 1 96.75 32 LEU B CA 1
ATOM 5344 C C . LEU B 1 32 ? -23.594 -8.859 -11.281 1 96.75 32 LEU B C 1
ATOM 5346 O O . LEU B 1 32 ? -23.406 -7.777 -11.836 1 96.75 32 LEU B O 1
ATOM 5350 N N . HIS B 1 33 ? -24.703 -9.156 -10.766 1 97.5 33 HIS B N 1
ATOM 5351 C CA . HIS B 1 33 ? -25.703 -8.18 -10.352 1 97.5 33 HIS B CA 1
ATOM 5352 C C . HIS B 1 33 ? -25.891 -8.18 -8.836 1 97.5 33 HIS B C 1
ATOM 5354 O O . HIS B 1 33 ? -26.406 -9.141 -8.266 1 97.5 33 HIS B O 1
ATOM 5360 N N . LEU B 1 34 ? -25.453 -7.117 -8.219 1 98.5 34 LEU B N 1
ATOM 5361 C CA . LEU B 1 34 ? -25.562 -6.969 -6.77 1 98.5 34 LEU B CA 1
ATOM 5362 C C . LEU B 1 34 ? -26.906 -6.324 -6.391 1 98.5 34 LEU B C 1
ATOM 5364 O O . LEU B 1 34 ? -27.25 -5.254 -6.898 1 98.5 34 LEU B O 1
ATOM 5368 N N . HIS B 1 35 ? -27.641 -7.016 -5.598 1 98.69 35 HIS B N 1
ATOM 5369 C CA . HIS B 1 35 ? -28.859 -6.496 -5 1 98.69 35 HIS B CA 1
ATOM 5370 C C . HIS B 1 35 ? -28.641 -6.074 -3.553 1 98.69 35 HIS B C 1
ATOM 5372 O O . HIS B 1 35 ? -28.625 -6.914 -2.65 1 98.69 35 HIS B O 1
ATOM 5378 N N . LEU B 1 36 ? -28.547 -4.738 -3.32 1 98.56 36 LEU B N 1
ATOM 5379 C CA . LEU B 1 36 ? -28.172 -4.234 -2.002 1 98.56 36 LEU B CA 1
ATOM 5380 C C . LEU B 1 36 ? -29.391 -3.666 -1.275 1 98.56 36 LEU B C 1
ATOM 5382 O O . LEU B 1 36 ? -30.031 -2.732 -1.767 1 98.56 36 LEU B O 1
ATOM 5386 N N . VAL B 1 37 ? -29.734 -4.281 -0.152 1 98.06 37 VAL B N 1
ATOM 5387 C CA . VAL B 1 37 ? -30.75 -3.721 0.743 1 98.06 37 VAL B CA 1
ATOM 5388 C C . VAL B 1 37 ? -30.078 -2.766 1.734 1 98.06 37 VAL B C 1
ATOM 5390 O O . VAL B 1 37 ? -29.328 -3.197 2.615 1 98.06 37 VAL B O 1
ATOM 5393 N N . THR B 1 38 ? -30.359 -1.479 1.604 1 97.44 38 THR B N 1
ATOM 5394 C CA . THR B 1 38 ? -29.594 -0.494 2.35 1 97.44 38 THR B CA 1
ATOM 5395 C C . THR B 1 38 ? -30.5 0.523 3.021 1 97.44 38 THR B C 1
ATOM 5397 O O . THR B 1 38 ? -31.656 0.689 2.615 1 97.44 38 THR B O 1
ATOM 5400 N N . ASP B 1 39 ? -30.062 1.125 4.121 1 95.75 39 ASP B N 1
ATOM 5401 C CA . ASP B 1 39 ? -30.672 2.367 4.594 1 95.75 39 ASP B CA 1
ATOM 5402 C C . ASP B 1 39 ? -30.156 3.564 3.799 1 95.75 39 ASP B C 1
ATOM 5404 O O . ASP B 1 39 ? -29.453 3.396 2.805 1 95.75 39 ASP B O 1
ATOM 5408 N N . ALA B 1 40 ? -30.562 4.719 4.184 1 95.19 40 ALA B N 1
ATOM 5409 C CA . ALA B 1 40 ? -30.219 5.922 3.428 1 95.19 40 ALA B CA 1
ATOM 5410 C C . ALA B 1 40 ? -28.719 6.18 3.463 1 95.19 40 ALA B C 1
ATOM 5412 O O . ALA B 1 40 ? -28.125 6.566 2.453 1 95.19 40 ALA B O 1
ATOM 5413 N N . VAL B 1 41 ? -28.109 5.996 4.57 1 95 41 VAL B N 1
ATOM 5414 C CA . VAL B 1 41 ? -26.688 6.246 4.77 1 95 41 VAL B CA 1
ATOM 5415 C C . VAL B 1 41 ? -25.859 5.32 3.867 1 95 41 VAL B C 1
ATOM 5417 O O . VAL B 1 41 ? -25.031 5.785 3.09 1 95 41 VAL B O 1
ATOM 5420 N N . ALA B 1 42 ? -26.094 4.07 3.947 1 97.12 42 ALA B N 1
ATOM 5421 C CA . ALA B 1 42 ? -25.375 3.086 3.154 1 97.12 42 ALA B CA 1
ATOM 5422 C C . ALA B 1 42 ? -25.609 3.293 1.663 1 97.12 42 ALA B C 1
ATOM 5424 O O . ALA B 1 42 ? -24.703 3.115 0.849 1 97.12 42 ALA B O 1
ATOM 5425 N N . ARG B 1 43 ? -26.828 3.607 1.327 1 97.88 43 ARG B N 1
ATOM 5426 C CA . ARG B 1 43 ? -27.141 3.854 -0.076 1 97.88 43 ARG B CA 1
ATOM 5427 C C . ARG B 1 43 ? -26.281 4.969 -0.646 1 97.88 43 ARG B C 1
ATOM 5429 O O . ARG B 1 43 ? -25.703 4.824 -1.726 1 97.88 43 ARG B O 1
ATOM 5436 N N . ASN B 1 44 ? -26.219 6.055 0.091 1 96.69 44 ASN B N 1
ATOM 5437 C CA . ASN B 1 44 ? -25.422 7.191 -0.36 1 96.69 44 ASN B CA 1
ATOM 5438 C C . ASN B 1 44 ? -23.953 6.812 -0.533 1 96.69 44 ASN B C 1
ATOM 5440 O O . ASN B 1 44 ? -23.328 7.168 -1.535 1 96.69 44 ASN B O 1
ATOM 5444 N N . ILE B 1 45 ? -23.422 6.133 0.378 1 98.12 45 ILE B N 1
ATOM 5445 C CA . ILE B 1 45 ? -22.016 5.742 0.378 1 98.12 45 ILE B CA 1
ATOM 5446 C C . ILE B 1 45 ? -21.734 4.785 -0.78 1 98.12 45 ILE B C 1
ATOM 5448 O O . ILE B 1 45 ? -20.844 5.016 -1.586 1 98.12 45 ILE B O 1
ATOM 5452 N N . LEU B 1 46 ? -22.562 3.729 -0.895 1 98.56 46 LEU B N 1
ATOM 5453 C CA . LEU B 1 46 ? -22.281 2.65 -1.836 1 98.56 46 LEU B CA 1
ATOM 5454 C C . LEU B 1 46 ? -22.625 3.074 -3.264 1 98.56 46 LEU B C 1
ATOM 5456 O O . LEU B 1 46 ? -21.953 2.646 -4.211 1 98.56 46 LEU B O 1
ATOM 5460 N N . GLU B 1 47 ? -23.625 3.889 -3.379 1 97.75 47 GLU B N 1
ATOM 5461 C CA . GLU B 1 47 ? -23.922 4.418 -4.707 1 97.75 47 GLU B CA 1
ATOM 5462 C C . GLU B 1 47 ? -22.734 5.219 -5.25 1 97.75 47 GLU B C 1
ATOM 5464 O O . GLU B 1 47 ? -22.328 5.031 -6.398 1 97.75 47 GLU B O 1
ATOM 5469 N N . MET B 1 48 ? -22.219 6.094 -4.422 1 97.62 48 MET B N 1
ATOM 5470 C CA . MET B 1 48 ? -21.047 6.879 -4.809 1 97.62 48 MET B CA 1
ATOM 5471 C C . MET B 1 48 ? -19.844 5.969 -5.09 1 97.62 48 MET B C 1
ATOM 5473 O O . MET B 1 48 ? -19.156 6.133 -6.102 1 97.62 48 MET B O 1
ATOM 5477 N N . LEU B 1 49 ? -19.641 5.023 -4.258 1 98.31 49 LEU B N 1
ATOM 5478 C CA . LEU B 1 49 ? -18.5 4.137 -4.371 1 98.31 49 LEU B CA 1
ATOM 5479 C C . LEU B 1 49 ? -18.547 3.338 -5.668 1 98.31 49 LEU B C 1
ATOM 5481 O O . LEU B 1 49 ? -17.578 3.318 -6.434 1 98.31 49 LEU B O 1
ATOM 5485 N N . PHE B 1 50 ? -19.656 2.686 -5.969 1 97.81 50 PHE B N 1
ATOM 5486 C CA . PHE B 1 50 ? -19.75 1.827 -7.145 1 97.81 50 PHE B CA 1
ATOM 5487 C C . PHE B 1 50 ? -19.766 2.656 -8.422 1 97.81 50 PHE B C 1
ATOM 5489 O O . PHE B 1 50 ? -19.219 2.236 -9.445 1 97.81 50 PHE B O 1
ATOM 5496 N N . HIS B 1 51 ? -20.391 3.814 -8.312 1 96.25 51 HIS B N 1
ATOM 5497 C CA . HIS B 1 51 ? -20.391 4.695 -9.469 1 96.25 51 HIS B CA 1
ATOM 5498 C C . HIS B 1 51 ? -18.984 5.113 -9.867 1 96.25 51 HIS B C 1
ATOM 5500 O O . HIS B 1 51 ? -18.641 5.098 -11.047 1 96.25 51 HIS B O 1
ATOM 5506 N N . THR B 1 52 ? -18.203 5.465 -8.898 1 96.88 52 THR B N 1
ATOM 5507 C CA . THR B 1 52 ? -16.859 5.945 -9.172 1 96.88 52 THR B CA 1
ATOM 5508 C C . THR B 1 52 ? -15.898 4.773 -9.375 1 96.88 52 THR B C 1
ATOM 5510 O O . THR B 1 52 ? -14.852 4.926 -10.008 1 96.88 52 THR B O 1
ATOM 5513 N N . TRP B 1 53 ? -16.188 3.574 -8.836 1 96.5 53 TRP B N 1
ATOM 5514 C CA . TRP B 1 53 ? -15.344 2.391 -8.969 1 96.5 53 TRP B CA 1
ATOM 5515 C C . TRP B 1 53 ? -15.352 1.875 -10.406 1 96.5 53 TRP B C 1
ATOM 5517 O O . TRP B 1 53 ? -14.344 1.373 -10.898 1 96.5 53 TRP B O 1
ATOM 5527 N N . MET B 1 54 ? -16.453 1.981 -11.07 1 94.12 54 MET B N 1
ATOM 5528 C CA . MET B 1 54 ? -16.625 1.688 -12.492 1 94.12 54 MET B CA 1
ATOM 5529 C C . MET B 1 54 ? -16.125 0.292 -12.828 1 94.12 54 MET B C 1
ATOM 5531 O O . MET B 1 54 ? -15.336 0.121 -13.766 1 94.12 54 MET B O 1
ATOM 5535 N N . VAL B 1 55 ? -16.438 -0.683 -12.055 1 94.56 55 VAL B N 1
ATOM 5536 C CA . VAL B 1 55 ? -16.047 -2.061 -12.344 1 94.56 55 VAL B CA 1
ATOM 5537 C C . VAL B 1 55 ? -16.891 -2.594 -13.508 1 94.56 55 VAL B C 1
ATOM 5539 O O . VAL B 1 55 ? -18.125 -2.578 -13.453 1 94.56 55 VAL B O 1
ATOM 5542 N N . PRO B 1 56 ? -16.219 -3.047 -14.539 1 92 56 PRO B N 1
ATOM 5543 C CA . PRO B 1 56 ? -16.984 -3.584 -15.672 1 92 56 PRO B CA 1
ATOM 5544 C C . PRO B 1 56 ? -17.797 -4.824 -15.305 1 92 56 PRO B C 1
ATOM 5546 O O . PRO B 1 56 ? -17.375 -5.613 -14.453 1 92 56 PRO B O 1
ATOM 5549 N N . ALA B 1 57 ? -18.938 -4.992 -15.914 1 93.31 57 ALA B N 1
ATOM 5550 C CA . ALA B 1 57 ? -19.766 -6.188 -15.828 1 93.31 57 ALA B CA 1
ATOM 5551 C C . ALA B 1 57 ? -20.297 -6.383 -14.406 1 93.31 57 ALA B C 1
ATOM 5553 O O . ALA B 1 57 ? -20.422 -7.516 -13.93 1 93.31 57 ALA B O 1
ATOM 5554 N N . VAL B 1 58 ? -20.484 -5.293 -13.664 1 95.5 58 VAL B N 1
ATOM 5555 C CA . VAL B 1 58 ? -21.141 -5.312 -12.359 1 95.5 58 VAL B CA 1
ATOM 5556 C C . VAL B 1 58 ? -22.312 -4.324 -12.352 1 95.5 58 VAL B C 1
ATOM 5558 O O . VAL B 1 58 ? -22.125 -3.137 -12.617 1 95.5 58 VAL B O 1
ATOM 5561 N N . ARG B 1 59 ? -23.406 -4.824 -12.125 1 95.31 59 ARG B N 1
ATOM 5562 C CA . ARG B 1 59 ? -24.594 -3.996 -11.938 1 95.31 59 ARG B CA 1
ATOM 5563 C C . ARG B 1 59 ? -25.031 -3.971 -10.477 1 95.31 59 ARG B C 1
ATOM 5565 O O . ARG B 1 59 ? -24.938 -4.984 -9.781 1 95.31 59 ARG B O 1
ATOM 5572 N N . VAL B 1 60 ? -25.5 -2.771 -10.055 1 97.25 60 VAL B N 1
ATOM 5573 C CA . VAL B 1 60 ? -25.906 -2.641 -8.656 1 97.25 60 VAL B CA 1
ATOM 5574 C C . VAL B 1 60 ? -27.328 -2.076 -8.578 1 97.25 60 VAL B C 1
ATOM 5576 O O . VAL B 1 60 ? -27.625 -1.062 -9.211 1 97.25 60 VAL B O 1
ATOM 5579 N N . SER B 1 61 ? -28.172 -2.783 -7.91 1 98.19 61 SER B N 1
ATOM 5580 C CA . SER B 1 61 ? -29.516 -2.305 -7.602 1 98.19 61 SER B CA 1
ATOM 5581 C C . SER B 1 61 ? -29.688 -2.102 -6.102 1 98.19 61 SER B C 1
ATOM 5583 O O . SER B 1 61 ? -29.203 -2.895 -5.297 1 98.19 61 SER B O 1
ATOM 5585 N N . PHE B 1 62 ? -30.375 -1.03 -5.781 1 98.25 62 PHE B N 1
ATOM 5586 C CA . PHE B 1 62 ? -30.562 -0.705 -4.375 1 98.25 62 PHE B CA 1
ATOM 5587 C C . PHE B 1 62 ? -32.031 -0.884 -3.975 1 98.25 62 PHE B C 1
ATOM 5589 O O . PHE B 1 62 ? -32.938 -0.555 -4.746 1 98.25 62 PHE B O 1
ATOM 5596 N N . TYR B 1 63 ? -32.25 -1.451 -2.805 1 97.94 63 TYR B N 1
ATOM 5597 C CA . TYR B 1 63 ? -33.562 -1.626 -2.184 1 97.94 63 TYR B CA 1
ATOM 5598 C C . TYR B 1 63 ? -33.594 -0.941 -0.823 1 97.94 63 TYR B C 1
ATOM 5600 O O . TYR B 1 63 ? -32.688 -1.096 -0.007 1 97.94 63 TYR B O 1
ATOM 5608 N N . ASN B 1 64 ? -34.656 -0.223 -0.591 1 96.62 64 ASN B N 1
ATOM 5609 C CA . ASN B 1 64 ? -34.781 0.589 0.615 1 96.62 64 ASN B CA 1
ATOM 5610 C C . ASN B 1 64 ? -35.156 -0.257 1.823 1 96.62 64 ASN B C 1
ATOM 5612 O O . ASN B 1 64 ? -36.312 -0.687 1.937 1 96.62 64 ASN B O 1
ATOM 5616 N N . ALA B 1 65 ? -34.281 -0.37 2.73 1 95.44 65 ALA B N 1
ATOM 5617 C CA . ALA B 1 65 ? -34.5 -1.175 3.928 1 95.44 65 ALA B CA 1
ATOM 5618 C C . ALA B 1 65 ? -35.656 -0.601 4.766 1 95.44 65 ALA B C 1
ATOM 5620 O O . ALA B 1 65 ? -36.375 -1.346 5.426 1 95.44 65 ALA B O 1
ATOM 5621 N N . ASP B 1 66 ? -35.812 0.694 4.758 1 92.38 66 ASP B N 1
ATOM 5622 C CA . ASP B 1 66 ? -36.844 1.346 5.57 1 92.38 66 ASP B CA 1
ATOM 5623 C C . ASP B 1 66 ? -38.25 0.907 5.145 1 92.38 66 ASP B C 1
ATOM 5625 O O . ASP B 1 66 ? -39.156 0.833 5.973 1 92.38 66 ASP B O 1
ATOM 5629 N N . GLU B 1 67 ? -38.375 0.597 3.967 1 93.5 67 GLU B N 1
ATOM 5630 C CA . GLU B 1 67 ? -39.656 0.135 3.453 1 93.5 67 GLU B CA 1
ATOM 5631 C C . GLU B 1 67 ? -39.938 -1.297 3.896 1 93.5 67 GLU B C 1
ATOM 5633 O O . GLU B 1 67 ? -41.094 -1.729 3.908 1 93.5 67 GLU B O 1
ATOM 5638 N N . LEU B 1 68 ? -38.938 -2.02 4.27 1 94.75 68 LEU B N 1
ATOM 5639 C CA . LEU B 1 68 ? -39.062 -3.428 4.629 1 94.75 68 LEU B CA 1
ATOM 5640 C C . LEU B 1 68 ? -39.125 -3.598 6.145 1 94.75 68 LEU B C 1
ATOM 5642 O O . LEU B 1 68 ? -39.5 -4.656 6.637 1 94.75 68 LEU B O 1
ATOM 5646 N N . LYS B 1 69 ? -38.812 -2.557 6.887 1 92.81 69 LYS B N 1
ATOM 5647 C CA . LYS B 1 69 ? -38.688 -2.619 8.336 1 92.81 69 LYS B CA 1
ATOM 5648 C C . LYS B 1 69 ? -40 -3.055 8.984 1 92.81 69 LYS B C 1
ATOM 5650 O O . LYS B 1 69 ? -40 -3.797 9.969 1 92.81 69 LYS B O 1
ATOM 5655 N N . SER B 1 70 ? -41.094 -2.617 8.469 1 92.81 70 SER B N 1
ATOM 5656 C CA . SER B 1 70 ? -42.406 -2.893 9.062 1 92.81 70 SER B CA 1
ATOM 5657 C C . SER B 1 70 ? -42.719 -4.383 9.023 1 92.81 70 SER B C 1
ATOM 5659 O O . SER B 1 70 ? -43.5 -4.879 9.844 1 92.81 70 SER B O 1
ATOM 5661 N N . GLN B 1 71 ? -42.125 -5.082 8.172 1 94.94 71 GLN B N 1
ATOM 5662 C CA . GLN B 1 71 ? -42.406 -6.504 8.008 1 94.94 71 GLN B CA 1
ATOM 5663 C C . GLN B 1 71 ? -41.719 -7.328 9.102 1 94.94 71 GLN B C 1
ATOM 5665 O O . GLN B 1 71 ? -42.125 -8.461 9.375 1 94.94 71 GLN B O 1
ATOM 5670 N N . VAL B 1 72 ? -40.688 -6.75 9.742 1 95.75 72 VAL B N 1
ATOM 5671 C CA . VAL B 1 72 ? -39.938 -7.582 10.672 1 95.75 72 VAL B CA 1
ATOM 5672 C C . VAL B 1 72 ? -39.844 -6.891 12.031 1 95.75 72 VAL B C 1
ATOM 5674 O O . VAL B 1 72 ? -39.406 -7.5 13.016 1 95.75 72 VAL B O 1
ATOM 5677 N N . SER B 1 73 ? -40.281 -5.672 12.219 1 94.38 73 SER B N 1
ATOM 5678 C CA . SER B 1 73 ? -40.062 -4.863 13.422 1 94.38 73 SER B CA 1
ATOM 5679 C C . SER B 1 73 ? -40.812 -5.457 14.617 1 94.38 73 SER B C 1
ATOM 5681 O O . SER B 1 73 ? -40.469 -5.156 15.766 1 94.38 73 SER B O 1
ATOM 5683 N N . TRP B 1 74 ? -41.781 -6.324 14.352 1 94.81 74 TRP B N 1
ATOM 5684 C CA . TRP B 1 74 ? -42.562 -6.922 15.422 1 94.81 74 TRP B CA 1
ATOM 5685 C C . TRP B 1 74 ? -41.781 -8.039 16.109 1 94.81 74 TRP B C 1
ATOM 5687 O O . TRP B 1 74 ? -42.188 -8.531 17.156 1 94.81 74 TRP B O 1
ATOM 5697 N N . ILE B 1 75 ? -40.688 -8.445 15.609 1 96.44 75 ILE B N 1
ATOM 5698 C CA . ILE B 1 75 ? -39.875 -9.523 16.172 1 96.44 75 ILE B CA 1
ATOM 5699 C C . ILE B 1 75 ? -38.812 -8.945 17.109 1 96.44 75 ILE B C 1
ATOM 5701 O O . ILE B 1 75 ? -37.875 -8.297 16.672 1 96.44 75 ILE B O 1
ATOM 5705 N N . PRO B 1 76 ? -38.906 -9.164 18.359 1 94.81 76 PRO B N 1
ATOM 5706 C CA . PRO B 1 76 ? -37.812 -8.75 19.266 1 94.81 76 PRO B CA 1
ATOM 5707 C C . PRO B 1 76 ? -36.5 -9.477 18.969 1 94.81 76 PRO B C 1
ATOM 5709 O O . PRO B 1 76 ? -36.5 -10.688 18.719 1 94.81 76 PRO B O 1
ATOM 5712 N N . ASN B 1 77 ? -35.406 -8.734 18.969 1 92 77 ASN B N 1
ATOM 5713 C CA . ASN B 1 77 ? -34.125 -9.281 18.578 1 92 77 ASN B CA 1
ATOM 5714 C C . ASN B 1 77 ? -33 -8.773 19.469 1 92 77 ASN B C 1
ATOM 5716 O O . ASN B 1 77 ? -32.875 -7.566 19.688 1 92 77 ASN B O 1
ATOM 5720 N N . LYS B 1 78 ? -32.156 -9.602 19.969 1 87.44 78 LYS B N 1
ATOM 5721 C CA . LYS B 1 78 ? -31.031 -9.242 20.844 1 87.44 78 LYS B CA 1
ATOM 5722 C C . LYS B 1 78 ? -29.719 -9.188 20.078 1 87.44 78 LYS B C 1
ATOM 5724 O O . LYS B 1 78 ? -28.672 -8.82 20.625 1 87.44 78 LYS B O 1
ATOM 5729 N N . HIS B 1 79 ? -29.766 -9.547 18.859 1 85.69 79 HIS B N 1
ATOM 5730 C CA . HIS B 1 79 ? -28.562 -9.586 18.016 1 85.69 79 HIS B CA 1
ATOM 5731 C C . HIS B 1 79 ? -28.031 -8.18 17.766 1 85.69 79 HIS B C 1
ATOM 5733 O O . HIS B 1 79 ? -28.797 -7.227 17.641 1 85.69 79 HIS B O 1
ATOM 5739 N N . TYR B 1 80 ? -26.719 -8.047 17.641 1 75.62 80 TYR B N 1
ATOM 5740 C CA . TYR B 1 80 ? -26.062 -6.758 17.5 1 75.62 80 TYR B CA 1
ATOM 5741 C C . TYR B 1 80 ? -26.422 -6.102 16.172 1 75.62 80 TYR B C 1
ATOM 5743 O O . TYR B 1 80 ? -26.281 -4.883 16.016 1 75.62 80 TYR B O 1
ATOM 5751 N N . SER B 1 81 ? -26.891 -6.859 15.172 1 77.5 81 SER B N 1
ATOM 5752 C CA . SER B 1 81 ? -27.266 -6.312 13.867 1 77.5 81 SER B CA 1
ATOM 5753 C C . SER B 1 81 ? -28.625 -5.637 13.914 1 77.5 81 SER B C 1
ATOM 5755 O O . SER B 1 81 ? -29.031 -5 12.938 1 77.5 81 SER B O 1
ATOM 5757 N N . GLY B 1 82 ? -29.344 -5.836 14.969 1 81.06 82 GLY B N 1
ATOM 5758 C CA . GLY B 1 82 ? -30.656 -5.207 15.109 1 81.06 82 GLY B CA 1
ATOM 5759 C C . GLY B 1 82 ? -31.672 -5.707 14.102 1 81.06 82 GLY B C 1
ATOM 5760 O O . GLY B 1 82 ? -31.734 -6.906 13.82 1 81.06 82 GLY B O 1
ATOM 5761 N N . LEU B 1 83 ? -32.406 -4.82 13.625 1 87.56 83 LEU B N 1
ATOM 5762 C CA . LEU B 1 83 ? -33.5 -5.16 12.711 1 87.56 83 LEU B CA 1
ATOM 5763 C C . LEU B 1 83 ? -32.969 -5.641 11.367 1 87.56 83 LEU B C 1
ATOM 5765 O O . LEU B 1 83 ? -33.594 -6.453 10.688 1 87.56 83 LEU B O 1
ATOM 5769 N N . TYR B 1 84 ? -31.781 -5.215 11.023 1 88.75 84 TYR B N 1
ATOM 5770 C CA . TYR B 1 84 ? -31.219 -5.52 9.711 1 88.75 84 TYR B CA 1
ATOM 5771 C C . TYR B 1 84 ? -30.812 -6.984 9.625 1 88.75 84 TYR B C 1
ATOM 5773 O O . TYR B 1 84 ? -30.781 -7.559 8.531 1 88.75 84 TYR B O 1
ATOM 5781 N N . GLY B 1 85 ? -30.594 -7.566 10.766 1 90.69 85 GLY B N 1
ATOM 5782 C CA . GLY B 1 85 ? -30.281 -8.984 10.797 1 90.69 85 GLY B CA 1
ATOM 5783 C C . GLY B 1 85 ? -31.453 -9.867 10.438 1 90.69 85 GLY B C 1
ATOM 5784 O O . GLY B 1 85 ? -31.297 -11.039 10.117 1 90.69 85 GLY B O 1
ATOM 5785 N N . LEU B 1 86 ? -32.656 -9.289 10.461 1 95.94 86 LEU B N 1
ATOM 5786 C CA . LEU B 1 86 ? -33.906 -10.039 10.188 1 95.94 86 LEU B CA 1
ATOM 5787 C C . LEU B 1 86 ? -34.312 -9.875 8.734 1 95.94 86 LEU B C 1
ATOM 5789 O O . LEU B 1 86 ? -35.188 -10.602 8.25 1 95.94 86 LEU B O 1
ATOM 5793 N N . MET B 1 87 ? -33.625 -9.078 8 1 95.62 87 MET B N 1
ATOM 5794 C CA . MET B 1 87 ? -34.125 -8.617 6.703 1 95.62 87 MET B CA 1
ATOM 5795 C C . MET B 1 87 ? -33.969 -9.703 5.645 1 95.62 87 MET B C 1
ATOM 5797 O O . MET B 1 87 ? -34.594 -9.641 4.586 1 95.62 87 MET B O 1
ATOM 5801 N N . LYS B 1 88 ? -33.125 -10.656 5.898 1 97.25 88 LYS B N 1
ATOM 5802 C CA . LYS B 1 88 ? -32.969 -11.742 4.934 1 97.25 88 LYS B CA 1
ATOM 5803 C C . LYS B 1 88 ? -34.281 -12.5 4.777 1 97.25 88 LYS B C 1
ATOM 5805 O O . LYS B 1 88 ? -34.531 -13.125 3.744 1 97.25 88 LYS B O 1
ATOM 5810 N N . LEU B 1 89 ? -35.156 -12.445 5.816 1 97.94 89 LEU B N 1
ATOM 5811 C CA . LEU B 1 89 ? -36.438 -13.141 5.812 1 97.94 89 LEU B CA 1
ATOM 5812 C C . LEU B 1 89 ? -37.375 -12.594 4.715 1 97.94 89 LEU B C 1
ATOM 5814 O O . LEU B 1 89 ? -38.188 -13.328 4.176 1 97.94 89 LEU B O 1
ATOM 5818 N N . VAL B 1 90 ? -37.156 -11.336 4.379 1 97.62 90 VAL B N 1
ATOM 5819 C CA . VAL B 1 90 ? -38.125 -10.68 3.51 1 97.62 90 VAL B CA 1
ATOM 5820 C C . VAL B 1 90 ? -37.562 -10.547 2.1 1 97.62 90 VAL B C 1
ATOM 5822 O O . VAL B 1 90 ? -38.188 -9.984 1.213 1 97.62 90 VAL B O 1
ATOM 5825 N N . LEU B 1 91 ? -36.375 -11.078 1.804 1 98 91 LEU B N 1
ATOM 5826 C CA . LEU B 1 91 ? -35.719 -10.945 0.507 1 98 91 LEU B CA 1
ATOM 5827 C C . LEU B 1 91 ? -36.562 -11.539 -0.601 1 98 91 LEU B C 1
ATOM 5829 O O . LEU B 1 91 ? -36.688 -10.961 -1.683 1 98 91 LEU B O 1
ATOM 5833 N N . PRO B 1 92 ? -37.219 -12.719 -0.392 1 97.69 92 PRO B N 1
ATOM 5834 C CA . PRO B 1 92 ? -38.031 -13.289 -1.471 1 97.69 92 PRO B CA 1
ATOM 5835 C C . PRO B 1 92 ? -39.156 -12.352 -1.925 1 97.69 92 PRO B C 1
ATOM 5837 O O . PRO B 1 92 ? -39.531 -12.359 -3.1 1 97.69 92 PRO B O 1
ATOM 5840 N N . SER B 1 93 ? -39.656 -11.562 -1.035 1 95.88 93 SER B N 1
ATOM 5841 C CA . SER B 1 93 ? -40.719 -10.625 -1.407 1 95.88 93 SER B CA 1
ATOM 5842 C C . SER B 1 93 ? -40.125 -9.305 -1.889 1 95.88 93 SER B C 1
ATOM 5844 O O . SER B 1 93 ? -40.75 -8.617 -2.713 1 95.88 93 SER B O 1
ATOM 5846 N N . ALA B 1 94 ? -39 -8.867 -1.404 1 96.81 94 ALA B N 1
ATOM 5847 C CA . ALA B 1 94 ? -38.406 -7.562 -1.683 1 96.81 94 ALA B CA 1
ATOM 5848 C C . ALA B 1 94 ? -37.75 -7.547 -3.057 1 96.81 94 ALA B C 1
ATOM 5850 O O . ALA B 1 94 ? -37.75 -6.52 -3.74 1 96.81 94 ALA B O 1
ATOM 5851 N N . LEU B 1 95 ? -37.156 -8.656 -3.527 1 98.25 95 LEU B N 1
ATOM 5852 C CA . LEU B 1 95 ? -36.406 -8.727 -4.781 1 98.25 95 LEU B CA 1
ATOM 5853 C C . LEU B 1 95 ? -37.344 -8.883 -5.965 1 98.25 95 LEU B C 1
ATOM 5855 O O . LEU B 1 95 ? -38.5 -9.273 -5.797 1 98.25 95 LEU B O 1
ATOM 5859 N N . PRO B 1 96 ? -36.906 -8.594 -7.172 1 97.62 96 PRO B N 1
ATOM 5860 C CA . PRO B 1 96 ? -37.781 -8.648 -8.352 1 97.62 96 PRO B CA 1
ATOM 5861 C C . PRO B 1 96 ? -38.406 -10.031 -8.555 1 97.62 96 PRO B C 1
ATOM 5863 O O . PRO B 1 96 ? -37.75 -11.047 -8.352 1 97.62 96 PRO B O 1
ATOM 5866 N N . ALA B 1 97 ? -39.594 -10.07 -9.047 1 96.25 97 ALA B N 1
ATOM 5867 C CA . ALA B 1 97 ? -40.375 -11.297 -9.195 1 96.25 97 ALA B CA 1
ATOM 5868 C C . ALA B 1 97 ? -39.75 -12.219 -10.234 1 96.25 97 ALA B C 1
ATOM 5870 O O . ALA B 1 97 ? -39.875 -13.445 -10.148 1 96.25 97 ALA B O 1
ATOM 5871 N N . GLU B 1 98 ? -39.031 -11.656 -11.125 1 96.5 98 GLU B N 1
ATOM 5872 C CA . GLU B 1 98 ? -38.438 -12.445 -12.211 1 96.5 98 GLU B CA 1
ATOM 5873 C C . GLU B 1 98 ? -37.188 -13.156 -11.773 1 96.5 98 GLU B C 1
ATOM 5875 O O . GLU B 1 98 ? -36.688 -14.07 -12.453 1 96.5 98 GLU B O 1
ATOM 5880 N N . LEU B 1 99 ? -36.656 -12.734 -10.648 1 97.62 99 LEU B N 1
ATOM 5881 C CA . LEU B 1 99 ? -35.406 -13.344 -10.164 1 97.62 99 LEU B CA 1
ATOM 5882 C C . LEU B 1 99 ? -35.688 -14.711 -9.547 1 97.62 99 LEU B C 1
ATOM 5884 O O . LEU B 1 99 ? -36.438 -14.82 -8.57 1 97.62 99 LEU B O 1
ATOM 5888 N N . ALA B 1 100 ? -35.125 -15.742 -10.047 1 97.44 100 ALA B N 1
ATOM 5889 C CA . ALA B 1 100 ? -35.406 -17.109 -9.609 1 97.44 100 ALA B CA 1
ATOM 5890 C C . ALA B 1 100 ? -34.375 -17.578 -8.578 1 97.44 100 ALA B C 1
ATOM 5892 O O . ALA B 1 100 ? -34.688 -18.359 -7.688 1 97.44 100 ALA B O 1
ATOM 5893 N N . HIS B 1 101 ? -33.094 -17.234 -8.773 1 97.5 101 HIS B N 1
ATOM 5894 C CA . HIS B 1 101 ? -31.969 -17.641 -7.926 1 97.5 101 HIS B CA 1
ATOM 5895 C C . HIS B 1 101 ? -31.203 -16.422 -7.387 1 97.5 101 HIS B C 1
ATOM 5897 O O . HIS B 1 101 ? -31.062 -15.422 -8.086 1 97.5 101 HIS B O 1
ATOM 5903 N N . VAL B 1 102 ? -30.797 -16.594 -6.188 1 98.81 102 VAL B N 1
ATOM 5904 C CA . VAL B 1 102 ? -29.953 -15.539 -5.66 1 98.81 102 VAL B CA 1
ATOM 5905 C C . VAL B 1 102 ? -29.047 -16.094 -4.562 1 98.81 102 VAL B C 1
ATOM 5907 O O . VAL B 1 102 ? -29.453 -17 -3.818 1 98.81 102 VAL B O 1
ATOM 5910 N N . ILE B 1 103 ? -27.781 -15.711 -4.535 1 98.88 103 ILE B N 1
ATOM 5911 C CA . ILE B 1 103 ? -26.891 -15.969 -3.414 1 98.88 103 ILE B CA 1
ATOM 5912 C C . ILE B 1 103 ? -26.984 -14.82 -2.408 1 98.88 103 ILE B C 1
ATOM 5914 O O . ILE B 1 103 ? -26.906 -13.648 -2.787 1 98.88 103 ILE B O 1
ATOM 5918 N N . VAL B 1 104 ? -27.234 -15.133 -1.146 1 98.81 104 VAL B N 1
ATOM 5919 C CA . VAL B 1 104 ? -27.297 -14.125 -0.096 1 98.81 104 VAL B CA 1
ATOM 5920 C C . VAL B 1 104 ? -26.062 -14.211 0.787 1 98.81 104 VAL B C 1
ATOM 5922 O O . VAL B 1 104 ? -25.703 -15.289 1.269 1 98.81 104 VAL B O 1
ATOM 5925 N N . LEU B 1 105 ? -25.422 -13.055 0.998 1 98.56 105 LEU B N 1
ATOM 5926 C CA . LEU B 1 105 ? -24.172 -13.039 1.747 1 98.56 105 LEU B CA 1
ATOM 5927 C C . LEU B 1 105 ? -24.234 -12.031 2.891 1 98.56 105 LEU B C 1
ATOM 5929 O O . LEU B 1 105 ? -24.797 -10.945 2.736 1 98.56 105 LEU B O 1
ATOM 5933 N N . ASP B 1 106 ? -23.656 -12.414 4.074 1 96.38 106 ASP B N 1
ATOM 5934 C CA . ASP B 1 106 ? -23.328 -11.422 5.094 1 96.38 106 ASP B CA 1
ATOM 5935 C C . ASP B 1 106 ? -22.219 -10.484 4.609 1 96.38 106 ASP B C 1
ATOM 5937 O O . ASP B 1 106 ? -21.531 -10.789 3.639 1 96.38 106 ASP B O 1
ATOM 5941 N N . THR B 1 107 ? -22.094 -9.391 5.262 1 95.62 107 THR B N 1
ATOM 5942 C CA . THR B 1 107 ? -21.078 -8.406 4.871 1 95.62 107 THR B CA 1
ATOM 5943 C C . THR B 1 107 ? -19.688 -8.844 5.312 1 95.62 107 THR B C 1
ATOM 5945 O O . THR B 1 107 ? -18.688 -8.367 4.785 1 95.62 107 THR B O 1
ATOM 5948 N N . ASP B 1 108 ? -19.594 -9.758 6.312 1 94 108 ASP B N 1
ATOM 5949 C CA . ASP B 1 108 ? -18.312 -10.102 6.891 1 94 108 ASP B CA 1
ATOM 5950 C C . ASP B 1 108 ? -17.828 -11.469 6.402 1 94 108 ASP B C 1
ATOM 5952 O O . ASP B 1 108 ? -17.359 -12.289 7.191 1 94 108 ASP B O 1
ATOM 5956 N N . VAL B 1 109 ? -18.047 -11.789 5.16 1 96.5 109 VAL B N 1
ATOM 5957 C CA . VAL B 1 109 ? -17.469 -12.984 4.539 1 96.5 109 VAL B CA 1
ATOM 5958 C C . VAL B 1 109 ? -16.438 -12.578 3.494 1 96.5 109 VAL B C 1
ATOM 5960 O O . VAL B 1 109 ? -16.484 -11.477 2.951 1 96.5 109 VAL B O 1
ATOM 5963 N N . THR B 1 110 ? -15.445 -13.406 3.264 1 96.69 110 THR B N 1
ATOM 5964 C CA . THR B 1 110 ? -14.406 -13.203 2.26 1 96.69 110 THR B CA 1
ATOM 5965 C C . THR B 1 110 ? -14.289 -14.43 1.356 1 96.69 110 THR B C 1
ATOM 5967 O O . THR B 1 110 ? -14.211 -15.555 1.842 1 96.69 110 THR B O 1
ATOM 5970 N N . PHE B 1 111 ? -14.281 -14.203 0.071 1 97.69 111 PHE B N 1
ATOM 5971 C CA . PHE B 1 111 ? -14.188 -15.289 -0.901 1 97.69 111 PHE B CA 1
ATOM 5972 C C . PHE B 1 111 ? -12.734 -15.695 -1.119 1 97.69 111 PHE B C 1
ATOM 5974 O O . PHE B 1 111 ? -11.844 -14.852 -1.132 1 97.69 111 PHE B O 1
ATOM 5981 N N . ALA B 1 112 ? -12.508 -16.953 -1.286 1 94.88 112 ALA B N 1
ATOM 5982 C CA . ALA B 1 112 ? -11.219 -17.516 -1.677 1 94.88 112 ALA B CA 1
ATOM 5983 C C . ALA B 1 112 ? -11.336 -18.328 -2.965 1 94.88 112 ALA B C 1
ATOM 5985 O O . ALA B 1 112 ? -10.461 -19.125 -3.285 1 94.88 112 ALA B O 1
ATOM 5986 N N . SER B 1 113 ? -12.445 -18.219 -3.613 1 94.69 113 SER B N 1
ATOM 5987 C CA . SER B 1 113 ? -12.734 -18.922 -4.855 1 94.69 113 SER B CA 1
ATOM 5988 C C . SER B 1 113 ? -13.766 -18.188 -5.691 1 94.69 113 SER B C 1
ATOM 5990 O O . SER B 1 113 ? -14.352 -17.203 -5.238 1 94.69 113 SER B O 1
ATOM 5992 N N . ASP B 1 114 ? -13.945 -18.641 -6.906 1 95.12 114 ASP B N 1
ATOM 5993 C CA . ASP B 1 114 ? -14.914 -18.047 -7.812 1 95.12 114 ASP B CA 1
ATOM 5994 C C . ASP B 1 114 ? -16.344 -18.297 -7.328 1 95.12 114 ASP B C 1
ATOM 5996 O O . ASP B 1 114 ? -16.734 -19.438 -7.086 1 95.12 114 ASP B O 1
ATOM 6000 N N . ILE B 1 115 ? -17.125 -17.297 -7.203 1 97.94 115 ILE B N 1
ATOM 6001 C CA . ILE B 1 115 ? -18.5 -17.375 -6.707 1 97.94 115 ILE B CA 1
ATOM 6002 C C . ILE B 1 115 ? -19.344 -18.234 -7.645 1 97.94 115 ILE B C 1
ATOM 6004 O O . ILE B 1 115 ? -20.391 -18.75 -7.246 1 97.94 115 ILE B O 1
ATOM 6008 N N . SER B 1 116 ? -18.922 -18.438 -8.883 1 96.62 116 SER B N 1
ATOM 6009 C CA . SER B 1 116 ? -19.672 -19.266 -9.82 1 96.62 116 SER B CA 1
ATOM 6010 C C . SER B 1 116 ? -19.703 -20.719 -9.359 1 96.62 116 SER B C 1
ATOM 6012 O O . SER B 1 116 ? -20.641 -21.453 -9.68 1 96.62 116 SER B O 1
ATOM 6014 N N . GLU B 1 117 ? -18.625 -21.125 -8.609 1 96.94 117 GLU B N 1
ATOM 6015 C CA . GLU B 1 117 ? -18.641 -22.469 -8.047 1 96.94 117 GLU B CA 1
ATOM 6016 C C . GLU B 1 117 ? -19.75 -22.641 -7.023 1 96.94 117 GLU B C 1
ATOM 6018 O O . GLU B 1 117 ? -20.375 -23.719 -6.941 1 96.94 117 GLU B O 1
ATOM 6023 N N . LEU B 1 118 ? -19.969 -21.641 -6.23 1 98.25 118 LEU B N 1
ATOM 6024 C CA . LEU B 1 118 ? -21.078 -21.656 -5.285 1 98.25 118 LEU B CA 1
ATOM 6025 C C . LEU B 1 118 ? -22.422 -21.641 -6.023 1 98.25 118 LEU B C 1
ATOM 6027 O O . LEU B 1 118 ? -23.328 -22.391 -5.664 1 98.25 118 LEU B O 1
ATOM 6031 N N . TRP B 1 119 ? -22.547 -20.828 -7.059 1 98.44 119 TRP B N 1
ATOM 6032 C CA . TRP B 1 119 ? -23.75 -20.734 -7.879 1 98.44 119 TRP B CA 1
ATOM 6033 C C . TRP B 1 119 ? -24.094 -22.078 -8.5 1 98.44 119 TRP B C 1
ATOM 6035 O O . TRP B 1 119 ? -25.266 -22.438 -8.617 1 98.44 119 TRP B O 1
ATOM 6045 N N . ALA B 1 120 ? -23.109 -22.828 -8.836 1 97.88 120 ALA B N 1
ATOM 6046 C CA . ALA B 1 120 ? -23.281 -24.109 -9.516 1 97.88 120 ALA B CA 1
ATOM 6047 C C . ALA B 1 120 ? -23.969 -25.125 -8.602 1 97.88 120 ALA B C 1
ATOM 6049 O O . ALA B 1 120 ? -24.547 -26.109 -9.078 1 97.88 120 ALA B O 1
ATOM 6050 N N . LEU B 1 121 ? -23.969 -24.875 -7.352 1 98.25 121 LEU B N 1
ATOM 6051 C CA . LEU B 1 121 ? -24.547 -25.812 -6.402 1 98.25 121 LEU B CA 1
ATOM 6052 C C . LEU B 1 121 ? -26.078 -25.797 -6.492 1 98.25 121 LEU B C 1
ATOM 6054 O O . LEU B 1 121 ? -26.734 -26.703 -5.996 1 98.25 121 LEU B O 1
ATOM 6058 N N . PHE B 1 122 ? -26.734 -24.812 -7.105 1 98.12 122 PHE B N 1
ATOM 6059 C CA . PHE B 1 122 ? -28.172 -24.781 -7.34 1 98.12 122 PHE B CA 1
ATOM 6060 C C . PHE B 1 122 ? -28.625 -26.016 -8.125 1 98.12 122 PHE B C 1
ATOM 6062 O O . PHE B 1 122 ? -29.734 -26.516 -7.938 1 98.12 122 PHE B O 1
ATOM 6069 N N . ALA B 1 123 ? -27.703 -26.469 -8.922 1 97 123 ALA B N 1
ATOM 6070 C CA . ALA B 1 123 ? -28.016 -27.594 -9.797 1 97 123 ALA B CA 1
ATOM 6071 C C . ALA B 1 123 ? -28.234 -28.875 -8.977 1 97 123 ALA B C 1
ATOM 6073 O O . ALA B 1 123 ? -28.844 -29.828 -9.469 1 97 123 ALA B O 1
ATOM 6074 N N . HIS B 1 124 ? -27.797 -28.859 -7.77 1 97.06 124 HIS B N 1
ATOM 6075 C CA . HIS B 1 124 ? -27.891 -30.062 -6.945 1 97.06 124 HIS B CA 1
ATOM 6076 C C . HIS B 1 124 ? -29.156 -30.062 -6.105 1 97.06 124 HIS B C 1
ATOM 6078 O O . HIS B 1 124 ? -29.406 -31 -5.344 1 97.06 124 HIS B O 1
ATOM 6084 N N . PHE B 1 125 ? -29.984 -29 -6.203 1 97.62 125 PHE B N 1
ATOM 6085 C CA . PHE B 1 125 ? -31.234 -28.922 -5.461 1 97.62 125 PHE B CA 1
ATOM 6086 C C . PHE B 1 125 ? -32.25 -29.922 -6.012 1 97.62 125 PHE B C 1
ATOM 6088 O O . PHE B 1 125 ? -32.406 -30.062 -7.227 1 97.62 125 PHE B O 1
ATOM 6095 N N . SER B 1 126 ? -32.906 -30.641 -5.109 1 95.56 126 SER B N 1
ATOM 6096 C CA . SER B 1 126 ? -34.062 -31.391 -5.527 1 95.56 126 SER B CA 1
ATOM 6097 C C . SER B 1 126 ? -35.25 -30.469 -5.809 1 95.56 126 SER B C 1
ATOM 6099 O O . SER B 1 126 ? -35.156 -29.25 -5.668 1 95.56 126 SER B O 1
ATOM 6101 N N . ASP B 1 127 ? -36.375 -31.047 -6.16 1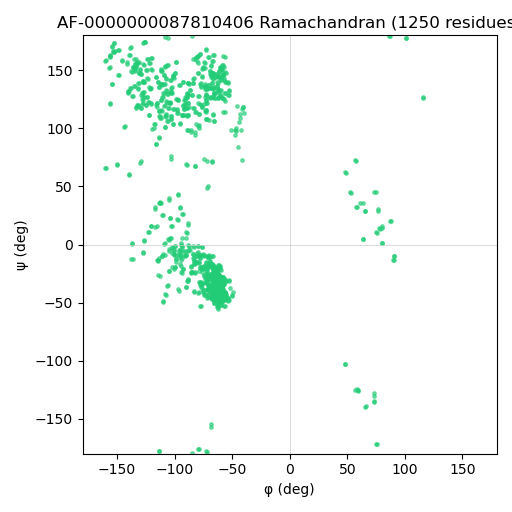 92.44 127 ASP B N 1
ATOM 6102 C CA . ASP B 1 127 ? -37.562 -30.266 -6.535 1 92.44 127 ASP B CA 1
ATOM 6103 C C . ASP B 1 127 ? -38.188 -29.609 -5.312 1 92.44 127 ASP B C 1
ATOM 6105 O O . ASP B 1 127 ? -38.906 -28.625 -5.438 1 92.44 127 ASP B O 1
ATOM 6109 N N . THR B 1 128 ? -37.844 -30.125 -4.16 1 93.19 128 THR B N 1
ATOM 6110 C CA . THR B 1 128 ? -38.5 -29.594 -2.959 1 93.19 128 THR B CA 1
ATOM 6111 C C . THR B 1 128 ? -37.562 -28.641 -2.229 1 93.19 128 THR B C 1
ATOM 6113 O O . THR B 1 128 ? -38.031 -27.812 -1.432 1 93.19 128 THR B O 1
ATOM 6116 N N . GLN B 1 129 ? -36.281 -28.75 -2.516 1 97.81 129 GLN B N 1
ATOM 6117 C CA . GLN B 1 129 ? -35.312 -27.922 -1.81 1 97.81 129 GLN B CA 1
ATOM 6118 C C . GLN B 1 129 ? -35.312 -26.5 -2.355 1 97.81 129 GLN B C 1
ATOM 6120 O O . GLN B 1 129 ? -35.438 -26.297 -3.564 1 97.81 129 GLN B O 1
ATOM 6125 N N . ALA B 1 130 ? -35.219 -25.5 -1.426 1 98.44 130 ALA B N 1
ATOM 6126 C CA . ALA B 1 130 ? -35.281 -24.109 -1.854 1 98.44 130 ALA B CA 1
ATOM 6127 C C . ALA B 1 130 ? -34.25 -23.266 -1.128 1 98.44 130 ALA B C 1
ATOM 6129 O O . ALA B 1 130 ? -34 -22.109 -1.515 1 98.44 130 ALA B O 1
ATOM 6130 N N . ILE B 1 131 ? -33.656 -23.781 -0.11 1 98.75 131 ILE B N 1
ATOM 6131 C CA . ILE B 1 131 ? -32.688 -23.031 0.694 1 98.75 131 ILE B CA 1
ATOM 6132 C C . ILE B 1 131 ? -31.406 -23.828 0.856 1 98.75 131 ILE B C 1
ATOM 6134 O O . ILE B 1 131 ? -31.422 -24.938 1.377 1 98.75 131 ILE B O 1
ATOM 6138 N N . GLY B 1 132 ? -30.297 -23.297 0.353 1 98.81 132 GLY B N 1
ATOM 6139 C CA . GLY B 1 132 ? -29 -23.891 0.598 1 98.81 132 GLY B CA 1
ATOM 6140 C C . GLY B 1 132 ? -28.234 -23.203 1.72 1 98.81 132 GLY B C 1
ATOM 6141 O O . GLY B 1 132 ? -28.062 -21.984 1.704 1 98.81 132 GLY B O 1
ATOM 6142 N N . LEU B 1 133 ? -27.812 -24 2.721 1 98.69 133 LEU B N 1
ATOM 6143 C CA . LEU B 1 133 ? -27.125 -23.453 3.881 1 98.69 133 LEU B CA 1
ATOM 6144 C C . LEU B 1 133 ? -26 -24.359 4.328 1 98.69 133 LEU B C 1
ATOM 6146 O O . LEU B 1 133 ? -25.984 -25.562 4.02 1 98.69 133 LEU B O 1
ATOM 6150 N N . VAL B 1 134 ? -25.031 -23.734 5.008 1 97.94 134 VAL B N 1
ATOM 6151 C CA . VAL B 1 134 ? -23.969 -24.5 5.664 1 97.94 134 VAL B CA 1
ATOM 6152 C C . VAL B 1 134 ? -24.328 -24.719 7.137 1 97.94 134 VAL B C 1
ATOM 6154 O O . VAL B 1 134 ? -24.844 -23.797 7.797 1 97.94 134 VAL B O 1
ATOM 6157 N N . GLU B 1 135 ? -24.109 -25.906 7.629 1 97.12 135 GLU B N 1
ATOM 6158 C CA . GLU B 1 135 ? -24.359 -26.219 9.031 1 97.12 135 GLU B CA 1
ATOM 6159 C C . GLU B 1 135 ? -23.641 -25.234 9.953 1 97.12 135 GLU B C 1
ATOM 6161 O O . GLU B 1 135 ? -22.516 -24.812 9.672 1 97.12 135 GLU B O 1
ATOM 6166 N N . ASN B 1 136 ? -24.344 -24.875 10.969 1 95.69 136 ASN B N 1
ATOM 6167 C CA . ASN B 1 136 ? -23.734 -24.047 12 1 95.69 136 ASN B CA 1
ATOM 6168 C C . ASN B 1 136 ? -22.547 -24.75 12.648 1 95.69 136 ASN B C 1
ATOM 6170 O O . ASN B 1 136 ? -22.656 -25.891 13.086 1 95.69 136 ASN B O 1
ATOM 6174 N N . GLN B 1 137 ? -21.422 -24.141 12.711 1 93.06 137 GLN B N 1
ATOM 6175 C CA . GLN B 1 137 ? -20.203 -24.781 13.195 1 93.06 137 GLN B CA 1
ATOM 6176 C C . GLN B 1 137 ? -19.969 -24.438 14.664 1 93.06 137 GLN B C 1
ATOM 6178 O O . GLN B 1 137 ? -18.859 -24.047 15.039 1 93.06 137 GLN B O 1
ATOM 6183 N N . SER B 1 138 ? -20.953 -24.469 15.438 1 91.69 138 SER B N 1
ATOM 6184 C CA . SER B 1 138 ? -20.969 -24.422 16.891 1 91.69 138 SER B CA 1
ATOM 6185 C C . SER B 1 138 ? -22.141 -25.203 17.469 1 91.69 138 SER B C 1
ATOM 6187 O O . SER B 1 138 ? -23.062 -25.578 16.734 1 91.69 138 SER B O 1
ATOM 6189 N N . ASP B 1 139 ? -22.156 -25.469 18.75 1 92.5 139 ASP B N 1
ATOM 6190 C CA . ASP B 1 139 ? -23.219 -26.25 19.391 1 92.5 139 ASP B CA 1
ATOM 6191 C C . ASP B 1 139 ? -24.312 -25.344 19.938 1 92.5 139 ASP B C 1
ATOM 6193 O O . ASP B 1 139 ? -25.016 -25.703 20.891 1 92.5 139 ASP B O 1
ATOM 6197 N N . TRP B 1 140 ? -24.438 -24.188 19.328 1 93 140 TRP B N 1
ATOM 6198 C CA . TRP B 1 140 ? -25.391 -23.172 19.797 1 93 140 TRP B CA 1
ATOM 6199 C C . TRP B 1 140 ? -26.797 -23.75 19.875 1 93 140 TRP B C 1
ATOM 6201 O O . TRP B 1 140 ? -27.469 -23.656 20.906 1 93 140 TRP B O 1
ATOM 6211 N N . TYR B 1 141 ? -27.312 -24.438 18.906 1 95.38 141 TYR B N 1
ATOM 6212 C CA . TYR B 1 141 ? -28.703 -24.875 18.797 1 95.38 141 TYR B CA 1
ATOM 6213 C C . TYR B 1 141 ? -28.938 -26.172 19.562 1 95.38 141 TYR B C 1
ATOM 6215 O O . TYR B 1 141 ? -30.078 -26.578 19.766 1 95.38 141 TYR B O 1
ATOM 6223 N N . LEU B 1 142 ? -27.828 -26.719 20.016 1 94 142 LEU B N 1
ATOM 6224 C CA . LEU B 1 142 ? -27.969 -27.938 20.828 1 94 142 LEU B CA 1
ATOM 6225 C C . LEU B 1 142 ? -28.312 -27.594 22.266 1 94 142 LEU B C 1
ATOM 6227 O O . LEU B 1 142 ? -28.75 -28.469 23.031 1 94 142 LEU B O 1
ATOM 6231 N N . GLY B 1 143 ? -28.141 -26.359 22.641 1 91.25 143 GLY B N 1
ATOM 6232 C CA . GLY B 1 143 ? -28.562 -25.891 23.938 1 91.25 143 GLY B CA 1
ATOM 6233 C C . GLY B 1 143 ? -27.594 -26.234 25.047 1 91.25 143 GLY B C 1
ATOM 6234 O O . GLY B 1 143 ? -27.953 -26.172 26.234 1 91.25 143 GLY B O 1
ATOM 6235 N N . ASN B 1 144 ? -26.375 -26.641 24.703 1 86.38 144 ASN B N 1
ATOM 6236 C CA . ASN B 1 144 ? -25.453 -27.125 25.719 1 86.38 144 ASN B CA 1
ATOM 6237 C C . ASN B 1 144 ? -24.219 -26.219 25.844 1 86.38 144 ASN B C 1
ATOM 6239 O O . ASN B 1 144 ? -23.188 -26.656 26.344 1 86.38 144 ASN B O 1
ATOM 6243 N N . LEU B 1 145 ? -24.266 -25.016 25.312 1 85.56 145 LEU B N 1
ATOM 6244 C CA . LEU B 1 145 ? -23.109 -24.125 25.391 1 85.56 145 LEU B CA 1
ATOM 6245 C C . LEU B 1 145 ? -22.938 -23.609 26.828 1 85.56 145 LEU B C 1
ATOM 6247 O O . LEU B 1 145 ? -21.812 -23.516 27.312 1 85.56 145 LEU B O 1
ATOM 6251 N N . TRP B 1 146 ? -24.031 -23.188 27.422 1 85.5 146 TRP B N 1
ATOM 6252 C CA . TRP B 1 146 ? -24 -22.75 28.828 1 85.5 146 TRP B CA 1
ATOM 6253 C C . TRP B 1 146 ? -25.219 -23.281 29.578 1 85.5 146 TRP B C 1
ATOM 6255 O O . TRP B 1 146 ? -26.156 -23.812 28.969 1 85.5 146 TRP B O 1
ATOM 6265 N N . LYS B 1 147 ? -25.125 -23.094 30.953 1 84.38 147 LYS B N 1
ATOM 6266 C CA . LYS B 1 147 ? -26.219 -23.5 31.812 1 84.38 147 LYS B CA 1
ATOM 6267 C C . LYS B 1 147 ? -27.484 -22.719 31.5 1 84.38 147 LYS B C 1
ATOM 6269 O O . LYS B 1 147 ? -27.438 -21.484 31.375 1 84.38 147 LYS B O 1
ATOM 6274 N N . ASN B 1 148 ? -28.703 -23.25 31.203 1 84.25 148 ASN B N 1
ATOM 6275 C CA . ASN B 1 148 ? -30 -22.641 30.984 1 84.25 148 ASN B CA 1
ATOM 6276 C C . ASN B 1 148 ? -30.094 -22.031 29.578 1 84.25 148 ASN B C 1
ATOM 6278 O O . ASN B 1 148 ? -30.875 -21.109 29.359 1 84.25 148 ASN B O 1
ATOM 6282 N N . HIS B 1 149 ? -29.141 -22.406 28.781 1 88.12 149 HIS B N 1
ATOM 6283 C CA . HIS B 1 149 ? -29.188 -21.953 27.391 1 88.12 149 HIS B CA 1
ATOM 6284 C C . HIS B 1 149 ? -30.375 -22.578 26.656 1 88.12 149 HIS B C 1
ATOM 6286 O O . HIS B 1 149 ? -30.484 -23.812 26.594 1 88.12 149 HIS B O 1
ATOM 6292 N N . ARG B 1 150 ? -31.344 -21.781 26.281 1 90.06 150 ARG B N 1
ATOM 6293 C CA . ARG B 1 150 ? -32.5 -22.234 25.531 1 90.06 150 ARG B CA 1
ATOM 6294 C C . ARG B 1 150 ? -32.5 -21.625 24.125 1 90.06 150 ARG B C 1
ATOM 6296 O O . ARG B 1 150 ? -33.094 -20.562 23.922 1 90.06 150 ARG B O 1
ATOM 6303 N N . PRO B 1 151 ? -31.922 -22.312 23.156 1 94.62 151 PRO B N 1
ATOM 6304 C CA . PRO B 1 151 ? -31.891 -21.781 21.797 1 94.62 151 PRO B CA 1
ATOM 6305 C C . PRO B 1 151 ? -33.219 -22 21.047 1 94.62 151 PRO B C 1
ATOM 6307 O O . PRO B 1 151 ? -34.062 -22.766 21.5 1 94.62 151 PRO B O 1
ATOM 6310 N N . TRP B 1 152 ? -33.469 -21.312 20 1 97 152 TRP B N 1
ATOM 6311 C CA . TRP B 1 152 ? -34.531 -21.578 19.062 1 97 152 TRP B CA 1
ATOM 6312 C C . TRP B 1 152 ? -34.438 -22.984 18.484 1 97 152 TRP B C 1
ATOM 6314 O O . TRP B 1 152 ? -33.344 -23.562 18.469 1 97 152 TRP B O 1
ATOM 6324 N N . PRO B 1 153 ? -35.562 -23.562 18.078 1 96.81 153 PRO B N 1
ATOM 6325 C CA . PRO B 1 153 ? -35.531 -24.906 17.516 1 96.81 153 PRO B CA 1
ATOM 6326 C C . PRO B 1 153 ? -34.719 -25 16.234 1 96.81 153 PRO B C 1
ATOM 6328 O O . PRO B 1 153 ? -34.75 -24.062 15.414 1 96.81 153 PRO B O 1
ATOM 6331 N N . ALA B 1 154 ? -34.031 -26.094 16.047 1 98 154 ALA B N 1
ATOM 6332 C CA . ALA B 1 154 ? -33.219 -26.312 14.852 1 98 154 ALA B CA 1
ATOM 6333 C C . ALA B 1 154 ? -33.031 -27.812 14.609 1 98 154 ALA B C 1
ATOM 6335 O O . ALA B 1 154 ? -33.156 -28.625 15.523 1 98 154 ALA B O 1
ATOM 6336 N N . LEU B 1 155 ? -32.844 -28.172 13.438 1 96.88 155 LEU B N 1
ATOM 6337 C CA . LEU B 1 155 ? -32.406 -29.531 13.086 1 96.88 155 LEU B CA 1
ATOM 6338 C C . LEU B 1 155 ? -30.938 -29.75 13.414 1 96.88 155 LEU B C 1
ATOM 6340 O O . LEU B 1 155 ? -30.078 -29.094 12.828 1 96.88 155 LEU B O 1
ATOM 6344 N N . GLY B 1 156 ? -30.688 -30.656 14.375 1 95.25 156 GLY B N 1
ATOM 6345 C CA . GLY B 1 156 ? -29.297 -30.875 14.742 1 95.25 156 GLY B CA 1
ATOM 6346 C C . GLY B 1 156 ? -28.625 -29.609 15.242 1 95.25 156 GLY B C 1
ATOM 6347 O O . GLY B 1 156 ? -29.125 -28.938 16.141 1 95.25 156 GLY B O 1
ATOM 6348 N N . ARG B 1 157 ? -27.453 -29.203 14.641 1 95.5 157 ARG B N 1
ATOM 6349 C CA . ARG B 1 157 ? -26.703 -28.016 15.023 1 95.5 157 ARG B CA 1
ATOM 6350 C C . ARG B 1 157 ? -27.266 -26.766 14.328 1 95.5 157 ARG B C 1
ATOM 6352 O O . ARG B 1 157 ? -26.781 -25.656 14.555 1 95.5 157 ARG B O 1
ATOM 6359 N N . GLY B 1 158 ? -28.25 -27 13.531 1 97.75 158 GLY B N 1
ATOM 6360 C CA . GLY B 1 158 ? -28.797 -25.875 12.773 1 97.75 158 GLY B CA 1
ATOM 6361 C C . GLY B 1 158 ? -27.922 -25.453 11.617 1 97.75 158 GLY B C 1
ATOM 6362 O O . GLY B 1 158 ? -26.953 -26.141 11.281 1 97.75 158 GLY B O 1
ATOM 6363 N N . PHE B 1 159 ? -28.297 -24.344 11.016 1 98.25 159 PHE B N 1
ATOM 6364 C CA . PHE B 1 159 ? -27.578 -23.812 9.867 1 98.25 159 PHE B CA 1
ATOM 6365 C C . PHE B 1 159 ? -27.234 -22.328 10.078 1 98.25 159 PHE B C 1
ATOM 6367 O O . PHE B 1 159 ? -27.953 -21.625 10.797 1 98.25 159 PHE B O 1
ATOM 6374 N N . ASN B 1 160 ? -26.094 -21.922 9.531 1 97.31 160 ASN B N 1
ATOM 6375 C CA . ASN B 1 160 ? -25.672 -20.531 9.586 1 97.31 160 ASN B CA 1
ATOM 6376 C C . ASN B 1 160 ? -26.125 -19.766 8.344 1 97.31 160 ASN B C 1
ATOM 6378 O O . ASN B 1 160 ? -26.047 -20.281 7.23 1 97.31 160 ASN B O 1
ATOM 6382 N N . THR B 1 161 ? -26.547 -18.578 8.516 1 97.81 161 THR B N 1
ATOM 6383 C CA . THR B 1 161 ? -27.156 -17.844 7.414 1 97.81 161 THR B CA 1
ATOM 6384 C C . THR B 1 161 ? -26.188 -16.797 6.859 1 97.81 161 THR B C 1
ATOM 6386 O O . THR B 1 161 ? -26.625 -15.797 6.281 1 97.81 161 THR B O 1
ATOM 6389 N N . GLY B 1 162 ? -24.891 -16.953 7.055 1 97.25 162 GLY B N 1
ATOM 6390 C CA . GLY B 1 162 ? -23.922 -16.031 6.492 1 97.25 162 GLY B CA 1
ATOM 6391 C C . GLY B 1 162 ? -23.766 -16.172 4.988 1 97.25 162 GLY B C 1
ATOM 6392 O O . GLY B 1 162 ? -23.391 -15.211 4.312 1 97.25 162 GLY B O 1
ATOM 6393 N N . VAL B 1 163 ? -24 -17.375 4.516 1 98.62 163 VAL B N 1
ATOM 6394 C CA . VAL B 1 163 ? -24.031 -17.703 3.094 1 98.62 163 VAL B CA 1
ATOM 6395 C C . VAL B 1 163 ? -25.281 -18.531 2.775 1 98.62 163 VAL B C 1
ATOM 6397 O O . VAL B 1 163 ? -25.469 -19.625 3.318 1 98.62 163 VAL B O 1
ATOM 6400 N N . ILE B 1 164 ? -26.141 -18 1.876 1 98.81 164 ILE B N 1
ATOM 6401 C CA . ILE B 1 164 ? -27.406 -18.688 1.585 1 98.81 164 ILE B CA 1
ATOM 6402 C C . ILE B 1 164 ? -27.594 -18.797 0.073 1 98.81 164 ILE B C 1
ATOM 6404 O O . ILE B 1 164 ? -27.312 -17.844 -0.664 1 98.81 164 ILE B O 1
ATOM 6408 N N . LEU B 1 165 ? -27.969 -19.922 -0.386 1 98.88 165 LEU B N 1
ATOM 6409 C CA . LEU B 1 165 ? -28.547 -20.062 -1.716 1 98.88 165 LEU B CA 1
ATOM 6410 C C . LEU B 1 165 ? -30.078 -20.078 -1.643 1 98.88 165 LEU B C 1
ATOM 6412 O O . LEU B 1 165 ? -30.656 -20.922 -0.958 1 98.88 165 LEU B O 1
ATOM 6416 N N . LEU B 1 166 ? -30.75 -19.188 -2.363 1 98.81 166 LEU B N 1
ATOM 6417 C CA . LEU B 1 166 ? -32.219 -19.141 -2.328 1 98.81 166 LEU B CA 1
ATOM 6418 C C . LEU B 1 166 ? -32.781 -19.375 -3.717 1 98.81 166 LEU B C 1
ATOM 6420 O O . LEU B 1 166 ? -32.469 -18.656 -4.66 1 98.81 166 LEU B O 1
ATOM 6424 N N . ARG B 1 167 ? -33.562 -20.359 -3.801 1 98.5 167 ARG B N 1
ATOM 6425 C CA . ARG B 1 167 ? -34.5 -20.469 -4.93 1 98.5 167 ARG B CA 1
ATOM 6426 C C . ARG B 1 167 ? -35.75 -19.641 -4.695 1 98.5 167 ARG B C 1
ATOM 6428 O O . ARG B 1 167 ? -36.75 -20.141 -4.18 1 98.5 167 ARG B O 1
ATOM 6435 N N . LEU B 1 168 ? -35.719 -18.453 -5.211 1 98.31 168 LEU B N 1
ATOM 6436 C CA . LEU B 1 168 ? -36.75 -17.484 -4.93 1 98.31 168 LEU B CA 1
ATOM 6437 C C . LEU B 1 168 ? -38.094 -17.938 -5.527 1 98.31 168 LEU B C 1
ATOM 6439 O O . LEU B 1 168 ? -39.156 -17.766 -4.91 1 98.31 168 LEU B O 1
ATOM 6443 N N . ASP B 1 169 ? -38.094 -18.438 -6.66 1 97 169 ASP B N 1
ATOM 6444 C CA . ASP B 1 169 ? -39.312 -18.906 -7.32 1 97 169 ASP B CA 1
ATOM 6445 C C . ASP B 1 169 ? -40.031 -19.969 -6.48 1 97 169 ASP B C 1
ATOM 6447 O O . ASP B 1 169 ? -41.25 -19.875 -6.242 1 97 169 ASP B O 1
ATOM 6451 N N . ARG B 1 170 ? -39.25 -20.875 -5.91 1 97.5 170 ARG B N 1
ATOM 6452 C CA . ARG B 1 170 ? -39.812 -21.953 -5.109 1 97.5 170 ARG B CA 1
ATOM 6453 C C . ARG B 1 170 ? -40.312 -21.438 -3.758 1 97.5 170 ARG B C 1
ATOM 6455 O O . ARG B 1 170 ? -41.344 -21.891 -3.252 1 97.5 170 ARG B O 1
ATOM 6462 N N . LEU B 1 171 ? -39.594 -20.562 -3.219 1 98 171 LEU B N 1
ATOM 6463 C CA . LEU B 1 171 ? -39.969 -20 -1.933 1 98 171 LEU B CA 1
ATOM 6464 C C . LEU B 1 171 ? -41.281 -19.219 -2.062 1 98 171 LEU B C 1
ATOM 6466 O O . LEU B 1 171 ? -42.156 -19.312 -1.199 1 98 171 LEU B O 1
ATOM 6470 N N . ARG B 1 172 ? -41.344 -18.484 -3.129 1 97.38 172 ARG B N 1
ATOM 6471 C CA . ARG B 1 172 ? -42.562 -17.719 -3.387 1 97.38 172 ARG B CA 1
ATOM 6472 C C . ARG B 1 172 ? -43.75 -18.656 -3.607 1 97.38 172 ARG B C 1
ATOM 6474 O O . ARG B 1 172 ? -44.844 -18.438 -3.049 1 97.38 172 ARG B O 1
ATOM 6481 N N . GLN B 1 173 ? -43.562 -19.641 -4.324 1 95.94 173 GLN B N 1
ATOM 6482 C CA . GLN B 1 173 ? -44.625 -20.609 -4.605 1 95.94 173 GLN B CA 1
ATOM 6483 C C . GLN B 1 173 ? -45.031 -21.344 -3.332 1 95.94 173 GLN B C 1
ATOM 6485 O O . GLN B 1 173 ? -46.219 -21.625 -3.145 1 95.94 173 GLN B O 1
ATOM 6490 N N . ALA B 1 174 ? -44.125 -21.594 -2.451 1 95.75 174 ALA B N 1
ATOM 6491 C CA . ALA B 1 174 ? -44.375 -22.328 -1.218 1 95.75 174 ALA B CA 1
ATOM 6492 C C . ALA B 1 174 ? -45 -21.422 -0.16 1 95.75 174 ALA B C 1
ATOM 6494 O O . ALA B 1 174 ? -45.438 -21.891 0.895 1 95.75 174 ALA B O 1
ATOM 6495 N N . GLY B 1 175 ? -45.094 -20.125 -0.414 1 96.44 175 GLY B N 1
ATOM 6496 C CA . GLY B 1 175 ? -45.625 -19.188 0.558 1 96.44 175 GLY B CA 1
ATOM 6497 C C . GLY B 1 175 ? -44.688 -18.922 1.716 1 96.44 175 GLY B C 1
ATOM 6498 O O . GLY B 1 175 ? -45.094 -19 2.879 1 96.44 175 GLY B O 1
ATOM 6499 N N . TRP B 1 176 ? -43.469 -18.719 1.45 1 97.75 176 TRP B N 1
ATOM 6500 C CA . TRP B 1 176 ? -42.406 -18.5 2.426 1 97.75 176 TRP B CA 1
ATOM 6501 C C . TRP B 1 176 ? -42.812 -17.422 3.43 1 97.75 176 TRP B C 1
ATOM 6503 O O . TRP B 1 176 ? -42.594 -17.578 4.637 1 97.75 176 TRP B O 1
ATOM 6513 N N . GLU B 1 177 ? -43.406 -16.312 3.025 1 96.62 177 GLU B N 1
ATOM 6514 C CA . GLU B 1 177 ? -43.75 -15.211 3.9 1 96.62 177 GLU B CA 1
ATOM 6515 C C . GLU B 1 177 ? -44.719 -15.664 5 1 96.62 177 GLU B C 1
ATOM 6517 O O . GLU B 1 177 ? -44.5 -15.352 6.176 1 96.62 177 GLU B O 1
ATOM 6522 N N . GLN B 1 178 ? -45.656 -16.391 4.602 1 97.19 178 GLN B N 1
ATOM 6523 C CA . GLN B 1 178 ? -46.625 -16.906 5.582 1 97.19 178 GLN B CA 1
ATOM 6524 C C . GLN B 1 178 ? -45.969 -17.953 6.484 1 97.19 178 GLN B C 1
ATOM 6526 O O . GLN B 1 178 ? -46.188 -17.969 7.695 1 97.19 178 GLN B O 1
ATOM 6531 N N . MET B 1 179 ? -45.156 -18.719 5.859 1 97.31 179 MET B N 1
ATOM 6532 C CA . MET B 1 179 ? -44.531 -19.812 6.57 1 97.31 179 MET B CA 1
ATOM 6533 C C . MET B 1 179 ? -43.625 -19.297 7.699 1 97.31 179 MET B C 1
ATOM 6535 O O . MET B 1 179 ? -43.781 -19.734 8.844 1 97.31 179 MET B O 1
ATOM 6539 N N . TRP B 1 180 ? -42.688 -18.359 7.418 1 98.25 180 TRP B N 1
ATOM 6540 C CA . TRP B 1 180 ? -41.75 -17.938 8.453 1 98.25 180 TRP B CA 1
ATOM 6541 C C . TRP B 1 180 ? -42.438 -17.062 9.484 1 98.25 180 TRP B C 1
ATOM 6543 O O . TRP B 1 180 ? -42.094 -17.078 10.672 1 98.25 180 TRP B O 1
ATOM 6553 N N . ARG B 1 181 ? -43.5 -16.281 9.094 1 97.75 181 ARG B N 1
ATOM 6554 C CA . ARG B 1 181 ? -44.25 -15.438 10.031 1 97.75 181 ARG B CA 1
ATOM 6555 C C . ARG B 1 181 ? -45 -16.297 11.055 1 97.75 181 ARG B C 1
ATOM 6557 O O . ARG B 1 181 ? -44.969 -16 12.25 1 97.75 181 ARG B O 1
ATOM 6564 N N . LEU B 1 182 ? -45.625 -17.328 10.562 1 97.94 182 LEU B N 1
ATOM 6565 C CA . LEU B 1 182 ? -46.375 -18.219 11.445 1 97.94 182 LEU B CA 1
ATOM 6566 C C . LEU B 1 182 ? -45.438 -18.922 12.414 1 97.94 182 LEU B C 1
ATOM 6568 O O . LEU B 1 182 ? -45.719 -19.016 13.609 1 97.94 182 LEU B O 1
ATOM 6572 N N . THR B 1 183 ? -44.375 -19.391 11.875 1 98.19 183 THR B N 1
ATOM 6573 C CA . THR B 1 183 ? -43.375 -20.078 12.703 1 98.19 183 THR B CA 1
ATOM 6574 C C . THR B 1 183 ? -42.812 -19.141 13.758 1 98.19 183 THR B C 1
ATOM 6576 O O . THR B 1 183 ? -42.688 -19.5 14.93 1 98.19 183 THR B O 1
ATOM 6579 N N . ALA B 1 184 ? -42.438 -17.906 13.375 1 97.94 184 ALA B N 1
ATOM 6580 C CA . ALA B 1 184 ? -41.875 -16.938 14.297 1 97.94 184 ALA B CA 1
ATOM 6581 C C . ALA B 1 184 ? -42.875 -16.594 15.414 1 97.94 184 ALA B C 1
ATOM 6583 O O . ALA B 1 184 ? -42.5 -16.547 16.594 1 97.94 184 ALA B O 1
ATOM 6584 N N . ARG B 1 185 ? -44.125 -16.406 15.047 1 97.19 185 ARG B N 1
ATOM 6585 C CA . ARG B 1 185 ? -45.156 -16.078 16.031 1 97.19 185 ARG B CA 1
ATOM 6586 C C . ARG B 1 185 ? -45.344 -17.203 17.031 1 97.19 185 ARG B C 1
ATOM 6588 O O . ARG B 1 185 ? -45.5 -16.953 18.234 1 97.19 185 ARG B O 1
ATOM 6595 N N . ARG B 1 186 ? -45.312 -18.344 16.562 1 97.5 186 ARG B N 1
ATOM 6596 C CA . ARG B 1 186 ? -45.5 -19.5 17.438 1 97.5 186 ARG B CA 1
ATOM 6597 C C . ARG B 1 186 ? -44.344 -19.625 18.422 1 97.5 186 ARG B C 1
ATOM 6599 O O . ARG B 1 186 ? -44.562 -19.828 19.609 1 97.5 186 ARG B O 1
ATOM 6606 N N . GLU B 1 187 ? -43.156 -19.547 17.875 1 97.06 187 GLU B N 1
ATOM 6607 C CA . GLU B 1 187 ? -41.969 -19.703 18.734 1 97.06 187 GLU B CA 1
ATOM 6608 C C . GLU B 1 187 ? -41.875 -18.562 19.734 1 97.06 187 GLU B C 1
ATOM 6610 O O . GLU B 1 187 ? -41.375 -18.75 20.859 1 97.06 187 GLU B O 1
ATOM 6615 N N . LEU B 1 188 ? -42.312 -17.375 19.328 1 96.44 188 LEU B N 1
ATOM 6616 C CA . LEU B 1 188 ? -42.219 -16.188 20.188 1 96.44 188 LEU B CA 1
ATOM 6617 C C . LEU B 1 188 ? -43.188 -16.281 21.359 1 96.44 188 LEU B C 1
ATOM 6619 O O . LEU B 1 188 ? -43.062 -15.523 22.328 1 96.44 188 LEU B O 1
ATOM 6623 N N . LEU B 1 189 ? -44.062 -17.219 21.375 1 95.62 189 LEU B N 1
ATOM 6624 C CA . LEU B 1 189 ? -44.938 -17.469 22.516 1 95.62 189 LEU B CA 1
ATOM 6625 C C . LEU B 1 189 ? -44.156 -18.031 23.688 1 95.62 189 LEU B C 1
ATOM 6627 O O . LEU B 1 189 ? -44.5 -17.797 24.844 1 95.62 189 LEU B O 1
ATOM 6631 N N . THR B 1 190 ? -43.125 -18.703 23.391 1 93.62 190 THR B N 1
ATOM 6632 C CA . THR B 1 190 ? -42.375 -19.359 24.438 1 93.62 190 THR B CA 1
ATOM 6633 C C . THR B 1 190 ? -40.969 -18.719 24.547 1 93.62 190 THR B C 1
ATOM 6635 O O . THR B 1 190 ? -40.344 -18.797 25.609 1 93.62 190 THR B O 1
ATOM 6638 N N . LEU B 1 191 ? -40.5 -18.172 23.516 1 93.94 191 LEU B N 1
ATOM 6639 C CA . LEU B 1 191 ? -39.188 -17.516 23.484 1 93.94 191 LEU B CA 1
ATOM 6640 C C . LEU B 1 191 ? -39.344 -16 23.359 1 93.94 191 LEU B C 1
ATOM 6642 O O . LEU B 1 191 ? -40.031 -15.523 22.438 1 93.94 191 LEU B O 1
ATOM 6646 N N . PRO B 1 192 ? -38.781 -15.281 24.172 1 91.44 192 PRO B N 1
ATOM 6647 C CA . PRO B 1 192 ? -39.031 -13.836 24.234 1 91.44 192 PRO B CA 1
ATOM 6648 C C . PRO B 1 192 ? -38.438 -13.086 23.031 1 91.44 192 PRO B C 1
ATOM 6650 O O . PRO B 1 192 ? -38.969 -12.023 22.656 1 91.44 192 PRO B O 1
ATOM 6653 N N . ALA B 1 193 ? -37.281 -13.484 22.469 1 95.25 193 ALA B N 1
ATOM 6654 C CA . ALA B 1 193 ? -36.625 -12.797 21.375 1 95.25 193 ALA B CA 1
ATOM 6655 C C . ALA B 1 193 ? -35.719 -13.75 20.594 1 95.25 193 ALA B C 1
ATOM 6657 O O . ALA B 1 193 ? -35.469 -14.875 21.031 1 95.25 193 ALA B O 1
ATOM 6658 N N . THR B 1 194 ? -35.406 -13.352 19.438 1 96 194 THR B N 1
ATOM 6659 C CA . THR B 1 194 ? -34.312 -14.062 18.734 1 96 194 THR B CA 1
ATOM 6660 C C . THR B 1 194 ? -32.969 -13.703 19.328 1 96 194 THR B C 1
ATOM 6662 O O . THR B 1 194 ? -32.781 -12.625 19.891 1 96 194 THR B O 1
ATOM 6665 N N . SER B 1 195 ? -32.062 -14.594 19.234 1 92.94 195 SER B N 1
ATOM 6666 C CA . SER B 1 195 ? -30.688 -14.367 19.656 1 92.94 195 SER B CA 1
ATOM 6667 C C . SER B 1 195 ? -29.766 -14.211 18.438 1 92.94 195 SER B C 1
ATOM 6669 O O . SER B 1 195 ? -28.797 -13.445 18.484 1 92.94 195 SER B O 1
ATOM 6671 N N . LEU B 1 196 ? -30.078 -14.969 17.406 1 94.38 196 LEU B N 1
ATOM 6672 C CA . LEU B 1 196 ? -29.266 -14.922 16.188 1 94.38 196 LEU B CA 1
ATOM 6673 C C . LEU B 1 196 ? -30.094 -14.414 15.008 1 94.38 196 LEU B C 1
ATOM 6675 O O . LEU B 1 196 ? -29.906 -14.891 13.883 1 94.38 196 LEU B O 1
ATOM 6679 N N . ALA B 1 197 ? -31.031 -13.594 15.266 1 95.5 197 ALA B N 1
ATOM 6680 C CA . ALA B 1 197 ? -31.797 -12.828 14.281 1 95.5 197 ALA B CA 1
ATOM 6681 C C . ALA B 1 197 ? -32.5 -13.758 13.281 1 95.5 197 ALA B C 1
ATOM 6683 O O . ALA B 1 197 ? -33.219 -14.664 13.672 1 95.5 197 ALA B O 1
ATOM 6684 N N . ASP B 1 198 ? -32.25 -13.562 12.008 1 97.19 198 ASP B N 1
ATOM 6685 C CA . ASP B 1 198 ? -32.938 -14.328 10.969 1 97.19 198 ASP B CA 1
ATOM 6686 C C . ASP B 1 198 ? -32.531 -15.805 11.039 1 97.19 198 ASP B C 1
ATOM 6688 O O . ASP B 1 198 ? -33.344 -16.672 10.727 1 97.19 198 ASP B O 1
ATOM 6692 N N . GLN B 1 199 ? -31.328 -16.078 11.445 1 97.38 199 GLN B N 1
ATOM 6693 C CA . GLN B 1 199 ? -30.844 -17.453 11.523 1 97.38 199 GLN B CA 1
ATOM 6694 C C . GLN B 1 199 ? -31.75 -18.297 12.406 1 97.38 199 GLN B C 1
ATOM 6696 O O . GLN B 1 199 ? -32.031 -19.453 12.078 1 97.38 199 GLN B O 1
ATOM 6701 N N . ASP B 1 200 ? -32.219 -17.734 13.539 1 97.88 200 ASP B N 1
ATOM 6702 C CA . ASP B 1 200 ? -33.125 -18.438 14.438 1 97.88 200 ASP B CA 1
ATOM 6703 C C . ASP B 1 200 ? -34.406 -18.828 13.719 1 97.88 200 ASP B C 1
ATOM 6705 O O . ASP B 1 200 ? -34.875 -19.969 13.828 1 97.88 200 ASP B O 1
ATOM 6709 N N . ILE B 1 201 ? -34.906 -17.938 12.977 1 98.31 201 ILE B N 1
ATOM 6710 C CA . ILE B 1 201 ? -36.188 -18.141 12.328 1 98.31 201 ILE B CA 1
ATOM 6711 C C . ILE B 1 201 ? -36.031 -19.094 11.148 1 98.31 201 ILE B C 1
ATOM 6713 O O . ILE B 1 201 ? -36.844 -19.984 10.938 1 98.31 201 ILE B O 1
ATOM 6717 N N . PHE B 1 202 ? -34.938 -18.953 10.352 1 98.56 202 PHE B N 1
ATOM 6718 C CA . PHE B 1 202 ? -34.656 -19.906 9.289 1 98.56 202 PHE B CA 1
ATOM 6719 C C . PHE B 1 202 ? -34.594 -21.328 9.836 1 98.56 202 PHE B C 1
ATOM 6721 O O . PHE B 1 202 ? -35.188 -22.25 9.258 1 98.56 202 PHE B O 1
ATOM 6728 N N . ASN B 1 203 ? -33.875 -21.484 10.953 1 98.5 203 ASN B N 1
ATOM 6729 C CA . ASN B 1 203 ? -33.719 -22.812 11.523 1 98.5 203 ASN B CA 1
ATOM 6730 C C . ASN B 1 203 ? -35.031 -23.359 12.047 1 98.5 203 ASN B C 1
ATOM 6732 O O . ASN B 1 203 ? -35.312 -24.562 11.914 1 98.5 203 ASN B O 1
ATOM 6736 N N . ALA B 1 204 ? -35.875 -22.531 12.648 1 98.38 204 ALA B N 1
ATOM 6737 C CA . ALA B 1 204 ? -37.188 -22.953 13.133 1 98.38 204 ALA B CA 1
ATOM 6738 C C . ALA B 1 204 ? -38.062 -23.438 11.984 1 98.38 204 ALA B C 1
ATOM 6740 O O . ALA B 1 204 ? -38.75 -24.453 12.102 1 98.38 204 ALA B O 1
ATOM 6741 N N . VAL B 1 205 ? -38.031 -22.703 10.922 1 98.38 205 VAL B N 1
ATOM 6742 C CA . VAL B 1 205 ? -38.812 -23.078 9.75 1 98.38 205 VAL B CA 1
ATOM 6743 C C . VAL B 1 205 ? -38.312 -24.406 9.188 1 98.38 205 VAL B C 1
ATOM 6745 O O . VAL B 1 205 ? -39.094 -25.297 8.852 1 98.38 205 VAL B O 1
ATOM 6748 N N . ILE B 1 206 ? -37 -24.562 9.078 1 97.88 206 ILE B N 1
ATOM 6749 C CA . ILE B 1 206 ? -36.375 -25.75 8.523 1 97.88 206 ILE B CA 1
ATOM 6750 C C . ILE B 1 206 ? -36.688 -26.969 9.406 1 97.88 206 ILE B C 1
ATOM 6752 O O . ILE B 1 206 ? -36.906 -28.062 8.898 1 97.88 206 ILE B O 1
ATOM 6756 N N . LYS B 1 207 ? -36.75 -26.719 10.672 1 97.75 207 LYS B N 1
ATOM 6757 C CA . LYS B 1 207 ? -37.125 -27.812 11.578 1 97.75 207 LYS B CA 1
ATOM 6758 C C . LYS B 1 207 ? -38.5 -28.328 11.273 1 97.75 207 LYS B C 1
ATOM 6760 O O . LYS B 1 207 ? -38.75 -29.531 11.312 1 97.75 207 LYS B O 1
ATOM 6765 N N . GLU B 1 208 ? -39.406 -27.438 10.938 1 96.88 208 GLU B N 1
ATOM 6766 C CA . GLU B 1 208 ? -40.781 -27.797 10.609 1 96.88 208 GLU B CA 1
ATOM 6767 C C . GLU B 1 208 ? -40.875 -28.375 9.195 1 96.88 208 GLU B C 1
ATOM 6769 O O . GLU B 1 208 ? -41.719 -29.203 8.922 1 96.88 208 GLU B O 1
ATOM 6774 N N . HIS B 1 209 ? -40 -27.875 8.352 1 96.62 209 HIS B N 1
ATOM 6775 C CA . HIS B 1 209 ? -40 -28.281 6.949 1 96.62 209 HIS B CA 1
ATOM 6776 C C . HIS B 1 209 ? -38.625 -28.688 6.492 1 96.62 209 HIS B C 1
ATOM 6778 O O . HIS B 1 209 ? -38.031 -28.031 5.617 1 96.62 209 HIS B O 1
ATOM 6784 N N . PRO B 1 210 ? -38.094 -29.812 6.941 1 96.75 210 PRO B N 1
ATOM 6785 C CA . PRO B 1 210 ? -36.719 -30.203 6.672 1 96.75 210 PRO B CA 1
ATOM 6786 C C . PRO B 1 210 ? -36.438 -30.438 5.188 1 96.75 210 PRO B C 1
ATOM 6788 O O . PRO B 1 210 ? -35.312 -30.359 4.746 1 96.75 210 PRO B O 1
ATOM 6791 N N . GLY B 1 211 ? -37.438 -30.672 4.406 1 96.19 211 GLY B N 1
ATOM 6792 C CA . GLY B 1 211 ? -37.281 -30.906 2.98 1 96.19 211 GLY B CA 1
ATOM 6793 C C . GLY B 1 211 ? -36.906 -29.672 2.207 1 96.19 211 GLY B C 1
ATOM 6794 O O . GLY B 1 211 ? -36.438 -29.766 1.063 1 96.19 211 GLY B O 1
ATOM 6795 N N . LEU B 1 212 ? -36.969 -28.531 2.805 1 97.06 212 LEU B N 1
ATOM 6796 C CA . LEU B 1 212 ? -36.656 -27.25 2.152 1 97.06 212 LEU B CA 1
ATOM 6797 C C . LEU B 1 212 ? -35.156 -27.047 2.006 1 97.06 212 LEU B C 1
ATOM 6799 O O . LEU B 1 212 ? -34.719 -26.312 1.122 1 97.06 212 LEU B O 1
ATOM 6803 N N . VAL B 1 213 ? -34.375 -27.703 2.848 1 98.12 213 VAL B N 1
ATOM 6804 C CA . VAL B 1 213 ? -32.969 -27.281 2.979 1 98.12 213 VAL B CA 1
ATOM 6805 C C . VAL B 1 213 ? -32.062 -28.234 2.205 1 98.12 213 VAL B C 1
ATOM 6807 O O . VAL B 1 213 ? -32.312 -29.453 2.162 1 98.12 213 VAL B O 1
ATOM 6810 N N . GLN B 1 214 ? -31.141 -27.734 1.491 1 98.06 214 GLN B N 1
ATOM 6811 C CA . GLN B 1 214 ? -29.984 -28.453 0.924 1 98.06 214 GLN B CA 1
ATOM 6812 C C . GLN B 1 214 ? -28.703 -28.094 1.658 1 98.06 214 GLN B C 1
ATOM 6814 O O . GLN B 1 214 ? -28.172 -26.984 1.488 1 98.06 214 GLN B O 1
ATOM 6819 N N . PRO B 1 215 ? -28.203 -29.016 2.477 1 97.81 215 PRO B N 1
ATOM 6820 C CA . PRO B 1 215 ? -26.938 -28.719 3.154 1 97.81 215 PRO B CA 1
ATOM 6821 C C . PRO B 1 215 ? -25.781 -28.516 2.18 1 97.81 215 PRO B C 1
ATOM 6823 O O . PRO B 1 215 ? -25.625 -29.297 1.235 1 97.81 215 PRO B O 1
ATOM 6826 N N . LEU B 1 216 ? -25.031 -27.469 2.361 1 97.88 216 LEU B N 1
ATOM 6827 C CA . LEU B 1 216 ? -23.875 -27.141 1.542 1 97.88 216 LEU B CA 1
ATOM 6828 C C . LEU B 1 216 ? -22.578 -27.578 2.23 1 97.88 216 LEU B C 1
ATOM 6830 O O . LEU B 1 216 ? -22.547 -27.734 3.453 1 97.88 216 LEU B O 1
ATOM 6834 N N . PRO B 1 217 ? -21.5 -27.781 1.446 1 95.88 217 PRO B N 1
ATOM 6835 C CA . PRO B 1 217 ? -20.219 -28.094 2.07 1 95.88 217 PRO B CA 1
ATOM 6836 C C . PRO B 1 217 ? -19.734 -27 3.016 1 95.88 217 PRO B C 1
ATOM 6838 O O . PRO B 1 217 ? -19.906 -25.812 2.727 1 95.88 217 PRO B O 1
ATOM 6841 N N . CYS B 1 218 ? -19.094 -27.391 4.098 1 95.88 218 CYS B N 1
ATOM 6842 C CA . CYS B 1 218 ? -18.719 -26.469 5.172 1 95.88 218 CYS B CA 1
ATOM 6843 C C . CYS B 1 218 ? -17.734 -25.422 4.68 1 95.88 218 CYS B C 1
ATOM 6845 O O . CYS B 1 218 ? -17.672 -24.312 5.215 1 95.88 218 CYS B O 1
ATOM 6847 N N . VAL B 1 219 ? -16.984 -25.703 3.59 1 95.56 219 VAL B N 1
ATOM 6848 C CA . VAL B 1 219 ? -15.914 -24.828 3.109 1 95.56 219 VAL B CA 1
ATOM 6849 C C . VAL B 1 219 ? -16.5 -23.547 2.539 1 95.56 219 VAL B C 1
ATOM 6851 O O . VAL B 1 219 ? -15.789 -22.562 2.35 1 95.56 219 VAL B O 1
ATOM 6854 N N . TRP B 1 220 ? -17.812 -23.516 2.285 1 97.56 220 TRP B N 1
ATOM 6855 C CA . TRP B 1 220 ? -18.469 -22.359 1.688 1 97.56 220 TRP B CA 1
ATOM 6856 C C . TRP B 1 220 ? -18.906 -21.359 2.76 1 97.56 220 TRP B C 1
ATOM 6858 O O . TRP B 1 220 ? -19.453 -20.297 2.447 1 97.56 220 TRP B O 1
ATOM 6868 N N . ASN B 1 221 ? -18.688 -21.641 3.99 1 96.94 221 ASN B N 1
ATOM 6869 C CA . ASN B 1 221 ? -19 -20.797 5.141 1 96.94 221 ASN B CA 1
ATOM 6870 C C . ASN B 1 221 ? -18.188 -21.203 6.371 1 96.94 221 ASN B C 1
ATOM 6872 O O . ASN B 1 221 ? -18.766 -21.625 7.379 1 96.94 221 ASN B O 1
ATOM 6876 N N . VAL B 1 222 ? -16.906 -21.031 6.297 1 94.5 222 VAL B N 1
ATOM 6877 C CA . VAL B 1 222 ? -16.031 -21.344 7.426 1 94.5 222 VAL B CA 1
ATOM 6878 C C . VAL B 1 222 ? -16.203 -20.297 8.523 1 94.5 222 VAL B C 1
ATOM 6880 O O . VAL B 1 222 ? -15.68 -19.188 8.414 1 94.5 222 VAL B O 1
ATOM 6883 N N . GLN B 1 223 ? -16.828 -20.672 9.594 1 93.88 223 GLN B N 1
ATOM 6884 C CA . GLN B 1 223 ? -17.297 -19.75 10.625 1 93.88 223 GLN B CA 1
ATOM 6885 C C . GLN B 1 223 ? -16.234 -19.578 11.711 1 93.88 223 GLN B C 1
ATOM 6887 O O . GLN B 1 223 ? -15.891 -20.531 12.414 1 93.88 223 GLN B O 1
ATOM 6892 N N . LEU B 1 224 ? -15.727 -18.344 11.852 1 89.88 224 LEU B N 1
ATOM 6893 C CA . LEU B 1 224 ? -14.695 -18.062 12.836 1 89.88 224 LEU B CA 1
ATOM 6894 C C . LEU B 1 224 ? -15.273 -17.344 14.047 1 89.88 224 LEU B C 1
ATOM 6896 O O . LEU B 1 224 ? -15.172 -16.109 14.156 1 89.88 224 LEU B O 1
ATOM 6900 N N . SER B 1 225 ? -15.984 -18 14.875 1 84.06 225 SER B N 1
ATOM 6901 C CA . SER B 1 225 ? -16.562 -17.453 16.094 1 84.06 225 SER B CA 1
ATOM 6902 C C . SER B 1 225 ? -15.828 -17.938 17.328 1 84.06 225 SER B C 1
ATOM 6904 O O . SER B 1 225 ? -14.883 -18.719 17.234 1 84.06 225 SER B O 1
ATOM 6906 N N . ASP B 1 226 ? -16.172 -17.516 18.5 1 77.31 226 ASP B N 1
ATOM 6907 C CA . ASP B 1 226 ? -15.516 -17.844 19.766 1 77.31 226 ASP B CA 1
ATOM 6908 C C . ASP B 1 226 ? -15.664 -19.344 20.078 1 77.31 226 ASP B C 1
ATOM 6910 O O . ASP B 1 226 ? -14.75 -19.953 20.641 1 77.31 226 ASP B O 1
ATOM 6914 N N . HIS B 1 227 ? -16.812 -19.906 19.688 1 80.56 227 HIS B N 1
ATOM 6915 C CA . HIS B 1 227 ? -17.078 -21.312 19.984 1 80.56 227 HIS B CA 1
ATOM 6916 C C . HIS B 1 227 ? -17.094 -22.141 18.703 1 80.56 227 HIS B C 1
ATOM 6918 O O . HIS B 1 227 ? -17.844 -23.125 18.625 1 80.56 227 HIS B O 1
ATOM 6924 N N . THR B 1 228 ? -16.25 -21.703 17.906 1 85.75 228 THR B N 1
ATOM 6925 C CA . THR B 1 228 ? -16.312 -22.328 16.578 1 85.75 228 THR B CA 1
ATOM 6926 C C . THR B 1 228 ? -15.703 -23.734 16.609 1 85.75 228 THR B C 1
ATOM 6928 O O . THR B 1 228 ? -14.758 -23.984 17.359 1 85.75 228 THR B O 1
ATOM 6931 N N . LEU B 1 229 ? -16.281 -24.609 15.852 1 84.44 229 LEU B N 1
ATOM 6932 C CA . LEU B 1 229 ? -15.758 -25.938 15.578 1 84.44 229 LEU B CA 1
ATOM 6933 C C . LEU B 1 229 ? -15.281 -26.047 14.133 1 84.44 229 LEU B C 1
ATOM 6935 O O . LEU B 1 229 ? -15.219 -27.141 13.578 1 84.44 229 LEU B O 1
ATOM 6939 N N . ALA B 1 230 ? -14.938 -24.922 13.586 1 86.25 230 ALA B N 1
ATOM 6940 C CA . ALA B 1 230 ? -14.625 -24.828 12.164 1 86.25 230 ALA B CA 1
ATOM 6941 C C . ALA B 1 230 ? -13.336 -25.594 11.844 1 86.25 230 ALA B C 1
ATOM 6943 O O . ALA B 1 230 ? -13.062 -25.891 10.68 1 86.25 230 ALA B O 1
ATOM 6944 N N . GLU B 1 231 ? -12.531 -25.906 12.828 1 84.62 231 GLU B N 1
ATOM 6945 C CA . GLU B 1 231 ? -11.281 -26.625 12.602 1 84.62 231 GLU B CA 1
ATOM 6946 C C . GLU B 1 231 ? -11.531 -27.969 11.922 1 84.62 231 GLU B C 1
ATOM 6948 O O . GLU B 1 231 ? -10.719 -28.422 11.117 1 84.62 231 GLU B O 1
ATOM 6953 N N . ARG B 1 232 ? -12.672 -28.516 12.25 1 84.81 232 ARG B N 1
ATOM 6954 C CA . ARG B 1 232 ? -13.039 -29.797 11.641 1 84.81 232 ARG B CA 1
ATOM 6955 C C . ARG B 1 232 ? -13.234 -29.641 10.133 1 84.81 232 ARG B C 1
ATOM 6957 O O . ARG B 1 232 ? -12.914 -30.547 9.359 1 84.81 232 ARG B O 1
ATOM 6964 N N . CYS B 1 233 ? -13.672 -28.5 9.773 1 88.69 233 CYS B N 1
ATOM 6965 C CA . CYS B 1 233 ? -13.945 -28.219 8.367 1 88.69 233 CYS B CA 1
ATOM 6966 C C . CYS B 1 233 ? -12.648 -27.938 7.609 1 88.69 233 CYS B C 1
ATOM 6968 O O . CYS B 1 233 ? -12.344 -28.609 6.625 1 88.69 233 CYS B O 1
ATOM 6970 N N . TYR B 1 234 ? -11.812 -27 8.102 1 84.06 234 TYR B N 1
ATOM 6971 C CA . TYR B 1 234 ? -10.695 -26.547 7.277 1 84.06 234 TYR B CA 1
ATOM 6972 C C . TYR B 1 234 ? -9.492 -27.469 7.445 1 84.06 234 TYR B C 1
ATOM 6974 O O . TYR B 1 234 ? -8.57 -27.438 6.625 1 84.06 234 TYR B O 1
ATOM 6982 N N . SER B 1 235 ? -9.453 -28.25 8.516 1 81.12 235 SER B N 1
ATOM 6983 C CA . SER B 1 235 ? -8.367 -29.203 8.641 1 81.12 235 SER B CA 1
ATOM 6984 C C . SER B 1 235 ? -8.531 -30.359 7.652 1 81.12 235 SER B C 1
ATOM 6986 O O . SER B 1 235 ? -7.547 -30.969 7.227 1 81.12 235 SER B O 1
ATOM 6988 N N . ALA B 1 236 ? -9.766 -30.531 7.348 1 75.75 236 ALA B N 1
ATOM 6989 C CA . ALA B 1 236 ? -10.055 -31.656 6.473 1 75.75 236 ALA B CA 1
ATOM 6990 C C . ALA B 1 236 ? -10.094 -31.219 5.012 1 75.75 236 ALA B C 1
ATOM 6992 O O . ALA B 1 236 ? -10.047 -32.062 4.105 1 75.75 236 ALA B O 1
ATOM 6993 N N . ALA B 1 237 ? -10.102 -29.969 4.902 1 71.5 237 ALA B N 1
ATOM 6994 C CA . ALA B 1 237 ? -10.312 -29.469 3.545 1 71.5 237 ALA B CA 1
ATOM 6995 C C . ALA B 1 237 ? -9.023 -28.906 2.959 1 71.5 237 ALA B C 1
ATOM 6997 O O . ALA B 1 237 ? -8.219 -28.297 3.674 1 71.5 237 ALA B O 1
ATOM 6998 N N . SER B 1 238 ? -8.789 -29.344 1.751 1 64.88 238 SER B N 1
ATOM 6999 C CA . SER B 1 238 ? -7.605 -28.828 1.068 1 64.88 238 SER B CA 1
ATOM 7000 C C . SER B 1 238 ? -7.848 -27.438 0.507 1 64.88 238 SER B C 1
ATOM 7002 O O . SER B 1 238 ? -6.898 -26.703 0.228 1 64.88 238 SER B O 1
ATOM 7004 N N . ASP B 1 239 ? -9.188 -27.062 0.452 1 82.19 239 ASP B N 1
ATOM 7005 C CA . ASP B 1 239 ? -9.469 -25.844 -0.294 1 82.19 239 ASP B CA 1
ATOM 7006 C C . ASP B 1 239 ? -10.594 -25.047 0.365 1 82.19 239 ASP B C 1
ATOM 7008 O O . ASP B 1 239 ? -11.773 -25.375 0.208 1 82.19 239 ASP B O 1
ATOM 7012 N N . LEU B 1 240 ? -10.234 -24.016 1.084 1 90.25 240 LEU B N 1
ATOM 7013 C CA . LEU B 1 240 ? -11.227 -23.125 1.656 1 90.25 240 LEU B CA 1
ATOM 7014 C C . LEU B 1 240 ? -11.844 -22.234 0.58 1 90.25 240 LEU B C 1
ATOM 7016 O O . LEU B 1 240 ? -11.148 -21.797 -0.337 1 90.25 240 LEU B O 1
ATOM 7020 N N . LYS B 1 241 ? -13.172 -22.062 0.662 1 95.75 241 LYS B N 1
ATOM 7021 C CA . LYS B 1 241 ? -13.859 -21.328 -0.394 1 95.75 241 LYS B CA 1
ATOM 7022 C C . LYS B 1 241 ? -14.359 -19.984 0.114 1 95.75 241 LYS B C 1
ATOM 7024 O O . LYS B 1 241 ? -14.18 -18.953 -0.548 1 95.75 241 LYS B O 1
ATOM 7029 N N . VAL B 1 242 ? -15.039 -19.922 1.251 1 97 242 VAL B N 1
ATOM 7030 C CA . VAL B 1 242 ? -15.547 -18.672 1.836 1 97 242 VAL B CA 1
ATOM 7031 C C . VAL B 1 242 ? -15.289 -18.672 3.342 1 97 242 VAL B C 1
ATOM 7033 O O . VAL B 1 242 ? -15.617 -19.641 4.035 1 97 242 VAL B O 1
ATOM 7036 N N . ILE B 1 243 ? -14.688 -17.656 3.84 1 95.12 243 ILE B N 1
ATOM 7037 C CA . ILE B 1 243 ? -14.414 -17.484 5.266 1 95.12 243 ILE B CA 1
ATOM 7038 C C . ILE B 1 243 ? -15.406 -16.5 5.867 1 95.12 243 ILE B C 1
ATOM 7040 O O . ILE B 1 243 ? -15.641 -15.43 5.293 1 95.12 243 ILE B O 1
ATOM 7044 N N . HIS B 1 244 ? -16.016 -16.828 6.93 1 95 244 HIS B N 1
ATOM 7045 C CA . HIS B 1 244 ? -17.031 -16.016 7.602 1 95 244 HIS B CA 1
ATOM 7046 C C . HIS B 1 244 ? -16.516 -15.492 8.938 1 95 244 HIS B C 1
ATOM 7048 O O . HIS B 1 244 ? -16.266 -16.266 9.859 1 95 244 HIS B O 1
ATOM 7054 N N . TRP B 1 245 ? -16.375 -14.242 9.062 1 90.81 245 TRP B N 1
ATOM 7055 C CA . TRP B 1 245 ? -15.867 -13.586 10.266 1 90.81 245 TRP B CA 1
ATOM 7056 C C . TRP B 1 245 ? -17 -13.25 11.227 1 90.81 245 TRP B C 1
ATOM 7058 O O . TRP B 1 245 ? -17.25 -12.078 11.516 1 90.81 245 TRP B O 1
ATOM 7068 N N . ASN B 1 246 ? -17.578 -14.25 11.789 1 84.19 246 ASN B N 1
ATOM 7069 C CA . ASN B 1 246 ? -18.844 -14.086 12.492 1 84.19 246 ASN B CA 1
ATOM 7070 C C . ASN B 1 246 ? -18.641 -13.883 13.984 1 84.19 246 ASN B C 1
ATOM 7072 O O . ASN B 1 246 ? -19.391 -14.414 14.805 1 84.19 246 ASN B O 1
ATOM 7076 N N . SER B 1 247 ? -17.594 -13.281 14.414 1 77.5 247 SER B N 1
ATOM 7077 C CA . SER B 1 247 ? -17.391 -12.828 15.789 1 77.5 247 SER B CA 1
ATOM 7078 C C . SER B 1 247 ? -17.281 -11.305 15.859 1 77.5 247 SER B C 1
ATOM 7080 O O . SER B 1 247 ? -16.766 -10.672 14.93 1 77.5 247 SER B O 1
ATOM 7082 N N . PRO B 1 248 ? -17.844 -10.883 16.953 1 66.38 248 PRO B N 1
ATOM 7083 C CA . PRO B 1 248 ? -17.656 -9.445 17.109 1 66.38 248 PRO B CA 1
ATOM 7084 C C . PRO B 1 248 ? -16.172 -9.055 17.203 1 66.38 248 PRO B C 1
ATOM 7086 O O . PRO B 1 248 ? -15.82 -7.906 16.938 1 66.38 248 PRO B O 1
ATOM 7089 N N . LYS B 1 249 ? -15.359 -10.055 17.562 1 70.19 249 LYS B N 1
ATOM 7090 C CA . LYS B 1 249 ? -13.93 -9.82 17.719 1 70.19 249 LYS B CA 1
ATOM 7091 C C . LYS B 1 249 ? -13.203 -9.898 16.375 1 70.19 249 LYS B C 1
ATOM 7093 O O . LYS B 1 249 ? -12.062 -9.453 16.25 1 70.19 249 LYS B O 1
ATOM 7098 N N . LYS B 1 250 ? -13.859 -10.383 15.523 1 64.06 250 LYS B N 1
ATOM 7099 C CA . LYS B 1 250 ? -13.336 -10.508 14.172 1 64.06 250 LYS B CA 1
ATOM 7100 C C . LYS B 1 250 ? -11.93 -11.094 14.172 1 64.06 250 LYS B C 1
ATOM 7102 O O . LYS B 1 250 ? -11.727 -12.234 14.594 1 64.06 250 LYS B O 1
ATOM 7107 N N . LEU B 1 251 ? -10.922 -10.273 13.992 1 59.41 251 LEU B N 1
ATOM 7108 C CA . LEU B 1 251 ? -9.547 -10.734 13.844 1 59.41 251 LEU B CA 1
ATOM 7109 C C . LEU B 1 251 ? -8.938 -11.055 15.203 1 59.41 251 LEU B C 1
ATOM 7111 O O . LEU B 1 251 ? -7.883 -11.688 15.281 1 59.41 251 LEU B O 1
ATOM 7115 N N . GLN B 1 252 ? -9.688 -10.852 16.219 1 60.66 252 GLN B N 1
ATOM 7116 C CA . GLN B 1 252 ? -9.117 -11.023 17.547 1 60.66 252 GLN B CA 1
ATOM 7117 C C . GLN B 1 252 ? -9.57 -12.336 18.172 1 60.66 252 GLN B C 1
ATOM 7119 O O . GLN B 1 252 ? -9.266 -12.609 19.344 1 60.66 252 GLN B O 1
ATOM 7124 N N . VAL B 1 253 ? -10.266 -13.086 17.391 1 66.44 253 VAL B N 1
ATOM 7125 C CA . VAL B 1 253 ? -10.727 -14.375 17.891 1 66.44 253 VAL B CA 1
ATOM 7126 C C . VAL B 1 253 ? -9.539 -15.297 18.141 1 66.44 253 VAL B C 1
ATOM 7128 O O . VAL B 1 253 ? -8.594 -15.328 17.344 1 66.44 253 VAL B O 1
ATOM 7131 N N . LYS B 1 254 ? -9.539 -15.961 19.25 1 68.56 254 LYS B N 1
ATOM 7132 C CA . LYS B 1 254 ? -8.5 -16.938 19.547 1 68.56 254 LYS B CA 1
ATOM 7133 C C . LYS B 1 254 ? -8.648 -18.188 18.688 1 68.56 254 LYS B C 1
ATOM 7135 O O . LYS B 1 254 ? -9.68 -18.859 18.734 1 68.56 254 LYS B O 1
ATOM 7140 N N . ASN B 1 255 ? -7.848 -18.359 17.812 1 73.88 255 ASN B N 1
ATOM 7141 C CA . ASN B 1 255 ? -7.789 -19.484 16.875 1 73.88 255 ASN B CA 1
ATOM 7142 C C . ASN B 1 255 ? -6.352 -19.953 16.656 1 73.88 255 ASN B C 1
ATOM 7144 O O . ASN B 1 255 ? -5.43 -19.141 16.625 1 73.88 255 ASN B O 1
ATOM 7148 N N . LYS B 1 256 ? -6.211 -21.266 16.703 1 74.19 256 LYS B N 1
ATOM 7149 C CA . LYS B 1 256 ? -4.895 -21.875 16.516 1 74.19 256 LYS B CA 1
ATOM 7150 C C . LYS B 1 256 ? -4.242 -21.375 15.234 1 74.19 256 LYS B C 1
ATOM 7152 O O . LYS B 1 256 ? -3.014 -21.266 15.156 1 74.19 256 LYS B O 1
ATOM 7157 N N . HIS B 1 257 ? -5.07 -21.062 14.25 1 81.94 257 HIS B N 1
ATOM 7158 C CA . HIS B 1 257 ? -4.562 -20.656 12.945 1 81.94 257 HIS B CA 1
ATOM 7159 C C . HIS B 1 257 ? -4.895 -19.203 12.656 1 81.94 257 HIS B C 1
ATOM 7161 O O . HIS B 1 257 ? -5.211 -18.844 11.523 1 81.94 257 HIS B O 1
ATOM 7167 N N . VAL B 1 258 ? -4.855 -18.469 13.664 1 80.88 258 VAL B N 1
ATOM 7168 C CA . VAL B 1 258 ? -5.305 -17.078 13.617 1 80.88 258 VAL B CA 1
ATOM 7169 C C . VAL B 1 258 ? -4.453 -16.297 12.617 1 80.88 258 VAL B C 1
ATOM 7171 O O . VAL B 1 258 ? -4.957 -15.414 11.914 1 80.88 258 VAL B O 1
ATOM 7174 N N . GLU B 1 259 ? -3.201 -16.609 12.531 1 82.38 259 GLU B N 1
ATOM 7175 C CA . GLU B 1 259 ? -2.311 -15.867 11.641 1 82.38 259 GLU B CA 1
ATOM 7176 C C . GLU B 1 259 ? -2.674 -16.094 10.18 1 82.38 259 GLU B C 1
ATOM 7178 O O . GLU B 1 259 ? -2.619 -15.172 9.367 1 82.38 259 GLU B O 1
ATOM 7183 N N . PHE B 1 260 ? -3.051 -17.328 9.875 1 85.44 260 PHE B N 1
ATOM 7184 C CA . PHE B 1 260 ? -3.477 -17.641 8.516 1 85.44 260 PHE B CA 1
ATOM 7185 C C . PHE B 1 260 ? -4.688 -16.797 8.125 1 85.44 260 PHE B C 1
ATOM 7187 O O . PHE B 1 260 ? -4.699 -16.172 7.062 1 85.44 260 PHE B O 1
ATOM 7194 N N . PHE B 1 261 ? -5.641 -16.828 8.938 1 89.44 261 PHE B N 1
ATOM 7195 C CA . PHE B 1 261 ? -6.898 -16.156 8.633 1 89.44 261 PHE B CA 1
ATOM 7196 C C . PHE B 1 261 ? -6.719 -14.641 8.617 1 89.44 261 PHE B C 1
ATOM 7198 O O . PHE B 1 261 ? -7.32 -13.945 7.797 1 89.44 261 PHE B O 1
ATOM 7205 N N . ARG B 1 262 ? -5.914 -14.203 9.469 1 89.38 262 ARG B N 1
ATOM 7206 C CA . ARG B 1 262 ? -5.613 -12.773 9.492 1 89.38 262 ARG B CA 1
ATOM 7207 C C . ARG B 1 262 ? -4.949 -12.328 8.195 1 89.38 262 ARG B C 1
ATOM 7209 O O . ARG B 1 262 ? -5.348 -11.32 7.602 1 89.38 262 ARG B O 1
ATOM 7216 N N . ASN B 1 263 ? -3.951 -13.055 7.789 1 91.12 263 ASN B N 1
ATOM 7217 C CA . ASN B 1 263 ? -3.254 -12.734 6.547 1 91.12 263 ASN B CA 1
ATOM 7218 C C . ASN B 1 263 ? -4.199 -12.758 5.348 1 91.12 263 ASN B C 1
ATOM 7220 O O . ASN B 1 263 ? -4.105 -11.914 4.457 1 91.12 263 ASN B O 1
ATOM 7224 N N . PHE B 1 264 ? -5.059 -13.703 5.398 1 92.12 264 PHE B N 1
ATOM 7225 C CA . PHE B 1 264 ? -6.031 -13.82 4.316 1 92.12 264 PHE B CA 1
ATOM 7226 C C . PHE B 1 264 ? -6.965 -12.609 4.297 1 92.12 264 PHE B C 1
ATOM 7228 O O . PHE B 1 264 ? -7.211 -12.031 3.236 1 92.12 264 PHE B O 1
ATOM 7235 N N . TYR B 1 265 ? -7.434 -12.258 5.43 1 92.81 265 TYR B N 1
ATOM 7236 C CA . TYR B 1 265 ? -8.328 -11.109 5.539 1 92.81 265 TYR B CA 1
ATOM 7237 C C . TYR B 1 265 ? -7.633 -9.836 5.098 1 92.81 265 TYR B C 1
ATOM 7239 O O . TYR B 1 265 ? -8.195 -9.047 4.328 1 92.81 265 TYR B O 1
ATOM 7247 N N . LEU B 1 266 ? -6.371 -9.625 5.52 1 93.5 266 LEU B N 1
ATOM 7248 C CA . LEU B 1 266 ? -5.605 -8.414 5.223 1 93.5 266 LEU B CA 1
ATOM 7249 C C . LEU B 1 266 ? -5.312 -8.32 3.729 1 93.5 266 LEU B C 1
ATOM 7251 O O . LEU B 1 266 ? -5.207 -7.215 3.184 1 93.5 266 LEU B O 1
ATOM 7255 N N . THR B 1 267 ? -5.215 -9.469 3.053 1 95.94 267 THR B N 1
ATOM 7256 C CA . THR B 1 267 ? -4.969 -9.492 1.614 1 95.94 267 THR B CA 1
ATOM 7257 C C . THR B 1 267 ? -5.996 -8.641 0.875 1 95.94 267 THR B C 1
ATOM 7259 O O . THR B 1 267 ? -5.633 -7.781 0.072 1 95.94 267 THR B O 1
ATOM 7262 N N . PHE B 1 268 ? -7.211 -8.836 1.25 1 96.88 268 PHE B N 1
ATOM 7263 C CA . PHE B 1 268 ? -8.242 -8.141 0.486 1 96.88 268 PHE B CA 1
ATOM 7264 C C . PHE B 1 268 ? -8.609 -6.816 1.14 1 96.88 268 PHE B C 1
ATOM 7266 O O . PHE B 1 268 ? -9.055 -5.887 0.464 1 96.88 268 PHE B O 1
ATOM 7273 N N . LEU B 1 269 ? -8.359 -6.742 2.428 1 95.5 269 LEU B N 1
ATOM 7274 C CA . LEU B 1 269 ? -8.562 -5.461 3.092 1 95.5 269 LEU B CA 1
ATOM 7275 C C . LEU B 1 269 ? -7.629 -4.398 2.525 1 95.5 269 LEU B C 1
ATOM 7277 O O . LEU B 1 269 ? -8.055 -3.266 2.27 1 95.5 269 LEU B O 1
ATOM 7281 N N . GLU B 1 270 ? -6.414 -4.773 2.234 1 94.5 270 GLU B N 1
ATOM 7282 C CA . GLU B 1 270 ? -5.395 -3.826 1.793 1 94.5 270 GLU B CA 1
ATOM 7283 C C . GLU B 1 270 ? -5.293 -3.791 0.271 1 94.5 270 GLU B C 1
ATOM 7285 O O . GLU B 1 270 ? -4.629 -2.92 -0.292 1 94.5 270 GLU B O 1
ATOM 7290 N N . TYR B 1 271 ? -5.945 -4.68 -0.403 1 96.31 271 TYR B N 1
ATOM 7291 C CA . TYR B 1 271 ? -5.871 -4.793 -1.855 1 96.31 271 TYR B CA 1
ATOM 7292 C C . TYR B 1 271 ? -6.348 -3.512 -2.529 1 96.31 271 TYR B C 1
ATOM 7294 O O . TYR B 1 271 ? -7.371 -2.945 -2.145 1 96.31 271 TYR B O 1
ATOM 7302 N N . ASP B 1 272 ? -5.609 -3.006 -3.484 1 96.25 272 ASP B N 1
ATOM 7303 C CA . ASP B 1 272 ? -6 -1.841 -4.273 1 96.25 272 ASP B CA 1
ATOM 7304 C C . ASP B 1 272 ? -7.23 -2.143 -5.125 1 96.25 272 ASP B C 1
ATOM 7306 O O . ASP B 1 272 ? -7.129 -2.789 -6.168 1 96.25 272 ASP B O 1
ATOM 7310 N N . GLY B 1 273 ? -8.367 -1.606 -4.742 1 97.31 273 GLY B N 1
ATOM 7311 C CA . GLY B 1 273 ? -9.609 -1.88 -5.438 1 97.31 273 GLY B CA 1
ATOM 7312 C C . GLY B 1 273 ? -9.594 -1.428 -6.887 1 97.31 273 GLY B C 1
ATOM 7313 O O . GLY B 1 273 ? -10.328 -1.968 -7.719 1 97.31 273 GLY B O 1
ATOM 7314 N N . ASN B 1 274 ? -8.789 -0.428 -7.246 1 96.06 274 ASN B N 1
ATOM 7315 C CA . ASN B 1 274 ? -8.719 0.076 -8.617 1 96.06 274 ASN B CA 1
ATOM 7316 C C . ASN B 1 274 ? -8.242 -1.004 -9.586 1 96.06 274 ASN B C 1
ATOM 7318 O O . ASN B 1 274 ? -8.609 -0.985 -10.766 1 96.06 274 ASN B O 1
ATOM 7322 N N . LEU B 1 275 ? -7.48 -1.935 -9.117 1 95.75 275 LEU B N 1
ATOM 7323 C CA . LEU B 1 275 ? -6.914 -2.977 -9.969 1 95.75 275 LEU B CA 1
ATOM 7324 C C . LEU B 1 275 ? -7.98 -3.994 -10.367 1 95.75 275 LEU B C 1
ATOM 7326 O O . LEU B 1 275 ? -7.746 -4.836 -11.234 1 95.75 275 LEU B O 1
ATOM 7330 N N . LEU B 1 276 ? -9.156 -3.92 -9.766 1 96.5 276 LEU B N 1
ATOM 7331 C CA . LEU B 1 276 ? -10.25 -4.844 -10.055 1 96.5 276 LEU B CA 1
ATOM 7332 C C . LEU B 1 276 ? -11.094 -4.34 -11.219 1 96.5 276 LEU B C 1
ATOM 7334 O O . LEU B 1 276 ? -12.023 -5.016 -11.656 1 96.5 276 LEU B O 1
ATOM 7338 N N . ARG B 1 277 ? -10.75 -3.111 -11.727 1 92.88 277 ARG B N 1
ATOM 7339 C CA . ARG B 1 277 ? -11.367 -2.646 -12.961 1 92.88 277 ARG B CA 1
ATOM 7340 C C . ARG B 1 277 ? -10.914 -3.49 -14.148 1 92.88 277 ARG B C 1
ATOM 7342 O O . ARG B 1 277 ? -10.18 -3.008 -15.016 1 92.88 277 ARG B O 1
ATOM 7349 N N . ARG B 1 278 ? -11.367 -4.691 -14.211 1 86.69 278 ARG B N 1
ATOM 7350 C CA . ARG B 1 278 ? -10.938 -5.645 -15.219 1 86.69 278 ARG B CA 1
ATOM 7351 C C . ARG B 1 278 ? -12.109 -6.137 -16.062 1 86.69 278 ARG B C 1
ATOM 7353 O O . ARG B 1 278 ? -13.172 -6.461 -15.516 1 86.69 278 ARG B O 1
ATOM 7360 N N . GLU B 1 279 ? -11.883 -6.156 -17.25 1 84.12 279 GLU B N 1
ATOM 7361 C CA . GLU B 1 279 ? -12.898 -6.715 -18.141 1 84.12 279 GLU B CA 1
ATOM 7362 C C . GLU B 1 279 ? -12.922 -8.234 -18.062 1 84.12 279 GLU B C 1
ATOM 7364 O O . GLU B 1 279 ? -11.93 -8.859 -17.672 1 84.12 279 GLU B O 1
ATOM 7369 N N . LEU B 1 280 ? -14.062 -8.805 -18.328 1 86.19 280 LEU B N 1
ATOM 7370 C CA . LEU B 1 280 ? -14.203 -10.258 -18.422 1 86.19 280 LEU B CA 1
ATOM 7371 C C . LEU B 1 280 ? -14.156 -10.703 -19.875 1 86.19 280 LEU B C 1
ATOM 7373 O O . LEU B 1 280 ? -15.023 -10.336 -20.672 1 86.19 280 LEU B O 1
ATOM 7377 N N . PHE B 1 281 ? -13.125 -11.477 -20.125 1 82.62 281 PHE B N 1
ATOM 7378 C CA . PHE B 1 281 ? -13.008 -11.953 -21.5 1 82.62 281 PHE B CA 1
ATOM 7379 C C . PHE B 1 281 ? -14.117 -12.945 -21.828 1 82.62 281 PHE B C 1
ATOM 7381 O O . PHE B 1 281 ? -14.461 -13.797 -21 1 82.62 281 PHE B O 1
ATOM 7388 N N . GLY B 1 282 ? -14.719 -12.812 -22.906 1 74.94 282 GLY B N 1
ATOM 7389 C CA . GLY B 1 282 ? -15.75 -13.742 -23.359 1 74.94 282 GLY B CA 1
ATOM 7390 C C . GLY B 1 282 ? -17.141 -13.344 -22.922 1 74.94 282 GLY B C 1
ATOM 7391 O O . GLY B 1 282 ? -18.125 -13.992 -23.312 1 74.94 282 GLY B O 1
ATOM 7392 N N . CYS B 1 283 ? -17.172 -12.352 -22.047 1 78.12 283 CYS B N 1
ATOM 7393 C CA . CYS B 1 283 ? -18.484 -11.914 -21.594 1 78.12 283 CYS B CA 1
ATOM 7394 C C . CYS B 1 283 ? -18.75 -10.469 -22.016 1 78.12 283 CYS B C 1
ATOM 7396 O O . CYS B 1 283 ? -18.406 -9.531 -21.281 1 78.12 283 CYS B O 1
ATOM 7398 N N . PRO B 1 284 ? -19.234 -10.367 -23.172 1 70.5 284 PRO B N 1
ATOM 7399 C CA . PRO B 1 284 ? -19.531 -9 -23.594 1 70.5 284 PRO B CA 1
ATOM 7400 C C . PRO B 1 284 ? -20.484 -8.281 -22.625 1 70.5 284 PRO B C 1
ATOM 7402 O O . PRO B 1 284 ? -21.484 -8.867 -22.203 1 70.5 284 PRO B O 1
ATOM 7405 N N . SER B 1 285 ? -20.031 -7.273 -21.969 1 76.44 285 SER B N 1
ATOM 7406 C CA . SER B 1 285 ? -20.891 -6.504 -21.062 1 76.44 285 SER B CA 1
ATOM 7407 C C . SER B 1 285 ? -20.875 -5.02 -21.422 1 76.44 285 SER B C 1
ATOM 7409 O O . SER B 1 285 ? -19.922 -4.543 -22.062 1 76.44 285 SER B O 1
ATOM 7411 N N . GLN B 1 286 ? -22.016 -4.395 -21.125 1 78.19 286 GLN B N 1
ATOM 7412 C CA . GLN B 1 286 ? -22.094 -2.951 -21.312 1 78.19 286 GLN B CA 1
ATOM 7413 C C . GLN B 1 286 ? -21.156 -2.219 -20.359 1 78.19 286 GLN B C 1
ATOM 7415 O O . GLN B 1 286 ? -21.094 -2.537 -19.172 1 78.19 286 GLN B O 1
ATOM 7420 N N . PRO B 1 287 ? -20.438 -1.378 -20.938 1 82.06 287 PRO B N 1
ATOM 7421 C CA . PRO B 1 287 ? -19.562 -0.597 -20.062 1 82.06 287 PRO B CA 1
ATOM 7422 C C . PRO B 1 287 ? -20.344 0.244 -19.047 1 82.06 287 PRO B C 1
ATOM 7424 O O . PRO B 1 287 ? -21.484 0.635 -19.312 1 82.06 287 PRO B O 1
ATOM 7427 N N . PRO B 1 288 ? -19.766 0.441 -17.953 1 82.62 288 PRO B N 1
ATOM 7428 C CA . PRO B 1 288 ? -20.406 1.331 -16.984 1 82.62 288 PRO B CA 1
ATOM 7429 C C . PRO B 1 288 ? -20.641 2.736 -17.531 1 82.62 288 PRO B C 1
ATOM 7431 O O . PRO B 1 288 ? -19.984 3.139 -18.516 1 82.62 288 PRO B O 1
ATOM 7434 N N . PRO B 1 289 ? -21.609 3.379 -16.969 1 81.06 289 PRO B N 1
ATOM 7435 C CA . PRO B 1 289 ? -21.859 4.742 -17.438 1 81.06 289 PRO B CA 1
ATOM 7436 C C . PRO B 1 289 ? -20.625 5.625 -17.391 1 81.06 289 PRO B C 1
ATOM 7438 O O . PRO B 1 289 ? -19.906 5.652 -16.391 1 81.06 289 PRO B O 1
ATOM 7441 N N . GLY B 1 290 ? -20.312 6.246 -18.406 1 82.44 290 GLY B N 1
ATOM 7442 C CA . GLY B 1 290 ? -19.203 7.18 -18.484 1 82.44 290 GLY B CA 1
ATOM 7443 C C . GLY B 1 290 ? -17.891 6.523 -18.906 1 82.44 290 GLY B C 1
ATOM 7444 O O . GLY B 1 290 ? -16.938 7.211 -19.234 1 82.44 290 GLY B O 1
ATOM 7445 N N . ALA B 1 291 ? -17.891 5.223 -18.859 1 82.62 291 ALA B N 1
ATOM 7446 C CA . ALA B 1 291 ? -16.641 4.5 -19.109 1 82.62 291 ALA B CA 1
ATOM 7447 C C . ALA B 1 291 ? -16.219 4.637 -20.578 1 82.62 291 ALA B C 1
ATOM 7449 O O . ALA B 1 291 ? -15.031 4.785 -20.875 1 82.62 291 ALA B O 1
ATOM 7450 N N . GLU B 1 292 ? -17.219 4.578 -21.406 1 82.81 292 GLU B N 1
ATOM 7451 C CA . GLU B 1 292 ? -16.891 4.68 -22.828 1 82.81 292 GLU B CA 1
ATOM 7452 C C . GLU B 1 292 ? -16.297 6.043 -23.156 1 82.81 292 GLU B C 1
ATOM 7454 O O . GLU B 1 292 ? -15.32 6.133 -23.906 1 82.81 292 GLU B O 1
ATOM 7459 N N . GLN B 1 293 ? -16.922 6.996 -22.609 1 85.75 293 GLN B N 1
ATOM 7460 C CA . GLN B 1 293 ? -16.422 8.352 -22.844 1 85.75 293 GLN B CA 1
ATOM 7461 C C . GLN B 1 293 ? -15.008 8.516 -22.281 1 85.75 293 GLN B C 1
ATOM 7463 O O . GLN B 1 293 ? -14.156 9.156 -22.906 1 85.75 293 GLN B O 1
ATOM 7468 N N . LEU B 1 294 ? -14.82 8.023 -21.172 1 86.88 294 LEU B N 1
ATOM 7469 C CA . LEU B 1 294 ? -13.508 8.094 -20.531 1 86.88 294 LEU B CA 1
ATOM 7470 C C . LEU B 1 294 ? -12.461 7.375 -21.359 1 86.88 294 LEU B C 1
ATOM 7472 O O . LEU B 1 294 ? -11.359 7.895 -21.562 1 86.88 294 LEU B O 1
ATOM 7476 N N . GLN B 1 295 ? -12.797 6.227 -21.859 1 82.88 295 GLN B N 1
ATOM 7477 C CA . GLN B 1 295 ? -11.859 5.441 -22.656 1 82.88 295 GLN B CA 1
ATOM 7478 C C . GLN B 1 295 ? -11.492 6.164 -23.938 1 82.88 295 GLN B C 1
ATOM 7480 O O . GLN B 1 295 ? -10.344 6.121 -24.375 1 82.88 295 GLN B O 1
ATOM 7485 N N . GLN B 1 296 ? -12.484 6.77 -24.516 1 84.94 296 GLN B N 1
ATOM 7486 C CA . GLN B 1 296 ? -12.242 7.531 -25.734 1 84.94 296 GLN B CA 1
ATOM 7487 C C . GLN B 1 296 ? -11.32 8.719 -25.469 1 84.94 296 GLN B C 1
ATOM 7489 O O . GLN B 1 296 ? -10.406 8.992 -26.25 1 84.94 296 GLN B O 1
ATOM 7494 N N . ALA B 1 297 ? -11.57 9.32 -24.391 1 88.69 297 ALA B N 1
ATOM 7495 C CA . ALA B 1 297 ? -10.742 10.461 -24.031 1 88.69 297 ALA B CA 1
ATOM 7496 C C . ALA B 1 297 ? -9.305 10.031 -23.75 1 88.69 297 ALA B C 1
ATOM 7498 O O . ALA B 1 297 ? -8.352 10.703 -24.172 1 88.69 297 ALA B O 1
ATOM 7499 N N . LEU B 1 298 ? -9.148 8.945 -23.125 1 85.25 298 LEU B N 1
ATOM 7500 C CA . LEU B 1 298 ? -7.828 8.43 -22.781 1 85.25 298 LEU B CA 1
ATOM 7501 C C . LEU B 1 298 ? -7.086 7.969 -24.031 1 85.25 298 LEU B C 1
ATOM 7503 O O . LEU B 1 298 ? -5.867 8.148 -24.141 1 85.25 298 LEU B O 1
ATOM 7507 N N . ALA B 1 299 ? -7.824 7.395 -24.969 1 82.62 299 ALA B N 1
ATOM 7508 C CA . ALA B 1 299 ? -7.227 6.895 -26.203 1 82.62 299 ALA B CA 1
ATOM 7509 C C . ALA B 1 299 ? -6.676 8.039 -27.047 1 82.62 299 ALA B C 1
ATOM 7511 O O . ALA B 1 299 ? -5.754 7.844 -27.844 1 82.62 299 ALA B O 1
ATOM 7512 N N . GLN B 1 300 ? -7.188 9.18 -26.797 1 86.75 300 GLN B N 1
ATOM 7513 C CA . GLN B 1 300 ? -6.781 10.344 -27.578 1 86.75 300 GLN B CA 1
ATOM 7514 C C . GLN B 1 300 ? -5.492 10.953 -27.031 1 86.75 300 GLN B C 1
ATOM 7516 O O . GLN B 1 300 ? -4.844 11.758 -27.703 1 86.75 300 GLN B O 1
ATOM 7521 N N . LEU B 1 301 ? -5.137 10.5 -25.875 1 88.19 301 LEU B N 1
ATOM 7522 C CA . LEU B 1 301 ? -3.918 11.039 -25.297 1 88.19 301 LEU B CA 1
ATOM 7523 C C . LEU B 1 301 ? -2.684 10.492 -26 1 88.19 301 LEU B C 1
ATOM 7525 O O . LEU B 1 301 ? -2.643 9.32 -26.359 1 88.19 301 LEU B O 1
ATOM 7529 N N . ASP B 1 302 ? -1.771 11.375 -26.281 1 86.31 302 ASP B N 1
ATOM 7530 C CA . ASP B 1 302 ? -0.486 11 -26.859 1 86.31 302 ASP B CA 1
ATOM 7531 C C . ASP B 1 302 ? 0.53 10.656 -25.781 1 86.31 302 ASP B C 1
ATOM 7533 O O . ASP B 1 302 ? 0.952 11.531 -25.016 1 86.31 302 ASP B O 1
ATOM 7537 N N . GLU B 1 303 ? 1.005 9.469 -25.766 1 80.94 303 GLU B N 1
ATOM 7538 C CA . GLU B 1 303 ? 1.94 9.016 -24.734 1 80.94 303 GLU B CA 1
ATOM 7539 C C . GLU B 1 303 ? 3.285 9.727 -24.859 1 80.94 303 GLU B C 1
ATOM 7541 O O . GLU B 1 303 ? 4.047 9.805 -23.891 1 80.94 303 GLU B O 1
ATOM 7546 N N . GLU B 1 304 ? 3.496 10.289 -26 1 85.38 304 GLU B N 1
ATOM 7547 C CA . GLU B 1 304 ? 4.754 10.992 -26.219 1 85.38 304 GLU B CA 1
ATOM 7548 C C . GLU B 1 304 ? 4.645 12.461 -25.812 1 85.38 304 GLU B C 1
ATOM 7550 O O . GLU B 1 304 ? 5.652 13.164 -25.703 1 85.38 304 GLU B O 1
ATOM 7555 N N . ASP B 1 305 ? 3.459 12.805 -25.469 1 90.44 305 ASP B N 1
ATOM 7556 C CA . ASP B 1 305 ? 3.26 14.156 -24.953 1 90.44 305 ASP B CA 1
ATOM 7557 C C . ASP B 1 305 ? 3.984 14.352 -23.609 1 90.44 305 ASP B C 1
ATOM 7559 O O . ASP B 1 305 ? 3.779 13.578 -22.672 1 90.44 305 ASP B O 1
ATOM 7563 N N . PRO B 1 306 ? 4.777 15.367 -23.578 1 90.81 306 PRO B N 1
ATOM 7564 C CA . PRO B 1 306 ? 5.488 15.617 -22.312 1 90.81 306 PRO B CA 1
ATOM 7565 C C . PRO B 1 306 ? 4.543 15.828 -21.141 1 90.81 306 PRO B C 1
ATOM 7567 O O . PRO B 1 306 ? 4.914 15.586 -19.984 1 90.81 306 PRO B O 1
ATOM 7570 N N . CYS B 1 307 ? 3.375 16.312 -21.453 1 93.88 307 CYS B N 1
ATOM 7571 C CA . CYS B 1 307 ? 2.418 16.578 -20.391 1 93.88 307 CYS B CA 1
ATOM 7572 C C . CYS B 1 307 ? 1.426 15.438 -20.234 1 93.88 307 CYS B C 1
ATOM 7574 O O . CYS B 1 307 ? 0.323 15.633 -19.719 1 93.88 307 CYS B O 1
ATOM 7576 N N . PHE B 1 308 ? 1.787 14.289 -20.703 1 91.88 308 PHE B N 1
ATOM 7577 C CA . PHE B 1 308 ? 0.912 13.125 -20.703 1 91.88 308 PHE B CA 1
ATOM 7578 C C . PHE B 1 308 ? 0.397 12.828 -19.297 1 91.88 308 PHE B C 1
ATOM 7580 O O . PHE B 1 308 ? -0.795 12.578 -19.109 1 91.88 308 PHE B O 1
ATOM 7587 N N . GLU B 1 309 ? 1.255 12.906 -18.297 1 90.19 309 GLU B N 1
ATOM 7588 C CA . GLU B 1 309 ? 0.879 12.578 -16.938 1 90.19 309 GLU B CA 1
ATOM 7589 C C . GLU B 1 309 ? -0.182 13.539 -16.406 1 90.19 309 GLU B C 1
ATOM 7591 O O . GLU B 1 309 ? -1.098 13.125 -15.688 1 90.19 309 GLU B O 1
ATOM 7596 N N . PHE B 1 310 ? -0.072 14.781 -16.781 1 93.56 310 PHE B N 1
ATOM 7597 C CA . PHE B 1 310 ? -1.036 15.789 -16.344 1 93.56 310 PHE B CA 1
ATOM 7598 C C . PHE B 1 310 ? -2.396 15.539 -16.984 1 93.56 310 PHE B C 1
ATOM 7600 O O . PHE B 1 310 ? -3.426 15.586 -16.312 1 93.56 310 PHE B O 1
ATOM 7607 N N . ARG B 1 311 ? -2.334 15.266 -18.266 1 93.12 311 ARG B N 1
ATOM 7608 C CA . ARG B 1 311 ? -3.561 15.039 -19.016 1 93.12 311 ARG B CA 1
ATOM 7609 C C . ARG B 1 311 ? -4.27 13.781 -18.531 1 93.12 311 ARG B C 1
ATOM 7611 O O . ARG B 1 311 ? -5.492 13.773 -18.359 1 93.12 311 ARG B O 1
ATOM 7618 N N . GLN B 1 312 ? -3.51 12.75 -18.328 1 91.06 312 GLN B N 1
ATOM 7619 C CA . GLN B 1 312 ? -4.066 11.492 -17.859 1 91.06 312 GLN B CA 1
ATOM 7620 C C . GLN B 1 312 ? -4.699 11.664 -16.469 1 91.06 312 GLN B C 1
ATOM 7622 O O . GLN B 1 312 ? -5.785 11.141 -16.219 1 91.06 312 GLN B O 1
ATOM 7627 N N . GLN B 1 313 ? -4 12.375 -15.578 1 91.19 313 GLN B N 1
ATOM 7628 C CA . GLN B 1 313 ? -4.504 12.57 -14.227 1 91.19 313 GLN B CA 1
ATOM 7629 C C . GLN B 1 313 ? -5.812 13.359 -14.234 1 91.19 313 GLN B C 1
ATOM 7631 O O . GLN B 1 313 ? -6.703 13.094 -13.422 1 91.19 313 GLN B O 1
ATOM 7636 N N . GLN B 1 314 ? -5.918 14.25 -15.102 1 90 314 GLN B N 1
ATOM 7637 C CA . GLN B 1 314 ? -7.125 15.062 -15.227 1 90 314 GLN B CA 1
ATOM 7638 C C . GLN B 1 314 ? -8.336 14.195 -15.586 1 90 314 GLN B C 1
ATOM 7640 O O . GLN B 1 314 ? -9.445 14.469 -15.141 1 90 314 GLN B O 1
ATOM 7645 N N . LEU B 1 315 ? -8.086 13.172 -16.312 1 91 315 LEU B N 1
ATOM 7646 C CA . LEU B 1 315 ? -9.164 12.328 -16.812 1 91 315 LEU B CA 1
ATOM 7647 C C . LEU B 1 315 ? -9.461 11.195 -15.828 1 91 315 LEU B C 1
ATOM 7649 O O . LEU B 1 315 ? -10.508 10.539 -15.93 1 91 315 LEU B O 1
ATOM 7653 N N . THR B 1 316 ? -8.625 11.023 -14.836 1 92 316 THR B N 1
ATOM 7654 C CA . THR B 1 316 ? -8.742 9.883 -13.93 1 92 316 THR B CA 1
ATOM 7655 C C . THR B 1 316 ? -9.992 10.016 -13.062 1 92 316 THR B C 1
ATOM 7657 O O . THR B 1 316 ? -10.227 11.062 -12.461 1 92 316 THR B O 1
ATOM 7660 N N . VAL B 1 317 ? -10.812 9 -13.055 1 93.88 317 VAL B N 1
ATOM 7661 C CA . VAL B 1 317 ? -11.945 8.914 -12.141 1 93.88 317 VAL B CA 1
ATOM 7662 C C . VAL B 1 317 ? -11.531 8.148 -10.883 1 93.88 317 VAL B C 1
ATOM 7664 O O . VAL B 1 317 ? -11.336 6.93 -10.93 1 93.88 317 VAL B O 1
ATOM 7667 N N . HIS B 1 318 ? -11.453 8.844 -9.773 1 96.75 318 HIS B N 1
ATOM 7668 C CA . HIS B 1 318 ? -11.008 8.227 -8.531 1 96.75 318 HIS B CA 1
ATOM 7669 C C . HIS B 1 318 ? -12.164 7.527 -7.816 1 96.75 318 HIS B C 1
ATOM 7671 O O . HIS B 1 318 ? -13.289 8.023 -7.812 1 96.75 318 HIS B O 1
ATOM 7677 N N . ARG B 1 319 ? -11.883 6.332 -7.262 1 97.94 319 ARG B N 1
ATOM 7678 C CA . ARG B 1 319 ? -12.82 5.668 -6.367 1 97.94 319 ARG B CA 1
ATOM 7679 C C . ARG B 1 319 ? -13.008 6.465 -5.082 1 97.94 319 ARG B C 1
ATOM 7681 O O . ARG B 1 319 ? -12.031 6.891 -4.457 1 97.94 319 ARG B O 1
ATOM 7688 N N . VAL B 1 320 ? -14.281 6.707 -4.703 1 98.69 320 VAL B N 1
ATOM 7689 C CA . VAL B 1 320 ? -14.547 7.582 -3.564 1 98.69 320 VAL B CA 1
ATOM 7690 C C . VAL B 1 320 ? -15.453 6.871 -2.562 1 98.69 320 VAL B C 1
ATOM 7692 O O . VAL B 1 320 ? -16.453 6.27 -2.945 1 98.69 320 VAL B O 1
ATOM 7695 N N . HIS B 1 321 ? -15.078 6.801 -1.345 1 98.69 321 HIS B N 1
ATOM 7696 C CA . HIS B 1 321 ? -15.898 6.379 -0.215 1 98.69 321 HIS B CA 1
ATOM 7697 C C . HIS B 1 321 ? -16.25 7.559 0.681 1 98.69 321 HIS B C 1
ATOM 7699 O O . HIS B 1 321 ? -15.445 7.992 1.501 1 98.69 321 HIS B O 1
ATOM 7705 N N . VAL B 1 322 ? -17.453 8.102 0.583 1 98.38 322 VAL B N 1
ATOM 7706 C CA . VAL B 1 322 ? -17.859 9.273 1.354 1 98.38 322 VAL B CA 1
ATOM 7707 C C . VAL B 1 322 ? -18.234 8.852 2.773 1 98.38 322 VAL B C 1
ATOM 7709 O O . VAL B 1 322 ? -18.734 7.746 2.988 1 98.38 322 VAL B O 1
ATOM 7712 N N . THR B 1 323 ? -17.984 9.727 3.719 1 97.31 323 THR B N 1
ATOM 7713 C CA . THR B 1 323 ? -18.312 9.516 5.125 1 97.31 323 THR B CA 1
ATOM 7714 C C . THR B 1 323 ? -17.828 8.148 5.594 1 97.31 323 THR B C 1
ATOM 7716 O O . THR B 1 323 ? -18.625 7.32 6.035 1 97.31 323 THR B O 1
ATOM 7719 N N . PHE B 1 324 ? -16.578 7.949 5.539 1 97.56 324 PHE B N 1
ATOM 7720 C CA . PHE B 1 324 ? -15.867 6.703 5.82 1 97.56 324 PHE B CA 1
ATOM 7721 C C . PHE B 1 324 ? -16.109 6.262 7.258 1 97.56 324 PHE B C 1
ATOM 7723 O O . PHE B 1 324 ? -16.125 5.062 7.547 1 97.56 324 PHE B O 1
ATOM 7730 N N . LEU B 1 325 ? -16.375 7.227 8.156 1 96.5 325 LEU B N 1
ATOM 7731 C CA . LEU B 1 325 ? -16.672 7 9.562 1 96.5 325 LEU B CA 1
ATOM 7732 C C . LEU B 1 325 ? -18.062 7.547 9.914 1 96.5 325 LEU B C 1
ATOM 7734 O O . LEU B 1 325 ? -18.609 8.359 9.172 1 96.5 325 LEU B O 1
ATOM 7738 N N . PRO B 1 326 ? -18.578 7.035 11.023 1 93.81 326 PRO B N 1
ATOM 7739 C CA . PRO B 1 326 ? -19.875 7.578 11.438 1 93.81 326 PRO B CA 1
ATOM 7740 C C . PRO B 1 326 ? -19.875 9.102 11.547 1 93.81 326 PRO B C 1
ATOM 7742 O O . PRO B 1 326 ? -18.922 9.688 12.078 1 93.81 326 PRO B O 1
ATOM 7745 N N . HIS B 1 327 ? -20.844 9.734 11.008 1 93 327 HIS B N 1
ATOM 7746 C CA . HIS B 1 327 ? -20.969 11.188 10.891 1 93 327 HIS B CA 1
ATOM 7747 C C . HIS B 1 327 ? -22.344 11.656 11.336 1 93 327 HIS B C 1
ATOM 7749 O O . HIS B 1 327 ? -23.359 11.203 10.805 1 93 327 HIS B O 1
ATOM 7755 N N . GLU B 1 328 ? -22.359 12.453 12.312 1 91.25 328 GLU B N 1
ATOM 7756 C CA . GLU B 1 328 ? -23.578 13.094 12.781 1 91.25 328 GLU B CA 1
ATOM 7757 C C . GLU B 1 328 ? -23.484 14.617 12.688 1 91.25 328 GLU B C 1
ATOM 7759 O O . GLU B 1 328 ? -23.016 15.266 13.625 1 91.25 328 GLU B O 1
ATOM 7764 N N . PRO B 1 329 ? -24.062 15.148 11.656 1 87.88 329 PRO B N 1
ATOM 7765 C CA . PRO B 1 329 ? -24 16.609 11.508 1 87.88 329 PRO B CA 1
ATOM 7766 C C . PRO B 1 329 ? -24.812 17.344 12.578 1 87.88 329 PRO B C 1
ATOM 7768 O O . PRO B 1 329 ? -25.844 16.828 13.031 1 87.88 329 PRO B O 1
ATOM 7771 N N . PRO B 1 330 ? -24.281 18.469 12.945 1 86.81 330 PRO B N 1
ATOM 7772 C CA . PRO B 1 330 ? -25.078 19.266 13.891 1 86.81 330 PRO B CA 1
ATOM 7773 C C . PRO B 1 330 ? -26.359 19.812 13.266 1 86.81 330 PRO B C 1
ATOM 7775 O O . PRO B 1 330 ? -26.484 19.859 12.039 1 86.81 330 PRO B O 1
ATOM 7778 N N . PRO B 1 331 ? -27.266 20.109 14.18 1 89.12 331 PRO B N 1
ATOM 7779 C CA . PRO B 1 331 ? -28.469 20.734 13.641 1 89.12 331 PRO B CA 1
ATOM 7780 C C . PRO B 1 331 ? -28.188 21.984 12.82 1 89.12 331 PRO B C 1
ATOM 7782 O O . PRO B 1 331 ? -27.297 22.766 13.18 1 89.12 331 PRO B O 1
ATOM 7785 N N . PRO B 1 332 ? -28.891 22.062 11.82 1 86.81 332 PRO B N 1
ATOM 7786 C CA . PRO B 1 332 ? -28.641 23.203 10.938 1 86.81 332 PRO B CA 1
ATOM 7787 C C . PRO B 1 332 ? -28.844 24.547 11.633 1 86.81 332 PRO B C 1
ATOM 7789 O O . PRO B 1 332 ? -29.766 24.719 12.43 1 86.81 332 PRO B O 1
ATOM 7792 N N . ARG B 1 333 ? -27.953 25.375 11.562 1 88.94 333 ARG B N 1
ATOM 7793 C CA . ARG B 1 333 ? -28 26.766 12.023 1 88.94 333 ARG B CA 1
ATOM 7794 C C . ARG B 1 333 ? -27.75 27.734 10.867 1 88.94 333 ARG B C 1
ATOM 7796 O O . ARG B 1 333 ? -26.984 27.438 9.953 1 88.94 333 ARG B O 1
ATOM 7803 N N . PRO B 1 334 ? -28.406 28.906 11.141 1 89.19 334 PRO B N 1
ATOM 7804 C CA . PRO B 1 334 ? -28.141 29.906 10.102 1 89.19 334 PRO B CA 1
ATOM 7805 C C . PRO B 1 334 ? -26.688 30.375 10.094 1 89.19 334 PRO B C 1
ATOM 7807 O O . PRO B 1 334 ? -26.031 30.406 11.148 1 89.19 334 PRO B O 1
ATOM 7810 N N . HIS B 1 335 ? -26.047 30.562 9.102 1 92.31 335 HIS B N 1
ATOM 7811 C CA . HIS B 1 335 ? -24.719 31.156 8.883 1 92.31 335 HIS B CA 1
ATOM 7812 C C . HIS B 1 335 ? -23.609 30.203 9.305 1 92.31 335 HIS B C 1
ATOM 7814 O O . HIS B 1 335 ? -22.484 30.641 9.578 1 92.31 335 HIS B O 1
ATOM 7820 N N . ASP B 1 336 ? -23.984 28.906 9.586 1 95.44 336 ASP B N 1
ATOM 7821 C CA . ASP B 1 336 ? -22.984 27.938 9.977 1 95.44 336 ASP B CA 1
ATOM 7822 C C . ASP B 1 336 ? -21.922 27.766 8.891 1 95.44 336 ASP B C 1
ATOM 7824 O O . ASP B 1 336 ? -22.203 27.984 7.707 1 95.44 336 ASP B O 1
ATOM 7828 N N . VAL B 1 337 ? -20.703 27.406 9.344 1 97.5 337 VAL B N 1
ATOM 7829 C CA . VAL B 1 337 ? -19.562 27.328 8.438 1 97.5 337 VAL B CA 1
ATOM 7830 C C . VAL B 1 337 ? -18.875 25.969 8.594 1 97.5 337 VAL B C 1
ATOM 7832 O O . VAL B 1 337 ? -18.484 25.594 9.703 1 97.5 337 VAL B O 1
ATOM 7835 N N . THR B 1 338 ? -18.766 25.156 7.531 1 98.25 338 THR B N 1
ATOM 7836 C CA . THR B 1 338 ? -18 23.922 7.512 1 98.25 338 THR B CA 1
ATOM 7837 C C . THR B 1 338 ? -16.578 24.188 7.035 1 98.25 338 THR B C 1
ATOM 7839 O O . THR B 1 338 ? -16.359 24.812 5.996 1 98.25 338 THR B O 1
ATOM 7842 N N . LEU B 1 339 ? -15.562 23.812 7.812 1 98.75 339 LEU B N 1
ATOM 7843 C CA . LEU B 1 339 ? -14.188 23.859 7.336 1 98.75 339 LEU B CA 1
ATOM 7844 C C . LEU B 1 339 ? -13.93 22.75 6.316 1 98.75 339 LEU B C 1
ATOM 7846 O O . LEU B 1 339 ? -14.195 21.578 6.586 1 98.75 339 LEU B O 1
ATOM 7850 N N . VAL B 1 340 ? -13.516 23.094 5.121 1 98.81 340 VAL B N 1
ATOM 7851 C CA . VAL B 1 340 ? -13.266 22.156 4.023 1 98.81 340 VAL B CA 1
ATOM 7852 C C . VAL B 1 340 ? -11.773 22.094 3.727 1 98.81 340 VAL B C 1
ATOM 7854 O O . VAL B 1 340 ? -11.133 23.125 3.484 1 98.81 340 VAL B O 1
ATOM 7857 N N . ALA B 1 341 ? -11.211 20.891 3.775 1 98.62 341 ALA B N 1
ATOM 7858 C CA . ALA B 1 341 ? -9.789 20.703 3.496 1 98.62 341 ALA B CA 1
ATOM 7859 C C . ALA B 1 341 ? -9.516 19.312 2.965 1 98.62 341 ALA B C 1
ATOM 7861 O O . ALA B 1 341 ? -10.445 18.531 2.73 1 98.62 341 ALA B O 1
ATOM 7862 N N . GLN B 1 342 ? -8.336 19.047 2.562 1 98.31 342 GLN B N 1
ATOM 7863 C CA . GLN B 1 342 ? -7.887 17.75 2.078 1 98.31 342 GLN B CA 1
ATOM 7864 C C . GLN B 1 342 ? -6.523 17.391 2.656 1 98.31 342 GLN B C 1
ATOM 7866 O O . GLN B 1 342 ? -5.758 18.266 3.059 1 98.31 342 GLN B O 1
ATOM 7871 N N . LEU B 1 343 ? -6.234 16.062 2.779 1 96.44 343 LEU B N 1
ATOM 7872 C CA . LEU B 1 343 ? -4.949 15.633 3.324 1 96.44 343 LEU B CA 1
ATOM 7873 C C . LEU B 1 343 ? -4.594 14.234 2.842 1 96.44 343 LEU B C 1
ATOM 7875 O O . LEU B 1 343 ? -5.449 13.523 2.309 1 96.44 343 LEU B O 1
ATOM 7879 N N . SER B 1 344 ? -3.344 13.891 2.953 1 93 344 SER B N 1
ATOM 7880 C CA . SER B 1 344 ? -2.82 12.539 2.832 1 93 344 SER B CA 1
ATOM 7881 C C . SER B 1 344 ? -2.262 12.039 4.16 1 93 344 SER B C 1
ATOM 7883 O O . SER B 1 344 ? -2.373 12.719 5.18 1 93 344 SER B O 1
ATOM 7885 N N . MET B 1 345 ? -1.719 10.875 4.188 1 87.19 345 MET B N 1
ATOM 7886 C CA . MET B 1 345 ? -1.289 10.211 5.41 1 87.19 345 MET B CA 1
ATOM 7887 C C . MET B 1 345 ? -0.239 11.039 6.145 1 87.19 345 MET B C 1
ATOM 7889 O O . MET B 1 345 ? -0.177 11.023 7.375 1 87.19 345 MET B O 1
ATOM 7893 N N . ASP B 1 346 ? 0.499 11.75 5.441 1 81.38 346 ASP B N 1
ATOM 7894 C CA . ASP B 1 346 ? 1.636 12.453 6.027 1 81.38 346 ASP B CA 1
ATOM 7895 C C . ASP B 1 346 ? 1.177 13.68 6.816 1 81.38 346 ASP B C 1
ATOM 7897 O O . ASP B 1 346 ? 1.985 14.344 7.469 1 81.38 346 ASP B O 1
ATOM 7901 N N . ARG B 1 347 ? -0.147 13.945 6.816 1 88.06 347 ARG B N 1
ATOM 7902 C CA . ARG B 1 347 ? -0.651 15.109 7.527 1 88.06 347 ARG B CA 1
ATOM 7903 C C . ARG B 1 347 ? -1.643 14.711 8.609 1 88.06 347 ARG B C 1
ATOM 7905 O O . ARG B 1 347 ? -2.359 15.555 9.156 1 88.06 347 ARG B O 1
ATOM 7912 N N . LEU B 1 348 ? -1.669 13.477 8.969 1 87.12 348 LEU B N 1
ATOM 7913 C CA . LEU B 1 348 ? -2.658 12.953 9.906 1 87.12 348 LEU B CA 1
ATOM 7914 C C . LEU B 1 348 ? -2.523 13.625 11.266 1 87.12 348 LEU B C 1
ATOM 7916 O O . LEU B 1 348 ? -3.514 13.805 11.977 1 87.12 348 LEU B O 1
ATOM 7920 N N . GLN B 1 349 ? -1.396 14.039 11.586 1 80.25 349 GLN B N 1
ATOM 7921 C CA . GLN B 1 349 ? -1.129 14.594 12.906 1 80.25 349 GLN B CA 1
ATOM 7922 C C . GLN B 1 349 ? -1.813 15.945 13.086 1 80.25 349 GLN B C 1
ATOM 7924 O O . GLN B 1 349 ? -2.01 16.391 14.219 1 80.25 349 GLN B O 1
ATOM 7929 N N . MET B 1 350 ? -2.186 16.562 12 1 89.19 350 MET B N 1
ATOM 7930 C CA . MET B 1 350 ? -2.807 17.875 12.055 1 89.19 350 MET B CA 1
ATOM 7931 C C . MET B 1 350 ? -4.246 17.781 12.555 1 89.19 350 MET B C 1
ATOM 7933 O O . MET B 1 350 ? -4.812 18.766 13.023 1 89.19 350 MET B O 1
ATOM 7937 N N . LEU B 1 351 ? -4.789 16.625 12.484 1 93 351 LEU B N 1
ATOM 7938 C CA . LEU B 1 351 ? -6.223 16.469 12.719 1 93 351 LEU B CA 1
ATOM 7939 C C . LEU B 1 351 ? -6.574 16.766 14.172 1 93 351 LEU B C 1
ATOM 7941 O O . LEU B 1 351 ? -7.574 17.438 14.445 1 93 351 LEU B O 1
ATOM 7945 N N . GLU B 1 352 ? -5.82 16.312 15.086 1 89.81 352 GLU B N 1
ATOM 7946 C CA . GLU B 1 352 ? -6.105 16.547 16.5 1 89.81 352 GLU B CA 1
ATOM 7947 C C . GLU B 1 352 ? -6.059 18.031 16.828 1 89.81 352 GLU B C 1
ATOM 7949 O O . GLU B 1 352 ? -6.941 18.547 17.516 1 89.81 352 GLU B O 1
ATOM 7954 N N . ALA B 1 353 ? -4.961 18.656 16.312 1 90.19 353 ALA B N 1
ATOM 7955 C CA . ALA B 1 353 ? -4.824 20.094 16.547 1 90.19 353 ALA B CA 1
ATOM 7956 C C . ALA B 1 353 ? -5.98 20.859 15.922 1 90.19 353 ALA B C 1
ATOM 7958 O O . ALA B 1 353 ? -6.52 21.781 16.516 1 90.19 353 ALA B O 1
ATOM 7959 N N . LEU B 1 354 ? -6.32 20.516 14.789 1 95.56 354 LEU B N 1
ATOM 7960 C CA . LEU B 1 354 ? -7.406 21.188 14.086 1 95.56 354 LEU B CA 1
ATOM 7961 C C . LEU B 1 354 ? -8.719 21.047 14.852 1 95.56 354 LEU B C 1
ATOM 7963 O O . LEU B 1 354 ? -9.5 22 14.93 1 95.56 354 LEU B O 1
ATOM 7967 N N . CYS B 1 355 ? -8.984 19.875 15.414 1 94.25 355 CYS B N 1
ATOM 7968 C CA . CYS B 1 355 ? -10.195 19.625 16.188 1 94.25 355 CYS B CA 1
ATOM 7969 C C . CYS B 1 355 ? -10.242 20.5 17.422 1 94.25 355 CYS B C 1
ATOM 7971 O O . CYS B 1 355 ? -11.32 20.906 17.859 1 94.25 355 CYS B O 1
ATOM 7973 N N . ARG B 1 356 ? -9.148 20.828 17.906 1 92.31 356 ARG B N 1
ATOM 7974 C CA . ARG B 1 356 ? -9.086 21.672 19.109 1 92.31 356 ARG B CA 1
ATOM 7975 C C . ARG B 1 356 ? -9.32 23.141 18.75 1 92.31 356 ARG B C 1
ATOM 7977 O O . ARG B 1 356 ? -9.883 23.891 19.547 1 92.31 356 ARG B O 1
ATOM 7984 N N . HIS B 1 357 ? -8.906 23.5 17.609 1 96.19 357 HIS B N 1
ATOM 7985 C CA . HIS B 1 357 ? -8.969 24.906 17.203 1 96.19 357 HIS B CA 1
ATOM 7986 C C . HIS B 1 357 ? -10.305 25.234 16.547 1 96.19 357 HIS B C 1
ATOM 7988 O O . HIS B 1 357 ? -10.766 26.375 16.609 1 96.19 357 HIS B O 1
ATOM 7994 N N . TRP B 1 358 ? -10.914 24.297 15.914 1 97.81 358 TRP B N 1
ATOM 7995 C CA . TRP B 1 358 ? -12.141 24.531 15.148 1 97.81 358 TRP B CA 1
ATOM 7996 C C . TRP B 1 358 ? -13.297 23.719 15.734 1 97.81 358 TRP B C 1
ATOM 7998 O O . TRP B 1 358 ? -13.438 22.531 15.453 1 97.81 358 TRP B O 1
ATOM 8008 N N . PRO B 1 359 ? -14.18 24.375 16.453 1 95.69 359 PRO B N 1
ATOM 8009 C CA . PRO B 1 359 ? -15.273 23.641 17.109 1 95.69 359 PRO B CA 1
ATOM 8010 C C . PRO B 1 359 ? -16.422 23.328 16.156 1 95.69 359 PRO B C 1
ATOM 8012 O O . PRO B 1 359 ? -17.312 22.547 16.484 1 95.69 359 PRO B O 1
ATOM 8015 N N . GLY B 1 360 ? -16.438 23.891 14.953 1 96 360 GLY B N 1
ATOM 8016 C CA . GLY B 1 360 ? -17.516 23.641 14 1 96 360 GLY B CA 1
ATOM 8017 C C . GLY B 1 360 ? -17.297 22.391 13.18 1 96 360 GLY B C 1
ATOM 8018 O O . GLY B 1 360 ? -16.328 21.656 13.391 1 96 360 GLY B O 1
ATOM 8019 N N . PRO B 1 361 ? -18.281 22.094 12.25 1 97.12 361 PRO B N 1
ATOM 8020 C CA . PRO B 1 361 ? -18.172 20.891 11.406 1 97.12 361 PRO B CA 1
ATOM 8021 C C . PRO B 1 361 ? -17.031 21 10.398 1 97.12 361 PRO B C 1
ATOM 8023 O O . PRO B 1 361 ? -16.609 22.094 10.047 1 97.12 361 PRO B O 1
ATOM 8026 N N . MET B 1 362 ? -16.531 19.891 10.016 1 98.19 362 MET B N 1
ATOM 8027 C CA . MET B 1 362 ? -15.5 19.828 9 1 98.19 362 MET B CA 1
ATOM 8028 C C . MET B 1 362 ? -15.852 18.797 7.926 1 98.19 362 MET B C 1
ATOM 8030 O O . MET B 1 362 ? -16.609 17.859 8.188 1 98.19 362 MET B O 1
ATOM 8034 N N . SER B 1 363 ? -15.492 18.984 6.746 1 98.5 363 SER B N 1
ATOM 8035 C CA . SER B 1 363 ? -15.523 18.062 5.621 1 98.5 363 SER B CA 1
ATOM 8036 C C . SER B 1 363 ? -14.125 17.875 5.023 1 98.5 363 SER B C 1
ATOM 8038 O O . SER B 1 363 ? -13.578 18.781 4.406 1 98.5 363 SER B O 1
ATOM 8040 N N . LEU B 1 364 ? -13.57 16.672 5.191 1 98.75 364 LEU B N 1
ATOM 8041 C CA . LEU B 1 364 ? -12.172 16.438 4.852 1 98.75 364 LEU B CA 1
ATOM 8042 C C . LEU B 1 364 ? -12.039 15.305 3.834 1 98.75 364 LEU B C 1
ATOM 8044 O O . LEU B 1 364 ? -12.531 14.195 4.062 1 98.75 364 LEU B O 1
ATOM 8048 N N . ALA B 1 365 ? -11.422 15.57 2.693 1 98.81 365 ALA B N 1
ATOM 8049 C CA . ALA B 1 365 ? -11.094 14.539 1.715 1 98.81 365 ALA B CA 1
ATOM 8050 C C . ALA B 1 365 ? -9.711 13.953 1.981 1 98.81 365 ALA B C 1
ATOM 8052 O O . ALA B 1 365 ? -8.734 14.695 2.119 1 98.81 365 ALA B O 1
ATOM 8053 N N . LEU B 1 366 ? -9.641 12.664 2.105 1 98.5 366 LEU B N 1
ATOM 8054 C CA . LEU B 1 366 ? -8.391 11.953 2.373 1 98.5 366 LEU B CA 1
ATOM 8055 C C . LEU B 1 366 ? -7.93 11.188 1.143 1 98.5 366 LEU B C 1
ATOM 8057 O O . LEU B 1 366 ? -8.664 10.344 0.62 1 98.5 366 LEU B O 1
ATOM 8061 N N . TYR B 1 367 ? -6.754 11.477 0.603 1 97.69 367 TYR B N 1
ATOM 8062 C CA . TYR B 1 367 ? -6.156 10.734 -0.503 1 97.69 367 TYR B CA 1
ATOM 8063 C C . TYR B 1 367 ? -5.309 9.578 0.011 1 97.69 367 TYR B C 1
ATOM 8065 O O . TYR B 1 367 ? -4.129 9.75 0.316 1 97.69 367 TYR B O 1
ATOM 8073 N N . LEU B 1 368 ? -5.902 8.398 0.007 1 97.38 368 LEU B N 1
ATOM 8074 C CA . LEU B 1 368 ? -5.297 7.258 0.69 1 97.38 368 LEU B CA 1
ATOM 8075 C C . LEU B 1 368 ? -5.336 6.012 -0.188 1 97.38 368 LEU B C 1
ATOM 8077 O O . LEU B 1 368 ? -6.211 5.879 -1.045 1 97.38 368 LEU B O 1
ATOM 8081 N N . THR B 1 369 ? -4.305 5.133 0.007 1 95.31 369 THR B N 1
ATOM 8082 C CA . THR B 1 369 ? -4.445 3.768 -0.494 1 95.31 369 THR B CA 1
ATOM 8083 C C . THR B 1 369 ? -5.434 2.977 0.359 1 95.31 369 THR B C 1
ATOM 8085 O O . THR B 1 369 ? -5.832 3.43 1.434 1 95.31 369 THR B O 1
ATOM 8088 N N . ASP B 1 370 ? -5.852 1.814 -0.099 1 96.69 370 ASP B N 1
ATOM 8089 C CA . ASP B 1 370 ? -6.738 0.957 0.681 1 96.69 370 ASP B CA 1
ATOM 8090 C C . ASP B 1 370 ? -6.098 0.574 2.014 1 96.69 370 ASP B C 1
ATOM 8092 O O . ASP B 1 370 ? -6.77 0.564 3.049 1 96.69 370 ASP B O 1
ATOM 8096 N N . ALA B 1 371 ? -4.871 0.322 2.01 1 92.69 371 ALA B N 1
ATOM 8097 C CA . ALA B 1 371 ? -4.152 -0.015 3.238 1 92.69 371 ALA B CA 1
ATOM 8098 C C . ALA B 1 371 ? -4.105 1.179 4.188 1 92.69 371 ALA B C 1
ATOM 8100 O O . ALA B 1 371 ? -4.297 1.026 5.398 1 92.69 371 ALA B O 1
ATOM 8101 N N . GLU B 1 372 ? -3.812 2.311 3.633 1 93 372 GLU B N 1
ATOM 8102 C CA . GLU B 1 372 ? -3.723 3.523 4.441 1 93 372 GLU B CA 1
ATOM 8103 C C . GLU B 1 372 ? -5.074 3.881 5.051 1 93 372 GLU B C 1
ATOM 8105 O O . GLU B 1 372 ? -5.137 4.43 6.152 1 93 372 GLU B O 1
ATOM 8110 N N . ALA B 1 373 ? -6.141 3.602 4.359 1 96.25 373 ALA B N 1
ATOM 8111 C CA . ALA B 1 373 ? -7.473 3.863 4.902 1 96.25 373 ALA B CA 1
ATOM 8112 C C . ALA B 1 373 ? -7.695 3.102 6.207 1 96.25 373 ALA B C 1
ATOM 8114 O O . ALA B 1 373 ? -8.328 3.613 7.129 1 96.25 373 ALA B O 1
ATOM 8115 N N . GLN B 1 374 ? -7.16 1.925 6.254 1 91.5 374 GLN B N 1
ATOM 8116 C CA . GLN B 1 374 ? -7.273 1.139 7.477 1 91.5 374 GLN B CA 1
ATOM 8117 C C . GLN B 1 374 ? -6.406 1.723 8.586 1 91.5 374 GLN B C 1
ATOM 8119 O O . GLN B 1 374 ? -6.805 1.726 9.758 1 91.5 374 GLN B O 1
ATOM 8124 N N . GLN B 1 375 ? -5.23 2.09 8.188 1 87.94 375 GLN B N 1
ATOM 8125 C CA . GLN B 1 375 ? -4.367 2.754 9.156 1 87.94 375 GLN B CA 1
ATOM 8126 C C . GLN B 1 375 ? -5.023 4.016 9.711 1 87.94 375 GLN B C 1
ATOM 8128 O O . GLN B 1 375 ? -4.91 4.309 10.898 1 87.94 375 GLN B O 1
ATOM 8133 N N . PHE B 1 376 ? -5.664 4.703 8.828 1 93.38 376 PHE B N 1
ATOM 8134 C CA . PHE B 1 376 ? -6.391 5.906 9.219 1 93.38 376 PHE B CA 1
ATOM 8135 C C . PHE B 1 376 ? -7.477 5.578 10.234 1 93.38 376 PHE B C 1
ATOM 8137 O O . PHE B 1 376 ? -7.609 6.266 11.25 1 93.38 376 PHE B O 1
ATOM 8144 N N . LEU B 1 377 ? -8.195 4.543 9.984 1 92.75 377 LEU B N 1
ATOM 8145 C CA . LEU B 1 377 ? -9.25 4.109 10.898 1 92.75 377 LEU B CA 1
ATOM 8146 C C . LEU B 1 377 ? -8.688 3.83 12.289 1 92.75 377 LEU B C 1
ATOM 8148 O O . LEU B 1 377 ? -9.234 4.297 13.289 1 92.75 377 LEU B O 1
ATOM 8152 N N . ARG B 1 378 ? -7.645 3.146 12.32 1 85 378 ARG B N 1
ATOM 8153 C CA . ARG B 1 378 ? -7.012 2.822 13.602 1 85 3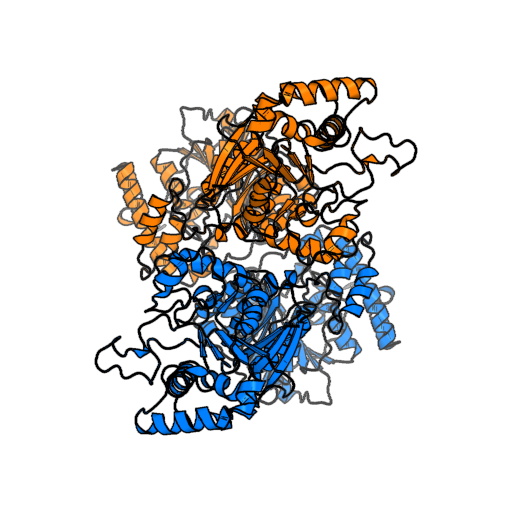78 ARG B CA 1
ATOM 8154 C C . ARG B 1 378 ? -6.523 4.082 14.305 1 85 378 ARG B C 1
ATOM 8156 O O . ARG B 1 378 ? -6.613 4.188 15.531 1 85 378 ARG B O 1
ATOM 8163 N N . PHE B 1 379 ? -6.012 4.988 13.547 1 87 379 PHE B N 1
ATOM 8164 C CA . PHE B 1 379 ? -5.516 6.25 14.094 1 87 379 PHE B CA 1
ATOM 8165 C C . PHE B 1 379 ? -6.641 7.02 14.781 1 87 379 PHE B C 1
ATOM 8167 O O . PHE B 1 379 ? -6.465 7.52 15.891 1 87 379 PHE B O 1
ATOM 8174 N N . ILE B 1 380 ? -7.754 7.094 14.148 1 91 380 ILE B N 1
ATOM 8175 C CA . ILE B 1 380 ? -8.891 7.832 14.695 1 91 380 ILE B CA 1
ATOM 8176 C C . ILE B 1 380 ? -9.398 7.141 15.953 1 91 380 ILE B C 1
ATOM 8178 O O . ILE B 1 380 ? -9.703 7.797 16.953 1 91 380 ILE B O 1
ATOM 8182 N N . GLU B 1 381 ? -9.461 5.848 15.875 1 85.88 381 GLU B N 1
ATOM 8183 C CA . GLU B 1 381 ? -9.984 5.082 17 1 85.88 381 GLU B CA 1
ATOM 8184 C C . GLU B 1 381 ? -9.062 5.191 18.219 1 85.88 381 GLU B C 1
ATOM 8186 O O . GLU B 1 381 ? -9.531 5.156 19.359 1 85.88 381 GLU B O 1
ATOM 8191 N N . ALA B 1 382 ? -7.844 5.371 17.984 1 79.06 382 ALA B N 1
ATOM 8192 C CA . ALA B 1 382 ? -6.855 5.414 19.062 1 79.06 382 ALA B CA 1
ATOM 8193 C C . ALA B 1 382 ? -6.789 6.801 19.703 1 79.06 382 ALA B C 1
ATOM 8195 O O . ALA B 1 382 ? -6.273 6.961 20.812 1 79.06 382 ALA B O 1
ATOM 8196 N N . SER B 1 383 ? -7.332 7.82 19.016 1 85.31 383 SER B N 1
ATOM 8197 C CA . SER B 1 383 ? -7.312 9.188 19.516 1 85.31 383 SER B CA 1
ATOM 8198 C C . SER B 1 383 ? -8.633 9.547 20.203 1 85.31 383 SER B C 1
ATOM 8200 O O . SER B 1 383 ? -9.664 9.688 19.531 1 85.31 383 SER B O 1
ATOM 8202 N N . PRO B 1 384 ? -8.594 9.758 21.469 1 86 384 PRO B N 1
ATOM 8203 C CA . PRO B 1 384 ? -9.836 10.125 22.156 1 86 384 PRO B CA 1
ATOM 8204 C C . PRO B 1 384 ? -10.438 11.422 21.625 1 86 384 PRO B C 1
ATOM 8206 O O . PRO B 1 384 ? -11.664 11.555 21.562 1 86 384 PRO B O 1
ATOM 8209 N N . VAL B 1 385 ? -9.578 12.289 21.219 1 89.12 385 VAL B N 1
ATOM 8210 C CA . VAL B 1 385 ? -10.031 13.578 20.703 1 89.12 385 VAL B CA 1
ATOM 8211 C C . VAL B 1 385 ? -10.781 13.375 19.391 1 89.12 385 VAL B C 1
ATOM 8213 O O . VAL B 1 385 ? -11.891 13.891 19.203 1 89.12 385 VAL B O 1
ATOM 8216 N N . LEU B 1 386 ? -10.25 12.633 18.562 1 92.75 386 LEU B N 1
ATOM 8217 C CA . LEU B 1 386 ? -10.828 12.438 17.234 1 92.75 386 LEU B CA 1
ATOM 8218 C C . LEU B 1 386 ? -12.031 11.508 17.297 1 92.75 386 LEU B C 1
ATOM 8220 O O . LEU B 1 386 ? -13.008 11.695 16.562 1 92.75 386 LEU B O 1
ATOM 8224 N N . ALA B 1 387 ? -11.953 10.547 18.203 1 89.62 387 ALA B N 1
ATOM 8225 C CA . ALA B 1 387 ? -13.047 9.586 18.344 1 89.62 387 ALA B CA 1
ATOM 8226 C C . ALA B 1 387 ? -14.305 10.25 18.891 1 89.62 387 ALA B C 1
ATOM 8228 O O . ALA B 1 387 ? -15.422 9.836 18.594 1 89.62 387 ALA B O 1
ATOM 8229 N N . ALA B 1 388 ? -14.125 11.281 19.594 1 91 388 ALA B N 1
ATOM 8230 C CA . ALA B 1 388 ? -15.25 11.945 20.25 1 91 388 ALA B CA 1
ATOM 8231 C C . ALA B 1 388 ? -15.938 12.922 19.297 1 91 388 ALA B C 1
ATOM 8233 O O . ALA B 1 388 ? -17.078 13.32 19.516 1 91 388 ALA B O 1
ATOM 8234 N N . ARG B 1 389 ? -15.258 13.383 18.328 1 93.94 389 ARG B N 1
ATOM 8235 C CA . ARG B 1 389 ? -15.797 14.375 17.406 1 93.94 389 ARG B CA 1
ATOM 8236 C C . ARG B 1 389 ? -16.656 13.719 16.344 1 93.94 389 ARG B C 1
ATOM 8238 O O . ARG B 1 389 ? -16.141 13.062 15.43 1 93.94 389 ARG B O 1
ATOM 8245 N N . GLN B 1 390 ? -17.938 13.977 16.312 1 92.56 390 GLN B N 1
ATOM 8246 C CA . GLN B 1 390 ? -18.859 13.289 15.398 1 92.56 390 GLN B CA 1
ATOM 8247 C C . GLN B 1 390 ? -19.266 14.188 14.242 1 92.56 390 GLN B C 1
ATOM 8249 O O . GLN B 1 390 ? -19.938 13.742 13.312 1 92.56 390 GLN B O 1
ATOM 8254 N N . ASP B 1 391 ? -18.891 15.398 14.227 1 95.81 391 ASP B N 1
ATOM 8255 C CA . ASP B 1 391 ? -19.312 16.328 13.188 1 95.81 391 ASP B CA 1
ATOM 8256 C C . ASP B 1 391 ? -18.219 16.547 12.156 1 95.81 391 ASP B C 1
ATOM 8258 O O . ASP B 1 391 ? -18.203 17.562 11.453 1 95.81 391 ASP B O 1
ATOM 8262 N N . VAL B 1 392 ? -17.234 15.695 12.133 1 97 392 VAL B N 1
ATOM 8263 C CA . VAL B 1 392 ? -16.219 15.703 11.086 1 97 392 VAL B CA 1
ATOM 8264 C C . VAL B 1 392 ? -16.516 14.609 10.07 1 97 392 VAL B C 1
ATOM 8266 O O . VAL B 1 392 ? -16.594 13.43 10.422 1 97 392 VAL B O 1
ATOM 8269 N N . ALA B 1 393 ? -16.781 14.984 8.867 1 97.75 393 ALA B N 1
ATOM 8270 C CA . ALA B 1 393 ? -17 14.023 7.793 1 97.75 393 ALA B CA 1
ATOM 8271 C C . ALA B 1 393 ? -15.688 13.695 7.078 1 97.75 393 ALA B C 1
ATOM 8273 O O . ALA B 1 393 ? -15.008 14.594 6.57 1 97.75 393 ALA B O 1
ATOM 8274 N N . TYR B 1 394 ? -15.312 12.453 7.074 1 98.19 394 TYR B N 1
ATOM 8275 C CA . TYR B 1 394 ? -14.109 11.984 6.406 1 98.19 394 TYR B CA 1
ATOM 8276 C C . TYR B 1 394 ? -14.445 11.273 5.098 1 98.19 394 TYR B C 1
ATOM 8278 O O . TYR B 1 394 ? -15.203 10.297 5.09 1 98.19 394 TYR B O 1
ATOM 8286 N N . HIS B 1 395 ? -13.922 11.75 3.975 1 98.69 395 HIS B N 1
ATOM 8287 C CA . HIS B 1 395 ? -14.164 11.156 2.666 1 98.69 395 HIS B CA 1
ATOM 8288 C C . HIS B 1 395 ? -12.875 10.594 2.076 1 98.69 395 HIS B C 1
ATOM 8290 O O . HIS B 1 395 ? -11.922 11.336 1.828 1 98.69 395 HIS B O 1
ATOM 8296 N N . VAL B 1 396 ? -12.844 9.312 1.776 1 98.69 396 VAL B N 1
ATOM 8297 C CA . VAL B 1 396 ? -11.641 8.688 1.241 1 98.69 396 VAL B CA 1
ATOM 8298 C C . VAL B 1 396 ? -11.68 8.711 -0.285 1 98.69 396 VAL B C 1
ATOM 8300 O O . VAL B 1 396 ? -12.656 8.258 -0.894 1 98.69 396 VAL B O 1
ATOM 8303 N N . VAL B 1 397 ? -10.75 9.328 -0.842 1 98.69 397 VAL B N 1
ATOM 8304 C CA . VAL B 1 397 ? -10.469 9.25 -2.271 1 98.69 397 VAL B CA 1
ATOM 8305 C C . VAL B 1 397 ? -9.266 8.352 -2.516 1 98.69 397 VAL B C 1
ATOM 8307 O O . VAL B 1 397 ? -8.133 8.703 -2.17 1 98.69 397 VAL B O 1
ATOM 8310 N N . TYR B 1 398 ? -9.508 7.195 -3.107 1 98.31 398 TYR B N 1
ATOM 8311 C CA . TYR B 1 398 ? -8.453 6.191 -3.201 1 98.31 398 TYR B CA 1
ATOM 8312 C C . TYR B 1 398 ? -7.41 6.59 -4.238 1 98.31 398 TYR B C 1
ATOM 8314 O O . TYR B 1 398 ? -7.754 6.98 -5.355 1 98.31 398 TYR B O 1
ATOM 8322 N N . ARG B 1 399 ? -6.227 6.461 -3.857 1 95.69 399 ARG B N 1
ATOM 8323 C CA . ARG B 1 399 ? -5.082 6.941 -4.625 1 95.69 399 ARG B CA 1
ATOM 8324 C C . ARG B 1 399 ? -4.996 6.242 -5.977 1 95.69 399 ARG B C 1
ATOM 8326 O O . ARG B 1 399 ? -5.145 5.02 -6.059 1 95.69 399 ARG B O 1
ATOM 8333 N N . GLU B 1 400 ? -4.789 7.051 -6.984 1 92.62 400 GLU B N 1
ATOM 8334 C CA . GLU B 1 400 ? -4.586 6.574 -8.352 1 92.62 400 GLU B CA 1
ATOM 8335 C C . GLU B 1 400 ? -3.814 7.594 -9.18 1 92.62 400 GLU B C 1
ATOM 8337 O O . GLU B 1 400 ? -4.203 8.758 -9.258 1 92.62 400 GLU B O 1
ATOM 8342 N N . GLY B 1 401 ? -2.615 7.113 -9.727 1 85.38 401 GLY B N 1
ATOM 8343 C CA . GLY B 1 401 ? -1.823 7.973 -10.594 1 85.38 401 GLY B CA 1
ATOM 8344 C C . GLY B 1 401 ? -0.636 8.602 -9.883 1 85.38 401 GLY B C 1
ATOM 8345 O O . GLY B 1 401 ? -0.492 8.469 -8.664 1 85.38 401 GLY B O 1
ATOM 8346 N N . PRO B 1 402 ? 0.108 9.32 -10.602 1 83.12 402 PRO B N 1
ATOM 8347 C CA . PRO B 1 402 ? 1.388 9.805 -10.078 1 83.12 402 PRO B CA 1
ATOM 8348 C C . PRO B 1 402 ? 1.278 11.18 -9.438 1 83.12 402 PRO B C 1
ATOM 8350 O O . PRO B 1 402 ? 2.148 11.578 -8.656 1 83.12 402 PRO B O 1
ATOM 8353 N N . LEU B 1 403 ? 0.251 11.961 -9.773 1 92.38 403 LEU B N 1
ATOM 8354 C CA . LEU B 1 403 ? 0.155 13.328 -9.289 1 92.38 403 LEU B CA 1
ATOM 8355 C C . LEU B 1 403 ? -0.969 13.461 -8.266 1 92.38 403 LEU B C 1
ATOM 8357 O O . LEU B 1 403 ? -1.981 12.766 -8.359 1 92.38 403 LEU B O 1
ATOM 8361 N N . TYR B 1 404 ? -0.725 14.336 -7.316 1 95.06 404 TYR B N 1
ATOM 8362 C CA . TYR B 1 404 ? -1.705 14.609 -6.273 1 95.06 404 TYR B CA 1
ATOM 8363 C C . TYR B 1 404 ? -2.873 15.422 -6.824 1 95.06 404 TYR B C 1
ATOM 8365 O O . TYR B 1 404 ? -2.689 16.547 -7.285 1 95.06 404 TYR B O 1
ATOM 8373 N N . PRO B 1 405 ? -4.137 14.859 -6.852 1 97.19 405 PRO B N 1
ATOM 8374 C CA . PRO B 1 405 ? -5.285 15.578 -7.41 1 97.19 405 PRO B CA 1
ATOM 8375 C C . PRO B 1 405 ? -5.906 16.562 -6.422 1 97.19 405 PRO B C 1
ATOM 8377 O O . PRO B 1 405 ? -7.07 16.406 -6.043 1 97.19 405 PRO B O 1
ATOM 8380 N N . VAL B 1 406 ? -5.25 17.547 -6.102 1 97 406 VAL B N 1
ATOM 8381 C CA . VAL B 1 406 ? -5.551 18.453 -5 1 97 406 VAL B CA 1
ATOM 8382 C C . VAL B 1 406 ? -6.934 19.078 -5.203 1 97 406 VAL B C 1
ATOM 8384 O O . VAL B 1 406 ? -7.758 19.078 -4.285 1 97 406 VAL B O 1
ATOM 8387 N N . ASN B 1 407 ? -7.25 19.594 -6.371 1 98.06 407 ASN B N 1
ATOM 8388 C CA . ASN B 1 407 ? -8.516 20.281 -6.598 1 98.06 407 ASN B CA 1
ATOM 8389 C C . ASN B 1 407 ? -9.688 19.297 -6.66 1 98.06 407 ASN B C 1
ATOM 8391 O O . ASN B 1 407 ? -10.797 19.641 -6.254 1 98.06 407 ASN B O 1
ATOM 8395 N N . GLN B 1 408 ? -9.43 18.094 -7.148 1 97.88 408 GLN B N 1
ATOM 8396 C CA . GLN B 1 408 ? -10.477 17.078 -7.082 1 97.88 408 GLN B CA 1
ATOM 8397 C C . GLN B 1 408 ? -10.789 16.703 -5.633 1 97.88 408 GLN B C 1
ATOM 8399 O O . GLN B 1 408 ? -11.953 16.5 -5.281 1 97.88 408 GLN B O 1
ATOM 8404 N N . LEU B 1 409 ? -9.766 16.594 -4.848 1 98.5 409 LEU B N 1
ATOM 8405 C CA . LEU B 1 409 ? -9.961 16.312 -3.43 1 98.5 409 LEU B CA 1
ATOM 8406 C C . LEU B 1 409 ? -10.773 17.422 -2.766 1 98.5 409 LEU B C 1
ATOM 8408 O O . LEU B 1 409 ? -11.711 17.141 -2.01 1 98.5 409 LEU B O 1
ATOM 8412 N N . ARG B 1 410 ? -10.445 18.641 -3.049 1 98.62 410 ARG B N 1
ATOM 8413 C CA . ARG B 1 410 ? -11.203 19.781 -2.527 1 98.62 410 ARG B CA 1
ATOM 8414 C C . ARG B 1 410 ? -12.672 19.688 -2.928 1 98.62 410 ARG B C 1
ATOM 8416 O O . ARG B 1 410 ? -13.555 19.922 -2.105 1 98.62 410 ARG B O 1
ATOM 8423 N N . ASN B 1 411 ? -12.875 19.391 -4.148 1 98.5 411 ASN B N 1
ATOM 8424 C CA . ASN B 1 411 ? -14.234 19.312 -4.668 1 98.5 411 ASN B CA 1
ATOM 8425 C C . ASN B 1 411 ? -15.031 18.203 -3.996 1 98.5 411 ASN B C 1
ATOM 8427 O O . ASN B 1 411 ? -16.234 18.359 -3.736 1 98.5 411 ASN B O 1
ATOM 8431 N N . VAL B 1 412 ? -14.383 17.047 -3.75 1 98.44 412 VAL B N 1
ATOM 8432 C CA . VAL B 1 412 ? -15.07 15.945 -3.078 1 98.44 412 VAL B CA 1
ATOM 8433 C C . VAL B 1 412 ? -15.508 16.375 -1.684 1 98.44 412 VAL B C 1
ATOM 8435 O O . VAL B 1 412 ? -16.641 16.141 -1.281 1 98.44 412 VAL B O 1
ATOM 8438 N N . ALA B 1 413 ? -14.617 17.016 -0.987 1 98.75 413 ALA B N 1
ATOM 8439 C CA . ALA B 1 413 ? -14.945 17.5 0.353 1 98.75 413 ALA B CA 1
ATOM 8440 C C . ALA B 1 413 ? -16.031 18.562 0.3 1 98.75 413 ALA B C 1
ATOM 8442 O O . ALA B 1 413 ? -16.969 18.547 1.095 1 98.75 413 ALA B O 1
ATOM 8443 N N . LEU B 1 414 ? -15.922 19.5 -0.602 1 98.62 414 LEU B N 1
ATOM 8444 C CA . LEU B 1 414 ? -16.859 20.609 -0.746 1 98.62 414 LEU B CA 1
ATOM 8445 C C . LEU B 1 414 ? -18.25 20.109 -1.064 1 98.62 414 LEU B C 1
ATOM 8447 O O . LEU B 1 414 ? -19.25 20.609 -0.521 1 98.62 414 LEU B O 1
ATOM 8451 N N . ALA B 1 415 ? -18.328 19.109 -1.883 1 97.88 415 ALA B N 1
ATOM 8452 C CA . ALA B 1 415 ? -19.609 18.578 -2.33 1 97.88 415 ALA B CA 1
ATOM 8453 C C . ALA B 1 415 ? -20.375 17.938 -1.17 1 97.88 415 ALA B C 1
ATOM 8455 O O . ALA B 1 415 ? -21.594 17.781 -1.236 1 97.88 415 ALA B O 1
ATOM 8456 N N . GLN B 1 416 ? -19.656 17.609 -0.09 1 96.75 416 GLN B N 1
ATOM 8457 C CA . GLN B 1 416 ? -20.297 16.906 1.013 1 96.75 416 GLN B CA 1
ATOM 8458 C C . GLN B 1 416 ? -20.609 17.844 2.17 1 96.75 416 GLN B C 1
ATOM 8460 O O . GLN B 1 416 ? -21.172 17.438 3.188 1 96.75 416 GLN B O 1
ATOM 8465 N N . ALA B 1 417 ? -20.219 19.141 2.023 1 96.56 417 ALA B N 1
ATOM 8466 C CA . ALA B 1 417 ? -20.516 20.109 3.07 1 96.56 417 ALA B CA 1
ATOM 8467 C C . ALA B 1 417 ? -22.016 20.344 3.176 1 96.56 417 ALA B C 1
ATOM 8469 O O . ALA B 1 417 ? -22.719 20.422 2.16 1 96.56 417 ALA B O 1
ATOM 8470 N N . LEU B 1 418 ? -22.531 20.531 4.398 1 94.88 418 LEU B N 1
ATOM 8471 C CA . LEU B 1 418 ? -23.969 20.625 4.605 1 94.88 418 LEU B CA 1
ATOM 8472 C C . LEU B 1 418 ? -24.375 22 5.102 1 94.88 418 LEU B C 1
ATOM 8474 O O . LEU B 1 418 ? -25.547 22.375 5.059 1 94.88 418 LEU B O 1
ATOM 8478 N N . THR B 1 419 ? -23.406 22.828 5.535 1 96.5 419 THR B N 1
ATOM 8479 C CA . THR B 1 419 ? -23.703 24.156 6.066 1 96.5 419 THR B CA 1
ATOM 8480 C C . THR B 1 419 ? -23.844 25.172 4.934 1 96.5 419 THR B C 1
ATOM 8482 O O . THR B 1 419 ? -23.375 24.922 3.816 1 96.5 419 THR B O 1
ATOM 8485 N N . PRO B 1 420 ? -24.5 26.281 5.207 1 95.06 420 PRO B N 1
ATOM 8486 C CA . PRO B 1 420 ? -24.688 27.281 4.156 1 95.06 420 PRO B CA 1
ATOM 8487 C C . PRO B 1 420 ? -23.375 27.891 3.668 1 95.06 420 PRO B C 1
ATOM 8489 O O . PRO B 1 420 ? -23.266 28.281 2.504 1 95.06 420 PRO B O 1
ATOM 8492 N N . TYR B 1 421 ? -22.375 27.953 4.578 1 96.75 421 TYR B N 1
ATOM 8493 C CA . TYR B 1 421 ? -21.078 28.5 4.203 1 96.75 421 TYR B CA 1
ATOM 8494 C C . TYR B 1 421 ? -19.969 27.484 4.422 1 96.75 421 TYR B C 1
ATOM 8496 O O . TYR B 1 421 ? -20.141 26.516 5.168 1 96.75 421 TYR B O 1
ATOM 8504 N N . VAL B 1 422 ? -18.906 27.703 3.682 1 98.31 422 VAL B N 1
ATOM 8505 C CA . VAL B 1 422 ? -17.75 26.828 3.816 1 98.31 422 VAL B CA 1
ATOM 8506 C C . VAL B 1 422 ? -16.484 27.688 3.961 1 98.31 422 VAL B C 1
ATOM 8508 O O . VAL B 1 422 ? -16.375 28.75 3.338 1 98.31 422 VAL B O 1
ATOM 8511 N N . PHE B 1 423 ? -15.602 27.281 4.84 1 98.88 423 PHE B N 1
ATOM 8512 C CA . PHE B 1 423 ? -14.25 27.828 4.945 1 98.88 423 PHE B CA 1
ATOM 8513 C C . PHE B 1 423 ? -13.266 26.969 4.168 1 98.88 423 PHE B C 1
ATOM 8515 O O . PHE B 1 423 ? -12.93 25.859 4.594 1 98.88 423 PHE B O 1
ATOM 8522 N N . LEU B 1 424 ? -12.836 27.422 3.002 1 98.81 424 LEU B N 1
ATOM 8523 C CA . LEU B 1 424 ? -11.906 26.719 2.135 1 98.81 424 LEU B CA 1
ATOM 8524 C C . LEU B 1 424 ? -10.469 26.875 2.621 1 98.81 424 LEU B C 1
ATOM 8526 O O . LEU B 1 424 ? -9.812 27.859 2.291 1 98.81 424 LEU B O 1
ATOM 8530 N N . SER B 1 425 ? -9.93 25.844 3.316 1 98.12 425 SER B N 1
ATOM 8531 C CA . SER B 1 425 ? -8.625 25.922 3.975 1 98.12 425 SER B CA 1
ATOM 8532 C C . SER B 1 425 ? -7.715 24.797 3.52 1 98.12 425 SER B C 1
ATOM 8534 O O . SER B 1 425 ? -8.062 24.031 2.617 1 98.12 425 SER B O 1
ATOM 8536 N N . ASP B 1 426 ? -6.516 24.828 3.949 1 96.44 426 ASP B N 1
ATOM 8537 C CA . ASP B 1 426 ? -5.559 23.734 3.814 1 96.44 426 ASP B CA 1
ATOM 8538 C C . ASP B 1 426 ? -5.297 23.062 5.16 1 96.44 426 ASP B C 1
ATOM 8540 O O . ASP B 1 426 ? -5.414 23.703 6.211 1 96.44 426 ASP B O 1
ATOM 8544 N N . ILE B 1 427 ? -4.938 21.844 5.109 1 96.19 427 ILE B N 1
ATOM 8545 C CA . ILE B 1 427 ? -4.902 21.016 6.309 1 96.19 427 ILE B CA 1
ATOM 8546 C C . ILE B 1 427 ? -3.75 21.453 7.207 1 96.19 427 ILE B C 1
ATOM 8548 O O . ILE B 1 427 ? -3.773 21.219 8.422 1 96.19 427 ILE B O 1
ATOM 8552 N N . ASP B 1 428 ? -2.768 22.141 6.684 1 92 428 ASP B N 1
ATOM 8553 C CA . ASP B 1 428 ? -1.576 22.5 7.449 1 92 428 ASP B CA 1
ATOM 8554 C C . ASP B 1 428 ? -1.759 23.844 8.148 1 92 428 ASP B C 1
ATOM 8556 O O . ASP B 1 428 ? -0.796 24.422 8.664 1 92 428 ASP B O 1
ATOM 8560 N N . PHE B 1 429 ? -2.93 24.406 8.188 1 96.06 429 PHE B N 1
ATOM 8561 C CA . PHE B 1 429 ? -3.232 25.656 8.859 1 96.06 429 PHE B CA 1
ATOM 8562 C C . PHE B 1 429 ? -4.062 25.422 10.117 1 96.06 429 PHE B C 1
ATOM 8564 O O . PHE B 1 429 ? -4.965 24.578 10.117 1 96.06 429 PHE B O 1
ATOM 8571 N N . LEU B 1 430 ? -3.723 26.125 11.141 1 96.62 430 LEU B N 1
ATOM 8572 C CA . LEU B 1 430 ? -4.559 26.172 12.336 1 96.62 430 LEU B CA 1
ATOM 8573 C C . LEU B 1 430 ? -5.316 27.484 12.43 1 96.62 430 LEU B C 1
ATOM 8575 O O . LEU B 1 430 ? -4.703 28.562 12.438 1 96.62 430 LEU B O 1
ATOM 8579 N N . PRO B 1 431 ? -6.621 27.391 12.484 1 98.38 431 PRO B N 1
ATOM 8580 C CA . PRO B 1 431 ? -7.402 28.625 12.641 1 98.38 431 PRO B CA 1
ATOM 8581 C C . PRO B 1 431 ? -7.32 29.203 14.055 1 98.38 431 PRO B C 1
ATOM 8583 O O . PRO B 1 431 ? -7.051 28.469 15.008 1 98.38 431 PRO B O 1
ATOM 8586 N N . ALA B 1 432 ? -7.57 30.516 14.086 1 98.25 432 ALA B N 1
ATOM 8587 C CA . ALA B 1 432 ? -7.734 31.125 15.398 1 98.25 432 ALA B CA 1
ATOM 8588 C C . ALA B 1 432 ? -8.82 30.422 16.203 1 98.25 432 ALA B C 1
ATOM 8590 O O . ALA B 1 432 ? -9.828 29.969 15.641 1 98.25 432 ALA B O 1
ATOM 8591 N N . TYR B 1 433 ? -8.625 30.391 17.547 1 97.31 433 TYR B N 1
ATOM 8592 C CA . TYR B 1 433 ? -9.57 29.703 18.422 1 97.31 433 TYR B CA 1
ATOM 8593 C C . TYR B 1 433 ? -10.969 30.281 18.281 1 97.31 433 TYR B C 1
ATOM 8595 O O . TYR B 1 433 ? -11.961 29.562 18.422 1 97.31 433 TYR B O 1
ATOM 8603 N N . SER B 1 434 ? -11.016 31.562 18 1 97.06 434 SER B N 1
ATOM 8604 C CA . SER B 1 434 ? -12.297 32.25 17.953 1 97.06 434 SER B CA 1
ATOM 8605 C C . SER B 1 434 ? -12.852 32.312 16.547 1 97.06 434 SER B C 1
ATOM 8607 O O . SER B 1 434 ? -13.938 32.844 16.312 1 97.06 434 SER B O 1
ATOM 8609 N N . LEU B 1 435 ? -12.141 31.781 15.609 1 98.44 435 LEU B N 1
ATOM 8610 C CA . LEU B 1 435 ? -12.438 32.031 14.211 1 98.44 435 LEU B CA 1
ATOM 8611 C C . LEU B 1 435 ? -13.836 31.547 13.852 1 98.44 435 LEU B C 1
ATOM 8613 O O . LEU B 1 435 ? -14.586 32.25 13.156 1 98.44 435 LEU B O 1
ATOM 8617 N N . TYR B 1 436 ? -14.266 30.344 14.258 1 97.69 436 TYR B N 1
ATOM 8618 C CA . TYR B 1 436 ? -15.555 29.766 13.906 1 97.69 436 TYR B CA 1
ATOM 8619 C C . TYR B 1 436 ? -16.703 30.688 14.32 1 97.69 436 TYR B C 1
ATOM 8621 O O . TYR B 1 436 ? -17.531 31.062 13.492 1 97.69 436 TYR B O 1
ATOM 8629 N N . ASP B 1 437 ? -16.719 31.078 15.539 1 96.94 437 ASP B N 1
ATOM 8630 C CA . ASP B 1 437 ? -17.766 31.953 16.062 1 96.94 437 ASP B CA 1
ATOM 8631 C C . ASP B 1 437 ? -17.703 33.344 15.414 1 96.94 437 ASP B C 1
ATOM 8633 O O . ASP B 1 437 ? -18.734 33.938 15.125 1 96.94 437 ASP B O 1
ATOM 8637 N N . TYR B 1 438 ? -16.516 33.75 15.242 1 97.88 438 TYR B N 1
ATOM 8638 C CA . TYR B 1 438 ? -16.328 35.062 14.625 1 97.88 438 TYR B CA 1
ATOM 8639 C C . TYR B 1 438 ? -16.891 35.062 13.203 1 97.88 438 TYR B C 1
ATOM 8641 O O . TYR B 1 438 ? -17.5 36.062 12.781 1 97.88 438 TYR B O 1
ATOM 8649 N N . LEU B 1 439 ? -16.625 34.031 12.453 1 97.94 439 LEU B N 1
ATOM 8650 C CA . LEU B 1 439 ? -17.125 33.938 11.086 1 97.94 439 LEU B CA 1
ATOM 8651 C C . LEU B 1 439 ? -18.656 33.969 11.055 1 97.94 439 LEU B C 1
ATOM 8653 O O . LEU B 1 439 ? -19.25 34.688 10.258 1 97.94 439 LEU B O 1
ATOM 8657 N N . ARG B 1 440 ? -19.281 33.156 11.867 1 96.25 440 ARG B N 1
ATOM 8658 C CA . ARG B 1 440 ? -20.734 33.125 11.93 1 96.25 440 ARG B CA 1
ATOM 8659 C C . ARG B 1 440 ? -21.312 34.5 12.25 1 96.25 440 ARG B C 1
ATOM 8661 O O . ARG B 1 440 ? -22.266 34.938 11.609 1 96.25 440 ARG B O 1
ATOM 8668 N N . ALA B 1 441 ? -20.703 35.156 13.164 1 95.69 441 ALA B N 1
ATOM 8669 C CA . ALA B 1 441 ? -21.156 36.5 13.555 1 95.69 441 ALA B CA 1
ATOM 8670 C C . ALA B 1 441 ? -20.969 37.469 12.414 1 95.69 441 ALA B C 1
ATOM 8672 O O . ALA B 1 441 ? -21.828 38.344 12.18 1 95.69 441 ALA B O 1
ATOM 8673 N N . SER B 1 442 ? -19.828 37.438 11.812 1 95.88 442 SER B N 1
ATOM 8674 C CA . SER B 1 442 ? -19.516 38.344 10.719 1 95.88 442 SER B CA 1
ATOM 8675 C C . SER B 1 442 ? -20.484 38.156 9.555 1 95.88 442 SER B C 1
ATOM 8677 O O . SER B 1 442 ? -20.922 39.156 8.945 1 95.88 442 SER B O 1
ATOM 8679 N N . ILE B 1 443 ? -20.812 36.906 9.234 1 95.25 443 ILE B N 1
ATOM 8680 C CA . ILE B 1 443 ? -21.75 36.625 8.156 1 95.25 443 ILE B CA 1
ATOM 8681 C C . ILE B 1 443 ? -23.109 37.219 8.469 1 95.25 443 ILE B C 1
ATOM 8683 O O . ILE B 1 443 ? -23.75 37.812 7.598 1 95.25 443 ILE B O 1
ATOM 8687 N N . GLU B 1 444 ? -23.547 37.094 9.656 1 92.56 444 GLU B N 1
ATOM 8688 C CA . GLU B 1 444 ? -24.812 37.656 10.094 1 92.56 444 GLU B CA 1
ATOM 8689 C C . GLU B 1 444 ? -24.797 39.156 10.016 1 92.56 444 GLU B C 1
ATOM 8691 O O . GLU B 1 444 ? -25.75 39.781 9.5 1 92.56 444 GLU B O 1
ATOM 8696 N N . GLN B 1 445 ? -23.766 39.75 10.453 1 92.38 445 GLN B N 1
ATOM 8697 C CA . GLN B 1 445 ? -23.672 41.188 10.547 1 92.38 445 GLN B CA 1
ATOM 8698 C C . GLN B 1 445 ? -23.578 41.844 9.164 1 92.38 445 GLN B C 1
ATOM 8700 O O . GLN B 1 445 ? -24.078 42.938 8.953 1 92.38 445 GLN B O 1
ATOM 8705 N N . LEU B 1 446 ? -22.859 41.188 8.312 1 91.62 446 LEU B N 1
ATOM 8706 C CA . LEU B 1 446 ? -22.641 41.75 6.977 1 91.62 446 LEU B CA 1
ATOM 8707 C C . LEU B 1 446 ? -23.859 41.5 6.094 1 91.62 446 LEU B C 1
ATOM 8709 O O . LEU B 1 446 ? -23.953 42.062 4.992 1 91.62 446 LEU B O 1
ATOM 8713 N N . GLY B 1 447 ? -24.766 40.781 6.547 1 85.88 447 GLY B N 1
ATOM 8714 C CA . GLY B 1 447 ? -25.969 40.5 5.781 1 85.88 447 GLY B CA 1
ATOM 8715 C C . GLY B 1 447 ? -25.688 39.781 4.473 1 85.88 447 GLY B C 1
ATOM 8716 O O . GLY B 1 447 ? -26.234 40.156 3.43 1 85.88 447 GLY B O 1
ATOM 8717 N N . LEU B 1 448 ? -24.734 38.906 4.445 1 81.69 448 LEU B N 1
ATOM 8718 C CA . LEU B 1 448 ? -24.297 38.219 3.227 1 81.69 448 LEU B CA 1
ATOM 8719 C C . LEU B 1 448 ? -25.344 37.188 2.77 1 81.69 448 LEU B C 1
ATOM 8721 O O . LEU B 1 448 ? -24.984 36.188 2.176 1 81.69 448 LEU B O 1
ATOM 8725 N N . GLY B 1 449 ? -26.594 37.5 2.674 1 64.5 449 GLY B N 1
ATOM 8726 C CA . GLY B 1 449 ? -27.656 36.625 2.145 1 64.5 449 GLY B CA 1
ATOM 8727 C C . GLY B 1 449 ? -27.516 36.375 0.655 1 64.5 449 GLY B C 1
ATOM 8728 O O . GLY B 1 449 ? -26.406 36.406 0.109 1 64.5 449 GLY B O 1
ATOM 8729 N N . SER B 1 450 ? -28.516 36.062 -0.127 1 61.44 450 SER B N 1
ATOM 8730 C CA . SER B 1 450 ? -28.594 35.688 -1.534 1 61.44 450 SER B CA 1
ATOM 8731 C C . SER B 1 450 ? -28.234 36.844 -2.441 1 61.44 450 SER B C 1
ATOM 8733 O O . SER B 1 450 ? -27.844 36.656 -3.592 1 61.44 450 SER B O 1
ATOM 8735 N N . GLN B 1 451 ? -28.109 38.031 -1.891 1 65 451 GLN B N 1
ATOM 8736 C CA . GLN B 1 451 ? -28 39.125 -2.859 1 65 451 GLN B CA 1
ATOM 8737 C C . GLN B 1 451 ? -26.578 39.656 -2.963 1 65 451 GLN B C 1
ATOM 8739 O O . GLN B 1 451 ? -26.172 40.156 -4.004 1 65 451 GLN B O 1
ATOM 8744 N N . ARG B 1 452 ? -25.734 39.469 -1.964 1 81.31 452 ARG B N 1
ATOM 8745 C CA . ARG B 1 452 ? -24.359 39.938 -1.988 1 81.31 452 ARG B CA 1
ATOM 8746 C C . ARG B 1 452 ? -23.375 38.781 -2.025 1 81.31 452 ARG B C 1
ATOM 8748 O O . ARG B 1 452 ? -23.281 38 -1.077 1 81.31 452 ARG B O 1
ATOM 8755 N N . LYS B 1 453 ? -22.766 38.688 -3.24 1 88.5 453 LYS B N 1
ATOM 8756 C CA . LYS B 1 453 ? -21.734 37.688 -3.391 1 88.5 453 LYS B CA 1
ATOM 8757 C C . LYS B 1 453 ? -20.406 38.125 -2.793 1 88.5 453 LYS B C 1
ATOM 8759 O O . LYS B 1 453 ? -19.766 39.031 -3.328 1 88.5 453 LYS B O 1
ATOM 8764 N N . ALA B 1 454 ? -20.094 37.625 -1.659 1 94.75 454 ALA B N 1
ATOM 8765 C CA . ALA B 1 454 ? -18.844 38.031 -1.004 1 94.75 454 ALA B CA 1
ATOM 8766 C C . ALA B 1 454 ? -18.016 36.781 -0.629 1 94.75 454 ALA B C 1
ATOM 8768 O O . ALA B 1 454 ? -18.562 35.75 -0.312 1 94.75 454 ALA B O 1
ATOM 8769 N N . ALA B 1 455 ? -16.781 36.906 -0.809 1 97.44 455 ALA B N 1
ATOM 8770 C CA . ALA B 1 455 ? -15.797 35.969 -0.268 1 97.44 455 ALA B CA 1
ATOM 8771 C C . ALA B 1 455 ? -15.031 36.594 0.893 1 97.44 455 ALA B C 1
ATOM 8773 O O . ALA B 1 455 ? -14.297 37.562 0.706 1 97.44 455 ALA B O 1
ATOM 8774 N N . LEU B 1 456 ? -15.25 36.094 2.09 1 98.31 456 LEU B N 1
ATOM 8775 C CA . LEU B 1 456 ? -14.562 36.594 3.264 1 98.31 456 LEU B CA 1
ATOM 8776 C C . LEU B 1 456 ? -13.133 36.062 3.344 1 98.31 456 LEU B C 1
ATOM 8778 O O . LEU B 1 456 ? -12.93 34.844 3.393 1 98.31 456 LEU B O 1
ATOM 8782 N N . VAL B 1 457 ? -12.203 36.969 3.357 1 98.69 457 VAL B N 1
ATOM 8783 C CA . VAL B 1 457 ? -10.797 36.594 3.35 1 98.69 457 VAL B CA 1
ATOM 8784 C C . VAL B 1 457 ? -10.297 36.406 4.781 1 98.69 457 VAL B C 1
ATOM 8786 O O . VAL B 1 457 ? -10.5 37.281 5.629 1 98.69 457 VAL B O 1
ATOM 8789 N N . VAL B 1 458 ? -9.672 35.281 5.043 1 98.75 458 VAL B N 1
ATOM 8790 C CA . VAL B 1 458 ? -9.016 35 6.312 1 98.75 458 VAL B CA 1
ATOM 8791 C C . VAL B 1 458 ? -7.504 35.156 6.156 1 98.75 458 VAL B C 1
ATOM 8793 O O . VAL B 1 458 ? -6.844 34.312 5.551 1 98.75 458 VAL B O 1
ATOM 8796 N N . PRO B 1 459 ? -6.945 36.219 6.734 1 98.44 459 PRO B N 1
ATOM 8797 C CA . PRO B 1 459 ? -5.504 36.406 6.586 1 98.44 459 PRO B CA 1
ATOM 8798 C C . PRO B 1 459 ? -4.68 35.219 7.094 1 98.44 459 PRO B C 1
ATOM 8800 O O . PRO B 1 459 ? -5.016 34.625 8.117 1 98.44 459 PRO B O 1
ATOM 8803 N N . ALA B 1 460 ? -3.611 34.938 6.391 1 98.31 460 ALA B N 1
ATOM 8804 C CA . ALA B 1 460 ? -2.789 33.75 6.668 1 98.31 460 ALA B CA 1
ATOM 8805 C C . ALA B 1 460 ? -1.402 34.156 7.164 1 98.31 460 ALA B C 1
ATOM 8807 O O . ALA B 1 460 ? -0.79 35.094 6.621 1 98.31 460 ALA B O 1
ATOM 8808 N N . PHE B 1 461 ? -0.931 33.531 8.156 1 97.31 461 PHE B N 1
ATOM 8809 C CA . PHE B 1 461 ? 0.39 33.719 8.742 1 97.31 461 PHE B CA 1
ATOM 8810 C C . PHE B 1 461 ? 1.142 32.406 8.844 1 97.31 461 PHE B C 1
ATOM 8812 O O . PHE B 1 461 ? 0.615 31.359 8.469 1 97.31 461 PHE B O 1
ATOM 8819 N N . GLU B 1 462 ? 2.438 32.406 9.258 1 93 462 GLU B N 1
ATOM 8820 C CA . GLU B 1 462 ? 3.195 31.172 9.367 1 93 462 GLU B CA 1
ATOM 8821 C C . GLU B 1 462 ? 4.234 31.25 10.477 1 93 462 GLU B C 1
ATOM 8823 O O . GLU B 1 462 ? 4.703 32.344 10.82 1 93 462 GLU B O 1
ATOM 8828 N N . THR B 1 463 ? 4.441 30.156 11.094 1 87.62 463 THR B N 1
ATOM 8829 C CA . THR B 1 463 ? 5.559 30 12.016 1 87.62 463 THR B CA 1
ATOM 8830 C C . THR B 1 463 ? 6.594 29.031 11.445 1 87.62 463 THR B C 1
ATOM 8832 O O . THR B 1 463 ? 6.246 28.109 10.711 1 87.62 463 THR B O 1
ATOM 8835 N N . LEU B 1 464 ? 7.797 29.25 11.789 1 76.5 464 LEU B N 1
ATOM 8836 C CA . LEU B 1 464 ? 8.867 28.359 11.344 1 76.5 464 LEU B CA 1
ATOM 8837 C C . LEU B 1 464 ? 9.242 27.375 12.445 1 76.5 464 LEU B C 1
ATOM 8839 O O . LEU B 1 464 ? 10.023 26.453 12.219 1 76.5 464 LEU B O 1
ATOM 8843 N N . HIS B 1 465 ? 8.578 27.531 13.531 1 71.69 465 HIS B N 1
ATOM 8844 C CA . HIS B 1 465 ? 8.906 26.688 14.688 1 71.69 465 HIS B CA 1
ATOM 8845 C C . HIS B 1 465 ? 7.902 25.562 14.844 1 71.69 465 HIS B C 1
ATOM 8847 O O . HIS B 1 465 ? 6.703 25.75 14.648 1 71.69 465 HIS B O 1
ATOM 8853 N N . TYR B 1 466 ? 8.414 24.469 15.297 1 66.5 466 TYR B N 1
ATOM 8854 C CA . TYR B 1 466 ? 7.543 23.328 15.508 1 66.5 466 TYR B CA 1
ATOM 8855 C C . TYR B 1 466 ? 6.77 23.469 16.812 1 66.5 466 TYR B C 1
ATOM 8857 O O . TYR B 1 466 ? 5.629 23.016 16.922 1 66.5 466 TYR B O 1
ATOM 8865 N N . ARG B 1 467 ? 7.477 23.922 17.766 1 69 467 ARG B N 1
ATOM 8866 C CA . ARG B 1 467 ? 6.824 24.172 19.047 1 69 467 ARG B CA 1
ATOM 8867 C C . ARG B 1 467 ? 6.664 25.672 19.297 1 69 467 ARG B C 1
ATOM 8869 O O . ARG B 1 467 ? 7.621 26.438 19.141 1 69 467 ARG B O 1
ATOM 8876 N N . PHE B 1 468 ? 5.398 26.094 19.234 1 76.12 468 PHE B N 1
ATOM 8877 C CA . PHE B 1 468 ? 5.18 27.5 19.562 1 76.12 468 PHE B CA 1
ATOM 8878 C C . PHE B 1 468 ? 3.846 27.688 20.266 1 76.12 468 PHE B C 1
ATOM 8880 O O . PHE B 1 468 ? 2.98 26.812 20.234 1 76.12 468 PHE B O 1
ATOM 8887 N N . SER B 1 469 ? 3.768 28.781 20.969 1 86.25 469 SER B N 1
ATOM 8888 C CA . SER B 1 469 ? 2.52 29.125 21.641 1 86.25 469 SER B CA 1
ATOM 8889 C C . SER B 1 469 ? 1.568 29.844 20.688 1 86.25 469 SER B C 1
ATOM 8891 O O . SER B 1 469 ? 1.854 30.969 20.234 1 86.25 469 SER B O 1
ATOM 8893 N N . PHE B 1 470 ? 0.438 29.281 20.422 1 94.5 470 PHE B N 1
ATOM 8894 C CA . PHE B 1 470 ? -0.529 29.828 19.484 1 94.5 470 PHE B CA 1
ATOM 8895 C C . PHE B 1 470 ? -1.226 31.047 20.062 1 94.5 470 PHE B C 1
ATOM 8897 O O . PHE B 1 470 ? -1.718 31 21.203 1 94.5 470 PHE B O 1
ATOM 8904 N N . PRO B 1 471 ? -1.281 32.156 19.359 1 96.69 471 PRO B N 1
ATOM 8905 C CA . PRO B 1 471 ? -1.915 33.375 19.891 1 96.69 471 PRO B CA 1
ATOM 8906 C C . PRO B 1 471 ? -3.428 33.25 20.031 1 96.69 471 PRO B C 1
ATOM 8908 O O . PRO B 1 471 ? -4.082 32.625 19.188 1 96.69 471 PRO B O 1
ATOM 8911 N N . HIS B 1 472 ? -4.031 33.906 21.062 1 95.94 472 HIS B N 1
ATOM 8912 C CA . HIS B 1 472 ? -5.457 33.812 21.344 1 95.94 472 HIS B CA 1
ATOM 8913 C C . HIS B 1 472 ? -6.23 35 20.781 1 95.94 472 HIS B C 1
ATOM 8915 O O . HIS B 1 472 ? -7.461 35.031 20.844 1 95.94 472 HIS B O 1
ATOM 8921 N N . SER B 1 473 ? -5.492 35.969 20.312 1 96.19 473 SER B N 1
ATOM 8922 C CA . SER B 1 473 ? -6.125 37.188 19.797 1 96.19 473 SER B CA 1
ATOM 8923 C C . SER B 1 473 ? -5.25 37.875 18.75 1 96.19 473 SER B C 1
ATOM 8925 O O . SER B 1 473 ? -4.074 37.531 18.609 1 96.19 473 SER B O 1
ATOM 8927 N N . LYS B 1 474 ? -5.902 38.781 18.062 1 97.19 474 LYS B N 1
ATOM 8928 C CA . LYS B 1 474 ? -5.148 39.594 17.094 1 97.19 474 LYS B CA 1
ATOM 8929 C C . LYS B 1 474 ? -4.012 40.344 17.781 1 97.19 474 LYS B C 1
ATOM 8931 O O . LYS B 1 474 ? -2.912 40.438 17.219 1 97.19 474 LYS B O 1
ATOM 8936 N N . VAL B 1 475 ? -4.277 40.812 18.969 1 96.81 475 VAL B N 1
ATOM 8937 C CA . VAL B 1 475 ? -3.275 41.562 19.719 1 96.81 475 VAL B CA 1
ATOM 8938 C C . VAL B 1 475 ? -2.059 40.688 20 1 96.81 475 VAL B C 1
ATOM 8940 O O . VAL B 1 475 ? -0.919 41.125 19.812 1 96.81 475 VAL B O 1
ATOM 8943 N N . GLU B 1 476 ? -2.312 39.531 20.359 1 97.12 476 GLU B N 1
ATOM 8944 C CA . GLU B 1 476 ? -1.224 38.594 20.625 1 97.12 476 GLU B CA 1
ATOM 8945 C C . GLU B 1 476 ? -0.492 38.219 19.344 1 97.12 476 GLU B C 1
ATOM 8947 O O . GLU B 1 476 ? 0.729 38.031 19.344 1 97.12 476 GLU B O 1
ATOM 8952 N N . LEU B 1 477 ? -1.285 38.062 18.297 1 97.69 477 LEU B N 1
ATOM 8953 C CA . LEU B 1 477 ? -0.679 37.75 17.016 1 97.69 477 LEU B CA 1
ATOM 8954 C C . LEU B 1 477 ? 0.261 38.844 16.562 1 97.69 477 LEU B C 1
ATOM 8956 O O . LEU B 1 477 ? 1.373 38.594 16.109 1 97.69 477 LEU B O 1
ATOM 8960 N N . LEU B 1 478 ? -0.221 40.094 16.766 1 97.44 478 LEU B N 1
ATOM 8961 C CA . LEU B 1 478 ? 0.578 41.25 16.359 1 97.44 478 LEU B CA 1
ATOM 8962 C C . LEU B 1 478 ? 1.858 41.344 17.188 1 97.44 478 LEU B C 1
ATOM 8964 O O . LEU B 1 478 ? 2.912 41.719 16.656 1 97.44 478 LEU B O 1
ATOM 8968 N N . ALA B 1 479 ? 1.808 40.969 18.391 1 96.19 479 ALA B N 1
ATOM 8969 C CA . ALA B 1 479 ? 2.992 40.969 19.25 1 96.19 479 ALA B CA 1
ATOM 8970 C C . ALA B 1 479 ? 4.016 39.938 18.734 1 96.19 479 ALA B C 1
ATOM 8972 O O . ALA B 1 479 ? 5.219 40.219 18.719 1 96.19 479 ALA B O 1
ATOM 8973 N N . LEU B 1 480 ? 3.525 38.781 18.344 1 95.06 480 LEU B N 1
ATOM 8974 C CA . LEU B 1 480 ? 4.402 37.75 17.844 1 95.06 480 LEU B CA 1
ATOM 8975 C C . LEU B 1 480 ? 4.996 38.156 16.5 1 95.06 480 LEU B C 1
ATOM 8977 O O . LEU B 1 480 ? 6.133 37.781 16.188 1 95.06 480 LEU B O 1
ATOM 8981 N N . LEU B 1 481 ? 4.211 38.844 15.703 1 94.69 481 LEU B N 1
ATOM 8982 C CA . LEU B 1 481 ? 4.711 39.344 14.43 1 94.69 481 LEU B CA 1
ATOM 8983 C C . LEU B 1 481 ? 5.84 40.344 14.656 1 94.69 481 LEU B C 1
ATOM 8985 O O . LEU B 1 481 ? 6.848 40.312 13.945 1 94.69 481 LEU B O 1
ATOM 8989 N N . ASP B 1 482 ? 5.664 41.156 15.633 1 93.94 482 ASP B N 1
ATOM 8990 C CA . ASP B 1 482 ? 6.602 42.25 15.891 1 93.94 482 ASP B CA 1
ATOM 8991 C C . ASP B 1 482 ? 7.938 41.719 16.406 1 93.94 482 ASP B C 1
ATOM 8993 O O . ASP B 1 482 ? 8.992 42.281 16.125 1 93.94 482 ASP B O 1
ATOM 8997 N N . VAL B 1 483 ? 7.93 40.594 17.094 1 88.81 483 VAL B N 1
ATOM 8998 C CA . VAL B 1 483 ? 9.164 40.062 17.656 1 88.81 483 VAL B CA 1
ATOM 8999 C C . VAL B 1 483 ? 9.773 39.062 16.656 1 88.81 483 VAL B C 1
ATOM 9001 O O . VAL B 1 483 ? 10.844 38.5 16.922 1 88.81 483 VAL B O 1
ATOM 9004 N N . GLY B 1 484 ? 9.039 38.812 15.625 1 84.81 484 GLY B N 1
ATOM 9005 C CA . GLY B 1 484 ? 9.594 37.969 14.57 1 84.81 484 GLY B CA 1
ATOM 9006 C C . GLY B 1 484 ? 9.352 36.5 14.805 1 84.81 484 GLY B C 1
ATOM 9007 O O . GLY B 1 484 ? 10.062 35.656 14.258 1 84.81 484 GLY B O 1
ATOM 9008 N N . ALA B 1 485 ? 8.406 36.188 15.609 1 85.31 485 ALA B N 1
ATOM 9009 C CA . ALA B 1 485 ? 8.047 34.781 15.867 1 85.31 485 ALA B CA 1
ATOM 9010 C C . ALA B 1 485 ? 7.059 34.281 14.82 1 85.31 485 ALA B C 1
ATOM 9012 O O . ALA B 1 485 ? 6.934 33.062 14.609 1 85.31 485 ALA B O 1
ATOM 9013 N N . LEU B 1 486 ? 6.371 35.156 14.25 1 92.31 486 LEU B N 1
ATOM 9014 C CA . LEU B 1 486 ? 5.445 34.875 13.156 1 92.31 486 LEU B CA 1
ATOM 9015 C C . LEU B 1 486 ? 5.734 35.75 11.945 1 92.31 486 LEU B C 1
ATOM 9017 O O . LEU B 1 486 ? 6.32 36.812 12.094 1 92.31 486 LEU B O 1
ATOM 9021 N N . TYR B 1 487 ? 5.332 35.219 10.805 1 90.88 487 TYR B N 1
ATOM 9022 C CA . TYR B 1 487 ? 5.41 35.969 9.547 1 90.88 487 TYR B CA 1
ATOM 9023 C C . TYR B 1 487 ? 4.094 35.875 8.781 1 90.88 487 TYR B C 1
ATOM 9025 O O . TYR B 1 487 ? 3.281 35 9.031 1 90.88 487 TYR B O 1
ATOM 9033 N N . THR B 1 488 ? 3.982 36.938 7.953 1 94.12 488 THR B N 1
ATOM 9034 C CA . THR B 1 488 ? 2.945 36.719 6.945 1 94.12 488 THR B CA 1
ATOM 9035 C C . THR B 1 488 ? 3.264 35.5 6.094 1 94.12 488 THR B C 1
ATOM 9037 O O . THR B 1 488 ? 4.43 35.219 5.812 1 94.12 488 THR B O 1
ATOM 9040 N N . PHE B 1 489 ? 2.262 34.781 5.777 1 93.62 489 PHE B N 1
ATOM 9041 C CA . PHE B 1 489 ? 2.447 33.5 5.105 1 93.62 489 PHE B CA 1
ATOM 9042 C C . PHE B 1 489 ? 3.232 33.688 3.811 1 93.62 489 PHE B C 1
ATOM 9044 O O . PHE B 1 489 ? 2.834 34.438 2.938 1 93.62 489 PHE B O 1
ATOM 9051 N N . ARG B 1 490 ? 4.324 32.969 3.67 1 86.56 490 ARG B N 1
ATOM 9052 C CA . ARG B 1 490 ? 5.215 32.875 2.518 1 86.56 490 ARG B CA 1
ATOM 9053 C C . ARG B 1 490 ? 5.758 34.25 2.139 1 86.56 490 ARG B C 1
ATOM 9055 O O . ARG B 1 490 ? 5.961 34.562 0.958 1 86.56 490 ARG B O 1
ATOM 9062 N N . TYR B 1 491 ? 5.945 35.094 3.049 1 82 491 TYR B N 1
ATOM 9063 C CA . TYR B 1 491 ? 6.438 36.438 2.824 1 82 491 TYR B CA 1
ATOM 9064 C C . TYR B 1 491 ? 7.785 36.438 2.111 1 82 491 TYR B C 1
ATOM 9066 O O . TYR B 1 491 ? 8.023 37.219 1.206 1 82 491 TYR B O 1
ATOM 9074 N N . HIS B 1 492 ? 8.578 35.469 2.385 1 77.12 492 HIS B N 1
ATOM 9075 C CA . HIS B 1 492 ? 9.93 35.438 1.822 1 77.12 492 HIS B CA 1
ATOM 9076 C C . HIS B 1 492 ? 9.969 34.625 0.545 1 77.12 492 HIS B C 1
ATOM 9078 O O . HIS B 1 492 ? 10.875 34.781 -0.276 1 77.12 492 HIS B O 1
ATOM 9084 N N . GLU B 1 493 ? 9.008 33.812 0.323 1 79.12 493 GLU B N 1
ATOM 9085 C CA . GLU B 1 493 ? 9.086 32.844 -0.76 1 79.12 493 GLU B CA 1
ATOM 9086 C C . GLU B 1 493 ? 8.141 33.219 -1.903 1 79.12 493 GLU B C 1
ATOM 9088 O O . GLU B 1 493 ? 8.508 33.125 -3.076 1 79.12 493 GLU B O 1
ATOM 9093 N N . TRP B 1 494 ? 6.973 33.625 -1.542 1 87.25 494 TRP B N 1
ATOM 9094 C CA . TRP B 1 494 ? 5.934 33.875 -2.539 1 87.25 494 TRP B CA 1
ATOM 9095 C C . TRP B 1 494 ? 4.988 34.969 -2.08 1 87.25 494 TRP B C 1
ATOM 9097 O O . TRP B 1 494 ? 3.793 34.75 -1.892 1 87.25 494 TRP B O 1
ATOM 9107 N N . PRO B 1 495 ? 5.449 36.188 -1.995 1 89.56 495 PRO B N 1
ATOM 9108 C CA . PRO B 1 495 ? 4.656 37.312 -1.464 1 89.56 495 PRO B CA 1
ATOM 9109 C C . PRO B 1 495 ? 3.43 37.625 -2.32 1 89.56 495 PRO B C 1
ATOM 9111 O O . PRO B 1 495 ? 2.408 38.094 -1.8 1 89.56 495 PRO B O 1
ATOM 9114 N N . ARG B 1 496 ? 3.459 37.375 -3.59 1 91.69 496 ARG B N 1
ATOM 9115 C CA . ARG B 1 496 ? 2.361 37.688 -4.492 1 91.69 496 ARG B CA 1
ATOM 9116 C C . ARG B 1 496 ? 1.097 36.938 -4.117 1 91.69 496 ARG B C 1
ATOM 9118 O O . ARG B 1 496 ? -0.014 37.375 -4.418 1 91.69 496 ARG B O 1
ATOM 9125 N N . GLY B 1 497 ? 1.264 35.844 -3.49 1 94.75 497 GLY B N 1
ATOM 9126 C CA . GLY B 1 497 ? 0.136 35 -3.156 1 94.75 497 GLY B CA 1
ATOM 9127 C C . GLY B 1 497 ? -0.788 35.594 -2.119 1 94.75 497 GLY B C 1
ATOM 9128 O O . GLY B 1 497 ? -1.984 35.312 -2.094 1 94.75 497 GLY B O 1
ATOM 9129 N N . HIS B 1 498 ? -0.236 36.5 -1.247 1 96.25 498 HIS B N 1
ATOM 9130 C CA . HIS B 1 498 ? -1.07 36.969 -0.141 1 96.25 498 HIS B CA 1
ATOM 9131 C C . HIS B 1 498 ? -0.939 38.469 0.067 1 96.25 498 HIS B C 1
ATOM 9133 O O . HIS B 1 498 ? -1.676 39.062 0.861 1 96.25 498 HIS B O 1
ATOM 9139 N N . ALA B 1 499 ? -0.157 39.125 -0.728 1 94.5 499 ALA B N 1
ATOM 9140 C CA . ALA B 1 499 ? 0.12 40.531 -0.579 1 94.5 499 ALA B CA 1
ATOM 9141 C C . ALA B 1 499 ? -1.146 41.375 -0.781 1 94.5 499 ALA B C 1
ATOM 9143 O O . ALA B 1 499 ? -1.353 42.375 -0.098 1 94.5 499 ALA B O 1
ATOM 9144 N N . PRO B 1 500 ? -1.972 40.969 -1.693 1 96.5 500 PRO B N 1
ATOM 9145 C CA . PRO B 1 500 ? -3.16 41.812 -1.93 1 96.5 500 PRO B CA 1
ATOM 9146 C C . PRO B 1 500 ? -4.051 41.906 -0.695 1 96.5 500 PRO B C 1
ATOM 9148 O O . PRO B 1 500 ? -4.918 42.781 -0.636 1 96.5 500 PRO B O 1
ATOM 9151 N N . THR B 1 501 ? -3.908 41.031 0.259 1 97.94 501 THR B N 1
ATOM 9152 C CA . THR B 1 501 ? -4.672 41.094 1.5 1 97.94 501 THR B CA 1
ATOM 9153 C C . THR B 1 501 ? -4.387 42.406 2.248 1 97.94 501 THR B C 1
ATOM 9155 O O . THR B 1 501 ? -5.141 42.781 3.145 1 97.94 501 THR B O 1
ATOM 9158 N N . ASP B 1 502 ? -3.307 43.094 1.942 1 96.88 502 ASP B N 1
ATOM 9159 C CA . ASP B 1 502 ? -2.912 44.344 2.555 1 96.88 502 ASP B CA 1
ATOM 9160 C C . ASP B 1 502 ? -2.785 44.219 4.07 1 96.88 502 ASP B C 1
ATOM 9162 O O . ASP B 1 502 ? -3.527 44.844 4.82 1 96.88 502 ASP B O 1
ATOM 9166 N N . TYR B 1 503 ? -1.755 43.562 4.469 1 97.06 503 TYR B N 1
ATOM 9167 C CA . TYR B 1 503 ? -1.55 43.188 5.871 1 97.06 503 TYR B CA 1
ATOM 9168 C C . TYR B 1 503 ? -1.285 44.438 6.711 1 97.06 503 TYR B C 1
ATOM 9170 O O . TYR B 1 503 ? -1.563 44.469 7.91 1 97.06 503 TYR B O 1
ATOM 9178 N N . ALA B 1 504 ? -0.737 45.5 6.125 1 95.94 504 ALA B N 1
ATOM 9179 C CA . ALA B 1 504 ? -0.561 46.75 6.84 1 95.94 504 ALA B CA 1
ATOM 9180 C C . ALA B 1 504 ? -1.905 47.344 7.273 1 95.94 504 ALA B C 1
ATOM 9182 O O . ALA B 1 504 ? -2.043 47.844 8.391 1 95.94 504 ALA B O 1
ATOM 9183 N N . ARG B 1 505 ? -2.783 47.312 6.383 1 97.5 505 ARG B N 1
ATOM 9184 C CA . ARG B 1 505 ? -4.133 47.75 6.707 1 97.5 505 ARG B CA 1
ATOM 9185 C C . ARG B 1 505 ? -4.793 46.844 7.723 1 97.5 505 ARG B C 1
ATOM 9187 O O . ARG B 1 505 ? -5.516 47.281 8.609 1 97.5 505 ARG B O 1
ATOM 9194 N N . TRP B 1 506 ? -4.602 45.594 7.586 1 97.94 506 TRP B N 1
ATOM 9195 C CA . TRP B 1 506 ? -5.203 44.594 8.469 1 97.94 506 TRP B CA 1
ATOM 9196 C C . TRP B 1 506 ? -4.793 44.812 9.914 1 97.94 506 TRP B C 1
ATOM 9198 O O . TRP B 1 506 ? -5.605 44.656 10.828 1 97.94 506 TRP B O 1
ATOM 9208 N N . ARG B 1 507 ? -3.559 45.219 10.156 1 97.12 507 ARG B N 1
ATOM 9209 C CA . ARG B 1 507 ? -3.023 45.438 11.5 1 97.12 507 ARG B CA 1
ATOM 9210 C C . ARG B 1 507 ? -3.859 46.469 12.258 1 97.12 507 ARG B C 1
ATOM 9212 O O . ARG B 1 507 ? -4.066 46.312 13.469 1 97.12 507 ARG B O 1
ATOM 9219 N N . GLU B 1 508 ? -4.43 47.406 11.477 1 96.81 508 GLU B N 1
ATOM 9220 C CA . GLU B 1 508 ? -5.113 48.531 12.125 1 96.81 508 GLU B CA 1
ATOM 9221 C 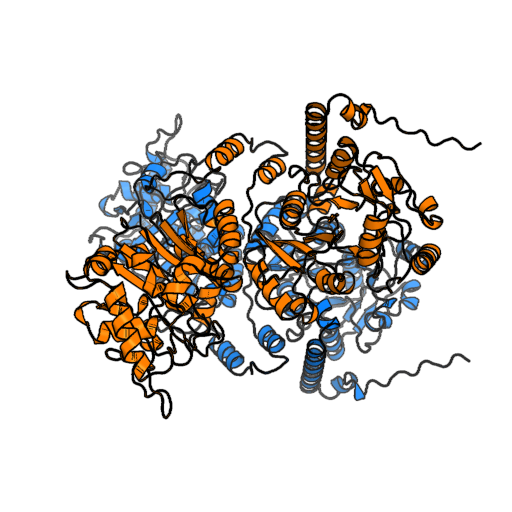C . GLU B 1 508 ? -6.625 48.438 11.93 1 96.81 508 GLU B C 1
ATOM 9223 O O . GLU B 1 508 ? -7.383 49.156 12.555 1 96.81 508 GLU B O 1
ATOM 9228 N N . ALA B 1 509 ? -7.012 47.531 11.133 1 97.56 509 ALA B N 1
ATOM 9229 C CA . ALA B 1 509 ? -8.414 47.469 10.727 1 97.56 509 ALA B CA 1
ATOM 9230 C C . ALA B 1 509 ? -9.305 47.031 11.883 1 97.56 509 ALA B C 1
ATOM 9232 O O . ALA B 1 509 ? -8.945 46.125 12.641 1 97.56 509 ALA B O 1
ATOM 9233 N N . GLN B 1 510 ? -10.445 47.688 12.039 1 95.75 510 GLN B N 1
ATOM 9234 C CA . GLN B 1 510 ? -11.453 47.344 13.031 1 95.75 510 GLN B CA 1
ATOM 9235 C C . GLN B 1 510 ? -12.75 46.875 12.367 1 95.75 510 GLN B C 1
ATOM 9237 O O . GLN B 1 510 ? -13.633 46.344 13.023 1 95.75 510 GLN B O 1
ATOM 9242 N N . ALA B 1 511 ? -12.812 47.125 11.062 1 96.5 511 ALA B N 1
ATOM 9243 C CA . ALA B 1 511 ? -13.953 46.688 10.242 1 96.5 511 ALA B CA 1
ATOM 9244 C C . ALA B 1 511 ? -13.477 45.969 8.984 1 96.5 511 ALA B C 1
ATOM 9246 O O . ALA B 1 511 ? -12.359 46.219 8.516 1 96.5 511 ALA B O 1
ATOM 9247 N N . PRO B 1 512 ? -14.406 45.125 8.453 1 97.12 512 PRO B N 1
ATOM 9248 C CA . PRO B 1 512 ? -14.031 44.469 7.195 1 97.12 512 PRO B CA 1
ATOM 9249 C C . PRO B 1 512 ? -13.727 45.469 6.078 1 97.12 512 PRO B C 1
ATOM 9251 O O . PRO B 1 512 ? -14.344 46.531 6.004 1 97.12 512 PRO B O 1
ATOM 9254 N N . TYR B 1 513 ? -12.789 45.125 5.277 1 97.81 513 TYR B N 1
ATOM 9255 C CA . TYR B 1 513 ? -12.453 46.031 4.16 1 97.81 513 TYR B CA 1
ATOM 9256 C C . TYR B 1 513 ? -12.312 45.219 2.867 1 97.81 513 TYR B C 1
ATOM 9258 O O . TYR B 1 513 ? -11.961 44.031 2.891 1 97.81 513 TYR B O 1
ATOM 9266 N N . ARG B 1 514 ? -12.586 45.875 1.772 1 97 514 ARG B N 1
ATOM 9267 C CA . ARG B 1 514 ? -12.555 45.25 0.45 1 97 514 ARG B CA 1
ATOM 9268 C C . ARG B 1 514 ? -11.156 45.344 -0.16 1 97 514 ARG B C 1
ATOM 9270 O O . ARG B 1 514 ? -10.461 46.344 -0.002 1 97 514 ARG B O 1
ATOM 9277 N N . VAL B 1 515 ? -10.766 44.281 -0.763 1 97.56 515 VAL B N 1
ATOM 9278 C CA . VAL B 1 515 ? -9.523 44.281 -1.531 1 97.56 515 VAL B CA 1
ATOM 9279 C C . VAL B 1 515 ? -9.805 43.844 -2.971 1 97.56 515 VAL B C 1
ATOM 9281 O O . VAL B 1 515 ? -10.852 43.25 -3.258 1 97.56 515 VAL B O 1
ATOM 9284 N N . GLN B 1 516 ? -8.867 44.219 -3.838 1 94.88 516 GLN B N 1
ATOM 9285 C CA . GLN B 1 516 ? -9.008 43.875 -5.25 1 94.88 516 GLN B CA 1
ATOM 9286 C C . GLN B 1 516 ? -8.164 42.656 -5.602 1 94.88 516 GLN B C 1
ATOM 9288 O O . GLN B 1 516 ? -7.109 42.438 -5.012 1 94.88 516 GLN B O 1
ATOM 9293 N N . TRP B 1 517 ? -8.711 41.938 -6.543 1 95.12 517 TRP B N 1
ATOM 9294 C CA . TRP B 1 517 ? -7.961 40.812 -7.07 1 95.12 517 TRP B CA 1
ATOM 9295 C C . TRP B 1 517 ? -6.668 41.25 -7.734 1 95.12 517 TRP B C 1
ATOM 9297 O O . TRP B 1 517 ? -6.633 42.312 -8.375 1 95.12 517 TRP B O 1
ATOM 9307 N N . ALA B 1 518 ? -5.633 40.531 -7.523 1 95 518 ALA B N 1
ATOM 9308 C CA . ALA B 1 518 ? -4.363 40.688 -8.227 1 95 518 ALA B CA 1
ATOM 9309 C C . ALA B 1 518 ? -3.814 39.344 -8.688 1 95 518 ALA B C 1
ATOM 9311 O O . ALA B 1 518 ? -4.191 38.281 -8.148 1 95 518 ALA B O 1
ATOM 9312 N N . ALA B 1 519 ? -2.936 39.438 -9.664 1 93.31 519 ALA B N 1
ATOM 9313 C CA . ALA B 1 519 ? -2.365 38.219 -10.219 1 93.31 519 ALA B CA 1
ATOM 9314 C C . ALA B 1 519 ? -1.704 37.375 -9.125 1 93.31 519 ALA B C 1
ATOM 9316 O O . ALA B 1 519 ? -0.964 37.906 -8.289 1 93.31 519 ALA B O 1
ATOM 9317 N N . ASP B 1 520 ? -2.057 36.031 -9.078 1 94.5 520 ASP B N 1
ATOM 9318 C CA . ASP B 1 520 ? -1.452 35.031 -8.227 1 94.5 520 ASP B CA 1
ATOM 9319 C C . ASP B 1 520 ? -2.014 35.094 -6.809 1 94.5 520 ASP B C 1
ATOM 9321 O O . ASP B 1 520 ? -1.561 34.344 -5.922 1 94.5 520 ASP B O 1
ATOM 9325 N N . TYR B 1 521 ? -2.975 36.031 -6.613 1 96.38 521 TYR B N 1
ATOM 9326 C CA . TYR B 1 521 ? -3.604 36.094 -5.301 1 96.38 521 TYR B CA 1
ATOM 9327 C C . TYR B 1 521 ? -4.27 34.781 -4.926 1 96.38 521 TYR B C 1
ATOM 9329 O O . TYR B 1 521 ? -5.055 34.25 -5.699 1 96.38 521 TYR B O 1
ATOM 9337 N N . GLU B 1 522 ? -3.953 34.219 -3.793 1 96.94 522 GLU B N 1
ATOM 9338 C CA . GLU B 1 522 ? -4.492 32.906 -3.391 1 96.94 522 GLU B CA 1
ATOM 9339 C C . GLU B 1 522 ? -4.848 32.906 -1.906 1 96.94 522 GLU B C 1
ATOM 9341 O O . GLU B 1 522 ? -4.352 32.062 -1.152 1 96.94 522 GLU B O 1
ATOM 9346 N N . PRO B 1 523 ? -5.746 33.75 -1.489 1 97.81 523 PRO B N 1
ATOM 9347 C CA . PRO B 1 523 ? -6.18 33.812 -0.091 1 97.81 523 PRO B CA 1
ATOM 9348 C C . PRO B 1 523 ? -7.023 32.594 0.308 1 97.81 523 PRO B C 1
ATOM 9350 O O . PRO B 1 523 ? -7.453 31.812 -0.556 1 97.81 523 PRO B O 1
ATOM 9353 N N . TYR B 1 524 ? -7.133 32.375 1.601 1 98.5 524 TYR B N 1
ATOM 9354 C CA . TYR B 1 524 ? -8.133 31.469 2.152 1 98.5 524 TYR B CA 1
ATOM 9355 C C . TYR B 1 524 ? -9.453 32.188 2.395 1 98.5 524 TYR B C 1
ATOM 9357 O O . TYR B 1 524 ? -9.469 33.281 2.949 1 98.5 524 TYR B O 1
ATOM 9365 N N . VAL B 1 525 ? -10.555 31.578 1.959 1 98.62 525 VAL B N 1
ATOM 9366 C CA . VAL B 1 525 ? -11.773 32.375 1.917 1 98.62 525 VAL B CA 1
ATOM 9367 C C . VAL B 1 525 ? -12.93 31.578 2.518 1 98.62 525 VAL B C 1
ATOM 9369 O O . VAL B 1 525 ? -12.875 30.344 2.586 1 98.62 525 VAL B O 1
ATOM 9372 N N . VAL B 1 526 ? -13.898 32.281 3 1 98.38 526 VAL B N 1
ATOM 9373 C CA . VAL B 1 526 ? -15.211 31.75 3.383 1 98.38 526 VAL B CA 1
ATOM 9374 C C . VAL B 1 526 ? -16.266 32.188 2.363 1 98.38 526 VAL B C 1
ATOM 9376 O O . VAL B 1 526 ? -16.406 33.375 2.086 1 98.38 526 VAL B O 1
ATOM 9379 N N . VAL B 1 527 ? -16.953 31.219 1.783 1 97.31 527 VAL B N 1
ATOM 9380 C CA . VAL B 1 527 ? -17.906 31.484 0.71 1 97.31 527 VAL B CA 1
ATOM 9381 C C . VAL B 1 527 ? -19.156 30.625 0.915 1 97.31 527 VAL B C 1
ATOM 9383 O O . VAL B 1 527 ? -19.141 29.688 1.72 1 97.31 527 VAL B O 1
ATOM 9386 N N . PRO B 1 528 ? -20.203 31 0.247 1 95.81 528 PRO B N 1
ATOM 9387 C CA . PRO B 1 528 ? -21.359 30.094 0.261 1 95.81 528 PRO B CA 1
ATOM 9388 C C . PRO B 1 528 ? -21.031 28.719 -0.321 1 95.81 528 PRO B C 1
ATOM 9390 O O . PRO B 1 528 ? -20.172 28.594 -1.194 1 95.81 528 PRO B O 1
ATOM 9393 N N . ARG B 1 529 ? -21.703 27.703 0.104 1 94.25 529 ARG B N 1
ATOM 9394 C CA . ARG B 1 529 ? -21.422 26.312 -0.27 1 94.25 529 ARG B CA 1
ATOM 9395 C C . ARG B 1 529 ? -21.562 26.109 -1.774 1 94.25 529 ARG B C 1
ATOM 9397 O O . ARG B 1 529 ? -20.906 25.25 -2.355 1 94.25 529 ARG B O 1
ATOM 9404 N N . ASP B 1 530 ? -22.391 26.891 -2.447 1 93.75 530 ASP B N 1
ATOM 9405 C CA . ASP B 1 530 ? -22.641 26.734 -3.877 1 93.75 530 ASP B CA 1
ATOM 9406 C C . ASP B 1 530 ? -21.625 27.531 -4.695 1 93.75 530 ASP B C 1
ATOM 9408 O O . ASP B 1 530 ? -21.875 27.844 -5.863 1 93.75 530 ASP B O 1
ATOM 9412 N N . CYS B 1 531 ? -20.547 27.922 -4.086 1 95.75 531 CYS B N 1
ATOM 9413 C CA . CYS B 1 531 ? -19.453 28.594 -4.785 1 95.75 531 CYS B CA 1
ATOM 9414 C C . CYS B 1 531 ? -18.938 27.75 -5.949 1 95.75 531 CYS B C 1
ATOM 9416 O O . CYS B 1 531 ? -19.266 26.578 -6.055 1 95.75 531 CYS B O 1
ATOM 9418 N N . PRO B 1 532 ? -18.219 28.375 -6.887 1 95.81 532 PRO B N 1
ATOM 9419 C CA . PRO B 1 532 ? -17.625 27.609 -7.98 1 95.81 532 PRO B CA 1
ATOM 9420 C C . PRO B 1 532 ? -16.688 26.5 -7.484 1 95.81 532 PRO B C 1
ATOM 9422 O O . PRO B 1 532 ? -15.977 26.688 -6.5 1 95.81 532 PRO B O 1
ATOM 9425 N N . ARG B 1 533 ? -16.656 25.438 -8.211 1 97.56 533 ARG B N 1
ATOM 9426 C CA . ARG B 1 533 ? -15.766 24.328 -7.871 1 97.56 533 ARG B CA 1
ATOM 9427 C C . ARG B 1 533 ? -14.336 24.609 -8.328 1 97.56 533 ARG B C 1
ATOM 9429 O O . ARG B 1 533 ? -14.109 25.484 -9.172 1 97.56 533 ARG B O 1
ATOM 9436 N N . TYR B 1 534 ? -13.414 23.953 -7.684 1 98.12 534 TYR B N 1
ATOM 9437 C CA . TYR B 1 534 ? -12.016 24.047 -8.109 1 98.12 534 TYR B CA 1
ATOM 9438 C C . TYR B 1 534 ? -11.82 23.391 -9.477 1 98.12 534 TYR B C 1
ATOM 9440 O O . TYR B 1 534 ? -12.484 22.406 -9.805 1 98.12 534 TYR B O 1
ATOM 9448 N N . ASP B 1 535 ? -10.961 23.922 -10.258 1 97.38 535 ASP B N 1
ATOM 9449 C CA . ASP B 1 535 ? -10.656 23.344 -11.562 1 97.38 535 ASP B CA 1
ATOM 9450 C C . ASP B 1 535 ? -9.758 22.109 -11.422 1 97.38 535 ASP B C 1
ATOM 9452 O O . ASP B 1 535 ? -8.594 22.234 -11.023 1 97.38 535 ASP B O 1
ATOM 9456 N N . PRO B 1 536 ? -10.203 20.969 -11.828 1 95.75 536 PRO B N 1
ATOM 9457 C CA . PRO B 1 536 ? -9.461 19.719 -11.586 1 95.75 536 PRO B CA 1
ATOM 9458 C C . PRO B 1 536 ? -8.25 19.562 -12.508 1 95.75 536 PRO B C 1
ATOM 9460 O O . PRO B 1 536 ? -7.426 18.672 -12.297 1 95.75 536 PRO B O 1
ATOM 9463 N N . ARG B 1 537 ? -8.078 20.453 -13.523 1 95.44 537 ARG B N 1
ATOM 9464 C CA . ARG B 1 537 ? -6.934 20.344 -14.414 1 95.44 537 ARG B CA 1
ATOM 9465 C C . ARG B 1 537 ? -5.629 20.625 -13.672 1 95.44 537 ARG B C 1
ATOM 9467 O O . ARG B 1 537 ? -4.562 20.156 -14.078 1 95.44 537 ARG B O 1
ATOM 9474 N N . PHE B 1 538 ? -5.719 21.438 -12.617 1 96.88 538 PHE B N 1
ATOM 9475 C CA . PHE B 1 538 ? -4.531 21.766 -11.844 1 96.88 538 PHE B CA 1
ATOM 9476 C C . PHE B 1 538 ? -4.277 20.703 -10.766 1 96.88 538 PHE B C 1
ATOM 9478 O O . PHE B 1 538 ? -4.828 20.797 -9.672 1 96.88 538 PHE B O 1
ATOM 9485 N N . VAL B 1 539 ? -3.381 19.797 -11.102 1 95.44 539 VAL B N 1
ATOM 9486 C CA . VAL B 1 539 ? -2.953 18.719 -10.203 1 95.44 539 VAL B CA 1
ATOM 9487 C C . VAL B 1 539 ? -1.55 19.016 -9.68 1 95.44 539 VAL B C 1
ATOM 9489 O O . VAL B 1 539 ? -0.803 19.797 -10.281 1 95.44 539 VAL B O 1
ATOM 9492 N N . GLY B 1 540 ? -1.294 18.453 -8.547 1 93.44 540 GLY B N 1
ATOM 9493 C CA . GLY B 1 540 ? 0.029 18.641 -7.977 1 93.44 540 GLY B CA 1
ATOM 9494 C C . GLY B 1 540 ? 0.242 20.047 -7.43 1 93.44 540 GLY B C 1
ATOM 9495 O O . GLY B 1 540 ? -0.603 20.562 -6.699 1 93.44 540 GLY B O 1
ATOM 9496 N N . PHE B 1 541 ? 1.389 20.531 -7.781 1 91.94 541 PHE B N 1
ATOM 9497 C CA . PHE B 1 541 ? 1.775 21.812 -7.23 1 91.94 541 PHE B CA 1
ATOM 9498 C C . PHE B 1 541 ? 1.595 22.922 -8.266 1 91.94 541 PHE B C 1
ATOM 9500 O O . PHE B 1 541 ? 1.907 22.734 -9.438 1 91.94 541 PHE B O 1
ATOM 9507 N N . GLY B 1 542 ? 0.941 24 -7.789 1 92.5 542 GLY B N 1
ATOM 9508 C CA . GLY B 1 542 ? 0.935 25.203 -8.602 1 92.5 542 GLY B CA 1
ATOM 9509 C C . GLY B 1 542 ? -0.45 25.594 -9.086 1 92.5 542 GLY B C 1
ATOM 9510 O O . GLY B 1 542 ? -1.163 24.766 -9.664 1 92.5 542 GLY B O 1
ATOM 9511 N N . TRP B 1 543 ? -0.784 26.719 -8.852 1 94.31 543 TRP B N 1
ATOM 9512 C CA . TRP B 1 543 ? -1.913 27.453 -9.414 1 94.31 543 TRP B CA 1
ATOM 9513 C C . TRP B 1 543 ? -3.234 26.797 -9.023 1 94.31 543 TRP B C 1
ATOM 9515 O O . TRP B 1 543 ? -4.293 27.172 -9.523 1 94.31 543 TRP B O 1
ATOM 9525 N N . ASN B 1 544 ? -3.193 25.766 -8.188 1 94.75 544 ASN B N 1
ATOM 9526 C CA . ASN B 1 544 ? -4.395 25.016 -7.844 1 94.75 544 ASN B CA 1
ATOM 9527 C C . ASN B 1 544 ? -5.41 25.891 -7.113 1 94.75 544 ASN B C 1
ATOM 9529 O O . ASN B 1 544 ? -6.609 25.812 -7.391 1 94.75 544 ASN B O 1
ATOM 9533 N N . LYS B 1 545 ? -4.984 26.781 -6.273 1 96.69 545 LYS B N 1
ATOM 9534 C CA . LYS B 1 545 ? -5.887 27.688 -5.574 1 96.69 545 LYS B CA 1
ATOM 9535 C C . LYS B 1 545 ? -6.109 28.969 -6.371 1 96.69 545 LYS B C 1
ATOM 9537 O O . LYS B 1 545 ? -7.203 29.531 -6.363 1 96.69 545 LYS B O 1
ATOM 9542 N N . VAL B 1 546 ? -5.07 29.453 -7.043 1 97.12 546 VAL B N 1
ATOM 9543 C CA . VAL B 1 546 ? -5.109 30.703 -7.797 1 97.12 546 VAL B CA 1
ATOM 9544 C C . VAL B 1 546 ? -6.242 30.656 -8.82 1 97.12 546 VAL B C 1
ATOM 9546 O O . VAL B 1 546 ? -7 31.625 -8.961 1 97.12 546 VAL B O 1
ATOM 9549 N N . ALA B 1 547 ? -6.352 29.562 -9.469 1 97.31 547 ALA B N 1
ATOM 9550 C CA . ALA B 1 547 ? -7.383 29.406 -10.492 1 97.31 547 ALA B CA 1
ATOM 9551 C C . ALA B 1 547 ? -8.773 29.578 -9.898 1 97.31 547 ALA B C 1
ATOM 9553 O O . ALA B 1 547 ? -9.664 30.172 -10.531 1 97.31 547 ALA B O 1
ATOM 9554 N N . HIS B 1 548 ? -8.961 29.078 -8.734 1 98.06 548 HIS B N 1
ATOM 9555 C CA . HIS B 1 548 ? -10.258 29.172 -8.07 1 98.06 548 HIS B CA 1
ATOM 9556 C C . HIS B 1 548 ? -10.578 30.625 -7.723 1 98.06 548 HIS B C 1
ATOM 9558 O O . HIS B 1 548 ? -11.719 31.062 -7.883 1 98.06 548 HIS B O 1
ATOM 9564 N N . ILE B 1 549 ? -9.617 31.391 -7.27 1 97.62 549 ILE B N 1
ATOM 9565 C CA . ILE B 1 549 ? -9.805 32.781 -6.891 1 97.62 549 ILE B CA 1
ATOM 9566 C C . ILE B 1 549 ? -10.094 33.625 -8.133 1 97.62 549 ILE B C 1
ATOM 9568 O O . ILE B 1 549 ? -10.898 34.562 -8.086 1 97.62 549 ILE B O 1
ATOM 9572 N N . VAL B 1 550 ? -9.391 33.312 -9.195 1 96.44 550 VAL B N 1
ATOM 9573 C CA . VAL B 1 550 ? -9.68 33.969 -10.461 1 96.44 550 VAL B CA 1
ATOM 9574 C C . VAL B 1 550 ? -11.156 33.781 -10.82 1 96.44 550 VAL B C 1
ATOM 9576 O O . VAL B 1 550 ? -11.828 34.719 -11.227 1 96.44 550 VAL B O 1
ATOM 9579 N N . GLU B 1 551 ? -11.617 32.594 -10.68 1 96.06 551 GLU B N 1
ATOM 9580 C CA . GLU B 1 551 ? -13.008 32.281 -10.992 1 96.06 551 GLU B CA 1
ATOM 9581 C C . GLU B 1 551 ? -13.961 33.031 -10.07 1 96.06 551 GLU B C 1
ATOM 9583 O O . GLU B 1 551 ? -15 33.531 -10.516 1 96.06 551 GLU B O 1
ATOM 9588 N N . LEU B 1 552 ? -13.695 33.125 -8.812 1 96.31 552 LEU B N 1
ATOM 9589 C CA . LEU B 1 552 ? -14.508 33.875 -7.883 1 96.31 552 LEU B CA 1
ATOM 9590 C C . LEU B 1 552 ? -14.578 35.344 -8.305 1 96.31 552 LEU B C 1
ATOM 9592 O O . LEU B 1 552 ? -15.656 35.938 -8.297 1 96.31 552 LEU B O 1
ATOM 9596 N N . ASP B 1 553 ? -13.461 35.875 -8.609 1 95.69 553 ASP B N 1
ATOM 9597 C CA . ASP B 1 553 ? -13.43 37.25 -9.047 1 95.69 553 ASP B CA 1
ATOM 9598 C C . ASP B 1 553 ? -14.219 37.438 -10.344 1 95.69 553 ASP B C 1
ATOM 9600 O O . ASP B 1 553 ? -14.938 38.438 -10.492 1 95.69 553 ASP B O 1
ATOM 9604 N N . ALA B 1 554 ? -13.992 36.531 -11.258 1 93.88 554 ALA B N 1
ATOM 9605 C CA . ALA B 1 554 ? -14.703 36.594 -12.531 1 93.88 554 ALA B CA 1
ATOM 9606 C C . ALA B 1 554 ? -16.203 36.562 -12.32 1 93.88 554 ALA B C 1
ATOM 9608 O O . ALA B 1 554 ? -16.969 37.188 -13.086 1 93.88 554 ALA B O 1
ATOM 9609 N N . GLN B 1 555 ? -16.656 35.969 -11.281 1 92.88 555 GLN B N 1
ATOM 9610 C CA . GLN B 1 555 ? -18.078 35.875 -10.969 1 92.88 555 GLN B CA 1
ATOM 9611 C C . GLN B 1 555 ? -18.5 37.031 -10.047 1 92.88 555 GLN B C 1
ATOM 9613 O O . GLN B 1 555 ? -19.578 36.969 -9.453 1 92.88 555 GLN B O 1
ATOM 9618 N N . GLU B 1 556 ? -17.594 37.938 -9.797 1 91.62 556 GLU B N 1
ATOM 9619 C CA . GLU B 1 556 ? -17.859 39.219 -9.164 1 91.62 556 GLU B CA 1
ATOM 9620 C C . GLU B 1 556 ? -18.062 39.062 -7.664 1 91.62 556 GLU B C 1
ATOM 9622 O O . GLU B 1 556 ? -18.875 39.781 -7.062 1 91.62 556 GLU B O 1
ATOM 9627 N N . TYR B 1 557 ? -17.438 38.125 -7.121 1 94.75 557 TYR B N 1
ATOM 9628 C CA . TYR B 1 557 ? -17.391 38.062 -5.664 1 94.75 557 TYR B CA 1
ATOM 9629 C C . TYR B 1 557 ? -16.594 39.219 -5.098 1 94.75 557 TYR B C 1
ATOM 9631 O O . TYR B 1 557 ? -15.5 39.531 -5.578 1 94.75 557 TYR B O 1
ATOM 9639 N N . GLU B 1 558 ? -17.141 39.844 -4.086 1 95.69 558 GLU B N 1
ATOM 9640 C CA . GLU B 1 558 ? -16.375 40.844 -3.342 1 95.69 558 GLU B CA 1
ATOM 9641 C C . GLU B 1 558 ? -15.406 40.188 -2.369 1 95.69 558 GLU B C 1
ATOM 9643 O O . GLU B 1 558 ? -15.797 39.281 -1.603 1 95.69 558 GLU B O 1
ATOM 9648 N N . LEU B 1 559 ? -14.188 40.594 -2.473 1 97.56 559 LEU B N 1
ATOM 9649 C CA . LEU B 1 559 ? -13.211 40.094 -1.516 1 97.56 559 LEU B CA 1
ATOM 9650 C C . LEU B 1 559 ? -13.141 40.969 -0.284 1 97.56 559 LEU B C 1
ATOM 9652 O O . LEU B 1 559 ? -12.641 42.094 -0.357 1 97.56 559 LEU B O 1
ATOM 9656 N N . LEU B 1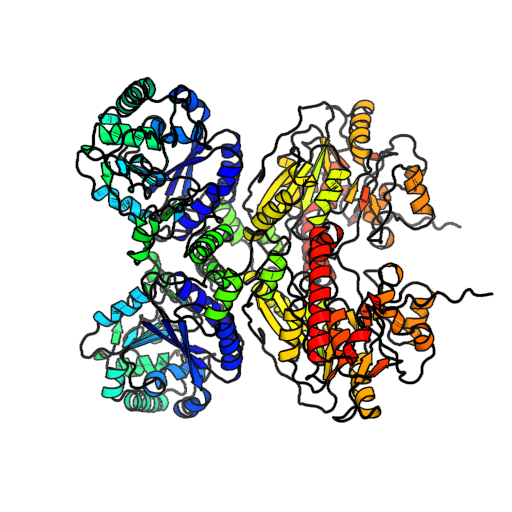 560 ? -13.594 40.469 0.813 1 97.81 560 LEU B N 1
ATOM 9657 C CA . LEU B 1 560 ? -13.656 41.25 2.057 1 97.81 560 LEU B CA 1
ATOM 9658 C C . LEU B 1 560 ? -12.742 40.625 3.111 1 97.81 560 LEU B C 1
ATOM 9660 O O . LEU B 1 560 ? -12.93 39.469 3.52 1 97.81 560 LEU B O 1
ATOM 9664 N N . VAL B 1 561 ? -11.781 41.375 3.566 1 98.62 561 VAL B N 1
ATOM 9665 C CA . VAL B 1 561 ? -10.844 40.906 4.578 1 98.62 561 VAL B CA 1
ATOM 9666 C C . VAL B 1 561 ? -11.438 41.125 5.969 1 98.62 561 VAL B C 1
ATOM 9668 O O . VAL B 1 561 ? -11.914 42.219 6.289 1 98.62 561 VAL B O 1
ATOM 9671 N N . LEU B 1 562 ? -11.461 40.156 6.766 1 98.19 562 LEU B N 1
ATOM 9672 C CA . LEU B 1 562 ? -12 40.219 8.117 1 98.19 562 LEU B CA 1
ATOM 9673 C C . LEU B 1 562 ? -10.922 40.656 9.109 1 98.19 562 LEU B C 1
ATOM 9675 O O . LEU B 1 562 ? -9.867 40.031 9.188 1 98.19 562 LEU B O 1
ATOM 9679 N N . PRO B 1 563 ? -11.148 41.594 9.906 1 97.12 563 PRO B N 1
ATOM 9680 C CA . PRO B 1 563 ? -10.102 42.219 10.711 1 97.12 563 PRO B CA 1
ATOM 9681 C C . PRO B 1 563 ? -9.648 41.344 11.875 1 97.12 563 PRO B C 1
ATOM 9683 O O . PRO B 1 563 ? -8.516 41.5 12.352 1 97.12 563 PRO B O 1
ATOM 9686 N N . GLU B 1 564 ? -10.508 40.406 12.406 1 96.88 564 GLU B N 1
ATOM 9687 C CA . GLU B 1 564 ? -10.117 39.625 13.57 1 96.88 564 GLU B CA 1
ATOM 9688 C C . GLU B 1 564 ? -9.859 38.188 13.188 1 96.88 564 GLU B C 1
ATOM 9690 O O . GLU B 1 564 ? -9.578 37.344 14.055 1 96.88 564 GLU B O 1
ATOM 9695 N N . ALA B 1 565 ? -10 37.875 11.953 1 98.12 565 ALA B N 1
ATOM 9696 C CA . ALA B 1 565 ? -9.797 36.5 11.484 1 98.12 565 ALA B CA 1
ATOM 9697 C C . ALA B 1 565 ? -8.328 36.25 11.133 1 98.12 565 ALA B C 1
ATOM 9699 O O . ALA B 1 565 ? -7.66 37.156 10.594 1 98.12 565 ALA B O 1
ATOM 9700 N N . PHE B 1 566 ? -7.816 35.125 11.5 1 98.56 566 PHE B N 1
ATOM 9701 C CA . PHE B 1 566 ? -6.492 34.75 11.023 1 98.56 566 PHE B CA 1
ATOM 9702 C C . PHE B 1 566 ? -6.293 33.219 11.148 1 98.56 566 PHE B C 1
ATOM 9704 O O . PHE B 1 566 ? -7.047 32.562 11.852 1 98.56 566 PHE B O 1
ATOM 9711 N N . THR B 1 567 ? -5.41 32.656 10.43 1 98.38 567 THR B N 1
ATOM 9712 C CA . THR B 1 567 ? -4.957 31.266 10.461 1 98.38 567 THR B CA 1
ATOM 9713 C C . THR B 1 567 ? -3.438 31.188 10.336 1 98.38 567 THR B C 1
ATOM 9715 O O . THR B 1 567 ? -2.809 32.094 9.789 1 98.38 567 THR B O 1
ATOM 9718 N N . ILE B 1 568 ? -2.83 30.188 10.938 1 97 568 ILE B N 1
ATOM 9719 C CA . ILE B 1 568 ? -1.374 30.109 10.984 1 97 568 ILE B CA 1
ATOM 9720 C C . ILE B 1 568 ? -0.916 28.766 10.398 1 97 568 ILE B C 1
ATOM 9722 O O . ILE B 1 568 ? -1.382 27.703 10.828 1 97 568 ILE B O 1
ATOM 9726 N N . HIS B 1 569 ? -0.046 28.844 9.461 1 94.31 569 HIS B N 1
ATOM 9727 C CA . HIS B 1 569 ? 0.556 27.672 8.82 1 94.31 569 HIS B CA 1
ATOM 9728 C C . HIS B 1 569 ? 1.624 27.047 9.703 1 94.31 569 HIS B C 1
ATOM 9730 O O . HIS B 1 569 ? 2.471 27.75 10.258 1 94.31 569 HIS B O 1
ATOM 9736 N N . LEU B 1 570 ? 1.612 25.75 9.805 1 86.88 570 LEU B N 1
ATOM 9737 C CA . LEU B 1 570 ? 2.643 25 10.523 1 86.88 570 LEU B CA 1
ATOM 9738 C C . LEU B 1 570 ? 3.646 24.391 9.547 1 86.88 570 LEU B C 1
ATOM 9740 O O . LEU B 1 570 ? 3.27 23.938 8.469 1 86.88 570 LEU B O 1
ATOM 9744 N N . PRO B 1 571 ? 4.863 24.406 10.023 1 78.31 571 PRO B N 1
ATOM 9745 C CA . PRO B 1 571 ? 5.891 23.875 9.133 1 78.31 571 PRO B CA 1
ATOM 9746 C C . PRO B 1 571 ? 5.715 22.375 8.859 1 78.31 571 PRO B C 1
ATOM 9748 O O . PRO B 1 571 ? 5.262 21.641 9.734 1 78.31 571 PRO B O 1
ATOM 9751 N N . HIS B 1 572 ? 6.039 21.984 7.598 1 74.69 572 HIS B N 1
ATOM 9752 C CA . HIS B 1 572 ? 6.027 20.578 7.191 1 74.69 572 HIS B CA 1
ATOM 9753 C C . HIS B 1 572 ? 7.023 20.328 6.066 1 74.69 572 HIS B C 1
ATOM 9755 O O . HIS B 1 572 ? 7.531 21.266 5.457 1 74.69 572 HIS B O 1
ATOM 9761 N N . ALA B 1 573 ? 7.289 19.062 5.832 1 68.31 573 ALA B N 1
ATOM 9762 C CA . ALA B 1 573 ? 8.211 18.688 4.762 1 68.31 573 ALA B CA 1
ATOM 9763 C C . ALA B 1 573 ? 7.609 18.984 3.391 1 68.31 573 ALA B C 1
ATOM 9765 O O . ALA B 1 573 ? 6.391 18.906 3.213 1 68.31 573 ALA B O 1
ATOM 9766 N N . PRO B 1 574 ? 8.508 19.297 2.463 1 73 574 PRO B N 1
ATOM 9767 C CA . PRO B 1 574 ? 7.996 19.484 1.105 1 73 574 PRO B CA 1
ATOM 9768 C C . PRO B 1 574 ? 7.355 18.234 0.525 1 73 574 PRO B C 1
ATOM 9770 O O . PRO B 1 574 ? 7.805 17.125 0.814 1 73 574 PRO B O 1
ATOM 9773 N N . SER B 1 575 ? 6.375 18.438 -0.229 1 76.44 575 SER B N 1
ATOM 9774 C CA . SER B 1 575 ? 5.715 17.328 -0.9 1 76.44 575 SER B CA 1
ATOM 9775 C C . SER B 1 575 ? 6.512 16.859 -2.117 1 76.44 575 SER B C 1
ATOM 9777 O O . SER B 1 575 ? 7.418 17.562 -2.572 1 76.44 575 SER B O 1
ATOM 9779 N N . LEU B 1 576 ? 6.203 15.688 -2.615 1 74.38 576 LEU B N 1
ATOM 9780 C CA . LEU B 1 576 ? 6.844 15.164 -3.816 1 74.38 576 LEU B CA 1
ATOM 9781 C C . LEU B 1 576 ? 6.562 16.062 -5.016 1 74.38 576 LEU B C 1
ATOM 9783 O O . LEU B 1 576 ? 7.438 16.266 -5.859 1 74.38 576 LEU B O 1
ATOM 9787 N N . ASP B 1 577 ? 5.414 16.625 -5.086 1 79.31 577 ASP B N 1
ATOM 9788 C CA . ASP B 1 577 ? 5.02 17.422 -6.238 1 79.31 577 ASP B CA 1
ATOM 9789 C C . ASP B 1 577 ? 5.777 18.75 -6.262 1 79.31 577 ASP B C 1
ATOM 9791 O O . ASP B 1 577 ? 6.141 19.25 -7.332 1 79.31 577 ASP B O 1
ATOM 9795 N N . ILE B 1 578 ? 5.98 19.344 -5.129 1 81.62 578 ILE B N 1
ATOM 9796 C CA . ILE B 1 578 ? 6.746 20.578 -5.113 1 81.62 578 ILE B CA 1
ATOM 9797 C C . ILE B 1 578 ? 8.195 20.297 -5.488 1 81.62 578 ILE B C 1
ATOM 9799 O O . ILE B 1 578 ? 8.844 21.109 -6.16 1 81.62 578 ILE B O 1
ATOM 9803 N N . SER B 1 579 ? 8.672 19.234 -5.062 1 74.94 579 SER B N 1
ATOM 9804 C CA . SER B 1 579 ? 10.031 18.844 -5.426 1 74.94 579 SER B CA 1
ATOM 9805 C C . SER B 1 579 ? 10.164 18.641 -6.93 1 74.94 579 SER B C 1
ATOM 9807 O O . SER B 1 579 ? 11.156 19.062 -7.531 1 74.94 579 SER B O 1
ATOM 9809 N N . ARG B 1 580 ? 9.188 18.031 -7.504 1 79.5 580 ARG B N 1
ATOM 9810 C CA . ARG B 1 580 ? 9.18 17.844 -8.953 1 79.5 580 ARG B CA 1
ATOM 9811 C C . ARG B 1 580 ? 9.078 19.172 -9.68 1 79.5 580 ARG B C 1
ATOM 9813 O O . ARG B 1 580 ? 9.75 19.391 -10.695 1 79.5 580 ARG B O 1
ATOM 9820 N N . PHE B 1 581 ? 8.227 20.031 -9.211 1 85.81 581 PHE B N 1
ATOM 9821 C CA . PHE B 1 581 ? 8.07 21.359 -9.805 1 85.81 581 PHE B CA 1
ATOM 9822 C C . PHE B 1 581 ? 9.398 22.109 -9.828 1 85.81 581 PHE B C 1
ATOM 9824 O O . PHE B 1 581 ? 9.75 22.734 -10.828 1 85.81 581 PHE B O 1
ATOM 9831 N N . ARG B 1 582 ? 10.102 21.984 -8.766 1 77.62 582 ARG B N 1
ATOM 9832 C CA . ARG B 1 582 ? 11.367 22.719 -8.633 1 77.62 582 ARG B CA 1
ATOM 9833 C C . ARG B 1 582 ? 12.438 22.125 -9.531 1 77.62 582 ARG B C 1
ATOM 9835 O O . ARG B 1 582 ? 13.258 22.844 -10.102 1 77.62 582 ARG B O 1
ATOM 9842 N N . SER B 1 583 ? 12.367 20.891 -9.703 1 73.94 583 SER B N 1
ATOM 9843 C CA . SER B 1 583 ? 13.492 20.219 -10.352 1 73.94 583 SER B CA 1
ATOM 9844 C C . SER B 1 583 ? 13.211 19.953 -11.828 1 73.94 583 SER B C 1
ATOM 9846 O O . SER B 1 583 ? 14.133 19.797 -12.625 1 73.94 583 SER B O 1
ATOM 9848 N N . SER B 1 584 ? 11.977 19.969 -12.273 1 83.5 584 SER B N 1
ATOM 9849 C CA . SER B 1 584 ? 11.633 19.531 -13.625 1 83.5 584 SER B CA 1
ATOM 9850 C C . SER B 1 584 ? 11.133 20.703 -14.477 1 83.5 584 SER B C 1
ATOM 9852 O O . SER B 1 584 ? 10.031 21.203 -14.258 1 83.5 584 SER B O 1
ATOM 9854 N N . PRO B 1 585 ? 11.883 21.047 -15.5 1 88.62 585 PRO B N 1
ATOM 9855 C CA . PRO B 1 585 ? 11.391 22.047 -16.438 1 88.62 585 PRO B CA 1
ATOM 9856 C C . PRO B 1 585 ? 10.125 21.609 -17.172 1 88.62 585 PRO B C 1
ATOM 9858 O O . PRO B 1 585 ? 9.25 22.438 -17.453 1 88.62 585 PRO B O 1
ATOM 9861 N N . THR B 1 586 ? 10.078 20.344 -17.422 1 90.75 586 THR B N 1
ATOM 9862 C CA . THR B 1 586 ? 8.891 19.797 -18.078 1 90.75 586 THR B CA 1
ATOM 9863 C C . THR B 1 586 ? 7.645 20.016 -17.234 1 90.75 586 THR B C 1
ATOM 9865 O O . THR B 1 586 ? 6.586 20.359 -17.75 1 90.75 586 THR B O 1
ATOM 9868 N N . TYR B 1 587 ? 7.828 19.844 -15.977 1 91.88 587 TYR B N 1
ATOM 9869 C CA . TYR B 1 587 ? 6.719 20.078 -15.062 1 91.88 587 TYR B CA 1
ATOM 9870 C C . TYR B 1 587 ? 6.227 21.516 -15.156 1 91.88 587 TYR B C 1
ATOM 9872 O O . TYR B 1 587 ? 5.023 21.766 -15.266 1 91.88 587 TYR B O 1
ATOM 9880 N N . ARG B 1 588 ? 7.066 22.469 -15.18 1 94.38 588 ARG B N 1
ATOM 9881 C CA . ARG B 1 588 ? 6.738 23.891 -15.234 1 94.38 588 ARG B CA 1
ATOM 9882 C C . ARG B 1 588 ? 6.125 24.25 -16.578 1 94.38 588 ARG B C 1
ATOM 9884 O O . ARG B 1 588 ? 5.211 25.078 -16.656 1 94.38 588 ARG B O 1
ATOM 9891 N N . ASP B 1 589 ? 6.656 23.641 -17.562 1 96 589 ASP B N 1
ATOM 9892 C CA . ASP B 1 589 ? 6.113 23.875 -18.891 1 96 589 ASP B CA 1
ATOM 9893 C C . ASP B 1 589 ? 4.676 23.375 -19 1 96 589 ASP B C 1
ATOM 9895 O O . ASP B 1 589 ? 3.824 24.031 -19.594 1 96 589 ASP B O 1
ATOM 9899 N N . CYS B 1 590 ? 4.477 22.25 -18.469 1 96.19 590 CYS B N 1
ATOM 9900 C CA . CYS B 1 590 ? 3.127 21.688 -18.484 1 96.19 590 CYS B CA 1
ATOM 9901 C C . CYS B 1 590 ? 2.168 22.562 -17.688 1 96.19 590 CYS B C 1
ATOM 9903 O O . CYS B 1 590 ? 1.034 22.797 -18.109 1 96.19 590 CYS B O 1
ATOM 9905 N N . LEU B 1 591 ? 2.598 23.078 -16.578 1 96.25 591 LEU B N 1
ATOM 9906 C CA . LEU B 1 591 ? 1.774 23.984 -15.773 1 96.25 591 LEU B CA 1
ATOM 9907 C C . LEU B 1 591 ? 1.416 25.234 -16.547 1 96.25 591 LEU B C 1
ATOM 9909 O O . LEU B 1 591 ? 0.275 25.703 -16.5 1 96.25 591 LEU B O 1
ATOM 9913 N N . GLN B 1 592 ? 2.391 25.734 -17.266 1 95.81 592 GLN B N 1
ATOM 9914 C CA . GLN B 1 592 ? 2.145 26.922 -18.062 1 95.81 592 GLN B CA 1
ATOM 9915 C C . GLN B 1 592 ? 1.108 26.641 -19.156 1 95.81 592 GLN B C 1
ATOM 9917 O O . GLN B 1 592 ? 0.234 27.469 -19.406 1 95.81 592 GLN B O 1
ATOM 9922 N N . ALA B 1 593 ? 1.256 25.516 -19.719 1 95.88 593 ALA B N 1
ATOM 9923 C CA . ALA B 1 593 ? 0.289 25.125 -20.734 1 95.88 593 ALA B CA 1
ATOM 9924 C C . ALA B 1 593 ? -1.122 25.047 -20.156 1 95.88 593 ALA B C 1
ATOM 9926 O O . ALA B 1 593 ? -2.088 25.469 -20.812 1 95.88 593 ALA B O 1
ATOM 9927 N N . LEU B 1 594 ? -1.278 24.547 -19.016 1 96.38 594 LEU B N 1
ATOM 9928 C CA . LEU B 1 594 ? -2.574 24.422 -18.359 1 96.38 594 LEU B CA 1
ATOM 9929 C C . LEU B 1 594 ? -3.135 25.797 -17.984 1 96.38 594 LEU B C 1
ATOM 9931 O O . LEU B 1 594 ? -4.344 26.016 -18.078 1 96.38 594 LEU B O 1
ATOM 9935 N N . LYS B 1 595 ? -2.27 26.688 -17.547 1 95.88 595 LYS B N 1
ATOM 9936 C CA . LYS B 1 595 ? -2.684 28.047 -17.266 1 95.88 595 LYS B CA 1
ATOM 9937 C C . LYS B 1 595 ? -3.258 28.734 -18.5 1 95.88 595 LYS B C 1
ATOM 9939 O O . LYS B 1 595 ? -4.305 29.375 -18.438 1 95.88 595 LYS B O 1
ATOM 9944 N N . ASP B 1 596 ? -2.574 28.5 -19.562 1 94.94 596 ASP B N 1
ATOM 9945 C CA . ASP B 1 596 ? -3.021 29.078 -20.828 1 94.94 596 ASP B CA 1
ATOM 9946 C C . ASP B 1 596 ? -4.387 28.531 -21.234 1 94.94 596 ASP B C 1
ATOM 9948 O O . ASP B 1 596 ? -5.258 29.281 -21.672 1 94.94 596 ASP B O 1
ATOM 9952 N N . GLU B 1 597 ? -4.516 27.281 -21.078 1 95 597 GLU B N 1
ATOM 9953 C CA . GLU B 1 597 ? -5.797 26.656 -21.391 1 95 597 GLU B CA 1
ATOM 9954 C C . GLU B 1 597 ? -6.906 27.188 -20.484 1 95 597 GLU B C 1
ATOM 9956 O O . GLU B 1 597 ? -8.031 27.406 -20.938 1 95 597 GLU B O 1
ATOM 9961 N N . PHE B 1 598 ? -6.59 27.375 -19.281 1 95.88 598 PHE B N 1
ATOM 9962 C CA . PHE B 1 598 ? -7.551 27.906 -18.328 1 95.88 598 PHE B CA 1
ATOM 9963 C C . PHE B 1 598 ? -8.008 29.297 -18.734 1 95.88 598 PHE B C 1
ATOM 9965 O O . PHE B 1 598 ? -9.203 29.594 -18.719 1 95.88 598 PHE B O 1
ATOM 9972 N N . HIS B 1 599 ? -7.105 30.141 -19.062 1 93.62 599 HIS B N 1
ATOM 9973 C CA . HIS B 1 599 ? -7.43 31.5 -19.469 1 93.62 599 HIS B CA 1
ATOM 9974 C C . HIS B 1 599 ? -8.281 31.516 -20.734 1 93.62 599 HIS B C 1
ATOM 9976 O O . HIS B 1 599 ? -9.18 32.344 -20.859 1 93.62 599 HIS B O 1
ATOM 9982 N N . GLN B 1 600 ? -7.973 30.609 -21.594 1 93.25 600 GLN B N 1
ATOM 9983 C CA . GLN B 1 600 ? -8.789 30.484 -22.797 1 93.25 600 GLN B CA 1
ATOM 9984 C C . GLN B 1 600 ? -10.227 30.094 -22.469 1 93.25 600 GLN B C 1
ATOM 9986 O O . GLN B 1 600 ? -11.172 30.672 -23 1 93.25 600 GLN B O 1
ATOM 9991 N N . ASP B 1 601 ? -10.336 29.172 -21.594 1 94.25 601 ASP B N 1
ATOM 9992 C CA . ASP B 1 601 ? -11.664 28.719 -21.172 1 94.25 601 ASP B CA 1
ATOM 9993 C C . ASP B 1 601 ? -12.406 29.844 -20.438 1 94.25 601 ASP B C 1
ATOM 9995 O O . ASP B 1 601 ? -13.617 30 -20.609 1 94.25 601 ASP B O 1
ATOM 9999 N N . LEU B 1 602 ? -11.703 30.5 -19.609 1 93.44 602 LEU B N 1
ATOM 10000 C CA . LEU B 1 602 ? -12.289 31.625 -18.875 1 93.44 602 LEU B CA 1
ATOM 10001 C C . LEU B 1 602 ? -12.812 32.688 -19.828 1 93.44 602 LEU B C 1
ATOM 10003 O O . LEU B 1 602 ? -13.898 33.25 -19.609 1 93.44 602 LEU B O 1
ATOM 10007 N N . SER B 1 603 ? -12.055 32.969 -20.859 1 90.75 603 SER B N 1
ATOM 10008 C CA . SER B 1 603 ? -12.453 33.969 -21.859 1 90.75 603 SER B CA 1
ATOM 10009 C C . SER B 1 603 ? -13.695 33.5 -22.625 1 90.75 603 SER B C 1
ATOM 10011 O O . SER B 1 603 ? -14.555 34.312 -22.969 1 90.75 603 SER B O 1
ATOM 10013 N N . ARG B 1 604 ? -13.766 32.312 -22.859 1 92 604 ARG B N 1
ATOM 10014 C CA . ARG B 1 604 ? -14.914 31.75 -23.562 1 92 604 ARG B CA 1
ATOM 10015 C C . ARG B 1 604 ? -16.172 31.859 -22.719 1 92 604 ARG B C 1
ATOM 10017 O O . ARG B 1 604 ? -17.266 32.094 -23.234 1 92 604 ARG B O 1
ATOM 10024 N N . HIS B 1 605 ? -16.016 31.672 -21.484 1 91 605 HIS B N 1
ATOM 10025 C CA . HIS B 1 605 ? -17.172 31.625 -20.594 1 91 605 HIS B CA 1
ATOM 10026 C C . HIS B 1 605 ? -17.609 33.031 -20.188 1 91 605 HIS B C 1
ATOM 10028 O O . HIS B 1 605 ? -18.797 33.312 -20.031 1 91 605 HIS B O 1
ATOM 10034 N N . HIS B 1 606 ? -16.625 33.938 -19.906 1 90.25 606 HIS B N 1
ATOM 10035 C CA . HIS B 1 606 ? -16.969 35.219 -19.312 1 90.25 606 HIS B CA 1
ATOM 10036 C C . HIS B 1 606 ? -16.75 36.344 -20.297 1 90.25 606 HIS B C 1
ATOM 10038 O O . HIS B 1 606 ? -17.094 37.5 -20 1 90.25 606 HIS B O 1
ATOM 10044 N N . GLY B 1 607 ? -16.125 36.125 -21.438 1 85.81 607 GLY B N 1
ATOM 10045 C CA . GLY B 1 607 ? -15.953 37.125 -22.484 1 85.81 607 GLY B CA 1
ATOM 10046 C C . GLY B 1 607 ? -14.922 38.188 -22.125 1 85.81 607 GLY B C 1
ATOM 10047 O O . GLY B 1 607 ? -13.812 37.844 -21.688 1 85.81 607 GLY B O 1
ATOM 10048 N N . ALA B 1 608 ? -15.367 39.406 -22.25 1 77.31 608 ALA B N 1
ATOM 10049 C CA . ALA B 1 608 ? -14.469 40.531 -22.109 1 77.31 608 ALA B CA 1
ATOM 10050 C C . ALA B 1 608 ? -14.047 40.719 -20.641 1 77.31 608 ALA B C 1
ATOM 10052 O O . ALA B 1 608 ? -12.938 41.188 -20.375 1 77.31 608 ALA B O 1
ATOM 10053 N N . ALA B 1 609 ? -14.859 40.25 -19.797 1 78.88 609 ALA B N 1
ATOM 10054 C CA . ALA B 1 609 ? -14.562 40.406 -18.375 1 78.88 609 ALA B CA 1
ATOM 10055 C C . ALA B 1 609 ? -13.344 39.562 -17.984 1 78.88 609 ALA B C 1
ATOM 10057 O O . ALA B 1 609 ? -12.703 39.844 -16.969 1 78.88 609 ALA B O 1
ATOM 10058 N N . ALA B 1 610 ? -13.023 38.656 -18.812 1 83.25 610 ALA B N 1
ATOM 10059 C CA . ALA B 1 610 ? -11.938 37.719 -18.5 1 83.25 610 ALA B CA 1
ATOM 10060 C C . ALA B 1 610 ? -10.602 38.25 -19 1 83.25 610 ALA B C 1
ATOM 10062 O O . ALA B 1 610 ? -9.547 37.719 -18.656 1 83.25 610 ALA B O 1
ATOM 10063 N N . LEU B 1 611 ? -10.57 39.281 -19.75 1 80.06 611 LEU B N 1
ATOM 10064 C CA . LEU B 1 611 ? -9.359 39.781 -20.406 1 80.06 611 LEU B CA 1
ATOM 10065 C C . LEU B 1 611 ? -8.352 40.281 -19.375 1 80.06 611 LEU B C 1
ATOM 10067 O O . LEU B 1 611 ? -7.141 40.219 -19.609 1 80.06 611 LEU B O 1
ATOM 10071 N N . LYS B 1 612 ? -8.828 40.688 -18.266 1 83.44 612 LYS B N 1
ATOM 10072 C CA . LYS B 1 612 ? -7.922 41.25 -17.266 1 83.44 612 LYS B CA 1
ATOM 10073 C C . LYS B 1 612 ? -7.039 40.188 -16.641 1 83.44 612 LYS B C 1
ATOM 10075 O O . LYS B 1 612 ? -6.027 40.469 -16.016 1 83.44 612 LYS B O 1
ATOM 10080 N N . TYR B 1 613 ? -7.332 38.969 -16.875 1 84.81 613 TYR B N 1
ATOM 10081 C CA . TYR B 1 613 ? -6.602 37.875 -16.234 1 84.81 613 TYR B CA 1
ATOM 10082 C C . TYR B 1 613 ? -5.48 37.375 -17.125 1 84.81 613 TYR B C 1
ATOM 10084 O O . TYR B 1 613 ? -4.68 36.531 -16.719 1 84.81 613 TYR B O 1
ATOM 10092 N N . LEU B 1 614 ? -5.379 37.812 -18.391 1 78.31 614 LEU B N 1
ATOM 10093 C CA . LEU B 1 614 ? -4.332 37.406 -19.328 1 78.31 614 LEU B CA 1
ATOM 10094 C C . LEU B 1 614 ? -2.994 38.031 -18.938 1 78.31 614 LEU B C 1
ATOM 10096 O O . LEU B 1 614 ? -2.924 39.219 -18.641 1 78.31 614 LEU B O 1
ATOM 10100 N N . PRO B 1 615 ? -1.969 37.25 -18.812 1 67.69 615 PRO B N 1
ATOM 10101 C CA . PRO B 1 615 ? -0.666 37.781 -18.406 1 67.69 615 PRO B CA 1
ATOM 10102 C C . PRO B 1 615 ? -0.217 38.969 -19.25 1 67.69 615 PRO B C 1
ATOM 10104 O O . PRO B 1 615 ? 0.449 39.875 -18.734 1 67.69 615 PRO B O 1
ATOM 10107 N N . ALA B 1 616 ? -0.481 38.969 -20.547 1 55.28 616 ALA B N 1
ATOM 10108 C CA . ALA B 1 616 ? -0.022 40 -21.453 1 55.28 616 ALA B CA 1
ATOM 10109 C C . ALA B 1 616 ? -0.567 41.375 -21.031 1 55.28 616 ALA B C 1
ATOM 10111 O O . ALA B 1 616 ? 0.004 42.406 -21.375 1 55.28 616 ALA B O 1
ATOM 10112 N N . LEU B 1 617 ? -1.672 41.344 -20.406 1 52.69 617 LEU B N 1
ATOM 10113 C CA . LEU B 1 617 ? -2.336 42.594 -20.062 1 52.69 617 LEU B CA 1
ATOM 10114 C C . LEU B 1 617 ? -2.049 42.969 -18.609 1 52.69 617 LEU B C 1
ATOM 10116 O O . LEU B 1 617 ? -2.482 44.031 -18.125 1 52.69 617 LEU B O 1
ATOM 10120 N N . GLN B 1 618 ? -1.599 42.125 -17.875 1 57.88 618 GLN B N 1
ATOM 10121 C CA . GLN B 1 618 ? -1.273 42.406 -16.484 1 57.88 618 GLN B CA 1
ATOM 10122 C C . GLN B 1 618 ? -0.02 43.281 -16.375 1 57.88 618 GLN B C 1
ATOM 10124 O O . GLN B 1 618 ? 1.057 42.875 -16.828 1 57.88 618 GLN B O 1
ATOM 10129 N N . GLN B 1 619 ? -0.102 44.562 -16.734 1 43.09 619 GLN B N 1
ATOM 10130 C CA . GLN B 1 619 ? 0.932 45.594 -16.625 1 43.09 619 GLN B CA 1
ATOM 10131 C C . GLN B 1 619 ? 1.678 45.469 -15.297 1 43.09 619 GLN B C 1
ATOM 10133 O O . GLN B 1 619 ? 1.061 45.312 -14.242 1 43.09 619 GLN B O 1
ATOM 10138 N N . PRO B 1 620 ? 2.98 45.219 -15.352 1 44.34 620 PRO B N 1
ATOM 10139 C CA . PRO B 1 620 ? 3.785 45.406 -14.133 1 44.34 620 PRO B CA 1
ATOM 10140 C C . PRO B 1 620 ? 3.496 46.719 -13.414 1 44.34 620 PRO B C 1
ATOM 10142 O O . PRO B 1 620 ? 3.365 47.75 -14.055 1 44.34 620 PRO B O 1
ATOM 10145 N N . GLN B 1 621 ? 2.75 46.812 -12.461 1 36.41 621 GLN B N 1
ATOM 10146 C CA . GLN B 1 621 ? 2.785 48.094 -11.734 1 36.41 621 GLN B CA 1
ATOM 10147 C C . GLN B 1 621 ? 4.219 48.469 -11.383 1 36.41 621 GLN B C 1
ATOM 10149 O O . GLN B 1 621 ? 4.957 47.688 -10.789 1 36.41 621 GLN B O 1
ATOM 10154 N N . SER B 1 622 ? 4.879 49.344 -12.156 1 35.34 622 SER B N 1
ATOM 10155 C CA . SER B 1 622 ? 6.156 50 -11.875 1 35.34 622 SER B CA 1
ATOM 10156 C C . SER B 1 622 ? 6.238 50.438 -10.43 1 35.34 622 SER B C 1
ATOM 10158 O O . SER B 1 622 ? 5.273 51 -9.891 1 35.34 622 SER B O 1
ATOM 10160 N N . PRO B 1 623 ? 7.188 49.906 -9.586 1 37.78 623 PRO B N 1
ATOM 10161 C CA . PRO B 1 623 ? 7.457 50.562 -8.305 1 37.78 623 PRO B CA 1
ATOM 10162 C C . PRO B 1 623 ? 7.602 52.094 -8.438 1 37.78 623 PRO B C 1
ATOM 10164 O O . PRO B 1 623 ? 8.07 52.562 -9.469 1 37.78 623 PRO B O 1
ATOM 10167 N N . ALA B 1 624 ? 6.809 53.062 -7.828 1 30.86 624 ALA B N 1
ATOM 10168 C CA . ALA B 1 624 ? 7.078 54.469 -7.664 1 30.86 624 ALA B CA 1
ATOM 10169 C C . ALA B 1 624 ? 8.5 54.719 -7.16 1 30.86 624 ALA B C 1
ATOM 10171 O O . ALA B 1 624 ? 8.914 54.125 -6.16 1 30.86 624 ALA B O 1
ATOM 10172 N N . ARG B 1 625 ? 9.336 55.062 -8 1 32.47 625 ARG B N 1
ATOM 10173 C CA . ARG B 1 625 ? 10.617 55.688 -7.676 1 32.47 625 ARG B CA 1
ATOM 10174 C C . ARG B 1 625 ? 10.469 56.719 -6.566 1 32.47 625 ARG B C 1
ATOM 10176 O O . ARG B 1 625 ? 9.797 57.75 -6.746 1 32.47 625 ARG B O 1
ATOM 10183 N N . ASP B 1 626 ? 10.258 56.438 -5.32 1 19.92 626 ASP B N 1
ATOM 10184 C CA . ASP B 1 626 ? 10.508 57.469 -4.316 1 19.92 626 ASP B CA 1
ATOM 10185 C C . ASP B 1 626 ? 11.812 58.188 -4.602 1 19.92 626 ASP B C 1
ATOM 10187 O O . ASP B 1 626 ? 12.852 57.562 -4.84 1 19.92 626 ASP B O 1
ATOM 10191 N N . GLY B 1 627 ? 11.703 59.469 -5.039 1 21.81 627 GLY B N 1
ATOM 10192 C CA . GLY B 1 627 ? 12.555 60.594 -4.707 1 21.81 627 GLY B CA 1
ATOM 10193 C C . GLY B 1 627 ? 12.906 60.656 -3.23 1 21.81 627 GLY B C 1
ATOM 10194 O O . GLY B 1 627 ? 12.117 60.25 -2.381 1 21.81 627 GLY B O 1
#

pLDDT: mean 91.49, std 10.47, range [19.92, 98.88]